Protein AF-R1DVC6-F1 (afdb_monomer_lite)

Organism: Emiliania huxleyi (NCBI:txid2903)

Radius of gyration: 60.87 Å; chains: 1; bounding box: 151×108×184 Å

Sequence (1276 aa):
MTVTARAVVPVTAALPDNVQATYFPPPTPPPSSPSSPPPSPSAPPPPLPPSPPPPPPPPPPPFSPLPPPALPPLPPPPSPPPPPFPFSPEPSPPSPPSPFSPRPEPPPAPPPPSASLPLPPPPPRNRDILPSPPSAPPAAAEFEAASRLPPPSAPCLTFLEGVVIHDRNGDGAYDPSTDEQLAGVALDVSNGAVDRSVTTDSNGYYSQDLEQAGQWTVTIDTSTLGNNSFRPRGANPTTVSPKCGVTTLVDAFYLPSYLTGRLYEVSSKSCALGGTIFEDKNDNQRFDAGFDAYLEGVTVLLSSGDAGLEYSTVTDAAGRYRQEVPAGKWVITIVTSTLGNDQLEQTLGSNPTAVEVCAASESNLAGVSVIVRSVPDLTSGSGSSAPTTVVLTTDSNGSYAQEVTPGNWTVAIQTSILSQSGLVQTLGNNPTRVFVPYGGVGSDQDGFLRPQIDEAVNIDAFAIPSYLEGVVFHDVAGNGAYDPGFDRYLVGVSVTASRGTTTLEMATDVSGYYQFRVAPGDWTVSIDTGTLGNSQFRQVMATHPRVGSLGSGTNPTTVQVPYGSSGSDVKGYTLAPPREDPPAPPLATAGRDPHLIFAHGGRADFRGRDGAYYSVFSAPGLALNIRTEQATFRIGSVTVDGSFITETHLVARVGPRRNRLATASFWARELNKENWGWRVINGTCAGRAFRFGARGSKRCFDFALAMGHSSATFTLRNWSFSVHGNHVYDRISGPQHRLDIGFSAKGDAAARSLPHGLVGQSYSSMMPRHGAVDEYPSMGHFKTSSMAEGAIEGVGAQYELGAPYETRFAFSRFDEADAVLSNFGGAERLEKLSSLLRALEARSVKLYVVSCGVREAIVPHLATVGLLPFFERVYGRECPESVAVAGVKGALIGGLLAPHGWRKEETLLVDDCLEHIRGASAVCETLHCDRRGLQAHEMSHIRGLADGGGGAGGSGAMAVPWLCRGRPTPFPRCIYCAVDAPPFPLSPPAEWLARGFSWTEAHQAAFDAQGFLCLPRFLSRPALDYLRAAFDFTLAHRSDAVHPEWLLGLHEAAEGVCGAHGGCNWMWELATQPALLDMLRRHVGPDVVLFSTQLAFKPPACDGGGEAVPWHVDGDGRCRTVWLPLDDVDEGSGGLMVLPGRHAAGRAPFRRLRTASDVATFRFYHKYSLYEVDVSQAQRRPWAVRKSRRRRRAPTAAAGGRADPAAPAPVAYEMPAGGLSLHHPLLPHCSGPNRSSRPRRVIIMRFQSRTEPLEAEGLVREPCTGVSYEKRSYQL

InterPro domains:
  IPR005123 Oxoglutarate/iron-dependent dioxygenase domain [PS51471] (1085-1249)
  IPR008775 Phytanoyl-CoA dioxygenase-like [PF05721] (1007-1242)
  IPR013783 Immunoglobulin-like fold [G3DSA:2.60.40.10] (158-252)
  IPR013783 Immunoglobulin-like fold [G3DSA:2.60.40.10] (269-357)
  IPR013783 Immunoglobulin-like fold [G3DSA:2.60.40.10] (466-574)
  IPR023214 HAD superfamily [G3DSA:3.40.50.1000] (817-947)
  IPR036412 HAD-like superfamily [SSF56784] (830-923)

Structure (mmCIF, N/CA/C/O backbone):
data_AF-R1DVC6-F1
#
_entry.id   AF-R1DVC6-F1
#
loop_
_atom_site.group_PDB
_atom_site.id
_atom_site.type_symbol
_atom_site.label_atom_id
_atom_site.label_alt_id
_atom_site.label_comp_id
_atom_site.label_asym_id
_atom_site.label_entity_id
_atom_site.label_seq_id
_atom_site.pdbx_PDB_ins_code
_atom_site.Cartn_x
_atom_site.Cartn_y
_atom_site.Cartn_z
_atom_site.occupancy
_atom_site.B_iso_or_equiv
_atom_site.auth_seq_id
_atom_site.auth_comp_id
_atom_site.auth_asym_id
_atom_site.auth_atom_id
_atom_site.pdbx_PDB_model_num
ATOM 1 N N . MET A 1 1 ? 29.430 30.103 16.357 1.00 23.91 1 MET A N 1
ATOM 2 C CA . MET A 1 1 ? 30.580 30.600 17.150 1.00 23.91 1 MET A CA 1
ATOM 3 C C . MET A 1 1 ? 31.739 29.617 17.013 1.00 23.91 1 MET A C 1
ATOM 5 O O . MET A 1 1 ? 31.638 28.723 16.180 1.00 23.91 1 MET A O 1
ATOM 9 N N . THR A 1 2 ? 32.856 29.841 17.703 1.00 18.17 2 THR A N 1
ATOM 10 C CA . THR A 1 2 ? 34.200 29.466 17.222 1.00 18.17 2 THR A CA 1
ATOM 11 C C . THR A 1 2 ? 34.968 28.596 18.231 1.00 18.17 2 THR A C 1
ATOM 13 O O . THR A 1 2 ? 34.640 28.606 19.411 1.00 18.17 2 THR A O 1
ATOM 16 N N . VAL A 1 3 ? 36.066 27.986 17.759 1.00 19.61 3 VAL A N 1
ATOM 17 C CA . VAL A 1 3 ? 37.219 27.429 18.511 1.00 19.61 3 VAL A CA 1
ATOM 18 C C . VAL A 1 3 ? 37.175 25.941 18.910 1.00 19.61 3 VAL A C 1
ATOM 20 O O . VAL A 1 3 ? 36.177 25.379 19.341 1.00 19.61 3 VAL A O 1
ATOM 23 N N . THR A 1 4 ? 38.344 25.327 18.710 1.00 23.48 4 THR A N 1
ATOM 24 C CA . THR A 1 4 ? 38.771 23.935 18.918 1.00 23.48 4 THR A CA 1
ATOM 25 C C . THR A 1 4 ? 39.531 23.726 20.236 1.00 23.48 4 THR A C 1
ATOM 27 O O . THR A 1 4 ? 40.206 24.648 20.688 1.00 23.48 4 THR A O 1
ATOM 30 N N . ALA A 1 5 ? 39.623 22.482 20.721 1.00 22.28 5 ALA A N 1
ATOM 31 C CA . ALA A 1 5 ? 40.713 22.019 21.599 1.00 22.28 5 ALA A CA 1
ATOM 32 C C . ALA A 1 5 ? 41.110 20.554 21.282 1.00 22.28 5 ALA A C 1
ATOM 34 O O . ALA A 1 5 ? 40.412 19.877 20.527 1.00 22.28 5 ALA A O 1
ATOM 35 N N . ARG A 1 6 ? 42.264 20.081 21.785 1.00 22.73 6 ARG A N 1
ATOM 36 C CA . ARG A 1 6 ? 42.913 18.803 21.405 1.00 22.73 6 ARG A CA 1
ATOM 37 C C . ARG A 1 6 ? 43.839 18.302 22.537 1.00 22.73 6 ARG A C 1
ATOM 39 O O . ARG A 1 6 ? 44.422 19.150 23.201 1.00 22.73 6 ARG A O 1
ATOM 46 N N . ALA A 1 7 ? 44.080 16.979 22.618 1.00 24.55 7 ALA A N 1
ATOM 47 C CA . ALA A 1 7 ? 45.164 16.306 23.389 1.00 24.55 7 ALA A CA 1
ATOM 48 C C . ALA A 1 7 ? 44.985 16.233 24.946 1.00 24.55 7 ALA A C 1
ATOM 50 O O . ALA A 1 7 ? 44.236 17.039 25.481 1.00 24.55 7 ALA A O 1
ATOM 51 N N . VAL A 1 8 ? 45.599 15.325 25.746 1.00 23.62 8 VAL A N 1
ATOM 52 C CA . VAL A 1 8 ? 46.311 14.033 25.498 1.00 23.62 8 VAL A CA 1
ATOM 53 C C . VAL A 1 8 ? 46.395 13.131 26.777 1.00 23.62 8 VAL A C 1
ATOM 55 O O . VAL A 1 8 ? 46.414 13.633 27.892 1.00 23.62 8 VAL A O 1
ATOM 58 N N . VAL A 1 9 ? 46.455 11.808 26.538 1.00 24.97 9 VAL A N 1
ATOM 59 C CA . VAL A 1 9 ? 46.850 10.565 27.304 1.00 24.97 9 VAL A CA 1
ATOM 60 C C . VAL A 1 9 ? 48.134 10.693 28.208 1.00 24.97 9 VAL A C 1
ATOM 62 O O . VAL A 1 9 ? 48.829 11.671 27.938 1.00 24.97 9 VAL A O 1
ATOM 65 N N . PRO A 1 10 ? 48.584 9.808 29.181 1.00 51.53 10 PRO A N 1
ATOM 66 C CA . PRO A 1 10 ? 48.295 8.374 29.558 1.00 51.53 10 PRO A CA 1
ATOM 67 C C . PRO A 1 10 ? 48.219 8.018 31.104 1.00 51.53 10 PRO A C 1
ATOM 69 O O . PRO A 1 10 ? 48.130 8.920 31.926 1.00 51.53 10 PRO A O 1
ATOM 72 N N . VAL A 1 11 ? 48.390 6.708 31.464 1.00 28.08 11 VAL A N 1
ATOM 73 C CA . VAL A 1 11 ? 48.937 6.087 32.736 1.00 28.08 11 VAL A CA 1
ATOM 74 C C . VAL A 1 11 ? 47.917 5.693 33.845 1.00 28.08 11 VAL A C 1
ATOM 76 O O . VAL A 1 11 ? 47.137 6.547 34.235 1.00 28.08 11 VAL A O 1
ATOM 79 N N . THR A 1 12 ? 47.847 4.479 34.459 1.00 28.64 12 THR A N 1
ATOM 80 C CA . THR A 1 12 ? 48.427 3.099 34.265 1.00 28.64 12 THR A CA 1
ATOM 81 C C . THR A 1 12 ? 47.651 2.013 35.065 1.00 28.64 12 THR A C 1
ATOM 83 O O . THR A 1 12 ? 47.232 2.328 36.168 1.00 28.64 12 THR A O 1
ATOM 86 N N . ALA A 1 13 ? 47.659 0.746 34.583 1.00 28.52 13 ALA A N 1
ATOM 87 C CA . ALA A 1 13 ? 47.625 -0.571 35.299 1.00 28.52 13 ALA A CA 1
ATOM 88 C C . ALA A 1 13 ? 46.489 -0.896 36.330 1.00 28.52 13 ALA A C 1
ATOM 90 O O . ALA A 1 13 ? 45.957 -0.006 36.971 1.00 28.52 13 ALA A O 1
ATOM 91 N N . ALA A 1 14 ? 46.063 -2.151 36.579 1.00 28.70 14 ALA A N 1
ATOM 92 C CA . ALA A 1 14 ? 46.664 -3.476 36.324 1.00 28.70 14 ALA A CA 1
ATOM 93 C C . ALA A 1 14 ? 45.615 -4.616 36.130 1.00 28.70 14 ALA A C 1
ATOM 95 O O . ALA A 1 14 ? 44.437 -4.425 36.417 1.00 28.70 14 ALA A O 1
ATOM 96 N N . LEU A 1 15 ? 46.069 -5.807 35.700 1.00 28.75 15 LEU A N 1
ATOM 97 C CA . LEU A 1 15 ? 45.354 -7.110 35.700 1.00 28.75 15 LEU A CA 1
ATOM 98 C C . LEU A 1 15 ? 46.051 -8.075 36.684 1.00 28.75 15 LEU A C 1
ATOM 100 O O . LEU A 1 15 ? 47.233 -7.850 36.973 1.00 28.75 15 LEU A O 1
ATOM 104 N N . PRO A 1 16 ? 45.341 -9.063 37.272 1.00 44.44 16 PRO A N 1
ATOM 105 C CA . PRO A 1 16 ? 45.126 -10.416 36.680 1.00 44.44 16 PRO A CA 1
ATOM 106 C C . PRO A 1 16 ? 43.616 -10.791 36.551 1.00 44.44 16 PRO A C 1
ATOM 108 O O . PRO A 1 16 ? 42.789 -9.950 36.889 1.00 44.44 16 PRO A O 1
ATOM 111 N N . ASP A 1 17 ? 43.108 -11.999 36.216 1.00 31.78 17 ASP A N 1
ATOM 112 C CA . ASP A 1 17 ? 43.437 -13.180 35.351 1.00 31.78 17 ASP A CA 1
ATOM 113 C C . ASP A 1 17 ? 42.263 -14.213 35.521 1.00 31.78 17 ASP A C 1
ATOM 115 O O . ASP A 1 17 ? 41.577 -14.131 36.537 1.00 31.78 17 ASP A O 1
ATOM 119 N N . ASN A 1 18 ? 41.929 -15.236 34.703 1.00 33.28 18 ASN A N 1
ATOM 120 C CA . ASN A 1 18 ? 42.202 -15.681 33.311 1.00 33.28 18 ASN A CA 1
ATOM 121 C C . ASN A 1 18 ? 41.233 -16.874 32.972 1.00 33.28 18 ASN A C 1
ATOM 123 O O . ASN A 1 18 ? 40.385 -17.204 33.794 1.00 33.28 18 ASN A O 1
ATOM 127 N N . VAL A 1 19 ? 41.438 -17.593 31.848 1.00 30.69 19 VAL A N 1
ATOM 128 C CA . VAL A 1 19 ? 40.894 -18.942 31.479 1.00 30.69 19 VAL A CA 1
ATOM 129 C C . VAL A 1 19 ? 39.406 -19.028 31.050 1.00 30.69 19 VAL A C 1
ATOM 131 O O . VAL A 1 19 ? 38.528 -18.636 31.802 1.00 30.69 19 VAL A O 1
ATOM 134 N N . GLN A 1 20 ? 39.000 -19.649 29.925 1.00 29.47 20 GLN A N 1
ATOM 135 C CA . GLN A 1 20 ? 39.608 -19.915 28.595 1.00 29.47 20 GLN A CA 1
ATOM 136 C C . GLN A 1 20 ? 38.510 -20.417 27.620 1.00 29.47 20 GLN A C 1
ATOM 138 O O . GLN A 1 20 ? 37.652 -21.196 28.024 1.00 29.47 20 GLN A O 1
ATOM 143 N N . ALA A 1 21 ? 38.618 -20.097 26.324 1.00 31.11 21 ALA A N 1
ATOM 144 C CA . ALA A 1 21 ? 38.106 -20.904 25.201 1.00 31.11 21 ALA A CA 1
ATOM 145 C C . ALA A 1 21 ? 38.861 -20.511 23.910 1.00 31.11 21 ALA A C 1
ATOM 147 O O . ALA A 1 21 ? 39.294 -19.364 23.791 1.00 31.11 21 ALA A O 1
ATOM 148 N N . THR A 1 22 ? 39.079 -21.436 22.966 1.00 31.02 22 THR A N 1
ATOM 149 C CA . THR A 1 22 ? 40.084 -21.274 21.890 1.00 31.02 22 THR A CA 1
ATOM 150 C C . THR A 1 22 ? 39.546 -21.394 20.459 1.00 31.02 22 THR A C 1
ATOM 152 O O . THR A 1 22 ? 38.645 -22.173 20.164 1.00 31.02 22 THR A O 1
ATOM 155 N N . TYR A 1 23 ? 40.170 -20.639 19.548 1.00 27.00 23 TYR A N 1
ATOM 156 C CA . TYR A 1 23 ? 40.025 -20.739 18.088 1.00 27.00 23 TYR A CA 1
ATOM 157 C C . TYR A 1 23 ? 41.122 -21.645 17.492 1.00 27.00 23 TYR A C 1
ATOM 159 O O . TYR A 1 23 ? 42.228 -21.699 18.030 1.00 27.00 23 TYR A O 1
ATOM 167 N N . PHE A 1 24 ? 40.863 -22.277 16.339 1.00 29.34 24 PHE A N 1
ATOM 168 C CA . PHE A 1 24 ? 41.855 -23.056 15.573 1.00 29.34 24 PHE A CA 1
ATOM 169 C C . PHE A 1 24 ? 41.942 -22.602 14.094 1.00 29.34 24 PHE A C 1
ATOM 171 O O . PHE A 1 24 ? 40.898 -22.447 13.458 1.00 29.34 24 PHE A O 1
ATOM 178 N N . PRO A 1 25 ? 43.153 -22.412 13.523 1.00 38.78 25 PRO A N 1
ATOM 179 C CA . PRO A 1 25 ? 43.369 -22.087 12.106 1.00 38.78 25 PRO A CA 1
ATOM 180 C C . PRO A 1 25 ? 43.770 -23.312 11.237 1.00 38.78 25 PRO A C 1
ATOM 182 O O . PRO A 1 25 ? 44.166 -24.346 11.779 1.00 38.78 25 PRO A O 1
ATOM 185 N N . PRO A 1 26 ? 43.718 -23.213 9.890 1.00 36.56 26 PRO A N 1
ATOM 186 C CA . PRO A 1 26 ? 44.089 -24.296 8.965 1.00 36.56 26 PRO A CA 1
ATOM 187 C C . PRO A 1 26 ? 45.616 -24.425 8.691 1.00 36.56 26 PRO A C 1
ATOM 189 O O . PRO A 1 26 ? 46.355 -23.455 8.873 1.00 36.56 26 PRO A O 1
ATOM 192 N N . PRO A 1 27 ? 46.107 -25.598 8.220 1.00 43.81 27 PRO A N 1
ATOM 193 C CA . PRO A 1 27 ? 47.541 -25.915 8.078 1.00 43.81 27 PRO A CA 1
ATOM 194 C C . PRO A 1 27 ? 48.142 -25.700 6.668 1.00 43.81 27 PRO A C 1
ATOM 196 O O . PRO A 1 27 ? 47.423 -25.596 5.676 1.00 43.81 27 PRO A O 1
ATOM 199 N N . THR A 1 28 ? 49.484 -25.708 6.572 1.00 35.94 28 THR A N 1
ATOM 200 C CA . THR A 1 28 ? 50.288 -25.680 5.317 1.00 35.94 28 THR A CA 1
ATOM 201 C C . THR A 1 28 ? 51.527 -26.646 5.420 1.00 35.94 28 THR A C 1
ATOM 203 O O . THR A 1 28 ? 51.458 -27.535 6.268 1.00 35.94 28 THR A O 1
ATOM 206 N N . PRO A 1 29 ? 52.582 -26.673 4.554 1.00 52.84 29 PRO A N 1
ATOM 207 C CA . PRO A 1 29 ? 52.846 -27.846 3.690 1.00 52.84 29 PRO A CA 1
ATOM 208 C C . PRO A 1 29 ? 54.296 -28.427 3.713 1.00 52.84 29 PRO A C 1
ATOM 210 O O . PRO A 1 29 ? 55.188 -27.873 4.352 1.00 52.84 29 PRO A O 1
ATOM 213 N N . PRO A 1 30 ? 54.573 -29.514 2.953 1.00 42.69 30 PRO A N 1
ATOM 214 C CA . PRO A 1 30 ? 55.920 -29.799 2.403 1.00 42.69 30 PRO A CA 1
ATOM 215 C C . PRO A 1 30 ? 55.879 -30.350 0.931 1.00 42.69 30 PRO A C 1
ATOM 217 O O . PRO A 1 30 ? 54.801 -30.381 0.341 1.00 42.69 30 PRO A O 1
ATOM 220 N N . PRO A 1 31 ? 56.992 -30.779 0.280 1.00 43.88 31 PRO A N 1
ATOM 221 C CA . PRO A 1 31 ? 57.972 -29.929 -0.422 1.00 43.88 31 PRO A CA 1
ATOM 222 C C . PRO A 1 31 ? 58.176 -30.266 -1.939 1.00 43.88 31 PRO A C 1
ATOM 224 O O . PRO A 1 31 ? 57.571 -31.189 -2.476 1.00 43.88 31 PRO A O 1
ATOM 227 N N . SER A 1 32 ? 59.032 -29.505 -2.644 1.00 34.16 32 SER A N 1
ATOM 228 C CA . SER A 1 32 ? 59.373 -29.604 -4.095 1.00 34.16 32 SER A CA 1
ATOM 229 C C . SER A 1 32 ? 60.496 -30.638 -4.402 1.00 34.16 32 SER A C 1
ATOM 231 O O . SER A 1 32 ? 60.978 -31.277 -3.473 1.00 34.16 32 SER A O 1
ATOM 233 N N . SER A 1 33 ? 61.006 -30.935 -5.619 1.00 36.81 33 SER A N 1
ATOM 234 C CA . SER A 1 33 ? 61.183 -30.264 -6.950 1.00 36.81 33 SER A CA 1
ATOM 235 C C . SER A 1 33 ? 61.181 -31.353 -8.093 1.00 36.81 33 SER A C 1
ATOM 237 O O . SER A 1 33 ? 60.579 -32.388 -7.808 1.00 36.81 33 SER A O 1
ATOM 239 N N . PRO A 1 34 ? 61.813 -31.291 -9.317 1.00 45.22 34 PRO A N 1
ATOM 240 C CA . PRO A 1 34 ? 62.571 -30.242 -10.055 1.00 45.22 34 PRO A CA 1
ATOM 241 C C . PRO A 1 34 ? 62.402 -30.158 -11.621 1.00 45.22 34 PRO A C 1
ATOM 243 O O . PRO A 1 34 ? 61.667 -30.909 -12.250 1.00 45.22 34 PRO A O 1
ATOM 246 N N . SER A 1 35 ? 63.188 -29.251 -12.235 1.00 31.08 35 SER A N 1
ATOM 247 C CA . SER A 1 35 ? 63.826 -29.269 -13.587 1.00 31.08 35 SER A CA 1
ATOM 248 C C . SER A 1 35 ? 63.044 -29.290 -14.934 1.00 31.08 35 SER A C 1
ATOM 250 O O . SER A 1 35 ? 62.766 -30.354 -15.481 1.00 31.08 35 SER A O 1
ATOM 252 N N . SER A 1 36 ? 63.044 -28.112 -15.593 1.00 32.75 36 SER A N 1
ATOM 253 C CA . SER A 1 36 ? 63.576 -27.883 -16.973 1.00 32.75 36 SER A CA 1
ATOM 254 C C . SER A 1 36 ? 62.676 -28.123 -18.231 1.00 32.75 36 SER A C 1
ATOM 256 O O . SER A 1 36 ? 61.642 -28.776 -18.121 1.00 32.75 36 SER A O 1
ATOM 258 N N . PRO A 1 37 ? 62.967 -27.494 -19.411 1.00 47.91 37 PRO A N 1
ATOM 259 C CA . PRO A 1 37 ? 61.910 -26.778 -20.164 1.00 47.91 37 PRO A CA 1
ATOM 260 C C . PRO A 1 37 ? 61.717 -27.107 -21.679 1.00 47.91 37 PRO A C 1
ATOM 262 O O . PRO A 1 37 ? 62.574 -27.743 -22.292 1.00 47.91 37 PRO A O 1
ATOM 265 N N . PRO A 1 38 ? 60.638 -26.587 -22.319 1.00 33.19 38 PRO A N 1
ATOM 266 C CA . PRO A 1 38 ? 60.418 -26.560 -23.780 1.00 33.19 38 PRO A CA 1
ATOM 267 C C . PRO A 1 38 ? 60.559 -25.142 -24.434 1.00 33.19 38 PRO A C 1
ATOM 269 O O . PRO A 1 38 ? 60.732 -24.163 -23.708 1.00 33.19 38 PRO A O 1
ATOM 272 N N . PRO A 1 39 ? 60.529 -25.004 -25.787 1.00 40.03 39 PRO A N 1
ATOM 273 C CA . PRO A 1 39 ? 61.156 -23.873 -26.504 1.00 40.03 39 PRO A CA 1
ATOM 274 C C . PRO A 1 39 ? 60.225 -22.771 -27.083 1.00 40.03 39 PRO A C 1
ATOM 276 O O . PRO A 1 39 ? 59.003 -22.809 -26.964 1.00 40.03 39 PRO A O 1
ATOM 279 N N . SER A 1 40 ? 60.867 -21.795 -27.744 1.00 38.12 40 SER A N 1
ATOM 280 C CA . SER A 1 40 ? 60.352 -20.581 -28.413 1.00 38.12 40 SER A CA 1
ATOM 281 C C . SER A 1 40 ? 59.246 -20.785 -29.478 1.00 38.12 40 SER A C 1
ATOM 283 O O . SER A 1 40 ? 59.150 -21.863 -30.066 1.00 38.12 40 SER A O 1
ATOM 285 N N . PRO A 1 41 ? 58.435 -19.745 -29.789 1.00 43.19 41 PRO A N 1
ATOM 286 C CA . PRO A 1 41 ? 57.235 -19.872 -30.624 1.00 43.19 41 PRO A CA 1
ATOM 287 C C . PRO A 1 41 ? 57.499 -19.898 -32.139 1.00 43.19 41 PRO A C 1
ATOM 289 O O . PRO A 1 41 ? 58.436 -19.281 -32.644 1.00 43.19 41 PRO A O 1
ATOM 292 N N . SER A 1 42 ? 56.592 -20.546 -32.875 1.00 38.22 42 SER A N 1
ATOM 293 C CA . SER A 1 42 ? 56.513 -20.550 -34.342 1.00 38.22 42 SER A CA 1
ATOM 294 C C . SER A 1 42 ? 55.376 -19.652 -34.864 1.00 38.22 42 SER A C 1
ATOM 296 O O . SER A 1 42 ? 54.376 -19.422 -34.185 1.00 38.22 42 SER A O 1
ATOM 298 N N . ALA A 1 43 ? 55.548 -19.101 -36.071 1.00 41.59 43 ALA A N 1
ATOM 299 C CA . ALA A 1 43 ? 54.664 -18.078 -36.641 1.00 41.59 43 ALA A CA 1
ATOM 300 C C . ALA A 1 43 ? 53.368 -18.645 -37.277 1.00 41.59 43 ALA A C 1
ATOM 302 O O . ALA A 1 43 ? 53.379 -19.769 -37.788 1.00 41.59 43 ALA A O 1
ATOM 303 N N . PRO A 1 44 ? 52.260 -17.873 -37.302 1.00 45.31 44 PRO A N 1
ATOM 304 C CA . PRO A 1 44 ? 51.005 -18.274 -37.942 1.00 45.31 44 PRO A CA 1
ATOM 305 C C . PRO A 1 44 ? 51.019 -18.091 -39.480 1.00 45.31 44 PRO A C 1
ATOM 307 O O . PRO A 1 44 ? 51.748 -17.240 -39.993 1.00 45.31 44 PRO A O 1
ATOM 310 N N . PRO A 1 45 ? 50.190 -18.847 -40.230 1.00 47.56 45 PRO A N 1
ATOM 311 C CA . PRO A 1 45 ? 50.058 -18.724 -41.686 1.00 47.56 45 PRO A CA 1
ATOM 312 C C . PRO A 1 45 ? 49.154 -17.544 -42.120 1.00 47.56 45 PRO A C 1
ATOM 314 O O . PRO A 1 45 ? 48.332 -17.075 -41.329 1.00 47.56 45 PRO A O 1
ATOM 317 N N . PRO A 1 46 ? 49.256 -17.079 -43.384 1.00 49.03 46 PRO A N 1
ATOM 318 C CA . PRO A 1 46 ? 48.444 -15.979 -43.915 1.00 49.03 46 PRO A CA 1
ATOM 319 C C . PRO A 1 46 ? 46.974 -16.374 -44.200 1.00 49.03 46 PRO A C 1
ATOM 321 O O . PRO A 1 46 ? 46.678 -17.555 -44.403 1.00 49.03 46 PRO A O 1
ATOM 324 N N . PRO A 1 47 ? 46.043 -15.398 -44.249 1.00 46.69 47 PRO A N 1
ATOM 325 C CA . PRO A 1 47 ? 44.615 -15.640 -44.474 1.00 46.69 47 PRO A CA 1
ATOM 326 C C . PRO A 1 47 ? 44.251 -15.906 -45.947 1.00 46.69 47 PRO A C 1
ATOM 328 O O . PRO A 1 47 ? 44.927 -15.455 -46.870 1.00 46.69 47 PRO A O 1
ATOM 331 N N . LEU A 1 48 ? 43.125 -16.598 -46.157 1.00 48.84 48 LEU A N 1
ATOM 332 C CA . LEU A 1 48 ? 42.514 -16.839 -47.472 1.00 48.84 48 LEU A CA 1
ATOM 333 C C . LEU A 1 48 ? 41.579 -15.683 -47.900 1.00 48.84 48 LEU A C 1
ATOM 335 O O . LEU A 1 48 ? 40.994 -15.028 -47.034 1.00 48.84 48 LEU A O 1
ATOM 339 N N . PRO A 1 49 ? 41.398 -15.439 -49.215 1.00 49.50 49 PRO A N 1
ATOM 340 C CA . PRO A 1 49 ? 40.522 -14.384 -49.732 1.00 49.50 49 PRO A CA 1
ATOM 341 C C . PRO A 1 49 ? 39.017 -14.725 -49.616 1.00 49.50 49 PRO A C 1
ATOM 343 O O . PRO A 1 49 ? 38.655 -15.903 -49.564 1.00 49.50 49 PRO A O 1
ATOM 346 N N . PRO A 1 50 ? 38.123 -13.713 -49.599 1.00 47.09 50 PRO A N 1
ATOM 347 C CA . PRO A 1 50 ? 36.680 -13.899 -49.431 1.00 47.09 50 PRO A CA 1
ATOM 348 C C . PRO A 1 50 ? 35.945 -14.310 -50.722 1.00 47.09 50 PRO A C 1
ATOM 350 O O . PRO A 1 50 ? 36.336 -13.944 -51.829 1.00 47.09 50 PRO A O 1
ATOM 353 N N . SER A 1 51 ? 34.822 -15.017 -50.559 1.00 49.62 51 SER A N 1
ATOM 354 C CA . SER A 1 51 ? 33.922 -15.439 -51.647 1.00 49.62 51 SER A CA 1
ATOM 355 C C . SER A 1 51 ? 32.878 -14.364 -52.018 1.00 49.62 51 SER A C 1
ATOM 357 O O . SER A 1 51 ? 32.457 -13.607 -51.141 1.00 49.62 51 SER A O 1
ATOM 359 N N . PRO A 1 52 ? 32.403 -14.312 -53.281 1.00 51.81 52 PRO A N 1
ATOM 360 C CA . PRO A 1 52 ? 31.391 -13.347 -53.731 1.00 51.81 52 PRO A CA 1
ATOM 361 C C . PRO A 1 52 ? 29.955 -13.681 -53.255 1.00 51.81 52 PRO A C 1
ATOM 363 O O . PRO A 1 52 ? 29.668 -14.836 -52.927 1.00 51.81 52 PRO A O 1
ATOM 366 N N . PRO A 1 53 ? 29.036 -12.691 -53.232 1.00 50.56 53 PRO A N 1
ATOM 367 C CA . PRO A 1 53 ? 27.657 -12.859 -52.758 1.00 50.56 53 PRO A CA 1
ATOM 368 C C . PRO A 1 53 ? 26.710 -13.522 -53.789 1.00 50.56 53 PRO A C 1
ATOM 370 O O . PRO A 1 53 ? 26.960 -13.444 -54.994 1.00 50.56 53 PRO A O 1
ATOM 373 N N . PRO A 1 54 ? 25.598 -14.142 -53.340 1.00 47.66 54 PRO A N 1
ATOM 374 C CA . PRO A 1 54 ? 24.603 -14.783 -54.207 1.00 47.66 54 PRO A CA 1
ATOM 375 C C . PRO A 1 54 ? 23.573 -13.796 -54.813 1.00 47.66 54 PRO A C 1
ATOM 377 O O . PRO A 1 54 ? 23.349 -12.720 -54.253 1.00 47.66 54 PRO A O 1
ATOM 380 N N . PRO A 1 55 ? 22.904 -14.163 -55.928 1.00 50.84 55 PRO A N 1
ATOM 381 C CA . PRO A 1 55 ? 21.879 -13.342 -56.586 1.00 50.84 55 PRO A CA 1
ATOM 382 C C . PRO A 1 55 ? 20.496 -13.390 -55.889 1.00 50.84 55 PRO A C 1
ATOM 384 O O . PRO A 1 55 ? 20.220 -14.325 -55.132 1.00 50.84 55 PRO A O 1
ATOM 387 N N . PRO A 1 56 ? 19.602 -12.412 -56.154 1.00 50.84 56 PRO A N 1
ATOM 388 C CA . PRO A 1 56 ? 18.264 -12.339 -55.555 1.00 50.84 56 PRO A CA 1
ATOM 389 C C . PRO A 1 56 ? 17.239 -13.316 -56.184 1.00 50.84 56 PRO A C 1
ATOM 391 O O . PRO A 1 56 ? 17.390 -13.702 -57.345 1.00 50.84 56 PRO A O 1
ATOM 394 N N . PRO A 1 57 ? 16.173 -13.696 -55.448 1.00 48.03 57 PRO A N 1
ATOM 395 C CA . PRO A 1 57 ? 15.125 -14.607 -55.923 1.00 48.03 57 PRO A CA 1
ATOM 396 C C . PRO A 1 57 ? 14.043 -13.921 -56.795 1.00 48.03 57 PRO A C 1
ATOM 398 O O . PRO A 1 57 ? 13.848 -12.708 -56.691 1.00 48.03 57 PRO A O 1
ATOM 401 N N . PRO A 1 58 ? 13.303 -14.686 -57.627 1.00 49.84 58 PRO A N 1
ATOM 402 C CA . PRO A 1 58 ? 12.221 -14.178 -58.480 1.00 49.84 58 PRO A CA 1
ATOM 403 C C . PRO A 1 58 ? 10.883 -13.963 -57.729 1.00 49.84 58 PRO A C 1
ATOM 405 O O . PRO A 1 58 ? 10.681 -14.539 -56.657 1.00 49.84 58 PRO A O 1
ATOM 408 N N . PRO A 1 59 ? 9.944 -13.172 -58.290 1.00 47.00 59 PRO A N 1
ATOM 409 C CA . PRO A 1 59 ? 8.625 -12.922 -57.698 1.00 47.00 59 PRO A CA 1
ATOM 410 C C . PRO A 1 59 ? 7.640 -14.107 -57.858 1.00 47.00 59 PRO A C 1
ATOM 412 O O . PRO A 1 59 ? 7.777 -14.897 -58.795 1.00 47.00 59 PRO A O 1
ATOM 415 N N . PRO A 1 60 ? 6.624 -14.227 -56.978 1.00 44.53 60 PRO A N 1
ATOM 416 C CA . PRO A 1 60 ? 5.625 -15.300 -57.023 1.00 44.53 60 PRO A CA 1
ATOM 417 C C . PRO A 1 60 ? 4.508 -15.066 -58.070 1.00 44.53 60 PRO A C 1
ATOM 419 O O . PRO A 1 60 ? 4.219 -13.918 -58.415 1.00 44.53 60 PRO A O 1
ATOM 422 N N . PRO A 1 61 ? 3.841 -16.137 -58.552 1.00 44.59 61 PRO A N 1
ATOM 423 C CA . PRO A 1 61 ? 2.718 -16.055 -59.492 1.00 44.59 61 PRO A CA 1
ATOM 424 C C . PRO A 1 61 ? 1.375 -15.700 -58.809 1.00 44.59 61 PRO A C 1
ATOM 426 O O . PRO A 1 61 ? 1.233 -15.881 -57.597 1.00 44.59 61 PRO A O 1
ATOM 429 N N . PRO A 1 62 ? 0.364 -15.230 -59.570 1.00 45.19 62 PRO A N 1
ATOM 430 C CA . PRO A 1 62 ? -0.972 -14.937 -59.048 1.00 45.19 62 PRO A CA 1
ATOM 431 C C . PRO A 1 62 ? -1.800 -16.208 -58.787 1.00 45.19 62 PRO A C 1
ATOM 433 O O . PRO A 1 62 ? -1.684 -17.200 -59.507 1.00 45.19 62 PRO A O 1
ATOM 436 N N . PHE A 1 63 ? -2.680 -16.154 -57.784 1.00 34.84 63 PHE A N 1
ATOM 437 C CA . PHE A 1 63 ? -3.630 -17.226 -57.464 1.00 34.84 63 PHE A CA 1
ATOM 438 C C . PHE A 1 63 ? -4.950 -17.090 -58.237 1.00 34.84 63 PHE A C 1
ATOM 440 O O . PHE A 1 63 ? -5.466 -15.986 -58.406 1.00 34.84 63 PHE A O 1
ATOM 447 N N . SER A 1 64 ? -5.536 -18.233 -58.604 1.00 38.59 64 SER A N 1
ATOM 448 C CA . SER A 1 64 ? -6.920 -18.358 -59.086 1.00 38.59 64 SER A CA 1
ATOM 449 C C . SER A 1 64 ? -7.798 -19.030 -58.015 1.00 38.59 64 SER A C 1
ATOM 451 O O . SER A 1 64 ? -7.291 -19.882 -57.281 1.00 38.59 64 SER A O 1
ATOM 453 N N . PRO A 1 65 ? -9.096 -18.688 -57.904 1.00 42.91 65 PRO A N 1
ATOM 454 C CA . PRO A 1 65 ? -9.990 -19.253 -56.892 1.00 42.91 65 PRO A CA 1
ATOM 455 C C . PRO A 1 65 ? -10.508 -20.656 -57.256 1.00 42.91 65 PRO A C 1
ATOM 457 O O . PRO A 1 65 ? -10.611 -21.013 -58.429 1.00 42.91 65 PRO A O 1
ATOM 460 N N . LEU A 1 66 ? -10.902 -21.422 -56.233 1.00 32.88 66 LEU A N 1
ATOM 461 C CA . LEU A 1 66 ? -11.610 -22.707 -56.336 1.00 32.88 66 LEU A CA 1
ATOM 462 C C . LEU A 1 66 ? -12.977 -22.634 -55.609 1.00 32.88 66 LEU A C 1
ATOM 464 O O . LEU A 1 66 ? -13.162 -21.750 -54.769 1.00 32.88 66 LEU A O 1
ATOM 468 N N . PRO A 1 67 ? -13.956 -23.494 -55.960 1.00 42.03 67 PRO A N 1
ATOM 469 C CA . PRO A 1 67 ? -15.367 -23.313 -55.595 1.00 42.03 67 PRO A CA 1
ATOM 470 C C . PRO A 1 67 ? -15.734 -23.804 -54.176 1.00 42.03 67 PRO A C 1
ATOM 472 O O . PRO A 1 67 ? -15.004 -24.607 -53.593 1.00 42.03 67 PRO A O 1
ATOM 475 N N . PRO A 1 68 ? -16.887 -23.366 -53.625 1.00 40.09 68 PRO A N 1
ATOM 476 C CA . PRO A 1 68 ? -17.356 -23.774 -52.300 1.00 40.09 68 PRO A CA 1
ATOM 477 C C . PRO A 1 68 ? -17.922 -25.214 -52.265 1.00 40.09 68 PRO A C 1
ATOM 479 O O . PRO A 1 68 ? -18.494 -25.672 -53.258 1.00 40.09 68 PRO A O 1
ATOM 482 N N . PRO A 1 69 ? -17.821 -25.922 -51.121 1.00 36.03 69 PRO A N 1
ATOM 483 C CA . PRO A 1 69 ? -18.421 -27.243 -50.916 1.00 36.03 69 PRO A CA 1
ATOM 484 C C . PRO A 1 69 ? -19.929 -27.175 -50.598 1.00 36.03 69 PRO A C 1
ATOM 486 O O . PRO A 1 69 ? -20.454 -26.138 -50.195 1.00 36.03 69 PRO A O 1
ATOM 489 N N . ALA A 1 70 ? -20.626 -28.304 -50.764 1.00 39.72 70 ALA A N 1
ATOM 490 C CA . ALA A 1 70 ? -22.072 -28.427 -50.550 1.00 39.72 70 ALA A CA 1
ATOM 491 C C . ALA A 1 70 ? -22.469 -28.684 -49.078 1.00 39.72 70 ALA A C 1
ATOM 493 O O . ALA A 1 70 ? -21.682 -29.201 -48.285 1.00 39.72 70 ALA A O 1
ATOM 494 N N . LEU A 1 71 ? -23.719 -28.352 -48.733 1.00 40.62 71 LEU A N 1
ATOM 495 C CA . LEU A 1 71 ? -24.293 -28.503 -47.388 1.00 40.62 71 LEU A CA 1
ATOM 496 C C . LEU A 1 71 ? -24.830 -29.928 -47.114 1.00 40.62 71 LEU A C 1
ATOM 498 O O . LEU A 1 71 ? -25.425 -30.530 -48.011 1.00 40.62 71 LEU A O 1
ATOM 502 N N . PRO A 1 72 ? -24.702 -30.449 -45.876 1.00 38.34 72 PRO A N 1
ATOM 503 C CA . PRO A 1 72 ? -25.380 -31.668 -45.426 1.00 38.34 72 PRO A CA 1
ATOM 504 C C . PRO A 1 72 ? -26.861 -31.414 -45.042 1.00 38.34 72 PRO A C 1
ATOM 506 O O . PRO A 1 72 ? -27.243 -30.270 -44.785 1.00 38.34 72 PRO A O 1
ATOM 509 N N . PRO A 1 73 ? -27.711 -32.461 -44.985 1.00 43.31 73 PRO A N 1
ATOM 510 C CA . PRO A 1 73 ? -29.144 -32.332 -44.699 1.00 43.31 73 PRO A CA 1
ATOM 511 C C . PRO A 1 73 ? -29.472 -32.135 -43.206 1.00 43.31 73 PRO A C 1
ATOM 513 O O . PRO A 1 73 ? -28.720 -32.542 -42.321 1.00 43.31 73 PRO A O 1
ATOM 516 N N . LEU A 1 74 ? -30.644 -31.549 -42.934 1.00 41.09 74 LEU A N 1
ATOM 517 C CA . LEU A 1 74 ? -31.171 -31.302 -41.584 1.00 41.09 74 LEU A CA 1
ATOM 518 C C . LEU A 1 74 ? -31.814 -32.556 -40.945 1.00 41.09 74 LEU A C 1
ATOM 520 O O . LEU A 1 74 ? -32.434 -33.349 -41.658 1.00 41.09 74 LEU A O 1
ATOM 524 N N . PRO A 1 75 ? -31.737 -32.718 -39.607 1.00 42.75 75 PRO A N 1
ATOM 525 C CA . PRO A 1 75 ? -32.447 -33.765 -38.869 1.00 42.75 75 PRO A CA 1
ATOM 526 C C . PRO A 1 75 ? -33.951 -33.448 -38.677 1.00 42.75 75 PRO A C 1
ATOM 528 O O . PRO A 1 75 ? -34.351 -32.284 -38.758 1.00 42.75 75 PRO A O 1
ATOM 531 N N . PRO A 1 76 ? -34.798 -34.460 -38.396 1.00 46.12 76 PRO A N 1
ATOM 532 C CA . PRO A 1 76 ? -36.240 -34.284 -38.198 1.00 46.12 76 PRO A CA 1
ATOM 533 C C . PRO A 1 76 ? -36.600 -33.648 -36.835 1.00 46.12 76 PRO A C 1
ATOM 535 O O . PRO A 1 76 ? -35.827 -33.755 -35.880 1.00 46.12 76 PRO A O 1
ATOM 538 N N . PRO A 1 77 ? -37.786 -33.016 -36.710 1.00 42.53 77 PRO A N 1
ATOM 539 C CA . PRO A 1 77 ? -38.223 -32.356 -35.478 1.00 42.53 77 PRO A CA 1
ATOM 540 C C . PRO A 1 77 ? -38.719 -33.342 -34.396 1.00 42.53 77 PRO A C 1
ATOM 542 O O . PRO A 1 77 ? -39.304 -34.376 -34.730 1.00 42.53 77 PRO A O 1
ATOM 545 N N . PRO A 1 78 ? -38.556 -33.017 -33.097 1.00 40.00 78 PRO A N 1
ATOM 546 C CA . PRO A 1 78 ? -39.109 -33.799 -31.990 1.00 40.00 78 PRO A CA 1
ATOM 547 C C . PRO A 1 78 ? -40.632 -33.624 -31.832 1.00 40.00 78 PRO A C 1
ATOM 549 O O . PRO A 1 78 ? -41.223 -32.641 -32.277 1.00 40.00 78 PRO A O 1
ATOM 552 N N . SER A 1 79 ? -41.265 -34.601 -31.179 1.00 43.94 79 SER A N 1
ATOM 553 C CA . SER A 1 79 ? -42.724 -34.720 -31.016 1.00 43.94 79 SER A CA 1
ATOM 554 C C . SER A 1 79 ? -43.340 -33.707 -30.026 1.00 43.94 79 SER A C 1
ATOM 556 O O . SER A 1 79 ? -42.648 -33.255 -29.113 1.00 43.94 79 SER A O 1
ATOM 558 N N . PRO A 1 80 ? -44.639 -33.362 -30.164 1.00 40.16 80 PRO A N 1
ATOM 559 C CA . PRO A 1 80 ? -45.325 -32.425 -29.267 1.00 40.16 80 PRO A CA 1
ATOM 560 C C . PRO A 1 80 ? -45.603 -33.010 -27.862 1.00 40.16 80 PRO A C 1
ATOM 562 O O . PRO A 1 80 ? -45.697 -34.231 -27.714 1.00 40.16 80 PRO A O 1
ATOM 565 N N . PRO A 1 81 ? -45.770 -32.155 -26.831 1.00 42.28 81 PRO A N 1
ATOM 566 C CA . PRO A 1 81 ? -46.023 -32.576 -25.450 1.00 42.28 81 PRO A CA 1
ATOM 567 C C . PRO A 1 81 ? -47.485 -33.010 -25.194 1.00 42.28 81 PRO A C 1
ATOM 569 O O . PRO A 1 81 ? -48.388 -32.592 -25.923 1.00 42.28 81 PRO A O 1
ATOM 572 N N . PRO A 1 82 ? -47.745 -33.809 -24.137 1.00 42.09 82 PRO A N 1
ATOM 573 C CA . PRO A 1 82 ? -49.094 -34.225 -23.741 1.00 42.09 82 PRO A CA 1
ATOM 574 C C . PRO A 1 82 ? -49.920 -33.091 -23.083 1.00 42.09 82 PRO A C 1
ATOM 576 O O . PRO A 1 82 ? -49.344 -32.141 -22.547 1.00 42.09 82 PRO A O 1
ATOM 579 N N . PRO A 1 83 ? -51.268 -33.177 -23.105 1.00 37.56 83 PRO A N 1
ATOM 580 C CA . PRO A 1 83 ? -52.174 -32.130 -22.615 1.00 37.56 83 PRO A CA 1
ATOM 581 C C . PRO A 1 83 ? -52.408 -32.152 -21.083 1.00 37.56 83 PRO A C 1
ATOM 583 O O . PRO A 1 83 ? -52.177 -33.177 -20.440 1.00 37.56 83 PRO A O 1
ATOM 586 N N . PRO A 1 84 ? -52.904 -31.043 -20.489 1.00 41.78 84 PRO A N 1
ATOM 587 C CA . PRO A 1 84 ? -53.098 -30.898 -19.042 1.00 41.78 84 PRO A CA 1
ATOM 588 C C . PRO A 1 84 ? -54.478 -31.362 -18.533 1.00 41.78 84 PRO A C 1
ATOM 590 O O . PRO A 1 84 ? -55.476 -31.276 -19.246 1.00 41.78 84 PRO A O 1
ATOM 593 N N . PHE A 1 85 ? -54.540 -31.734 -17.249 1.00 31.89 85 PHE A N 1
ATOM 594 C CA . PHE A 1 85 ? -55.765 -31.929 -16.450 1.00 31.89 85 PHE A CA 1
ATOM 595 C C . PHE A 1 85 ? -55.575 -31.327 -15.023 1.00 31.89 85 PHE A C 1
ATOM 597 O O . PHE A 1 85 ? -54.447 -30.955 -14.693 1.00 31.89 85 PHE A O 1
ATOM 604 N N . PRO A 1 86 ? -56.646 -31.079 -14.230 1.00 40.88 86 PRO A N 1
ATOM 605 C CA . PRO A 1 86 ? -56.774 -29.799 -13.513 1.00 40.88 86 PRO A CA 1
ATOM 606 C C . PRO A 1 86 ? -56.596 -29.812 -11.975 1.00 40.88 86 PRO A C 1
ATOM 608 O O . PRO A 1 86 ? -56.383 -30.839 -11.340 1.00 40.88 86 PRO A O 1
ATOM 611 N N . PHE A 1 87 ? -56.719 -28.605 -11.407 1.00 32.06 87 PHE A N 1
ATOM 612 C CA . PHE A 1 87 ? -56.531 -28.187 -10.011 1.00 32.06 87 PHE A CA 1
ATOM 613 C C . PHE A 1 87 ? -57.252 -28.981 -8.904 1.00 32.06 87 PHE A C 1
ATOM 615 O O . PHE A 1 87 ? -58.440 -29.287 -8.993 1.00 32.06 87 PHE A O 1
ATOM 622 N N . SER A 1 88 ? -56.566 -29.087 -7.761 1.00 31.03 88 SER A N 1
ATOM 623 C CA . SER A 1 88 ? -57.112 -28.984 -6.393 1.00 31.03 88 SER A CA 1
ATOM 624 C C . SER A 1 88 ? -55.996 -28.490 -5.433 1.00 31.03 88 SER A C 1
ATOM 626 O O . SER A 1 88 ? -54.833 -28.536 -5.839 1.00 31.03 88 SER A O 1
ATOM 628 N N . PRO A 1 89 ? -56.311 -27.919 -4.248 1.00 38.69 89 PRO A N 1
ATOM 629 C CA . PRO A 1 89 ? -55.407 -26.998 -3.533 1.00 38.69 89 PRO A CA 1
ATOM 630 C C . PRO A 1 89 ? -54.438 -27.633 -2.503 1.00 38.69 89 PRO A C 1
ATOM 632 O O . PRO A 1 89 ? -54.341 -28.848 -2.361 1.00 38.69 89 PRO A O 1
ATOM 635 N N . GLU A 1 90 ? -53.692 -26.753 -1.826 1.00 34.81 90 GLU A N 1
ATOM 636 C CA . GLU A 1 90 ? -52.530 -26.982 -0.950 1.00 34.81 90 GLU A CA 1
ATOM 637 C C . GLU A 1 90 ? -52.778 -27.802 0.338 1.00 34.81 90 GLU A C 1
ATOM 639 O O . GLU A 1 90 ? -53.851 -27.716 0.939 1.00 34.81 90 GLU A O 1
ATOM 644 N N . PRO A 1 91 ? -51.727 -28.464 0.864 1.00 34.69 91 PRO A N 1
ATOM 645 C CA . PRO A 1 91 ? -51.563 -28.776 2.283 1.00 34.69 91 PRO A CA 1
ATOM 646 C C . PRO A 1 91 ? -50.548 -27.835 2.974 1.00 34.69 91 PRO A C 1
ATOM 648 O O . PRO A 1 91 ? -49.419 -27.664 2.514 1.00 34.69 91 PRO A O 1
ATOM 651 N N . SER A 1 92 ? -50.926 -27.263 4.120 1.00 36.06 92 SER A N 1
ATOM 652 C CA . SER A 1 92 ? -50.056 -26.451 4.997 1.00 36.06 92 SER A CA 1
ATOM 653 C C . SER A 1 92 ? -49.255 -27.331 6.002 1.00 36.06 92 SER A C 1
ATOM 655 O O . SER A 1 92 ? -49.523 -28.532 6.090 1.00 36.06 92 SER A O 1
ATOM 657 N N . PRO A 1 93 ? -48.245 -26.805 6.736 1.00 41.56 93 PRO A N 1
ATOM 658 C CA . PRO A 1 93 ? -47.244 -27.628 7.436 1.00 41.56 93 PRO A CA 1
ATOM 659 C C . PRO A 1 93 ? -47.693 -28.177 8.813 1.00 41.56 93 PRO A C 1
ATOM 661 O O . PRO A 1 93 ? -48.654 -27.675 9.399 1.00 41.56 93 PRO A O 1
ATOM 664 N N . PRO A 1 94 ? -46.985 -29.188 9.366 1.00 37.25 94 PRO A N 1
ATOM 665 C CA . PRO A 1 94 ? -47.292 -29.777 10.673 1.00 37.25 94 PRO A CA 1
ATOM 666 C C . PRO A 1 94 ? -46.958 -28.856 11.862 1.00 37.25 94 PRO A C 1
ATOM 668 O O . PRO A 1 94 ? -46.107 -27.974 11.777 1.00 37.25 94 PRO A O 1
ATOM 671 N N . SER A 1 95 ? -47.620 -29.106 12.997 1.00 35.66 95 SER A N 1
ATOM 672 C CA . SER A 1 95 ? -47.519 -28.359 14.264 1.00 35.66 95 SER A CA 1
ATOM 673 C C . SER A 1 95 ? -47.331 -29.309 15.473 1.00 35.66 95 SER A C 1
ATOM 675 O O . SER A 1 95 ? -47.570 -30.510 15.325 1.00 35.66 95 SER A O 1
ATOM 677 N N . PRO A 1 96 ? -46.862 -28.819 16.644 1.00 43.66 96 PRO A N 1
ATOM 678 C CA . PRO A 1 96 ? -46.416 -29.652 17.779 1.00 43.66 96 PRO A CA 1
ATOM 679 C C . PRO A 1 96 ? -47.549 -30.295 18.626 1.00 43.66 96 PRO A C 1
ATOM 681 O O . PRO A 1 96 ? -48.717 -29.935 18.468 1.00 43.66 96 PRO A O 1
ATOM 684 N N . PRO A 1 97 ? -47.221 -31.252 19.531 1.00 42.19 97 PRO A N 1
ATOM 685 C CA . PRO A 1 97 ? -48.196 -31.982 20.360 1.00 42.19 97 PRO A CA 1
ATOM 686 C C . PRO A 1 97 ? -48.863 -31.159 21.486 1.00 42.19 97 PRO A C 1
ATOM 688 O O . PRO A 1 97 ? -48.477 -30.031 21.785 1.00 42.19 97 PRO A O 1
ATOM 691 N N . SER A 1 98 ? -49.908 -31.740 22.090 1.00 34.78 98 SER A N 1
ATOM 692 C CA . SER A 1 98 ? -51.019 -31.024 22.747 1.00 34.78 98 SER A CA 1
ATOM 693 C C . SER A 1 98 ? -51.054 -31.072 24.295 1.00 34.78 98 SER A C 1
ATOM 695 O O . SER A 1 98 ? -50.510 -32.003 24.888 1.00 34.78 98 SER A O 1
ATOM 697 N N . PRO A 1 99 ? -51.764 -30.128 24.956 1.00 50.84 99 PRO A N 1
ATOM 698 C CA . PRO A 1 99 ? -52.041 -30.128 26.401 1.00 50.84 99 PRO A CA 1
ATOM 699 C C . PRO A 1 99 ? -53.391 -30.790 26.772 1.00 50.84 99 PRO A C 1
ATOM 701 O O . PRO A 1 99 ? -54.191 -31.128 25.899 1.00 50.84 99 PRO A O 1
ATOM 704 N N . PHE A 1 100 ? -53.687 -30.896 28.077 1.00 33.16 100 PHE A N 1
ATOM 705 C CA . PHE A 1 100 ? -55.009 -31.277 28.610 1.00 33.16 100 PHE A CA 1
ATOM 706 C C . PHE A 1 100 ? -55.849 -30.063 29.085 1.00 33.16 100 PHE A C 1
ATOM 708 O O . PHE A 1 100 ? -55.326 -28.987 29.357 1.00 33.16 100 PHE A O 1
ATOM 715 N N . SER A 1 101 ? -57.173 -30.256 29.130 1.00 37.09 101 SER A N 1
ATOM 716 C CA . SER A 1 101 ? -58.272 -29.280 29.369 1.00 37.09 101 SER A CA 1
ATOM 717 C C . SER A 1 101 ? -58.892 -29.425 30.786 1.00 37.09 101 SER A C 1
ATOM 719 O O . SER A 1 101 ? -58.471 -30.369 31.459 1.00 37.09 101 SER A O 1
ATOM 721 N N . PRO A 1 102 ? -59.886 -28.612 31.270 1.00 51.12 102 PRO A N 1
ATOM 722 C CA . PRO A 1 102 ? -60.831 -27.691 30.575 1.00 51.12 102 PRO A CA 1
ATOM 723 C C . PRO A 1 102 ? -60.878 -26.209 31.076 1.00 51.12 102 PRO A C 1
ATOM 725 O O . PRO A 1 102 ? -60.409 -25.938 32.173 1.00 51.12 102 PRO A O 1
ATOM 728 N N . ARG A 1 103 ? -61.293 -25.163 30.311 1.00 35.50 103 ARG A N 1
ATOM 729 C CA . ARG A 1 103 ? -62.527 -24.829 29.502 1.00 35.50 103 ARG A CA 1
ATOM 730 C C . ARG A 1 103 ? -63.658 -24.199 30.376 1.00 35.50 103 ARG A C 1
ATOM 732 O O . ARG A 1 103 ? -63.786 -24.675 31.501 1.00 35.50 103 ARG A O 1
ATOM 739 N N . PRO A 1 104 ? -64.500 -23.214 29.929 1.00 47.28 104 PRO A N 1
ATOM 740 C CA . PRO A 1 104 ? -64.781 -22.771 28.549 1.00 47.28 104 PRO A CA 1
ATOM 741 C C . PRO A 1 104 ? -64.551 -21.272 28.153 1.00 47.28 104 PRO A C 1
ATOM 743 O O . PRO A 1 104 ? -63.400 -20.920 27.927 1.00 47.28 104 PRO A O 1
ATOM 746 N N . GLU A 1 105 ? -65.590 -20.463 27.839 1.00 33.88 105 GLU A N 1
ATOM 747 C CA . GLU A 1 105 ? -65.711 -19.730 26.536 1.00 33.88 105 GLU A CA 1
ATOM 748 C C . GLU A 1 105 ? -66.378 -18.305 26.603 1.00 33.88 105 GLU A C 1
ATOM 750 O O . GLU A 1 105 ? -66.891 -17.960 27.666 1.00 33.88 105 GLU A O 1
ATOM 755 N N . PRO A 1 106 ? -66.335 -17.450 25.531 1.00 49.72 106 PRO A N 1
ATOM 756 C CA . PRO A 1 106 ? -66.267 -15.969 25.665 1.00 49.72 106 PRO A CA 1
ATOM 757 C C . PRO A 1 106 ? -67.474 -15.089 25.118 1.00 49.72 106 PRO A C 1
ATOM 759 O O . PRO A 1 106 ? -68.562 -15.288 25.647 1.00 49.72 106 PRO A O 1
ATOM 762 N N . PRO A 1 107 ? -67.396 -14.048 24.226 1.00 65.88 107 PRO A N 1
ATOM 763 C CA . PRO A 1 107 ? -68.158 -12.759 24.342 1.00 65.88 107 PRO A CA 1
ATOM 764 C C . PRO A 1 107 ? -69.197 -12.499 23.181 1.00 65.88 107 PRO A C 1
ATOM 766 O O . PRO A 1 107 ? -69.402 -13.449 22.424 1.00 65.88 107 PRO A O 1
ATOM 769 N N . PRO A 1 108 ? -69.852 -11.307 22.927 1.00 56.31 108 PRO A N 1
ATOM 770 C CA . PRO A 1 108 ? -69.658 -9.928 23.440 1.00 56.31 108 PRO A CA 1
ATOM 771 C C . PRO A 1 108 ? -70.920 -9.070 23.841 1.00 56.31 108 PRO A C 1
ATOM 773 O O . PRO A 1 108 ? -71.281 -9.070 25.011 1.00 56.31 108 PRO A O 1
ATOM 776 N N . ALA A 1 109 ? -71.489 -8.222 22.948 1.00 41.09 109 ALA A N 1
ATOM 777 C CA . ALA A 1 109 ? -72.280 -6.978 23.222 1.00 41.09 109 ALA A CA 1
ATOM 778 C C . ALA A 1 109 ? -73.176 -6.585 21.981 1.00 41.09 109 ALA A C 1
ATOM 780 O O . ALA A 1 109 ? -73.203 -7.430 21.080 1.00 41.09 109 ALA A O 1
ATOM 781 N N . PRO A 1 110 ? -73.830 -5.384 21.781 1.00 49.28 110 PRO A N 1
ATOM 782 C CA . PRO A 1 110 ? -73.868 -4.115 22.559 1.00 49.28 110 PRO A CA 1
ATOM 783 C C . PRO A 1 110 ? -75.249 -3.459 22.996 1.00 49.28 110 PRO A C 1
ATOM 785 O O . PRO A 1 110 ? -75.621 -3.759 24.127 1.00 49.28 110 PRO A O 1
ATOM 788 N N . PRO A 1 111 ? -75.970 -2.506 22.309 1.00 62.84 111 PRO A N 1
ATOM 789 C CA . PRO A 1 111 ? -76.746 -1.418 22.991 1.00 62.84 111 PRO A CA 1
ATOM 790 C C . PRO A 1 111 ? -78.282 -1.352 22.655 1.00 62.84 111 PRO A C 1
ATOM 792 O O . PRO A 1 111 ? -78.760 -2.252 21.969 1.00 62.84 111 PRO A O 1
ATOM 795 N N . PRO A 1 112 ? -79.035 -0.231 22.874 1.00 66.88 112 PRO A N 1
ATOM 796 C CA . PRO A 1 112 ? -79.515 0.508 24.083 1.00 66.88 112 PRO A CA 1
ATOM 797 C C . PRO A 1 112 ? -81.098 0.459 24.156 1.00 66.88 112 PRO A C 1
ATOM 799 O O . PRO A 1 112 ? -81.597 -0.607 23.803 1.00 66.88 112 PRO A O 1
ATOM 802 N N . PRO A 1 113 ? -81.966 1.486 24.463 1.00 63.28 113 PRO A N 1
ATOM 803 C CA . PRO A 1 113 ? -81.930 2.767 25.237 1.00 63.28 113 PRO A CA 1
ATOM 804 C C . PRO A 1 113 ? -83.171 3.048 26.185 1.00 63.28 113 PRO A C 1
ATOM 806 O O . PRO A 1 113 ? -84.070 2.226 26.297 1.00 63.28 113 PRO A O 1
ATOM 809 N N . SER A 1 114 ? -83.275 4.285 26.736 1.00 41.62 114 SER A N 1
ATOM 810 C CA . SER A 1 114 ? -84.501 5.049 27.169 1.00 41.62 114 SER A CA 1
ATOM 811 C C . SER A 1 114 ? -85.296 4.670 28.454 1.00 41.62 114 SER A C 1
ATOM 813 O O . SER A 1 114 ? -85.540 3.498 28.696 1.00 41.62 114 SER A O 1
ATOM 815 N N . ALA A 1 115 ? -85.854 5.593 29.279 1.00 39.09 115 ALA A N 1
ATOM 816 C CA . ALA A 1 115 ? -85.717 7.069 29.441 1.00 39.09 115 ALA A CA 1
ATOM 817 C C . ALA A 1 115 ? -86.443 7.619 30.720 1.00 39.09 115 ALA A C 1
ATOM 819 O O . ALA A 1 115 ? -87.464 7.043 31.095 1.00 39.09 115 ALA A O 1
ATOM 820 N N . SER A 1 116 ? -85.999 8.760 31.317 1.00 34.94 116 SER A N 1
ATOM 821 C CA . SER A 1 116 ? -86.805 9.942 31.809 1.00 34.94 116 SER A CA 1
ATOM 822 C C . SER A 1 116 ? -86.008 10.967 32.691 1.00 34.94 116 SER A C 1
ATOM 824 O O . SER A 1 116 ? -84.914 10.650 33.146 1.00 34.94 116 SER A O 1
ATOM 826 N N . LEU A 1 117 ? -86.530 12.199 32.906 1.00 45.47 117 LEU A N 1
ATOM 827 C CA . LEU A 1 117 ? -85.940 13.416 33.578 1.00 45.47 117 LEU A CA 1
ATOM 828 C C . LEU A 1 117 ? -86.929 14.026 34.642 1.00 45.47 117 LEU A C 1
ATOM 830 O O . LEU A 1 117 ? -87.965 13.371 34.783 1.00 45.47 117 LEU A O 1
ATOM 834 N N . PRO A 1 118 ? -86.764 15.201 35.360 1.00 57.31 118 PRO A N 1
ATOM 835 C CA . PRO A 1 118 ? -85.777 16.342 35.315 1.00 57.31 118 PRO A CA 1
ATOM 836 C C . PRO A 1 118 ? -85.218 16.921 36.691 1.00 57.31 118 PRO A C 1
ATOM 838 O O . PRO A 1 118 ? -85.854 16.739 37.718 1.00 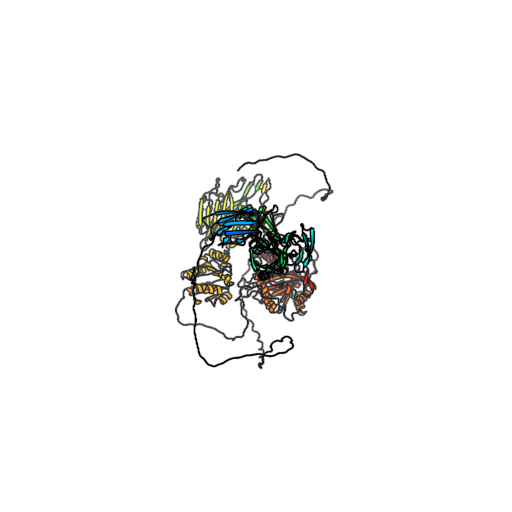57.31 118 PRO A O 1
ATOM 841 N N . LEU A 1 119 ? -83.990 17.498 36.820 1.00 35.34 119 LEU A N 1
ATOM 842 C CA . LEU A 1 119 ? -83.480 18.929 36.785 1.00 35.34 119 LEU A CA 1
ATOM 843 C C . LEU A 1 119 ? -83.526 19.770 38.145 1.00 35.34 119 LEU A C 1
ATOM 845 O O . LEU A 1 119 ? -83.907 19.169 39.142 1.00 35.34 119 LEU A O 1
ATOM 849 N N . PRO A 1 120 ? -82.998 21.037 38.299 1.00 66.00 120 PRO A N 1
ATOM 850 C CA . PRO A 1 120 ? -81.746 21.390 39.061 1.00 66.00 120 PRO A CA 1
ATOM 851 C C . PRO A 1 120 ? -81.879 22.681 39.973 1.00 66.00 120 PRO A C 1
ATOM 853 O O . PRO A 1 120 ? -83.018 22.948 40.356 1.00 66.00 120 PRO A O 1
ATOM 856 N N . PRO A 1 121 ? -80.890 23.602 40.259 1.00 63.94 121 PRO A N 1
ATOM 857 C CA . PRO A 1 121 ? -79.398 23.646 40.423 1.00 63.94 121 PRO A CA 1
ATOM 858 C C . PRO A 1 121 ? -78.995 24.103 41.891 1.00 63.94 121 PRO A C 1
ATOM 860 O O . PRO A 1 121 ? -79.544 23.473 42.789 1.00 63.94 121 PRO A O 1
ATOM 863 N N . PRO A 1 122 ? -78.222 25.186 42.260 1.00 50.25 122 PRO A N 1
ATOM 864 C CA . PRO A 1 122 ? -76.898 25.776 41.868 1.00 50.25 122 PRO A CA 1
ATOM 865 C C . PRO A 1 122 ? -75.855 26.072 43.037 1.00 50.25 122 PRO A C 1
ATOM 867 O O . PRO A 1 122 ? -76.232 26.069 44.206 1.00 50.25 122 PRO A O 1
ATOM 870 N N . PRO A 1 123 ? -74.568 26.436 42.749 1.00 66.69 123 PRO A N 1
ATOM 871 C CA . PRO A 1 123 ? -73.520 26.962 43.693 1.00 66.69 123 PRO A CA 1
ATOM 872 C C . PRO A 1 123 ? -72.980 28.386 43.279 1.00 66.69 123 PRO A C 1
ATOM 874 O O . PRO A 1 123 ? -73.687 29.012 42.484 1.00 66.69 123 PRO A O 1
ATOM 877 N N . PRO A 1 124 ? -71.755 28.937 43.608 1.00 61.31 124 PRO A N 1
ATOM 878 C CA . PRO A 1 124 ? -70.722 28.798 44.695 1.00 61.31 124 PRO A CA 1
ATOM 879 C C . PRO A 1 124 ? -70.237 30.174 45.329 1.00 61.31 124 PRO A C 1
ATOM 881 O O . PRO A 1 124 ? -70.755 31.206 44.904 1.00 61.31 124 PRO A O 1
ATOM 884 N N . ARG A 1 125 ? -69.199 30.248 46.230 1.00 31.55 125 ARG A N 1
ATOM 885 C CA . ARG A 1 125 ? -68.169 31.368 46.350 1.00 31.55 125 ARG A CA 1
ATOM 886 C C . ARG A 1 125 ? -67.088 31.301 47.486 1.00 31.55 125 ARG A C 1
ATOM 888 O O . ARG A 1 125 ? -67.275 30.613 48.479 1.00 31.55 125 ARG A O 1
ATOM 895 N N . ASN A 1 126 ? -65.997 32.087 47.324 1.00 30.08 126 ASN A N 1
ATOM 896 C CA . ASN A 1 126 ? -64.869 32.392 48.262 1.00 30.08 126 ASN A CA 1
ATOM 897 C C . ASN A 1 126 ? -65.124 33.618 49.190 1.00 30.08 126 ASN A C 1
ATOM 899 O O . ASN A 1 126 ? -65.930 34.461 48.789 1.00 30.08 126 ASN A O 1
ATOM 903 N N . ARG A 1 127 ? -64.317 33.824 50.270 1.00 30.30 127 ARG A N 1
ATOM 904 C CA . ARG A 1 127 ? -63.351 34.972 50.422 1.00 30.30 127 ARG A CA 1
ATOM 905 C C . ARG A 1 127 ? -62.624 35.169 51.788 1.00 30.30 127 ARG A C 1
ATOM 907 O O . ARG A 1 127 ? -63.252 35.173 52.833 1.00 30.30 127 ARG A O 1
ATOM 914 N N . ASP A 1 128 ? -61.312 35.427 51.693 1.00 29.81 128 ASP A N 1
ATOM 915 C CA . ASP A 1 128 ? -60.472 36.549 52.202 1.00 29.81 128 ASP A CA 1
ATOM 916 C C . ASP A 1 128 ? -60.581 37.166 53.642 1.00 29.81 128 ASP A C 1
ATOM 918 O O . ASP A 1 128 ? -61.514 37.902 53.933 1.00 29.81 128 ASP A O 1
ATOM 922 N N . ILE A 1 129 ? -59.472 37.046 54.408 1.00 30.34 129 ILE A N 1
ATOM 923 C CA . ILE A 1 129 ? -58.680 38.098 55.136 1.00 30.34 129 ILE A CA 1
ATOM 924 C C . ILE A 1 129 ? -59.197 38.818 56.438 1.00 30.34 129 ILE A C 1
ATOM 926 O O . ILE A 1 129 ? -60.272 39.395 56.484 1.00 30.34 129 ILE A O 1
ATOM 930 N N . LEU A 1 130 ? -58.287 38.820 57.446 1.00 30.50 130 LEU A N 1
ATOM 931 C CA . LEU A 1 130 ? -57.962 39.670 58.647 1.00 30.50 130 LEU A CA 1
ATOM 932 C C . LEU A 1 130 ? -58.485 41.149 58.753 1.00 30.50 130 LEU A C 1
ATOM 934 O O . LEU A 1 130 ? -58.957 41.645 57.733 1.00 30.50 130 LEU A O 1
ATOM 938 N N . PRO A 1 131 ? -58.267 41.951 59.859 1.00 53.47 131 PRO A N 1
ATOM 939 C CA . PRO A 1 131 ? -57.614 41.697 61.185 1.00 53.47 131 PRO A CA 1
ATOM 940 C C . PRO A 1 131 ? -58.259 42.292 62.500 1.00 53.47 131 PRO A C 1
ATOM 942 O O . PRO A 1 131 ? -58.822 43.381 62.499 1.00 53.47 131 PRO A O 1
ATOM 945 N N . SER A 1 132 ? -57.934 41.681 63.658 1.00 29.12 132 SER A N 1
ATOM 946 C CA . SER A 1 132 ? -57.639 42.300 64.996 1.00 29.12 132 SER A CA 1
ATOM 947 C C . SER A 1 132 ? -58.771 43.074 65.792 1.00 29.12 132 SER A C 1
ATOM 949 O O . SER A 1 132 ? -59.934 42.807 65.510 1.00 29.12 132 SER A O 1
ATOM 951 N N . PRO A 1 133 ? -58.532 43.830 66.913 1.00 61.25 133 PRO A N 1
ATOM 952 C CA . PRO A 1 133 ? -59.223 43.613 68.222 1.00 61.25 133 PRO A CA 1
ATOM 953 C C . PRO A 1 133 ? -59.791 44.956 68.829 1.00 61.25 133 PRO A C 1
ATOM 955 O O . PRO A 1 133 ? -60.120 45.808 68.003 1.00 61.25 133 PRO A O 1
ATOM 958 N N . PRO A 1 134 ? -59.873 45.288 70.162 1.00 51.69 134 PRO A N 1
ATOM 959 C CA . PRO A 1 134 ? -59.722 44.550 71.446 1.00 51.69 134 PRO A CA 1
ATOM 960 C C . PRO A 1 134 ? -60.758 44.900 72.581 1.00 51.69 134 PRO A C 1
ATOM 962 O O . PRO A 1 134 ? -61.678 45.688 72.387 1.00 51.69 134 PRO A O 1
ATOM 965 N N . SER A 1 135 ? -60.481 44.443 73.822 1.00 25.89 135 SER A N 1
ATOM 966 C CA . SER A 1 135 ? -60.889 45.006 75.149 1.00 25.89 135 SER A CA 1
ATOM 967 C C . SER A 1 135 ? -62.320 44.796 75.717 1.00 25.89 135 SER A C 1
ATOM 969 O O . SER A 1 135 ? -63.256 44.437 75.014 1.00 25.89 135 SER A O 1
ATOM 971 N N . ALA A 1 136 ? -62.440 44.977 77.044 1.00 29.97 136 ALA A N 1
ATOM 972 C CA . ALA A 1 136 ? -63.616 44.839 77.934 1.00 29.97 136 ALA A CA 1
ATOM 973 C C . ALA A 1 136 ? -63.421 45.792 79.154 1.00 29.97 136 ALA A C 1
ATOM 975 O O . ALA A 1 136 ? -62.382 46.460 79.170 1.00 29.97 136 ALA A O 1
ATOM 976 N N . PRO A 1 137 ? -64.247 45.823 80.234 1.00 56.34 137 PRO A N 1
ATOM 977 C CA . PRO A 1 137 ? -65.652 45.429 80.483 1.00 56.34 137 PRO A CA 1
ATOM 978 C C . PRO A 1 137 ? -66.457 46.726 80.855 1.00 56.34 137 PRO A C 1
ATOM 980 O O . PRO A 1 137 ? -66.215 47.724 80.178 1.00 56.34 137 PRO A O 1
ATOM 983 N N . PRO A 1 138 ? -67.290 46.864 81.925 1.00 54.03 138 PRO A N 1
ATOM 984 C CA . PRO A 1 138 ? -68.247 45.978 82.622 1.00 54.03 138 PRO A CA 1
ATOM 985 C C . PRO A 1 138 ? -69.688 46.570 82.699 1.00 54.03 138 PRO A C 1
ATOM 987 O O . PRO A 1 138 ? -69.968 47.642 82.170 1.00 54.03 138 PRO A O 1
ATOM 990 N N . ALA A 1 139 ? -70.591 45.917 83.444 1.00 28.22 139 ALA A N 1
ATOM 991 C CA . ALA A 1 139 ? -71.792 46.532 84.034 1.00 28.22 139 ALA A CA 1
ATOM 992 C C . ALA A 1 139 ? -72.130 45.860 85.384 1.00 28.22 139 ALA A C 1
ATOM 994 O O . ALA A 1 139 ? -71.851 44.672 85.550 1.00 28.22 139 ALA A O 1
ATOM 995 N N . ALA A 1 140 ? -72.710 46.598 86.339 1.00 28.39 140 ALA A N 1
ATOM 996 C CA . ALA A 1 140 ? -73.008 46.112 87.693 1.00 28.39 140 ALA A CA 1
ATOM 997 C C . ALA A 1 140 ? -74.294 46.729 88.283 1.00 28.39 140 ALA A C 1
ATOM 999 O O . ALA A 1 140 ? -74.646 47.857 87.946 1.00 28.39 140 ALA A O 1
ATOM 1000 N N . ALA A 1 141 ? -74.949 45.976 89.173 1.00 29.05 141 ALA A N 1
ATOM 1001 C CA . ALA A 1 141 ? -75.925 46.394 90.191 1.00 29.05 141 ALA A CA 1
ATOM 1002 C C . ALA A 1 141 ? -76.018 45.216 91.194 1.00 29.05 141 ALA A C 1
ATOM 1004 O O . ALA A 1 141 ? -76.197 44.079 90.762 1.00 29.05 141 ALA A O 1
ATOM 1005 N N . GLU A 1 142 ? -75.644 45.329 92.470 1.00 27.98 142 GLU A N 1
ATOM 1006 C CA . GLU A 1 142 ? -76.228 46.133 93.564 1.00 27.98 142 GLU A CA 1
ATOM 1007 C C . GLU A 1 142 ? -77.567 45.601 94.101 1.00 27.98 142 GLU A C 1
ATOM 1009 O O . GLU A 1 142 ? -78.554 45.497 93.378 1.00 27.98 142 GLU A O 1
ATOM 1014 N N . PHE A 1 143 ? -77.604 45.350 95.416 1.00 28.02 143 PHE A N 1
ATOM 1015 C CA . PHE A 1 143 ? -78.782 45.588 96.252 1.00 28.02 143 PHE A CA 1
ATOM 1016 C C . PHE A 1 143 ? -78.351 45.946 97.685 1.00 28.02 143 PHE A C 1
ATOM 1018 O O . PHE A 1 143 ? -77.253 45.593 98.115 1.00 28.02 143 PHE A O 1
ATOM 1025 N N . GLU A 1 144 ? -79.192 46.694 98.399 1.00 30.33 144 GLU A N 1
ATOM 1026 C CA . GLU A 1 144 ? -78.755 47.611 99.460 1.00 30.33 144 GLU A CA 1
ATOM 1027 C C . GLU A 1 144 ? -79.460 47.395 100.821 1.00 30.33 144 GLU A C 1
ATOM 1029 O O . GLU A 1 144 ? -80.613 46.969 100.871 1.00 30.33 144 GLU A O 1
ATOM 1034 N N . ALA A 1 145 ? -78.792 47.837 101.900 1.00 30.03 145 ALA A N 1
ATOM 1035 C CA . ALA A 1 145 ? -79.377 48.310 103.170 1.00 30.03 145 ALA A CA 1
ATOM 1036 C C . ALA A 1 145 ? -80.130 47.270 104.070 1.00 30.03 145 ALA A C 1
ATOM 1038 O O . ALA A 1 145 ? -80.327 46.119 103.703 1.00 30.03 145 ALA A O 1
ATOM 1039 N N . ALA A 1 146 ? -80.517 47.559 105.328 1.00 29.58 146 ALA A N 1
ATOM 1040 C CA . ALA A 1 146 ? -80.457 48.822 106.076 1.00 29.58 146 ALA A CA 1
ATOM 1041 C C . ALA A 1 146 ? -80.331 48.665 107.616 1.00 29.58 146 ALA A C 1
ATOM 1043 O O . ALA A 1 146 ? -80.989 47.828 108.228 1.00 29.58 146 ALA A O 1
ATOM 1044 N N . SER A 1 147 ? -79.679 49.653 108.246 1.00 31.11 147 SER A N 1
ATOM 1045 C CA . SER A 1 147 ? -79.962 50.200 109.597 1.00 31.11 147 SER A CA 1
ATOM 1046 C C . SER A 1 147 ? -79.723 49.360 110.877 1.00 31.11 147 SER A C 1
ATOM 1048 O O . SER A 1 147 ? -80.443 48.405 111.161 1.00 31.11 147 SER A O 1
ATOM 1050 N N . ARG A 1 148 ? -78.858 49.872 111.777 1.00 32.50 148 ARG A N 1
ATOM 1051 C CA . ARG A 1 148 ? -79.241 50.545 113.053 1.00 32.50 148 ARG A CA 1
ATOM 1052 C C . ARG A 1 148 ? -78.012 51.005 113.870 1.00 32.50 148 ARG A C 1
ATOM 1054 O O . ARG A 1 148 ? -77.020 50.298 113.969 1.00 32.50 148 ARG A O 1
ATOM 1061 N N . LEU A 1 149 ? -78.137 52.179 114.490 1.00 36.72 149 LEU A N 1
ATOM 1062 C CA . LEU A 1 149 ? -77.341 52.725 115.612 1.00 36.72 149 LEU A CA 1
ATOM 1063 C C . LEU A 1 149 ? -78.324 52.955 116.792 1.00 36.72 149 LEU A C 1
ATOM 1065 O O . LEU A 1 149 ? -79.530 52.826 116.539 1.00 36.72 149 LEU A O 1
ATOM 1069 N N . PRO A 1 150 ? -77.931 53.343 118.032 1.00 45.53 150 PRO A N 1
ATOM 1070 C CA . PRO A 1 150 ? -76.610 53.688 118.612 1.00 45.53 150 PRO A CA 1
ATOM 1071 C C . PRO A 1 150 ? -76.301 52.744 119.828 1.00 45.53 150 PRO A C 1
ATOM 1073 O O . PRO A 1 150 ? -76.857 51.645 119.811 1.00 45.53 150 PRO A O 1
ATOM 1076 N N . PRO A 1 151 ? -75.534 53.074 120.908 1.00 43.66 151 PRO A N 1
ATOM 1077 C CA . PRO A 1 151 ? -74.647 54.210 121.242 1.00 43.66 151 PRO A CA 1
ATOM 1078 C C . PRO A 1 151 ? -73.181 53.750 121.554 1.00 43.66 151 PRO A C 1
ATOM 1080 O O . PRO A 1 151 ? -72.850 52.612 121.228 1.00 43.66 151 PRO A O 1
ATOM 1083 N N . PRO A 1 152 ? -72.251 54.595 122.067 1.00 48.81 152 PRO A N 1
ATOM 1084 C CA . PRO A 1 152 ? -70.811 54.358 121.891 1.00 48.81 152 PRO A CA 1
ATOM 1085 C C . PRO A 1 152 ? -70.167 53.413 122.919 1.00 48.81 152 PRO A C 1
ATOM 1087 O O . PRO A 1 152 ? -70.566 53.356 124.082 1.00 48.81 152 PRO A O 1
ATOM 1090 N N . SER A 1 153 ? -69.087 52.759 122.489 1.00 37.72 153 SER A N 1
ATOM 1091 C CA . SER A 1 153 ? -68.156 51.968 123.303 1.00 37.72 153 SER A CA 1
ATOM 1092 C C . SER A 1 153 ? -66.697 52.389 123.041 1.00 37.72 153 SER A C 1
ATOM 1094 O O . SER A 1 153 ? -66.414 53.141 122.109 1.00 37.72 153 SER A O 1
ATOM 1096 N N . ALA A 1 154 ? -65.786 51.969 123.926 1.00 42.94 154 ALA A N 1
ATOM 1097 C CA . ALA A 1 154 ? -64.378 52.384 123.972 1.00 42.94 154 ALA A CA 1
ATOM 1098 C C . ALA A 1 154 ? -63.567 52.041 122.696 1.00 42.94 154 ALA A C 1
ATOM 1100 O O . ALA A 1 154 ? -63.947 51.120 121.970 1.00 42.94 154 ALA A O 1
ATOM 1101 N N . PRO A 1 155 ? -62.434 52.734 122.431 1.00 48.34 155 PRO A N 1
ATOM 1102 C CA . PRO A 1 155 ? -61.545 52.396 121.320 1.00 48.34 155 PRO A CA 1
ATOM 1103 C C . PRO A 1 155 ? -61.069 50.940 121.395 1.00 48.34 155 PRO A C 1
ATOM 1105 O O . PRO A 1 155 ? -60.640 50.456 122.441 1.00 48.34 155 PRO A O 1
ATOM 1108 N N . CYS A 1 156 ? -61.151 50.265 120.254 1.00 46.56 156 CYS A N 1
ATOM 1109 C CA . CYS A 1 156 ? -60.756 48.880 120.041 1.00 46.56 156 CYS A CA 1
ATOM 1110 C C . CYS A 1 156 ? -59.419 48.862 119.291 1.00 46.56 156 CYS A C 1
ATOM 1112 O O . CYS A 1 156 ? -59.311 49.477 118.231 1.00 46.56 156 CYS A O 1
ATOM 1114 N N . LEU A 1 157 ? -58.418 48.168 119.837 1.00 56.12 157 LEU A N 1
ATOM 1115 C CA . LEU A 1 157 ? -57.147 47.925 119.154 1.00 56.12 157 LEU A CA 1
ATOM 1116 C C . LEU A 1 157 ? -57.323 46.801 118.123 1.00 56.12 157 LEU A C 1
ATOM 1118 O O . LEU A 1 157 ? -57.966 45.787 118.405 1.00 56.12 157 LEU A O 1
ATOM 1122 N N . THR A 1 158 ? -56.752 46.987 116.937 1.00 69.19 158 THR A N 1
ATOM 1123 C CA . THR A 1 158 ? -56.677 45.967 115.881 1.00 69.19 158 THR A CA 1
ATOM 1124 C C . THR A 1 158 ? -55.275 45.386 115.813 1.00 69.19 158 THR A C 1
ATOM 1126 O O . THR A 1 158 ? -54.307 46.134 115.891 1.00 69.19 158 THR A O 1
ATOM 1129 N N . PHE A 1 159 ? -55.165 44.071 115.630 1.00 74.69 159 PHE A N 1
ATOM 1130 C CA . PHE A 1 159 ? -53.883 43.370 115.553 1.00 74.69 159 PHE A CA 1
ATOM 1131 C C . PHE A 1 159 ? -53.790 42.594 114.239 1.00 74.69 159 PHE A C 1
ATOM 1133 O O . PHE A 1 159 ? -54.732 41.901 113.841 1.00 74.69 159 PHE A O 1
ATOM 1140 N N . LEU A 1 160 ? -52.647 42.710 113.568 1.00 81.62 160 LEU A N 1
ATOM 1141 C CA . LEU A 1 160 ? -52.257 41.816 112.486 1.00 81.62 160 LEU A CA 1
ATOM 1142 C C . LEU A 1 160 ? -51.255 40.808 113.039 1.00 81.62 160 LEU A C 1
ATOM 1144 O O . LEU A 1 160 ? -50.284 41.200 113.680 1.00 81.62 160 LEU A O 1
ATOM 1148 N N . GLU A 1 161 ? -51.485 39.532 112.771 1.00 86.06 161 GLU A N 1
ATOM 1149 C CA . GLU A 1 161 ? -50.556 38.439 113.037 1.00 86.06 161 GLU A CA 1
ATOM 1150 C C . GLU A 1 161 ? -50.323 37.670 111.733 1.00 86.06 161 GLU A C 1
ATOM 1152 O O . GLU A 1 161 ? -51.174 37.647 110.842 1.00 86.06 161 GLU A O 1
ATOM 1157 N N . GLY A 1 162 ? -49.185 37.007 111.602 1.00 85.56 162 GLY A N 1
ATOM 1158 C CA . GLY A 1 162 ? -48.933 36.140 110.461 1.00 85.56 162 GLY A CA 1
ATOM 1159 C C . GLY A 1 162 ? -47.729 35.243 110.662 1.00 85.56 162 GLY A C 1
ATOM 1160 O O . GLY A 1 162 ? -46.993 35.387 111.635 1.00 85.56 162 GLY A O 1
ATOM 1161 N N . VAL A 1 163 ? -47.545 34.301 109.743 1.00 87.12 163 VAL A N 1
ATOM 1162 C CA . VAL A 1 163 ? -46.399 33.392 109.717 1.00 87.12 163 VAL A CA 1
ATOM 1163 C C . VAL A 1 163 ? -45.820 33.335 108.308 1.00 87.12 163 VAL A C 1
ATOM 1165 O O . VAL A 1 163 ? -46.556 33.177 107.333 1.00 87.12 163 VAL A O 1
ATOM 1168 N N . VAL A 1 164 ? -44.498 33.471 108.201 1.00 86.31 164 VAL A N 1
ATOM 1169 C CA . VAL A 1 164 ? -43.775 33.259 106.940 1.00 86.31 164 VAL A CA 1
ATOM 1170 C C . VAL A 1 164 ? -43.246 31.831 106.943 1.00 86.31 164 VAL A C 1
ATOM 1172 O O . VAL A 1 164 ? -42.579 31.426 107.898 1.00 86.31 164 VAL A O 1
ATOM 1175 N N . ILE A 1 165 ? -43.555 31.055 105.902 1.00 87.50 165 ILE A N 1
ATOM 1176 C CA . ILE A 1 165 ? -43.258 29.616 105.877 1.00 87.50 165 ILE A CA 1
ATOM 1177 C C . ILE A 1 165 ? -42.479 29.180 104.638 1.00 87.50 165 ILE A C 1
ATOM 1179 O O . ILE A 1 165 ? -42.654 29.693 103.532 1.00 87.50 165 ILE A O 1
ATOM 1183 N N . HIS A 1 166 ? -41.658 28.164 104.853 1.00 85.38 166 HIS A N 1
ATOM 1184 C CA . HIS A 1 166 ? -41.043 27.306 103.861 1.00 85.38 166 HIS A CA 1
ATOM 1185 C C . HIS A 1 166 ? -41.995 26.134 103.583 1.00 85.38 166 HIS A C 1
ATOM 1187 O O . HIS A 1 166 ? -41.937 25.095 104.243 1.00 85.38 166 HIS A O 1
ATOM 1193 N N . ASP A 1 167 ? -42.876 26.340 102.611 1.00 81.88 167 ASP A N 1
ATOM 1194 C CA . ASP A 1 167 ? -43.841 25.372 102.089 1.00 81.88 167 ASP A CA 1
ATOM 1195 C C . ASP A 1 167 ? -43.088 24.287 101.308 1.00 81.88 167 ASP A C 1
ATOM 1197 O O . ASP A 1 167 ? -42.495 24.536 100.250 1.00 81.88 167 ASP A O 1
ATOM 1201 N N . ARG A 1 168 ? -43.066 23.082 101.885 1.00 77.12 168 ARG A N 1
ATOM 1202 C CA . ARG A 1 168 ? -42.339 21.917 101.364 1.00 77.12 168 ARG A CA 1
ATOM 1203 C C . ARG A 1 168 ? -43.260 20.902 100.707 1.00 77.12 168 ARG A C 1
ATOM 1205 O O . ARG A 1 168 ? -42.818 20.178 99.812 1.00 77.12 168 ARG A O 1
ATOM 1212 N N . ASN A 1 169 ? -44.514 20.825 101.155 1.00 69.56 169 ASN A N 1
ATOM 1213 C CA . ASN A 1 169 ? -45.494 19.875 100.629 1.00 69.56 169 ASN A CA 1
ATOM 1214 C C . ASN A 1 169 ? -46.050 20.294 99.249 1.00 69.56 169 ASN A C 1
ATOM 1216 O O . ASN A 1 169 ? -46.403 19.430 98.443 1.00 69.56 169 ASN A O 1
ATOM 1220 N N . GLY A 1 170 ? -46.041 21.594 98.930 1.00 69.06 170 GLY A N 1
ATOM 1221 C CA . GLY A 1 170 ? -46.505 22.152 97.668 1.00 69.06 170 GLY A CA 1
ATOM 1222 C C . GLY A 1 170 ? -47.955 22.665 97.634 1.00 69.06 170 GLY A C 1
ATOM 1223 O O . GLY A 1 170 ? -48.423 22.958 96.526 1.00 69.06 170 GLY A O 1
ATOM 1224 N N . ASP A 1 171 ? -48.661 22.780 98.764 1.00 71.12 171 ASP A N 1
ATOM 1225 C CA . ASP A 1 171 ? -50.106 23.061 98.817 1.00 71.12 171 ASP A CA 1
ATOM 1226 C C . ASP A 1 171 ? -50.508 24.519 99.133 1.00 71.12 171 ASP A C 1
ATOM 1228 O O . ASP A 1 171 ? -51.596 24.942 98.731 1.00 71.12 171 ASP A O 1
ATOM 1232 N N . GLY A 1 172 ? -49.626 25.328 99.732 1.00 71.44 172 GLY A N 1
ATOM 1233 C CA . GLY A 1 172 ? -49.886 26.733 100.080 1.00 71.44 172 GLY A CA 1
ATOM 1234 C C . GLY A 1 172 ? -50.616 26.975 101.404 1.00 71.44 172 GLY A C 1
ATOM 1235 O O . GLY A 1 172 ? -50.959 28.124 101.689 1.00 71.44 172 GLY A O 1
ATOM 1236 N N . ALA A 1 173 ? -50.866 25.937 102.199 1.00 77.75 173 ALA A N 1
ATOM 1237 C CA . ALA A 1 173 ? -51.267 26.047 103.596 1.00 77.75 173 ALA A CA 1
ATOM 1238 C C . ALA A 1 173 ? -50.031 26.026 104.517 1.00 77.75 173 ALA A C 1
ATOM 1240 O O . ALA A 1 173 ? -48.897 25.986 104.053 1.00 77.75 173 ALA A O 1
ATOM 1241 N N . TYR A 1 174 ? -50.253 26.073 105.835 1.00 79.50 174 TYR A N 1
ATOM 1242 C CA . TYR A 1 174 ? -49.219 25.763 106.823 1.00 79.50 174 TYR A CA 1
ATOM 1243 C C . TYR A 1 174 ? -49.541 24.432 107.507 1.00 79.50 174 TYR A C 1
ATOM 1245 O O . TYR A 1 174 ? -50.475 24.375 108.313 1.00 79.50 174 TYR A O 1
ATOM 1253 N N . ASP A 1 175 ? -48.760 23.386 107.224 1.00 79.31 175 ASP A N 1
ATOM 1254 C CA . ASP A 1 175 ? -48.775 22.136 107.985 1.00 79.31 175 ASP A CA 1
ATOM 1255 C C . ASP A 1 175 ? -47.475 22.008 108.814 1.00 79.31 175 ASP A C 1
ATOM 1257 O O . ASP A 1 175 ? -46.390 21.830 108.251 1.00 79.31 175 ASP A O 1
ATOM 1261 N N . PRO A 1 176 ? -47.542 22.045 110.163 1.00 76.50 176 PRO A N 1
ATOM 1262 C CA . PRO A 1 176 ? -46.366 21.939 111.034 1.00 76.50 176 PRO A CA 1
ATOM 1263 C C . PRO A 1 176 ? -45.652 20.574 110.974 1.00 76.50 176 PRO A C 1
ATOM 1265 O O . PRO A 1 176 ? -44.622 20.401 111.625 1.00 76.50 176 PRO A O 1
ATOM 1268 N N . SER A 1 177 ? -46.196 19.586 110.255 1.00 73.69 177 SER A N 1
ATOM 1269 C CA . SER A 1 177 ? -45.559 18.289 110.012 1.00 73.69 177 SER A CA 1
ATOM 1270 C C . SER A 1 177 ? -44.731 18.232 108.721 1.00 73.69 177 SER A C 1
ATOM 1272 O O . SER A 1 177 ? -43.883 17.343 108.602 1.00 73.69 177 SER A O 1
ATOM 1274 N N . THR A 1 178 ? -44.915 19.178 107.789 1.00 75.75 178 THR A N 1
ATOM 1275 C CA . THR A 1 178 ? -44.141 19.255 106.535 1.00 75.75 178 THR A CA 1
ATOM 1276 C C . THR A 1 178 ? -43.342 20.543 106.375 1.00 75.75 178 THR A C 1
ATOM 1278 O O . THR A 1 178 ? -42.236 20.487 105.831 1.00 75.75 178 THR A O 1
ATOM 1281 N N . ASP A 1 179 ? -43.863 21.674 106.849 1.00 82.94 179 ASP A N 1
ATOM 1282 C CA . ASP A 1 179 ? -43.382 23.011 106.494 1.00 82.94 179 ASP A CA 1
ATOM 1283 C C . ASP A 1 179 ? -42.598 23.666 107.640 1.00 82.94 179 ASP A C 1
ATOM 1285 O O . ASP A 1 179 ? -42.916 23.503 108.820 1.00 82.94 179 ASP A O 1
ATOM 1289 N N . GLU A 1 180 ? -41.560 24.433 107.300 1.00 83.62 180 GLU A N 1
ATOM 1290 C CA . GLU A 1 180 ? -40.714 25.107 108.295 1.00 83.62 180 GLU A CA 1
ATOM 1291 C C . GLU A 1 180 ? -41.092 26.582 108.430 1.00 83.62 180 GLU A C 1
ATOM 1293 O O . GLU A 1 180 ? -41.329 27.276 107.446 1.00 83.62 180 GLU A O 1
ATOM 1298 N N . GLN A 1 181 ? -41.102 27.096 109.654 1.00 86.69 181 GLN A N 1
ATOM 1299 C CA . GLN A 1 181 ? -41.298 28.519 109.916 1.00 86.69 181 GLN A CA 1
ATOM 1300 C C . GLN A 1 181 ? -40.004 29.303 109.638 1.00 86.69 181 GLN A C 1
ATOM 1302 O O . GLN A 1 181 ? -38.922 28.889 110.061 1.00 86.69 181 GLN A O 1
ATOM 1307 N N . LEU A 1 182 ? -40.096 30.444 108.949 1.00 85.06 182 LEU A N 1
ATOM 1308 C CA . LEU A 1 182 ? -38.937 31.254 108.559 1.00 85.06 182 LEU A CA 1
ATOM 1309 C C . LEU A 1 182 ? -38.742 32.444 109.506 1.00 85.06 182 LEU A C 1
ATOM 1311 O O . LEU A 1 182 ? -39.415 33.469 109.403 1.00 85.06 182 LEU A O 1
ATOM 1315 N N . ALA A 1 183 ? -37.797 32.291 110.434 1.00 84.38 183 ALA A N 1
ATOM 1316 C CA . ALA A 1 183 ? -37.376 33.304 111.400 1.00 84.38 183 ALA A CA 1
ATOM 1317 C C . ALA A 1 183 ? -36.428 34.359 110.796 1.00 84.38 183 ALA A C 1
ATOM 1319 O O . ALA A 1 183 ? -35.619 34.041 109.924 1.00 84.38 183 ALA A O 1
ATOM 1320 N N . GLY A 1 184 ? -36.462 35.594 111.309 1.00 82.31 184 GLY A N 1
ATOM 1321 C CA . GLY A 1 184 ? -35.553 36.670 110.892 1.00 82.31 184 GLY A CA 1
ATOM 1322 C C . GLY A 1 184 ? -35.880 37.329 109.545 1.00 82.31 184 GLY A C 1
ATOM 1323 O O . GLY A 1 184 ? -35.068 38.103 109.041 1.00 82.31 184 GLY A O 1
ATOM 1324 N N . VAL A 1 185 ? -37.050 37.046 108.967 1.00 86.81 185 VAL A N 1
ATOM 1325 C CA . VAL A 1 185 ? -37.508 37.600 107.685 1.00 86.81 185 VAL A CA 1
ATOM 1326 C C . VAL A 1 185 ? -38.067 39.001 107.908 1.00 86.81 185 VAL A C 1
ATOM 1328 O O . VAL A 1 185 ? -38.965 39.175 108.733 1.00 86.81 185 VAL A O 1
ATOM 1331 N N . ALA A 1 186 ? -37.559 39.993 107.177 1.00 86.19 186 ALA A N 1
ATOM 1332 C CA . ALA A 1 186 ? -38.052 41.365 107.235 1.00 86.19 186 ALA A CA 1
ATOM 1333 C C . ALA A 1 186 ? -39.296 41.549 106.356 1.00 86.19 186 ALA A C 1
ATOM 1335 O O . ALA A 1 186 ? -39.378 41.026 105.239 1.00 86.19 186 ALA A O 1
ATOM 1336 N N . LEU A 1 187 ? -40.263 42.310 106.864 1.00 89.06 187 LEU A N 1
ATOM 1337 C CA . LEU A 1 187 ? -41.510 42.603 106.168 1.00 89.06 187 LEU A CA 1
ATOM 1338 C C . LEU A 1 187 ? -42.071 43.978 106.543 1.00 89.06 187 LEU A C 1
ATOM 1340 O O . LEU A 1 187 ? -42.174 44.325 107.719 1.00 89.06 187 LEU A O 1
ATOM 1344 N N . ASP A 1 188 ? -42.458 44.748 105.530 1.00 87.38 188 ASP A N 1
ATOM 1345 C CA . ASP A 1 188 ? -43.003 46.095 105.674 1.00 87.38 188 ASP A CA 1
ATOM 1346 C C . ASP A 1 188 ? -44.534 46.067 105.610 1.00 87.38 188 ASP A C 1
ATOM 1348 O O . ASP A 1 188 ? -45.135 45.693 104.598 1.00 87.38 188 ASP A O 1
ATOM 1352 N N . VAL A 1 189 ? -45.163 46.487 106.707 1.00 85.62 189 VAL A N 1
ATOM 1353 C CA . VAL A 1 189 ? -46.614 46.594 106.885 1.00 85.62 189 VAL A CA 1
ATOM 1354 C C . VAL A 1 189 ? -47.021 48.059 106.708 1.00 85.62 189 VAL A C 1
ATOM 1356 O O . VAL A 1 189 ? -46.641 48.916 107.506 1.00 85.62 189 VAL A O 1
ATOM 1359 N N . SER A 1 190 ? -47.793 48.358 105.662 1.00 83.94 190 SER A N 1
ATOM 1360 C CA . SER A 1 190 ? -48.161 49.729 105.267 1.00 83.94 190 SER A CA 1
ATOM 1361 C C . SER A 1 190 ? -49.658 49.887 105.013 1.00 83.94 190 SER A C 1
ATOM 1363 O O . SER A 1 190 ? -50.316 48.949 104.572 1.00 83.94 190 SER A O 1
ATOM 1365 N N . ASN A 1 191 ? -50.202 51.085 105.239 1.00 79.75 191 ASN A N 1
ATOM 1366 C CA . ASN A 1 191 ? -51.514 51.506 104.719 1.00 79.75 191 ASN A CA 1
ATOM 1367 C C . ASN A 1 191 ? -51.425 52.693 103.736 1.00 79.75 191 ASN A C 1
ATOM 1369 O O . ASN A 1 191 ? -52.430 53.343 103.448 1.00 79.75 191 ASN A O 1
ATOM 1373 N N . GLY A 1 192 ? -50.220 53.016 103.253 1.00 78.25 192 GLY A N 1
ATOM 1374 C CA . GLY A 1 192 ? -49.948 54.175 102.394 1.00 78.25 192 GLY A CA 1
ATOM 1375 C C . GLY A 1 192 ? -49.872 55.529 103.117 1.00 78.25 192 GLY A C 1
ATOM 1376 O O . GLY A 1 192 ? -49.599 56.540 102.471 1.00 78.25 192 GLY A O 1
ATOM 1377 N N . ALA A 1 193 ? -50.097 55.571 104.436 1.00 76.44 193 ALA A N 1
ATOM 1378 C CA . ALA A 1 193 ? -49.914 56.757 105.283 1.00 76.44 193 ALA A CA 1
ATOM 1379 C C . ALA A 1 193 ? -49.050 56.489 106.533 1.00 76.44 193 ALA A C 1
ATOM 1381 O O . ALA A 1 193 ? -48.465 57.418 107.091 1.00 76.44 193 ALA A O 1
ATOM 1382 N N . VAL A 1 194 ? -48.972 55.232 106.975 1.00 75.44 194 VAL A N 1
ATOM 1383 C CA . VAL A 1 194 ? -48.133 54.746 108.071 1.00 75.44 194 VAL A CA 1
ATOM 1384 C C . VAL A 1 194 ? -47.458 53.456 107.624 1.00 75.44 194 VAL A C 1
ATOM 1386 O O . VAL A 1 194 ? -48.146 52.504 107.258 1.00 75.44 194 VAL A O 1
ATOM 1389 N N . ASP A 1 195 ? -46.132 53.427 107.734 1.00 79.44 195 ASP A N 1
ATOM 1390 C CA . ASP A 1 195 ? -45.306 52.244 107.501 1.00 79.44 195 ASP A CA 1
ATOM 1391 C C . ASP A 1 195 ? -44.762 51.699 108.835 1.00 79.44 195 ASP A C 1
ATOM 1393 O O . ASP A 1 195 ? -44.480 52.448 109.787 1.00 79.44 195 ASP A O 1
ATOM 1397 N N . ARG A 1 196 ? -44.627 50.374 108.916 1.00 82.06 196 ARG A N 1
ATOM 1398 C CA . ARG A 1 196 ? -44.038 49.627 110.032 1.00 82.06 196 ARG A CA 1
ATOM 1399 C C . ARG A 1 196 ? -43.174 48.508 109.456 1.00 82.06 196 ARG A C 1
ATOM 1401 O O . ARG A 1 196 ? -43.708 47.591 108.843 1.00 82.06 196 ARG A O 1
ATOM 1408 N N . SER A 1 197 ? -41.862 48.576 109.664 1.00 84.88 197 SER A N 1
ATOM 1409 C CA . SER A 1 197 ? -40.966 47.466 109.330 1.00 84.88 197 SER A CA 1
ATOM 1410 C C . SER A 1 197 ? -40.922 46.495 110.506 1.00 84.88 197 SER A C 1
ATOM 1412 O O . SER A 1 197 ? -40.663 46.904 111.642 1.00 84.88 197 SER A O 1
ATOM 1414 N N . VAL A 1 198 ? -41.229 45.232 110.238 1.00 86.25 198 VAL A N 1
ATOM 1415 C CA . VAL A 1 198 ? -41.355 44.143 111.212 1.00 86.25 198 VAL A CA 1
ATOM 1416 C C . VAL A 1 198 ? -40.380 43.034 110.812 1.00 86.25 198 VAL A C 1
ATOM 1418 O O . VAL A 1 198 ? -39.885 42.983 109.686 1.00 86.25 198 VAL A O 1
ATOM 1421 N N . THR A 1 199 ? -40.045 42.143 111.737 1.00 87.06 199 THR A N 1
ATOM 1422 C CA . THR A 1 199 ? -39.210 40.972 111.451 1.00 87.06 199 THR A CA 1
ATOM 1423 C C . THR A 1 199 ? -39.794 39.760 112.158 1.00 87.06 199 THR A C 1
ATOM 1425 O O . THR A 1 199 ? -40.232 39.887 113.303 1.00 87.06 199 THR A O 1
ATOM 1428 N N . THR A 1 200 ? -39.826 38.604 111.493 1.00 88.56 200 THR A N 1
ATOM 1429 C CA . THR A 1 200 ? -40.358 37.378 112.098 1.00 88.56 200 THR A CA 1
ATOM 1430 C C . THR A 1 200 ? -39.518 36.910 113.287 1.00 88.56 200 THR A C 1
ATOM 1432 O O . THR A 1 200 ? -38.285 36.988 113.281 1.00 88.56 200 THR A O 1
ATOM 1435 N N . ASP A 1 201 ? -40.200 36.417 114.320 1.00 83.81 201 ASP A N 1
ATOM 1436 C CA . ASP A 1 201 ? -39.601 35.903 115.548 1.00 83.81 201 ASP A CA 1
ATOM 1437 C C . ASP A 1 201 ? -38.853 34.575 115.319 1.00 83.81 201 ASP A C 1
ATOM 1439 O O . ASP A 1 201 ? -38.789 34.049 114.208 1.00 83.81 201 ASP A O 1
ATOM 1443 N N . SER A 1 202 ? -38.296 33.985 116.383 1.00 81.44 202 SER A N 1
ATOM 1444 C CA . SER A 1 202 ? -37.593 32.691 116.313 1.00 81.44 202 SER A CA 1
ATOM 1445 C C . SER A 1 202 ? -38.453 31.513 115.834 1.00 81.44 202 SER A C 1
ATOM 1447 O O . SER A 1 202 ? -37.910 30.443 115.576 1.00 81.44 202 SER A O 1
ATOM 1449 N N . ASN A 1 203 ? -39.770 31.696 115.746 1.00 79.81 203 ASN A N 1
ATOM 1450 C CA . ASN A 1 203 ? -40.768 30.712 115.349 1.00 79.81 203 ASN A CA 1
ATOM 1451 C C . ASN A 1 203 ? -41.466 31.129 114.033 1.00 79.81 203 ASN A C 1
ATOM 1453 O O . ASN A 1 203 ? -42.526 30.601 113.708 1.00 79.81 203 ASN A O 1
ATOM 1457 N N . GLY A 1 204 ? -40.895 32.091 113.292 1.00 83.00 204 GLY A N 1
ATOM 1458 C CA . GLY A 1 204 ? -41.380 32.592 112.001 1.00 83.00 204 GLY A CA 1
ATOM 1459 C C . GLY A 1 204 ? -42.677 33.405 112.037 1.00 83.00 204 GLY A C 1
ATOM 1460 O O . GLY A 1 204 ? -43.202 33.732 110.970 1.00 83.00 204 GLY A O 1
ATOM 1461 N N . TYR A 1 205 ? -43.188 33.757 113.220 1.00 85.00 205 TYR A N 1
ATOM 1462 C CA . TYR A 1 205 ? -44.380 34.593 113.356 1.00 85.00 205 TYR A CA 1
ATOM 1463 C C . TYR A 1 205 ? -44.021 36.077 113.380 1.00 85.00 205 TYR A C 1
ATOM 1465 O O . TYR A 1 205 ? -42.988 36.479 113.912 1.00 85.00 205 TYR A O 1
ATOM 1473 N N . TYR A 1 206 ? -44.911 36.910 112.854 1.00 86.94 206 TYR A N 1
ATOM 1474 C CA . TYR A 1 206 ? -44.884 38.357 113.028 1.00 86.94 206 TYR A CA 1
ATOM 1475 C C . TYR A 1 206 ? -46.200 38.838 113.639 1.00 86.94 206 TYR A C 1
ATOM 1477 O O . TYR A 1 206 ? -47.259 38.257 113.400 1.00 86.94 206 TYR A O 1
ATOM 1485 N N . SER A 1 207 ? -46.140 39.920 114.413 1.00 84.06 207 SER A N 1
ATOM 1486 C CA . SER A 1 207 ? -47.322 40.624 114.905 1.00 84.06 207 SER A CA 1
ATOM 1487 C C . SER A 1 207 ? -47.106 42.135 114.877 1.00 84.06 207 SER A C 1
ATOM 1489 O O . SER A 1 207 ? -45.986 42.620 115.042 1.00 84.06 207 SER A O 1
ATOM 1491 N N . GLN A 1 208 ? -48.176 42.884 114.611 1.00 85.12 208 GLN A N 1
ATOM 1492 C CA . GLN A 1 208 ? -48.150 44.342 114.534 1.00 85.12 208 GLN A CA 1
ATOM 1493 C C . GLN A 1 208 ? -49.492 44.935 114.978 1.00 85.12 208 GLN A C 1
ATOM 1495 O O . GLN A 1 208 ? -50.540 44.688 114.375 1.00 85.12 208 GLN A O 1
ATOM 1500 N N . ASP A 1 209 ? -49.439 45.775 116.011 1.00 79.62 209 ASP A N 1
ATOM 1501 C CA . ASP A 1 209 ? -50.539 46.635 116.444 1.00 79.62 209 ASP A CA 1
ATOM 1502 C C . ASP A 1 209 ? -50.892 47.625 115.325 1.00 79.62 209 ASP A C 1
ATOM 1504 O O . ASP A 1 209 ? -50.034 48.368 114.838 1.00 79.62 209 ASP A O 1
ATOM 1508 N N . LEU A 1 210 ? -52.162 47.661 114.929 1.00 77.38 210 LEU A N 1
ATOM 1509 C CA . LEU A 1 210 ? -52.686 48.571 113.919 1.00 77.38 210 LEU A CA 1
ATOM 1510 C C . LEU A 1 210 ? -53.555 49.629 114.598 1.00 77.38 210 LEU A C 1
ATOM 1512 O O . LEU A 1 210 ? -54.671 49.359 115.042 1.00 77.38 210 LEU A O 1
ATOM 1516 N N . GLU A 1 211 ? -53.037 50.856 114.645 1.00 65.81 211 GLU A N 1
ATOM 1517 C CA . GLU A 1 211 ? -53.659 52.014 115.306 1.00 65.81 211 GLU A CA 1
ATOM 1518 C C . GLU A 1 211 ? -54.955 52.494 114.615 1.00 65.81 211 GLU A C 1
ATOM 1520 O O . GLU A 1 211 ? -55.698 53.298 115.178 1.00 65.81 211 GLU A O 1
ATOM 1525 N N . GLN A 1 212 ? -55.224 52.034 113.385 1.00 65.56 212 GLN A N 1
ATOM 1526 C CA . GLN A 1 212 ? -56.375 52.434 112.569 1.00 65.56 212 GLN A CA 1
ATOM 1527 C C . GLN A 1 212 ? -56.916 51.254 111.745 1.00 65.56 212 GLN A C 1
ATOM 1529 O O . GLN A 1 212 ? -56.166 50.571 111.040 1.00 65.56 212 GLN A O 1
ATOM 1534 N N . ALA A 1 213 ? -58.237 51.060 111.778 1.00 62.88 213 ALA A N 1
ATOM 1535 C CA . ALA A 1 213 ? -58.926 50.106 110.914 1.00 62.88 213 ALA A CA 1
ATOM 1536 C C . ALA A 1 213 ? -58.961 50.620 109.463 1.00 62.88 213 ALA A C 1
ATOM 1538 O O . ALA A 1 213 ? -59.383 51.747 109.205 1.00 62.88 213 ALA A O 1
ATOM 1539 N N . GLY A 1 214 ? -58.536 49.785 108.515 1.00 71.75 214 GLY A N 1
ATOM 1540 C CA . GLY A 1 214 ? -58.385 50.150 107.108 1.00 71.75 214 GLY A CA 1
ATOM 1541 C C . GLY A 1 214 ? -57.823 48.996 106.280 1.00 71.75 214 GLY A C 1
ATOM 1542 O O . GLY A 1 214 ? -57.748 47.865 106.761 1.00 71.75 214 GLY A O 1
ATOM 1543 N N . GLN A 1 215 ? -57.429 49.287 105.042 1.00 80.56 215 GLN A N 1
ATOM 1544 C CA . GLN A 1 215 ? -56.713 48.348 104.178 1.00 80.56 215 GLN A CA 1
ATOM 1545 C C . GLN A 1 215 ? -55.203 48.491 104.407 1.00 80.56 215 GLN A C 1
ATOM 1547 O O . GLN A 1 215 ? -54.690 49.608 104.448 1.00 80.56 215 GLN A O 1
ATOM 1552 N N . TRP A 1 216 ? -54.511 47.364 104.550 1.00 85.31 216 TRP A N 1
ATOM 1553 C CA . TRP A 1 216 ? -53.078 47.267 104.815 1.00 85.31 216 TRP A CA 1
ATOM 1554 C C . TRP A 1 216 ? -52.420 46.285 103.833 1.00 85.31 216 TRP A C 1
ATOM 1556 O O . TRP A 1 216 ? -53.033 45.302 103.412 1.00 85.31 216 TRP A O 1
ATOM 1566 N N . THR A 1 217 ? -51.167 46.539 103.475 1.00 85.81 217 THR A N 1
ATOM 1567 C CA . THR A 1 217 ? -50.321 45.680 102.638 1.00 85.81 217 THR A CA 1
ATOM 1568 C C . THR A 1 217 ? -49.119 45.198 103.436 1.00 85.81 217 THR A C 1
ATOM 1570 O O . THR A 1 217 ? -48.441 46.018 104.054 1.00 85.81 217 THR A O 1
ATOM 1573 N N . VAL A 1 218 ? -48.834 43.898 103.386 1.00 86.56 218 VAL A N 1
ATOM 1574 C CA . VAL A 1 218 ? -47.616 43.281 103.924 1.00 86.56 218 VAL A CA 1
ATOM 1575 C C . VAL A 1 218 ? -46.689 42.959 102.759 1.00 86.56 218 VAL A C 1
ATOM 1577 O O . VAL A 1 218 ? -47.054 42.182 101.879 1.00 86.56 218 VAL A O 1
ATOM 1580 N N . THR A 1 219 ? -45.498 43.550 102.747 1.00 87.31 219 THR A N 1
ATOM 1581 C CA . THR A 1 219 ? -44.465 43.301 101.732 1.00 87.31 219 THR A CA 1
ATOM 1582 C C . THR A 1 219 ? -43.323 42.532 102.373 1.00 87.31 219 THR A C 1
ATOM 1584 O O . THR A 1 219 ? -42.686 43.059 103.275 1.00 87.31 219 THR A O 1
ATOM 1587 N N . ILE A 1 220 ? -43.041 41.309 101.928 1.00 87.31 220 ILE A N 1
ATOM 1588 C CA . ILE A 1 220 ? -41.922 40.513 102.455 1.00 87.31 220 ILE A CA 1
ATOM 1589 C C . ILE A 1 220 ? -40.667 40.796 101.631 1.00 87.31 220 ILE A C 1
ATOM 1591 O O . ILE A 1 220 ? -40.677 40.602 100.411 1.00 87.31 220 ILE A O 1
ATOM 1595 N N . ASP A 1 221 ? -39.580 41.207 102.290 1.00 84.75 221 ASP A N 1
ATOM 1596 C CA . ASP A 1 221 ? -38.278 41.370 101.644 1.00 84.75 221 ASP A CA 1
ATOM 1597 C C . ASP A 1 221 ? -37.657 39.992 101.388 1.00 84.75 221 ASP A C 1
ATOM 1599 O O . ASP A 1 221 ? -37.062 39.357 102.267 1.00 84.75 221 ASP A O 1
ATOM 1603 N N . THR A 1 222 ? -37.773 39.534 100.142 1.00 81.00 222 THR A N 1
ATOM 1604 C CA . THR A 1 222 ? -37.274 38.228 99.707 1.00 81.00 222 THR A CA 1
ATOM 1605 C C . THR A 1 222 ? -35.753 38.087 99.799 1.00 81.00 222 THR A C 1
ATOM 1607 O O . THR A 1 222 ? -35.261 36.959 99.789 1.00 81.00 222 THR A O 1
ATOM 1610 N N . SER A 1 223 ? -34.997 39.182 99.954 1.00 78.62 223 SER A N 1
ATOM 1611 C CA . SER A 1 223 ? -33.553 39.124 100.208 1.00 78.62 223 SER A CA 1
ATOM 1612 C C . SER A 1 223 ? -33.209 38.635 101.622 1.00 78.62 223 SER A C 1
ATOM 1614 O O . SER A 1 223 ? -32.110 38.127 101.844 1.00 78.62 223 SER A O 1
ATOM 1616 N N . THR A 1 224 ? -34.158 38.709 102.564 1.00 82.38 224 THR A N 1
ATOM 1617 C CA . THR A 1 224 ? -33.972 38.261 103.956 1.00 82.38 224 THR A CA 1
ATOM 1618 C C . THR A 1 224 ? -34.323 36.790 104.198 1.00 82.38 224 THR A C 1
ATOM 1620 O O . THR A 1 224 ? -33.997 36.254 105.252 1.00 82.38 224 THR A O 1
ATOM 1623 N N . LEU A 1 225 ? -34.886 36.087 103.206 1.00 77.88 225 LEU A N 1
ATOM 1624 C CA . LEU A 1 225 ? -35.275 34.666 103.296 1.00 77.88 225 LEU A CA 1
ATOM 1625 C C . LEU A 1 225 ? -34.085 33.679 103.371 1.00 77.88 225 LEU A C 1
ATOM 1627 O O . LEU A 1 225 ? -34.280 32.466 103.308 1.00 77.88 225 LEU A O 1
ATOM 1631 N N . GLY A 1 226 ? -32.840 34.162 103.423 1.00 70.00 226 GLY A N 1
ATOM 1632 C CA . GLY A 1 226 ? -31.613 33.355 103.515 1.00 70.00 226 GLY A CA 1
ATOM 1633 C C . GLY A 1 226 ? -31.232 32.567 102.251 1.00 70.00 226 GLY A C 1
ATOM 1634 O O . GLY A 1 226 ? -30.060 32.245 102.065 1.00 70.00 226 GLY A O 1
ATOM 1635 N N . ASN A 1 227 ? -32.186 32.291 101.356 1.00 73.62 227 ASN A N 1
ATOM 1636 C CA . ASN A 1 227 ? -31.960 31.680 100.050 1.00 73.62 227 ASN A CA 1
ATOM 1637 C C . ASN A 1 227 ? -32.744 32.419 98.951 1.00 73.62 227 ASN A C 1
ATOM 1639 O O . ASN A 1 227 ? -33.961 32.283 98.830 1.00 73.62 227 ASN A O 1
ATOM 1643 N N . ASN A 1 228 ? -32.023 33.129 98.083 1.00 72.56 228 ASN A N 1
ATOM 1644 C CA . ASN A 1 228 ? -32.578 33.925 96.982 1.00 72.56 228 ASN A CA 1
ATOM 1645 C C . ASN A 1 228 ? -33.306 33.090 95.899 1.00 72.56 228 ASN A C 1
ATOM 1647 O O . ASN A 1 228 ? -33.824 33.658 94.941 1.00 72.56 228 ASN A O 1
ATOM 1651 N N . SER A 1 229 ? -33.310 31.754 95.998 1.00 77.44 229 SER A N 1
ATOM 1652 C CA . SER A 1 229 ? -34.082 30.854 95.124 1.00 77.44 229 SER A CA 1
ATOM 1653 C C . SER A 1 229 ? -35.537 30.642 95.565 1.00 77.44 229 SER A C 1
ATOM 1655 O O . SER A 1 229 ? -36.300 30.035 94.813 1.00 77.44 229 SER A O 1
ATOM 1657 N N . PHE A 1 230 ? -35.933 31.116 96.753 1.00 82.19 230 PHE A N 1
ATOM 1658 C CA . PHE A 1 230 ? -37.318 31.030 97.216 1.00 82.19 230 PHE A CA 1
ATOM 1659 C C . PHE A 1 230 ? -38.278 31.835 96.333 1.00 82.19 230 PHE A C 1
ATOM 1661 O O . PHE A 1 230 ? -38.020 32.992 95.993 1.00 82.19 230 PHE A O 1
ATOM 1668 N N . ARG A 1 231 ? -39.425 31.235 96.003 1.00 80.00 231 ARG A N 1
ATOM 1669 C CA . ARG A 1 231 ? -40.525 31.885 95.278 1.00 80.00 231 ARG A CA 1
ATOM 1670 C C . ARG A 1 231 ? -41.786 31.919 96.142 1.00 80.00 231 ARG A C 1
ATOM 1672 O O . ARG A 1 231 ? -42.113 30.887 96.727 1.00 80.00 231 ARG A O 1
ATOM 1679 N N . PRO A 1 232 ? -42.512 33.050 96.215 1.00 81.25 232 PRO A N 1
ATOM 1680 C CA . PRO A 1 232 ? -43.810 33.082 96.875 1.00 81.25 232 PRO A CA 1
ATOM 1681 C C . PRO A 1 232 ? -44.817 32.232 96.088 1.00 81.25 232 PRO A C 1
ATOM 1683 O O . PRO A 1 232 ? -44.836 32.261 94.855 1.00 81.25 232 PRO A O 1
ATOM 1686 N N . ARG A 1 233 ? -45.672 31.486 96.795 1.00 78.75 233 ARG A N 1
ATOM 1687 C CA . ARG A 1 233 ? -46.836 30.795 96.211 1.00 78.75 233 ARG A CA 1
ATOM 1688 C C . ARG A 1 233 ? -48.053 31.727 96.081 1.00 78.75 233 ARG A C 1
ATOM 1690 O O . ARG A 1 233 ? -48.903 31.500 95.223 1.00 78.75 233 ARG A O 1
ATOM 1697 N N . GLY A 1 234 ? -48.115 32.780 96.900 1.00 74.69 234 GLY A N 1
ATOM 1698 C CA . GLY A 1 234 ? -49.114 33.854 96.836 1.00 74.69 234 GLY A CA 1
ATOM 1699 C C . GLY A 1 234 ? -48.619 35.126 96.133 1.00 74.69 234 GLY A C 1
ATOM 1700 O O . GLY A 1 234 ? -47.546 35.158 95.531 1.00 74.69 234 GLY A O 1
ATOM 1701 N N . ALA A 1 235 ? -49.403 36.202 96.233 1.00 75.38 235 ALA A N 1
ATOM 1702 C CA . ALA A 1 235 ? -48.956 37.541 95.852 1.00 75.38 235 ALA A CA 1
ATOM 1703 C C . ALA A 1 235 ? -48.088 38.146 96.967 1.00 75.38 235 ALA A C 1
ATOM 1705 O O . ALA A 1 235 ? -48.455 38.060 98.129 1.00 75.38 235 ALA A O 1
ATOM 1706 N N . ASN A 1 236 ? -46.979 38.793 96.611 1.00 81.06 236 ASN A N 1
ATOM 1707 C CA . ASN A 1 236 ? -46.174 39.615 97.517 1.00 81.06 236 ASN A CA 1
ATOM 1708 C C . ASN A 1 236 ? -45.995 40.995 96.846 1.00 81.06 236 ASN A C 1
ATOM 1710 O O . ASN A 1 236 ? -45.415 41.033 95.756 1.00 81.06 236 ASN A O 1
ATOM 1714 N N . PRO A 1 237 ? -46.510 42.104 97.413 1.00 82.69 237 PRO A N 1
ATOM 1715 C CA . PRO A 1 237 ? -47.168 42.214 98.719 1.00 82.69 237 PRO A CA 1
ATOM 1716 C C . PRO A 1 237 ? -48.552 41.551 98.826 1.00 82.69 237 PRO A C 1
ATOM 1718 O O . PRO A 1 237 ? -49.384 41.636 97.920 1.00 82.69 237 PRO A O 1
ATOM 1721 N N . THR A 1 238 ? -48.813 40.966 99.995 1.00 84.75 238 THR A N 1
ATOM 1722 C CA . THR A 1 238 ? -50.124 40.468 100.436 1.00 84.75 238 THR A CA 1
ATOM 1723 C C . THR A 1 238 ? -50.988 41.653 100.887 1.00 84.75 238 THR A C 1
ATOM 1725 O O . THR A 1 238 ? -50.492 42.581 101.519 1.00 84.75 238 THR A O 1
ATOM 1728 N N . THR A 1 239 ? -52.290 41.669 100.573 1.00 83.75 239 THR A N 1
ATOM 1729 C CA . THR A 1 239 ? -53.199 42.790 100.906 1.00 83.75 239 THR A CA 1
ATOM 1730 C C . THR A 1 239 ? -54.377 42.322 101.760 1.00 83.75 239 THR A C 1
ATOM 1732 O O . THR A 1 239 ? -55.066 41.373 101.393 1.00 83.75 239 THR A O 1
ATOM 1735 N N . VAL A 1 240 ? -54.640 43.009 102.876 1.00 80.62 240 VAL A N 1
ATOM 1736 C CA . VAL A 1 240 ? -55.662 42.657 103.879 1.00 80.62 240 VAL A CA 1
ATOM 1737 C C . VAL A 1 240 ? -56.470 43.872 104.343 1.00 80.62 240 VAL A C 1
ATOM 1739 O O . VAL A 1 240 ? -56.013 45.006 104.253 1.00 80.62 240 VAL A O 1
ATOM 1742 N N . SER A 1 241 ? -57.658 43.632 104.905 1.00 80.06 241 SER A N 1
ATOM 1743 C CA . SER A 1 241 ? -58.489 44.670 105.541 1.00 80.06 241 SER A CA 1
ATOM 1744 C C . SER A 1 241 ? -58.973 44.204 106.924 1.00 80.06 241 SER A C 1
ATOM 1746 O O . SER A 1 241 ? -60.075 43.650 107.027 1.00 80.06 241 SER A O 1
ATOM 1748 N N . PRO A 1 242 ? -58.151 44.364 107.981 1.00 70.94 242 PRO A N 1
ATOM 1749 C CA . PRO A 1 242 ? -58.449 43.869 109.324 1.00 70.94 242 PRO A CA 1
ATOM 1750 C C . PRO A 1 242 ? -59.721 44.461 109.946 1.00 70.94 242 PRO A C 1
ATOM 1752 O O . PRO A 1 242 ? -60.084 45.618 109.726 1.00 70.94 242 PRO A O 1
ATOM 1755 N N . LYS A 1 243 ? -60.387 43.655 110.778 1.00 63.78 243 LYS A N 1
ATOM 1756 C CA . LYS A 1 243 ? -61.527 44.050 111.625 1.00 63.78 243 LYS A CA 1
ATOM 1757 C C . LYS A 1 243 ? -61.121 43.947 113.097 1.00 63.78 243 LYS A C 1
ATOM 1759 O O . LYS A 1 243 ? -60.171 43.238 113.406 1.00 63.78 243 LYS A O 1
ATOM 1764 N N . CYS A 1 244 ? -61.857 44.613 113.994 1.00 67.06 244 CYS A N 1
ATOM 1765 C CA . CYS A 1 244 ? -61.641 44.544 115.449 1.00 67.06 244 CYS A CA 1
ATOM 1766 C C . CYS A 1 244 ? -61.406 43.109 115.944 1.00 67.06 244 CYS A C 1
ATOM 1768 O O . CYS A 1 244 ? -62.305 42.271 115.849 1.00 67.06 244 CYS A O 1
ATOM 1770 N N . GLY A 1 245 ? -60.208 42.859 116.476 1.00 67.25 245 GLY A N 1
ATOM 1771 C CA . GLY A 1 245 ? -59.682 41.526 116.761 1.00 67.25 245 GLY A CA 1
ATOM 1772 C C . GLY A 1 245 ? -58.312 41.305 116.113 1.00 67.25 245 GLY A C 1
ATOM 1773 O O . GLY A 1 245 ? -57.616 42.263 115.769 1.00 67.25 245 GLY A O 1
ATOM 1774 N N . VAL A 1 246 ? -57.953 40.029 115.963 1.00 71.38 246 VAL A N 1
ATOM 1775 C CA . VAL A 1 246 ? -56.742 39.557 115.278 1.00 71.38 246 VAL A CA 1
ATOM 1776 C C . VAL A 1 246 ? -57.100 39.135 113.851 1.00 71.38 246 VAL A C 1
ATOM 1778 O O . VAL A 1 246 ? -58.120 38.481 113.635 1.00 71.38 246 VAL A O 1
ATOM 1781 N N . THR A 1 247 ? -56.261 39.487 112.879 1.00 77.69 247 THR A N 1
ATOM 1782 C CA . THR A 1 247 ? -56.282 38.919 111.519 1.00 77.69 247 THR A CA 1
ATOM 1783 C C . THR A 1 247 ? -55.002 38.119 111.311 1.00 77.69 247 THR A C 1
ATOM 1785 O O . THR A 1 247 ? -53.934 38.673 111.540 1.00 77.69 247 THR A O 1
ATOM 1788 N N . THR A 1 248 ? -55.102 36.854 110.893 1.00 80.19 248 THR A N 1
ATOM 1789 C CA . THR A 1 248 ? -53.947 35.972 110.658 1.00 80.19 248 THR A CA 1
ATOM 1790 C C . THR A 1 248 ? -53.612 35.829 109.171 1.00 80.19 248 THR A C 1
ATOM 1792 O O . THR A 1 248 ? -54.508 35.687 108.336 1.00 80.19 248 THR A O 1
ATOM 1795 N N . LEU A 1 249 ? -52.317 35.831 108.849 1.00 82.44 249 LEU A N 1
ATOM 1796 C CA . LEU A 1 249 ? -51.762 35.576 107.515 1.00 82.44 249 LEU A CA 1
ATOM 1797 C C . LEU A 1 249 ? -50.837 34.349 107.483 1.00 82.44 249 LEU A C 1
ATOM 1799 O O . LEU A 1 249 ? -50.225 33.985 108.487 1.00 82.44 249 LEU A O 1
ATOM 1803 N N . VAL A 1 250 ? -50.730 33.729 106.307 1.00 83.69 250 VAL A N 1
ATOM 1804 C CA . VAL A 1 250 ? -49.757 32.674 105.988 1.00 83.69 250 VAL A CA 1
ATOM 1805 C C . VAL A 1 250 ? -49.118 33.048 104.656 1.00 83.69 250 VAL A C 1
ATOM 1807 O O . VAL A 1 250 ? -49.783 33.020 103.621 1.00 83.69 250 VAL A O 1
ATOM 1810 N N . ASP A 1 251 ? -47.842 33.418 104.685 1.00 83.75 251 ASP A N 1
ATOM 1811 C CA . ASP A 1 251 ? -47.098 33.853 103.506 1.00 83.75 251 ASP A CA 1
ATOM 1812 C C . ASP A 1 251 ? -46.087 32.756 103.116 1.00 83.75 251 ASP A C 1
ATOM 1814 O O . ASP A 1 251 ? -45.023 32.603 103.724 1.00 83.75 251 ASP A O 1
ATOM 1818 N N . ALA A 1 252 ? -46.467 31.937 102.130 1.00 82.31 252 ALA A N 1
ATOM 1819 C CA . ALA A 1 252 ? -45.792 30.685 101.784 1.00 82.31 252 ALA A CA 1
ATOM 1820 C C . ALA A 1 252 ? -44.754 30.818 100.655 1.00 82.31 252 ALA A C 1
ATOM 1822 O O . ALA A 1 252 ? -45.056 31.342 99.577 1.00 82.31 252 ALA A O 1
ATOM 1823 N N . PHE A 1 253 ? -43.555 30.270 100.879 1.00 83.81 253 PHE A N 1
ATOM 1824 C CA . PHE A 1 253 ? -42.429 30.255 99.942 1.00 83.81 253 PHE A CA 1
ATOM 1825 C C . PHE A 1 253 ? -41.903 28.836 99.702 1.00 83.81 253 PHE A C 1
ATOM 1827 O O . PHE A 1 253 ? -41.712 28.076 100.647 1.00 83.81 253 PHE A O 1
ATOM 1834 N N . TYR A 1 254 ? -41.599 28.501 98.446 1.00 83.94 254 TYR A N 1
ATOM 1835 C CA . TYR A 1 254 ? -41.084 27.185 98.042 1.00 83.94 254 TYR A CA 1
ATOM 1836 C C . TYR A 1 254 ? -39.822 27.301 97.175 1.00 83.94 254 TYR A C 1
ATOM 1838 O O . TYR A 1 254 ? -39.540 28.352 96.589 1.00 83.94 254 TYR A O 1
ATOM 1846 N N . LEU A 1 255 ? -39.062 26.206 97.077 1.00 82.25 255 LEU A N 1
ATOM 1847 C CA . LEU A 1 255 ? -37.963 26.045 96.125 1.00 82.25 255 LEU A CA 1
ATOM 1848 C C . LEU A 1 255 ? -38.466 25.342 94.852 1.00 82.25 255 LEU A C 1
ATOM 1850 O O . LEU A 1 255 ? -39.085 24.276 94.948 1.00 82.25 255 LEU A O 1
ATOM 1854 N N . PRO A 1 256 ? -38.204 25.892 93.652 1.00 79.56 256 PRO A N 1
ATOM 1855 C CA . PRO A 1 256 ? -38.645 25.276 92.408 1.00 79.56 256 PRO A CA 1
ATOM 1856 C C . PRO A 1 256 ? -37.945 23.928 92.203 1.00 79.56 256 PRO A C 1
ATOM 1858 O O . PRO A 1 256 ? -36.729 23.811 92.353 1.00 79.56 256 PRO A O 1
ATOM 1861 N N . SER A 1 257 ? -38.728 22.906 91.861 1.00 84.38 257 SER A N 1
ATOM 1862 C CA . SER A 1 257 ? -38.238 21.556 91.561 1.00 84.38 257 SER A CA 1
ATOM 1863 C C . SER A 1 257 ? -38.443 21.284 90.071 1.00 84.38 257 SER A C 1
ATOM 1865 O O . SER A 1 257 ? -39.445 21.717 89.503 1.00 84.38 257 SER A O 1
ATOM 1867 N N . TYR A 1 258 ? -37.510 20.592 89.419 1.00 86.31 258 TYR A N 1
ATOM 1868 C CA . TYR A 1 258 ? -37.537 20.409 87.964 1.00 86.31 258 TYR A CA 1
ATOM 1869 C C . TYR A 1 258 ? -37.552 18.934 87.571 1.00 86.31 258 TYR A C 1
ATOM 1871 O O . TYR A 1 258 ? -36.800 18.125 88.111 1.00 86.31 258 TYR A O 1
ATOM 1879 N N . LEU A 1 259 ? -38.367 18.593 86.574 1.00 88.94 259 LEU A N 1
ATOM 1880 C CA . LEU A 1 259 ? -38.219 17.351 85.825 1.00 88.94 259 LEU A CA 1
ATOM 1881 C C . LEU A 1 259 ? -37.537 17.678 84.498 1.00 88.94 259 LEU A C 1
ATOM 1883 O O . LEU A 1 259 ? -38.002 18.545 83.756 1.00 88.94 259 LEU A O 1
ATOM 1887 N N . THR A 1 260 ? -36.433 16.997 84.212 1.00 89.56 260 THR A N 1
ATOM 1888 C CA . THR A 1 260 ? -35.670 17.140 82.969 1.00 89.56 260 THR A CA 1
ATOM 1889 C C . THR A 1 260 ? -35.495 15.798 82.271 1.00 89.56 260 THR A C 1
ATOM 1891 O O . THR A 1 260 ? -35.647 14.738 82.879 1.00 89.56 260 THR A O 1
ATOM 1894 N N . GLY A 1 261 ? -35.129 15.828 80.994 1.00 87.06 261 GLY A N 1
ATOM 1895 C CA . GLY A 1 261 ? -34.640 14.632 80.325 1.00 87.06 261 GLY A CA 1
ATOM 1896 C C . GLY A 1 261 ? -34.048 14.879 78.948 1.00 87.06 261 GLY A C 1
ATOM 1897 O O . GLY A 1 261 ? -34.110 15.998 78.433 1.00 87.06 261 GLY A O 1
ATOM 1898 N N . ARG A 1 262 ? -33.454 13.831 78.364 1.00 86.50 262 ARG A N 1
ATOM 1899 C CA . ARG A 1 262 ? -32.811 13.859 77.038 1.00 86.50 262 ARG A CA 1
ATOM 1900 C C . ARG A 1 262 ? -33.200 12.643 76.196 1.00 86.50 262 ARG A C 1
ATOM 1902 O O . ARG A 1 262 ? -33.125 11.505 76.654 1.00 86.50 262 ARG A O 1
ATOM 1909 N N . LEU A 1 263 ? -33.562 12.916 74.946 1.00 85.75 263 LEU A N 1
ATOM 1910 C CA . LEU A 1 263 ? -33.896 11.967 73.891 1.00 85.75 263 LEU A CA 1
ATOM 1911 C C . LEU A 1 263 ? -32.822 11.993 72.805 1.00 85.75 263 LEU A C 1
ATOM 1913 O O . LEU A 1 263 ? -32.491 13.053 72.264 1.00 85.75 263 LEU A O 1
ATOM 1917 N N . TYR A 1 264 ? -32.289 10.822 72.470 1.00 78.12 264 TYR A N 1
ATOM 1918 C CA . TYR A 1 264 ? -31.198 10.700 71.509 1.00 78.12 264 TYR A CA 1
ATOM 1919 C C . TYR A 1 264 ? -31.246 9.391 70.715 1.00 78.12 264 TYR A C 1
ATOM 1921 O O . TYR A 1 264 ? -31.819 8.382 71.125 1.00 78.12 264 TY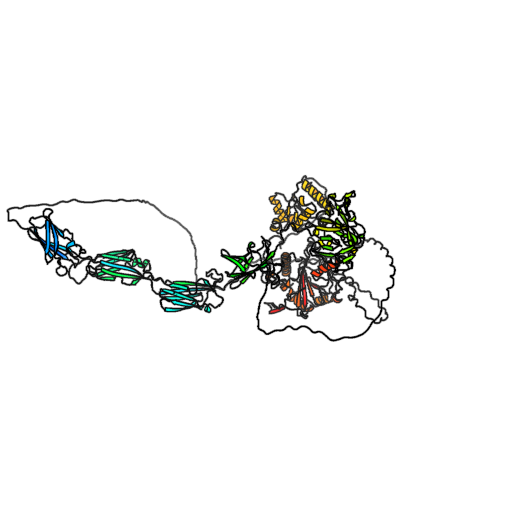R A O 1
ATOM 1929 N N . GLU A 1 265 ? -30.659 9.446 69.530 1.00 75.75 265 GLU A N 1
ATOM 1930 C CA . GLU A 1 265 ? -30.450 8.330 68.624 1.00 75.75 265 GLU A CA 1
ATOM 1931 C C . GLU A 1 265 ? -29.104 7.673 68.945 1.00 75.75 265 GLU A C 1
ATOM 1933 O O . GLU A 1 265 ? -28.113 8.353 69.216 1.00 75.75 265 GLU A O 1
ATOM 1938 N N . VAL A 1 266 ? -29.076 6.347 68.911 1.00 61.56 266 VAL A N 1
ATOM 1939 C CA . VAL A 1 266 ? -27.895 5.502 69.095 1.00 61.56 266 VAL A CA 1
ATOM 1940 C C . VAL A 1 266 ? -27.727 4.674 67.816 1.00 61.56 266 VAL A C 1
ATOM 1942 O O . VAL A 1 266 ? -28.715 4.322 67.172 1.00 61.56 266 VAL A O 1
ATOM 1945 N N . SER A 1 267 ? -26.491 4.335 67.442 1.00 56.88 267 SER A N 1
ATOM 1946 C CA . SER A 1 267 ? -26.219 3.370 66.365 1.00 56.88 267 SER A CA 1
ATOM 1947 C C . SER A 1 267 ? -25.872 1.991 66.940 1.00 56.88 267 SER A C 1
ATOM 1949 O O . SER A 1 267 ? -25.144 1.879 67.932 1.00 56.88 267 SER A O 1
ATOM 1951 N N . SER A 1 268 ? -26.428 0.926 66.357 1.00 51.94 268 SER A N 1
ATOM 1952 C CA . SER A 1 268 ? -26.253 -0.449 66.837 1.00 51.94 268 SER A CA 1
ATOM 1953 C C . SER A 1 268 ? -24.884 -1.018 66.483 1.00 51.94 268 SER A C 1
ATOM 1955 O O . SER A 1 268 ? -24.453 -0.998 65.338 1.00 51.94 268 SER A O 1
ATOM 1957 N N . LYS A 1 269 ? -24.227 -1.623 67.475 1.00 58.34 269 LYS A N 1
ATOM 1958 C CA . LYS A 1 269 ? -22.819 -2.048 67.422 1.00 58.34 269 LYS A CA 1
ATOM 1959 C C . LYS A 1 269 ? -22.516 -3.287 66.556 1.00 58.34 269 LYS A C 1
ATOM 1961 O O . LYS A 1 269 ? -21.429 -3.848 66.685 1.00 58.34 269 LYS A O 1
ATOM 1966 N N . SER A 1 270 ? -23.461 -3.729 65.727 1.00 55.56 270 SER A N 1
ATOM 1967 C CA . SER A 1 270 ? -23.383 -4.913 64.864 1.00 55.56 270 SER A CA 1
ATOM 1968 C C . SER A 1 270 ? -23.504 -4.492 63.402 1.00 55.56 270 SER A C 1
ATOM 1970 O O . SER A 1 270 ? -24.600 -4.174 62.936 1.00 55.56 270 SER A O 1
ATOM 1972 N N . CYS A 1 271 ? -22.380 -4.484 62.698 1.00 67.62 271 CYS A N 1
ATOM 1973 C CA . CYS A 1 271 ? -22.262 -3.945 61.351 1.00 67.62 271 CYS A CA 1
ATOM 1974 C C . CYS A 1 271 ? -21.744 -5.014 60.389 1.00 67.62 271 CYS A C 1
ATOM 1976 O O . CYS A 1 271 ? -21.293 -6.076 60.820 1.00 67.62 271 CYS A O 1
ATOM 1978 N N . ALA A 1 272 ? -21.801 -4.747 59.086 1.00 75.38 272 ALA A N 1
ATOM 1979 C CA . ALA A 1 272 ? -21.301 -5.673 58.078 1.00 75.38 272 ALA A CA 1
ATOM 1980 C C . ALA A 1 272 ? -20.183 -5.034 57.255 1.00 75.38 272 ALA A C 1
ATOM 1982 O O . ALA A 1 272 ? -20.336 -3.935 56.725 1.00 75.38 272 ALA A O 1
ATOM 1983 N N . LEU A 1 273 ? -19.073 -5.759 57.128 1.00 84.62 273 LEU A N 1
ATOM 1984 C CA . LEU A 1 273 ? -18.107 -5.560 56.059 1.00 84.62 273 LEU A CA 1
ATOM 1985 C C . LEU A 1 273 ? -18.517 -6.462 54.904 1.00 84.62 273 LEU A C 1
ATOM 1987 O O . LEU A 1 273 ? -18.290 -7.674 54.935 1.00 84.62 273 LEU A O 1
ATOM 1991 N N . GLY A 1 274 ? -19.162 -5.856 53.914 1.00 84.69 274 GLY A N 1
ATOM 1992 C CA . GLY A 1 274 ? -19.432 -6.478 52.628 1.00 84.69 274 GLY A CA 1
ATOM 1993 C C . GLY A 1 274 ? -18.362 -6.083 51.617 1.00 84.69 274 GLY A C 1
ATOM 1994 O O . GLY A 1 274 ? -17.702 -5.052 51.752 1.00 84.69 274 GLY A O 1
ATOM 1995 N N . GLY A 1 275 ? -18.220 -6.859 50.554 1.00 88.75 275 GLY A N 1
ATOM 1996 C CA . GLY A 1 275 ? -17.508 -6.378 49.382 1.00 88.75 275 GLY A CA 1
ATOM 1997 C C . GLY A 1 275 ? -17.680 -7.257 48.161 1.00 88.75 275 GLY A C 1
ATOM 1998 O O . GLY A 1 275 ? -18.248 -8.344 48.242 1.00 88.75 275 GLY A O 1
ATOM 1999 N N . THR A 1 276 ? -17.229 -6.757 47.013 1.00 91.75 276 THR A N 1
ATOM 2000 C CA . THR A 1 276 ? -17.191 -7.503 45.747 1.00 91.75 276 THR A CA 1
ATOM 2001 C C . THR A 1 276 ? -15.796 -7.403 45.144 1.00 91.75 276 THR A C 1
ATOM 2003 O O . THR A 1 276 ? -15.277 -6.298 44.998 1.00 91.75 276 THR A O 1
ATOM 2006 N N . ILE A 1 277 ? -15.219 -8.551 44.785 1.00 92.81 277 ILE A N 1
ATOM 2007 C CA . ILE A 1 277 ? -13.929 -8.674 44.104 1.00 92.81 277 ILE A CA 1
ATOM 2008 C C . ILE A 1 277 ? -14.175 -9.235 42.701 1.00 92.81 277 ILE A C 1
ATOM 2010 O O . ILE A 1 277 ? -14.839 -10.265 42.536 1.00 92.81 277 ILE A O 1
ATOM 2014 N N . PHE A 1 278 ? -13.654 -8.559 41.679 1.00 92.62 278 PHE A N 1
ATOM 2015 C CA . PHE A 1 278 ? -13.838 -8.963 40.286 1.00 92.62 278 PHE A CA 1
ATOM 2016 C C . PHE A 1 278 ? -12.606 -8.702 39.415 1.00 92.62 278 PHE A C 1
ATOM 2018 O O . PHE A 1 278 ? -11.732 -7.900 39.739 1.00 92.62 278 PHE A O 1
ATOM 2025 N N . GLU A 1 279 ? -12.555 -9.427 38.305 1.00 91.19 279 GLU A N 1
ATOM 2026 C CA . GLU A 1 279 ? -11.597 -9.289 37.220 1.00 91.19 279 GLU A CA 1
ATOM 2027 C C . GLU A 1 279 ? -12.129 -8.232 36.237 1.00 91.19 279 GLU A C 1
ATOM 2029 O O . GLU A 1 279 ? -13.002 -8.536 35.419 1.00 91.19 279 GLU A O 1
ATOM 2034 N N . ASP A 1 280 ? -11.632 -6.998 36.355 1.00 87.88 280 ASP A N 1
ATOM 2035 C CA . ASP A 1 280 ? -11.886 -5.899 35.416 1.00 87.88 280 ASP A CA 1
ATOM 2036 C C . ASP A 1 280 ? -11.035 -6.133 34.163 1.00 87.88 280 ASP A C 1
ATOM 2038 O O . ASP A 1 280 ? -9.799 -6.160 34.200 1.00 87.88 280 ASP A O 1
ATOM 2042 N N . LYS A 1 281 ? -11.714 -6.377 33.042 1.00 84.00 281 LYS A N 1
ATOM 2043 C CA . LYS A 1 281 ? -11.093 -6.748 31.767 1.00 84.00 281 LYS A CA 1
ATOM 2044 C C . LYS A 1 281 ? -10.955 -5.587 30.808 1.00 84.00 281 LYS A C 1
ATOM 2046 O O . LYS A 1 281 ? -10.337 -5.753 29.757 1.00 84.00 281 LYS A O 1
ATOM 2051 N N . ASN A 1 282 ? -11.550 -4.439 31.115 1.00 77.44 282 ASN A N 1
ATOM 2052 C CA . ASN A 1 282 ? -11.498 -3.258 30.259 1.00 77.44 282 ASN A CA 1
ATOM 2053 C C . ASN A 1 282 ? -10.801 -2.054 30.923 1.00 77.44 282 ASN A C 1
ATOM 2055 O O . ASN A 1 282 ? -10.559 -1.069 30.226 1.00 77.44 282 ASN A O 1
ATOM 2059 N N . ASP A 1 283 ? -10.406 -2.188 32.195 1.00 78.38 283 ASP A N 1
ATOM 2060 C CA . ASP A 1 283 ? -9.714 -1.204 33.037 1.00 78.38 283 ASP A CA 1
ATOM 2061 C C . ASP A 1 283 ? -10.496 0.123 33.118 1.00 78.38 283 ASP A C 1
ATOM 2063 O O . ASP A 1 283 ? -9.950 1.219 32.971 1.00 78.38 283 ASP A O 1
ATOM 2067 N N . ASN A 1 284 ? -11.823 0.017 33.301 1.00 79.00 284 ASN A N 1
ATOM 2068 C CA . ASN A 1 284 ? -12.724 1.160 33.501 1.00 79.00 284 ASN A CA 1
ATOM 2069 C C . ASN A 1 284 ? -13.158 1.372 34.963 1.00 79.00 284 ASN A C 1
ATOM 2071 O O . ASN A 1 284 ? -13.850 2.356 35.249 1.00 79.00 284 ASN A O 1
ATOM 2075 N N . GLN A 1 285 ? -12.718 0.499 35.880 1.00 82.75 285 GLN A N 1
ATOM 2076 C CA . GLN A 1 285 ? -13.004 0.546 37.317 1.00 82.75 285 GLN A CA 1
ATOM 2077 C C . GLN A 1 285 ? -14.500 0.383 37.649 1.00 82.75 285 GLN A C 1
ATOM 2079 O O . GLN A 1 285 ? -15.026 0.986 38.590 1.00 82.75 285 GLN A O 1
ATOM 2084 N N . ARG A 1 286 ? -15.215 -0.433 36.866 1.00 84.50 286 ARG A N 1
ATOM 2085 C CA . ARG A 1 286 ? -16.615 -0.839 37.083 1.00 84.50 286 ARG A CA 1
ATOM 2086 C C . ARG A 1 286 ? -16.796 -2.279 36.621 1.00 84.50 286 ARG A C 1
ATOM 2088 O O . ARG A 1 286 ? -15.999 -2.784 35.850 1.00 84.50 286 ARG A O 1
ATOM 2095 N N . PHE A 1 287 ? -17.865 -2.918 37.088 1.00 85.88 287 PHE A N 1
ATOM 2096 C CA . PHE A 1 287 ? -18.239 -4.258 36.645 1.00 85.88 287 PHE A CA 1
ATOM 2097 C C . PHE A 1 287 ? -19.256 -4.186 35.496 1.00 85.88 287 PHE A C 1
ATOM 2099 O O . PHE A 1 287 ? -20.438 -3.905 35.722 1.00 85.88 287 PHE A O 1
ATOM 2106 N N . ASP A 1 288 ? -18.809 -4.476 34.277 1.00 85.31 288 ASP A N 1
ATOM 2107 C CA . ASP A 1 288 ? -19.633 -4.618 33.080 1.00 85.31 288 ASP A CA 1
ATOM 2108 C C . ASP A 1 288 ? -20.071 -6.080 32.895 1.00 85.31 288 ASP A C 1
ATOM 2110 O O . ASP A 1 288 ? -19.328 -6.955 32.437 1.00 85.31 288 ASP A O 1
ATOM 2114 N N . ALA A 1 289 ? -21.329 -6.354 33.250 1.00 79.44 289 ALA A N 1
ATOM 2115 C CA . ALA A 1 289 ? -21.900 -7.697 33.246 1.00 79.44 289 ALA A CA 1
ATOM 2116 C C . ALA A 1 289 ? -21.858 -8.359 31.853 1.00 79.44 289 ALA A C 1
ATOM 2118 O O . ALA A 1 289 ? -22.547 -7.937 30.923 1.00 79.44 289 ALA A O 1
ATOM 2119 N N . GLY A 1 290 ? -21.091 -9.448 31.739 1.00 73.81 290 GLY A N 1
ATOM 2120 C CA . GLY A 1 290 ? -20.878 -10.182 30.486 1.00 73.81 290 GLY A CA 1
ATOM 2121 C C . GLY A 1 290 ? -19.585 -9.817 29.750 1.00 73.81 290 GLY A C 1
ATOM 2122 O O . GLY A 1 290 ? -19.267 -10.471 28.758 1.00 73.81 290 GLY A O 1
ATOM 2123 N N . PHE A 1 291 ? -18.834 -8.829 30.244 1.00 81.06 291 PHE A N 1
ATOM 2124 C CA . PHE A 1 291 ? -17.445 -8.582 29.862 1.00 81.06 291 PHE A CA 1
ATOM 2125 C C . PHE A 1 291 ? -16.499 -9.021 30.988 1.00 81.06 291 PHE A C 1
ATOM 2127 O O . PHE A 1 291 ? -15.620 -9.856 30.770 1.00 81.06 291 PHE A O 1
ATOM 2134 N N . ASP A 1 292 ? -16.747 -8.527 32.201 1.00 90.12 292 ASP A N 1
ATOM 2135 C CA . ASP A 1 292 ? -15.950 -8.815 33.395 1.00 90.12 292 ASP A CA 1
ATOM 2136 C C . ASP A 1 292 ? -16.361 -10.129 34.070 1.00 90.12 292 ASP A C 1
ATOM 2138 O O . ASP A 1 292 ? -17.456 -10.660 33.848 1.00 90.12 292 ASP A O 1
ATOM 2142 N N . ALA A 1 293 ? -15.475 -10.667 34.912 1.00 88.69 293 ALA A N 1
ATOM 2143 C CA . ALA A 1 293 ? -15.716 -11.908 35.648 1.00 88.69 293 ALA A CA 1
ATOM 2144 C C . ALA A 1 293 ? -15.618 -11.693 37.159 1.00 88.69 293 ALA A C 1
ATOM 2146 O O . ALA A 1 293 ? -14.719 -11.021 37.649 1.00 88.69 293 ALA A O 1
ATOM 2147 N N . TYR A 1 294 ? -16.527 -12.296 37.917 1.00 92.06 294 TYR A N 1
ATOM 2148 C CA . TYR A 1 294 ? -16.405 -12.343 39.370 1.00 92.06 294 TYR A CA 1
ATOM 2149 C C . TYR A 1 294 ? -15.285 -13.300 39.794 1.00 92.06 294 TYR A C 1
ATOM 2151 O O . TYR A 1 294 ? -15.139 -14.373 39.207 1.00 92.06 294 TYR A O 1
ATOM 2159 N N . LEU A 1 295 ? -14.517 -12.931 40.823 1.00 90.94 295 LEU A N 1
ATOM 2160 C CA . LEU A 1 295 ? -13.437 -13.765 41.352 1.00 90.94 295 LEU A CA 1
ATOM 2161 C C . LEU A 1 295 ? -13.932 -14.523 42.592 1.00 90.94 295 LEU A C 1
ATOM 2163 O O . LEU A 1 295 ? -14.028 -13.955 43.678 1.00 90.94 295 LEU A O 1
ATOM 2167 N N . GLU A 1 296 ? -14.272 -15.800 42.413 1.00 92.62 296 GLU A N 1
ATOM 2168 C CA . GLU A 1 296 ? -14.714 -16.733 43.465 1.00 92.62 296 GLU A CA 1
ATOM 2169 C C . GLU A 1 296 ? -13.525 -17.328 44.243 1.00 92.62 296 GLU A C 1
ATOM 2171 O O . GLU A 1 296 ? -12.456 -17.565 43.682 1.00 92.62 296 GLU A O 1
ATOM 2176 N N . GLY A 1 297 ? -13.708 -17.606 45.539 1.00 90.44 297 GLY A N 1
ATOM 2177 C CA . GLY A 1 297 ? -12.718 -18.283 46.385 1.00 90.44 297 GLY A CA 1
ATOM 2178 C C . GLY A 1 297 ? -11.550 -17.414 46.870 1.00 90.44 297 GLY A C 1
ATOM 2179 O O . GLY A 1 297 ? -10.684 -17.909 47.597 1.00 90.44 297 GLY A O 1
ATOM 2180 N N . VAL A 1 298 ? -11.532 -16.123 46.528 1.00 93.69 298 VAL A N 1
ATOM 2181 C CA . VAL A 1 298 ? -10.510 -15.166 46.972 1.00 93.69 298 VAL A CA 1
ATOM 2182 C C . VAL A 1 298 ? -10.623 -14.977 48.479 1.00 93.69 298 VAL A C 1
ATOM 2184 O O . VAL A 1 298 ? -11.681 -14.623 48.994 1.00 93.69 298 VAL A O 1
ATOM 2187 N N . THR A 1 299 ? -9.526 -15.205 49.197 1.00 94.81 299 THR A N 1
ATOM 2188 C CA . THR A 1 299 ? -9.466 -15.056 50.653 1.00 94.81 299 THR A CA 1
ATOM 2189 C C . THR A 1 299 ? -9.277 -13.594 51.040 1.00 94.81 299 THR A C 1
ATOM 2191 O O . THR A 1 299 ? -8.343 -12.926 50.590 1.00 94.81 299 THR A O 1
ATOM 2194 N N . VAL A 1 300 ? -10.141 -13.119 51.933 1.00 93.44 300 VAL A N 1
ATOM 2195 C CA . VAL A 1 300 ? -10.123 -11.766 52.488 1.00 93.44 300 VAL A CA 1
ATOM 2196 C C . VAL A 1 300 ? -9.926 -11.855 53.997 1.00 93.44 300 VAL A C 1
ATOM 2198 O O . VAL A 1 300 ? -10.654 -12.570 54.687 1.00 93.44 300 VAL A O 1
ATOM 2201 N N . LEU A 1 301 ? -8.935 -11.127 54.507 1.00 92.81 301 LEU A N 1
ATOM 2202 C CA . LEU A 1 301 ? -8.661 -10.968 55.933 1.00 92.81 301 LEU A CA 1
ATOM 2203 C C . LEU A 1 301 ? -9.186 -9.608 56.398 1.00 92.81 301 LEU A C 1
ATOM 2205 O O . LEU A 1 301 ? -9.032 -8.608 55.697 1.00 92.81 301 LEU A O 1
ATOM 2209 N N . LEU A 1 302 ? -9.797 -9.569 57.577 1.00 91.69 302 LEU A N 1
ATOM 2210 C CA . LEU A 1 302 ? -10.427 -8.380 58.146 1.00 91.69 302 LEU A CA 1
ATOM 2211 C C . LEU A 1 302 ? -9.909 -8.204 59.574 1.00 91.69 302 LEU A C 1
ATOM 2213 O O . LEU A 1 302 ? -10.275 -8.986 60.452 1.00 91.69 302 LEU A O 1
ATOM 2217 N N . SER A 1 303 ? -9.057 -7.208 59.814 1.00 90.50 303 SER A N 1
ATOM 2218 C CA . SER A 1 303 ? -8.451 -6.965 61.131 1.00 90.50 303 SER A CA 1
ATOM 2219 C C . SER A 1 303 ? -8.816 -5.594 61.698 1.00 90.50 303 SER A C 1
ATOM 2221 O O . SER A 1 303 ? -8.996 -4.630 60.957 1.00 90.50 303 SER A O 1
ATOM 2223 N N . SER A 1 304 ? -8.937 -5.480 63.022 1.00 85.31 304 SER A N 1
ATOM 2224 C CA . SER A 1 304 ? -9.163 -4.200 63.706 1.00 85.31 304 SER A CA 1
ATOM 2225 C C . SER A 1 304 ? -8.031 -3.909 64.682 1.00 85.31 304 SER A C 1
ATOM 2227 O O . SER A 1 304 ? -7.888 -4.584 65.703 1.00 85.31 304 SER A O 1
ATOM 2229 N N . GLY A 1 305 ? -7.242 -2.873 64.382 1.00 71.00 305 GLY A N 1
ATOM 2230 C CA . GLY A 1 305 ? -6.126 -2.439 65.227 1.00 71.00 305 GLY A CA 1
ATOM 2231 C C . GLY A 1 305 ? -6.559 -1.913 66.600 1.00 71.00 305 GLY A C 1
ATOM 2232 O O . GLY A 1 305 ? -5.817 -2.067 67.565 1.00 71.00 305 GLY A O 1
ATOM 2233 N N . ASP A 1 306 ? -7.772 -1.360 66.702 1.00 67.31 306 ASP A N 1
ATOM 2234 C CA . ASP A 1 306 ? -8.323 -0.828 67.957 1.00 67.31 306 ASP A CA 1
ATOM 2235 C C . ASP A 1 306 ? -8.883 -1.933 68.876 1.00 67.31 306 ASP A C 1
ATOM 2237 O O . ASP A 1 306 ? -8.941 -1.757 70.093 1.00 67.31 306 ASP A O 1
ATOM 2241 N N . ALA A 1 307 ? -9.303 -3.073 68.307 1.00 66.06 307 ALA A N 1
ATOM 2242 C CA . ALA A 1 307 ? -9.951 -4.168 69.038 1.00 66.06 307 ALA A CA 1
ATOM 2243 C C . ALA A 1 307 ? -9.104 -5.451 69.163 1.00 66.06 307 ALA A C 1
ATOM 2245 O O . ALA A 1 307 ? -9.444 -6.319 69.966 1.00 66.06 307 ALA A O 1
ATOM 2246 N N . GLY A 1 308 ? -8.030 -5.601 68.378 1.00 75.81 308 GLY A N 1
ATOM 2247 C CA . GLY A 1 308 ? -7.211 -6.820 68.345 1.00 75.81 308 GLY A CA 1
ATOM 2248 C C . GLY A 1 308 ? -7.944 -8.044 67.780 1.00 75.81 308 GLY A C 1
ATOM 2249 O O . GLY A 1 308 ? -7.630 -9.173 68.149 1.00 75.81 308 GLY A O 1
ATOM 2250 N N . LEU A 1 309 ? -8.951 -7.818 66.932 1.00 82.69 309 LEU A N 1
ATOM 2251 C CA . LEU A 1 309 ? -9.780 -8.855 66.315 1.00 82.69 309 LEU A CA 1
ATOM 2252 C C . LEU A 1 309 ? -9.346 -9.109 64.871 1.00 82.69 309 LEU A C 1
ATOM 2254 O O . LEU A 1 309 ? -9.062 -8.159 64.142 1.00 82.69 309 LEU A O 1
ATOM 2258 N N . GLU A 1 310 ? -9.380 -10.374 64.452 1.00 88.94 310 GLU A N 1
ATOM 2259 C CA . GLU A 1 310 ? -9.141 -10.809 63.074 1.00 88.94 310 GLU A CA 1
ATOM 2260 C C . GLU A 1 310 ? -10.223 -11.807 62.635 1.00 88.94 310 GLU A C 1
ATOM 2262 O O . GLU A 1 310 ? -10.584 -12.717 63.385 1.00 88.94 310 GLU A O 1
ATOM 2267 N N . TYR A 1 311 ? -10.710 -11.654 61.405 1.00 89.88 311 TYR A N 1
ATOM 2268 C CA . TYR A 1 311 ? -11.579 -12.606 60.715 1.00 89.88 311 TYR A CA 1
ATOM 2269 C C . TYR A 1 311 ? -10.992 -12.953 59.345 1.00 89.88 311 TYR A C 1
ATOM 2271 O O . TYR A 1 311 ? -10.294 -12.141 58.735 1.00 89.88 311 TYR A O 1
ATOM 2279 N N . SER A 1 312 ? -11.330 -14.132 58.826 1.00 91.31 312 SER A N 1
ATOM 2280 C CA . SER A 1 312 ? -11.106 -14.496 57.427 1.00 91.31 312 SER A CA 1
ATOM 2281 C C . SER A 1 312 ? -12.407 -14.967 56.784 1.00 91.31 312 SER A C 1
ATOM 2283 O O . SER A 1 312 ? -13.249 -15.595 57.426 1.00 91.31 312 SER A O 1
ATOM 2285 N N . THR A 1 313 ? -12.580 -14.636 55.510 1.00 93.12 313 THR A N 1
ATOM 2286 C CA . THR A 1 313 ? -13.729 -15.028 54.689 1.00 93.12 313 THR A CA 1
ATOM 2287 C C . THR A 1 313 ? -13.273 -15.257 53.245 1.00 93.12 313 THR A C 1
ATOM 2289 O O . THR A 1 313 ? -12.129 -14.948 52.900 1.00 93.12 313 THR A O 1
ATOM 2292 N N . VAL A 1 314 ? -14.134 -15.831 52.406 1.00 93.75 314 VAL A N 1
ATOM 2293 C CA . VAL A 1 314 ? -13.868 -16.067 50.978 1.00 93.75 314 VAL A CA 1
ATOM 2294 C C . VAL A 1 314 ? -15.004 -15.519 50.125 1.00 93.75 314 VAL A C 1
ATOM 2296 O O . VAL A 1 314 ? -16.146 -15.454 50.583 1.00 93.75 314 VAL A O 1
ATOM 2299 N N . THR A 1 315 ? -14.701 -15.126 48.890 1.00 94.56 315 THR A N 1
ATOM 2300 C CA . THR A 1 315 ? -15.716 -14.676 47.933 1.00 94.56 315 THR A CA 1
ATOM 2301 C C . THR A 1 315 ? -16.555 -15.824 47.370 1.00 94.56 315 THR A C 1
ATOM 2303 O O . THR A 1 315 ? -16.049 -16.920 47.123 1.00 94.56 315 THR A O 1
ATOM 2306 N N . ASP A 1 316 ? -17.842 -15.560 47.144 1.00 91.62 316 ASP A N 1
ATOM 2307 C CA . ASP A 1 316 ? -18.780 -16.469 46.483 1.00 91.62 316 ASP A CA 1
ATOM 2308 C C . ASP A 1 316 ? -18.651 -16.458 44.943 1.00 91.62 316 ASP A C 1
ATOM 2310 O O . ASP A 1 316 ? -17.871 -15.699 44.363 1.00 91.62 316 ASP A O 1
ATOM 2314 N N . ALA A 1 317 ? -19.457 -17.279 44.261 1.00 88.75 317 ALA A N 1
ATOM 2315 C CA . ALA A 1 317 ? -19.550 -17.351 42.795 1.00 88.75 317 ALA A CA 1
ATOM 2316 C C . ALA A 1 317 ? -19.995 -16.042 42.100 1.00 88.75 317 ALA A C 1
ATOM 2318 O O . ALA A 1 317 ? -19.996 -15.955 40.872 1.00 88.75 317 ALA A O 1
ATOM 2319 N N . ALA A 1 318 ? -20.397 -15.022 42.863 1.00 86.50 318 ALA A N 1
ATOM 2320 C CA . ALA A 1 318 ? -20.672 -13.671 42.389 1.00 86.50 318 ALA A CA 1
ATOM 2321 C C . ALA A 1 318 ? -19.650 -12.646 42.925 1.00 86.50 318 ALA A C 1
ATOM 2323 O O . ALA A 1 318 ? -19.927 -11.445 42.949 1.00 86.50 318 ALA A O 1
ATOM 2324 N N . GLY A 1 319 ? -18.475 -13.123 43.355 1.00 88.62 319 GLY A N 1
ATOM 2325 C CA . GLY A 1 319 ? -17.338 -12.321 43.797 1.00 88.62 319 GLY A CA 1
ATOM 2326 C C . GLY A 1 319 ? -17.552 -11.662 45.153 1.00 88.62 319 GLY A C 1
ATOM 2327 O O . GLY A 1 319 ? -16.744 -10.824 45.549 1.00 88.62 319 GLY A O 1
ATOM 2328 N N . ARG A 1 320 ? -18.639 -11.982 45.866 1.00 91.69 320 ARG A N 1
ATOM 2329 C CA . ARG A 1 320 ? -19.030 -11.271 47.083 1.00 91.69 320 ARG A CA 1
ATOM 2330 C C . ARG A 1 320 ? -18.498 -11.950 48.322 1.00 91.69 320 ARG A C 1
ATOM 2332 O O . ARG A 1 320 ? -18.629 -13.159 48.476 1.00 91.69 320 ARG A O 1
ATOM 2339 N N . TYR A 1 321 ? -17.976 -11.152 49.240 1.00 91.94 321 TYR A N 1
ATOM 2340 C CA . TYR A 1 321 ? -17.731 -11.574 50.612 1.00 91.94 321 TYR A CA 1
ATOM 2341 C C . TYR A 1 321 ? -18.581 -10.733 51.565 1.00 91.94 321 TYR A C 1
ATOM 2343 O O . TYR A 1 321 ? -18.932 -9.587 51.272 1.00 91.94 321 TYR A O 1
ATOM 2351 N N . ARG A 1 322 ? -18.906 -11.300 52.727 1.00 89.31 322 ARG A N 1
ATOM 2352 C CA . ARG A 1 322 ? -19.569 -10.588 53.821 1.00 89.31 322 ARG A CA 1
ATOM 2353 C C . ARG A 1 322 ? -19.114 -11.156 55.158 1.00 89.31 322 ARG A C 1
ATOM 2355 O O . ARG A 1 322 ? -19.058 -12.372 55.319 1.00 89.31 322 ARG A O 1
ATOM 2362 N N . GLN A 1 323 ? -18.829 -10.280 56.112 1.00 89.56 323 GLN A N 1
ATOM 2363 C CA . GLN A 1 323 ? -18.534 -10.635 57.497 1.00 89.56 323 GLN A CA 1
ATOM 2364 C C . GLN A 1 323 ? -19.191 -9.625 58.437 1.00 89.56 323 GLN A C 1
ATOM 2366 O O . GLN A 1 323 ? -19.144 -8.419 58.203 1.00 89.56 323 GLN A O 1
ATOM 2371 N N . GLU A 1 324 ? -19.787 -10.115 59.520 1.00 84.81 324 GLU A N 1
ATOM 2372 C CA . GLU A 1 324 ? -20.338 -9.257 60.569 1.00 84.81 324 GLU A CA 1
ATOM 2373 C C . GLU A 1 324 ? -19.238 -8.888 61.568 1.00 84.81 324 GLU A C 1
ATOM 2375 O O . GLU A 1 324 ? -18.483 -9.754 62.020 1.00 84.81 324 GLU A O 1
ATOM 2380 N N . VAL A 1 325 ? -19.127 -7.596 61.873 1.00 80.81 325 VAL A N 1
ATOM 2381 C CA . VAL A 1 325 ? -18.055 -7.011 62.682 1.00 80.81 325 VAL A CA 1
ATOM 2382 C C . VAL A 1 325 ? -18.589 -5.943 63.650 1.00 80.81 325 VAL A C 1
ATOM 2384 O O . VAL A 1 325 ? -19.581 -5.269 63.354 1.00 80.81 325 VAL A O 1
ATOM 2387 N N . PRO A 1 326 ? -17.936 -5.747 64.810 1.00 76.94 326 PRO A N 1
ATOM 2388 C CA . PRO A 1 326 ? -18.155 -4.579 65.656 1.00 76.94 326 PRO A CA 1
ATOM 2389 C C . PRO A 1 326 ? -17.932 -3.245 64.929 1.00 76.94 326 PRO A C 1
ATOM 2391 O O . PRO A 1 326 ? -17.004 -3.115 64.131 1.00 76.94 326 PRO A O 1
ATOM 2394 N N . ALA A 1 327 ? -18.727 -2.231 65.278 1.00 72.19 327 ALA A N 1
ATOM 2395 C CA . ALA A 1 327 ? -18.502 -0.848 64.847 1.00 72.19 327 ALA A CA 1
ATOM 2396 C C . ALA A 1 327 ? -17.106 -0.333 65.267 1.00 72.19 327 ALA A C 1
ATOM 2398 O O . ALA A 1 327 ? -16.688 -0.550 66.410 1.00 72.19 327 ALA A O 1
ATOM 2399 N N . GLY A 1 328 ? -16.404 0.356 64.362 1.00 75.06 328 GLY A N 1
ATOM 2400 C CA . GLY A 1 328 ? -15.032 0.840 64.556 1.00 75.06 328 GLY A CA 1
ATOM 2401 C C . GLY A 1 328 ? -14.192 0.809 63.274 1.00 75.06 328 GLY A C 1
ATOM 2402 O O . GLY A 1 328 ? -14.723 0.665 62.172 1.00 75.06 328 GLY A O 1
ATOM 2403 N N . LYS A 1 329 ? -12.866 0.937 63.406 1.00 84.31 329 LYS A N 1
ATOM 2404 C CA . LYS A 1 329 ? -11.937 0.905 62.266 1.00 84.31 329 LYS A CA 1
ATOM 2405 C C . LYS A 1 329 ? -11.450 -0.507 61.972 1.00 84.31 329 LYS A C 1
ATOM 2407 O O . LYS A 1 329 ? -11.035 -1.243 62.871 1.00 84.31 329 LYS A O 1
ATOM 2412 N N . TRP A 1 330 ? -11.477 -0.842 60.689 1.00 89.31 330 TRP A N 1
ATOM 2413 C CA . TRP A 1 330 ? -11.109 -2.135 60.138 1.00 89.31 330 TRP A CA 1
ATOM 2414 C C . TRP A 1 330 ? -10.148 -1.975 58.965 1.00 89.31 330 TRP A C 1
ATOM 2416 O O . TRP A 1 330 ? -10.138 -0.962 58.266 1.00 89.31 330 TRP A O 1
ATOM 2426 N N . VAL A 1 331 ? -9.336 -3.001 58.757 1.00 89.75 331 VAL A N 1
ATOM 2427 C CA . VAL A 1 331 ? -8.350 -3.111 57.692 1.00 89.75 331 VAL A CA 1
ATOM 2428 C C . VAL A 1 331 ? -8.672 -4.376 56.908 1.00 89.75 331 VAL A C 1
ATOM 2430 O O . VAL A 1 331 ? -8.601 -5.489 57.427 1.00 89.75 331 VAL A O 1
ATOM 2433 N N . ILE A 1 332 ? -9.070 -4.185 55.656 1.00 92.31 332 ILE A N 1
ATOM 2434 C CA . ILE A 1 332 ? -9.405 -5.234 54.700 1.00 92.31 332 ILE A CA 1
ATOM 2435 C C . ILE A 1 332 ? -8.140 -5.571 53.921 1.00 92.31 332 ILE A C 1
ATOM 2437 O O . ILE A 1 332 ? -7.552 -4.693 53.298 1.00 92.31 332 ILE A O 1
ATOM 2441 N N . THR A 1 333 ? -7.719 -6.832 53.946 1.00 92.38 333 THR A N 1
ATOM 2442 C CA . THR A 1 333 ? -6.528 -7.311 53.233 1.00 92.38 333 THR A CA 1
ATOM 2443 C C . THR A 1 333 ? -6.911 -8.472 52.325 1.00 92.38 333 THR A C 1
ATOM 2445 O O . THR A 1 333 ? -7.323 -9.529 52.801 1.00 92.38 333 THR A O 1
ATOM 2448 N N . ILE A 1 334 ? -6.764 -8.293 51.015 1.00 93.44 334 ILE A N 1
ATOM 2449 C CA . ILE A 1 334 ? -6.997 -9.347 50.024 1.00 93.44 334 ILE A CA 1
ATOM 2450 C C . ILE A 1 334 ? -5.726 -10.187 49.905 1.00 93.44 334 ILE A C 1
ATOM 2452 O O . ILE A 1 334 ? -4.639 -9.665 49.642 1.00 93.44 334 ILE A O 1
ATOM 2456 N N . VAL A 1 335 ? -5.845 -11.502 50.077 1.00 92.56 335 VAL A N 1
ATOM 2457 C CA . VAL A 1 335 ? -4.714 -12.425 49.947 1.00 92.56 335 VAL A CA 1
ATOM 2458 C C . VAL A 1 335 ? -4.481 -12.691 48.459 1.00 92.56 335 VAL A C 1
ATOM 2460 O O . VAL A 1 335 ? -5.067 -13.605 47.883 1.00 92.56 335 VAL A O 1
ATOM 2463 N N . THR A 1 336 ? -3.635 -11.882 47.816 1.00 87.56 336 THR A N 1
ATOM 2464 C CA . THR A 1 336 ? -3.448 -11.885 46.349 1.00 87.56 336 THR A CA 1
ATOM 2465 C C . THR A 1 336 ? -3.036 -13.242 45.771 1.00 87.56 336 THR A C 1
ATOM 2467 O O . THR A 1 336 ? -3.455 -13.593 44.674 1.00 87.56 336 THR A O 1
ATOM 2470 N N . SER A 1 337 ? -2.320 -14.076 46.531 1.00 86.00 337 SER A N 1
ATOM 2471 C CA . SER A 1 337 ? -1.998 -15.459 46.139 1.00 86.00 337 SER A CA 1
ATOM 2472 C C . SER A 1 337 ? -3.213 -16.399 46.030 1.00 86.00 337 SER A C 1
ATOM 2474 O O . SER A 1 337 ? -3.060 -17.534 45.585 1.00 86.00 337 SER A O 1
ATOM 2476 N N . THR A 1 338 ? -4.413 -15.945 46.406 1.00 90.62 338 THR A N 1
ATOM 2477 C CA . THR A 1 338 ? -5.688 -16.670 46.247 1.00 90.62 338 THR A CA 1
ATOM 2478 C C . THR A 1 338 ? -6.564 -16.147 45.102 1.00 90.62 338 THR A C 1
ATOM 2480 O O . THR A 1 338 ? -7.654 -16.667 44.901 1.00 90.62 338 THR A O 1
ATOM 2483 N N . LEU A 1 339 ? -6.082 -15.190 44.294 1.00 86.69 339 LEU A N 1
ATOM 2484 C CA . LEU A 1 339 ? -6.788 -14.675 43.105 1.00 86.69 339 LEU A CA 1
ATOM 2485 C C . LEU A 1 339 ? -6.875 -15.685 41.938 1.00 86.69 339 LEU A C 1
ATOM 2487 O O . LEU A 1 339 ? -7.465 -15.387 40.904 1.00 86.69 339 LEU A O 1
ATOM 2491 N N . GLY A 1 340 ? -6.254 -16.864 42.057 1.00 78.38 340 GLY A N 1
ATOM 2492 C CA . GLY A 1 340 ? -6.252 -17.919 41.030 1.00 78.38 340 GLY A CA 1
ATOM 2493 C C . GLY A 1 340 ? -5.330 -17.669 39.826 1.00 78.38 340 GLY A C 1
ATOM 2494 O O . GLY A 1 340 ? -4.988 -18.616 39.121 1.00 78.38 340 GLY A O 1
ATOM 2495 N N . ASN A 1 341 ? -4.880 -16.430 39.625 1.00 80.81 341 ASN A N 1
ATOM 2496 C CA . ASN A 1 341 ? -3.927 -16.009 38.599 1.00 80.81 341 ASN A CA 1
ATOM 2497 C C . ASN A 1 341 ? -2.908 -15.042 39.231 1.00 80.81 341 ASN A C 1
ATOM 2499 O O . ASN A 1 341 ? -3.300 -14.103 39.922 1.00 80.81 341 ASN A O 1
ATOM 2503 N N . ASP A 1 342 ? -1.611 -15.279 39.020 1.00 82.31 342 ASP A N 1
ATOM 2504 C CA . ASP A 1 342 ? -0.519 -14.498 39.619 1.00 82.31 342 ASP A CA 1
ATOM 2505 C C . ASP A 1 342 ? -0.178 -13.211 38.845 1.00 82.31 342 ASP A C 1
ATOM 2507 O O . ASP A 1 342 ? 0.571 -12.378 39.350 1.00 82.31 342 ASP A O 1
ATOM 2511 N N . GLN A 1 343 ? -0.767 -13.019 37.660 1.00 83.56 343 GLN A N 1
ATOM 2512 C CA . GLN A 1 343 ? -0.625 -11.806 36.846 1.00 83.56 343 GLN A CA 1
ATOM 2513 C C . GLN A 1 343 ? -1.679 -10.724 37.165 1.00 83.56 343 GLN A C 1
ATOM 2515 O O . GLN A 1 343 ? -1.710 -9.695 36.495 1.00 83.56 343 GLN A O 1
ATOM 2520 N N . LEU A 1 344 ? -2.579 -10.951 38.130 1.00 86.56 344 LEU A N 1
ATOM 2521 C CA . LEU A 1 344 ? -3.645 -10.007 38.486 1.00 86.56 344 LEU A CA 1
ATOM 2522 C C . LEU A 1 344 ? -3.137 -8.898 39.423 1.00 86.56 344 LEU A C 1
ATOM 2524 O O . LEU A 1 344 ? -2.813 -9.146 40.585 1.00 86.56 344 LEU A O 1
ATOM 2528 N N . GLU A 1 345 ? -3.134 -7.658 38.933 1.00 86.25 345 GLU A N 1
ATOM 2529 C CA . GLU A 1 345 ? -2.818 -6.449 39.701 1.00 86.25 345 GLU A CA 1
ATOM 2530 C C . GLU A 1 345 ? -4.086 -5.637 40.007 1.00 86.25 345 GLU A C 1
ATOM 2532 O O . GLU A 1 345 ? -5.042 -5.651 39.238 1.00 86.25 345 GLU A O 1
ATOM 2537 N N . GLN A 1 346 ? -4.114 -4.919 41.132 1.00 88.19 346 GLN A N 1
ATOM 2538 C CA . GLN A 1 346 ? -5.293 -4.163 41.572 1.00 88.19 346 GLN A CA 1
ATOM 2539 C C . GLN A 1 346 ? -5.467 -2.858 40.771 1.00 88.19 346 GLN A C 1
ATOM 2541 O O . GLN A 1 346 ? -4.551 -2.036 40.726 1.00 88.19 346 GLN A O 1
ATOM 2546 N N . THR A 1 347 ? -6.645 -2.651 40.175 1.00 84.12 347 THR A N 1
ATOM 2547 C CA . THR A 1 347 ? -7.011 -1.455 39.384 1.00 84.12 347 THR A CA 1
ATOM 2548 C C . THR A 1 347 ? -8.023 -0.545 40.080 1.00 84.12 347 THR A C 1
ATOM 2550 O O . THR A 1 347 ? -8.024 0.661 39.831 1.00 84.12 347 THR A O 1
ATOM 2553 N N . LEU A 1 348 ? -8.844 -1.089 40.985 1.00 86.94 348 LEU A N 1
ATOM 2554 C CA . LEU A 1 348 ? -9.743 -0.337 41.866 1.00 86.94 348 LEU A CA 1
ATOM 2555 C C . LEU A 1 348 ? -9.590 -0.812 43.316 1.00 86.94 348 LEU A C 1
ATOM 2557 O O . LEU A 1 348 ? -9.387 -2.001 43.568 1.00 86.94 348 LEU A O 1
ATOM 2561 N N . GLY A 1 349 ? -9.732 0.129 44.250 1.00 83.62 349 GLY A N 1
ATOM 2562 C CA . GLY A 1 349 ? -9.595 -0.090 45.687 1.00 83.62 349 GLY A CA 1
ATOM 2563 C C . GLY A 1 349 ? -8.154 0.066 46.169 1.00 83.62 349 GLY A C 1
ATOM 2564 O O . GLY A 1 349 ? -7.339 0.750 45.546 1.00 83.62 349 GLY A O 1
ATOM 2565 N N . SER A 1 350 ? -7.845 -0.539 47.311 1.00 84.38 350 SER A N 1
ATOM 2566 C CA . SER A 1 350 ? -6.480 -0.623 47.837 1.00 84.38 350 SER A CA 1
ATOM 2567 C C . SER A 1 350 ? -6.263 -1.938 48.585 1.00 84.38 350 SER A C 1
ATOM 2569 O O . SER A 1 350 ? -7.215 -2.635 48.938 1.00 84.38 350 SER A O 1
ATOM 2571 N N . ASN A 1 351 ? -5.013 -2.332 48.808 1.00 89.06 351 ASN A N 1
ATOM 2572 C CA . ASN A 1 351 ? -4.718 -3.564 49.527 1.00 89.06 351 ASN A CA 1
ATOM 2573 C C . ASN A 1 351 ? -3.466 -3.387 50.402 1.00 89.06 351 ASN A C 1
ATOM 2575 O O . ASN A 1 351 ? -2.354 -3.350 49.869 1.00 89.06 351 ASN A O 1
ATOM 2579 N N . PRO A 1 352 ? -3.616 -3.269 51.732 1.00 89.50 352 PRO A N 1
ATOM 2580 C CA . PRO A 1 352 ? -4.882 -3.268 52.470 1.00 89.50 352 PRO A CA 1
ATOM 2581 C C . PRO A 1 352 ? -5.703 -1.967 52.321 1.00 89.50 352 PRO A C 1
ATOM 2583 O O . PRO A 1 352 ? -5.134 -0.879 52.250 1.00 89.50 352 PRO A O 1
ATOM 2586 N N . THR A 1 353 ? -7.037 -2.069 52.355 1.00 88.56 353 THR A N 1
ATOM 2587 C CA . THR A 1 353 ? -7.972 -0.927 52.458 1.00 88.56 353 THR A CA 1
ATOM 2588 C C . THR A 1 353 ? -8.369 -0.690 53.914 1.00 88.56 353 THR A C 1
ATOM 2590 O O . THR A 1 353 ? -8.815 -1.611 54.596 1.00 88.56 353 THR A O 1
ATOM 2593 N N . ALA A 1 354 ? -8.269 0.549 54.399 1.00 87.44 354 ALA A N 1
ATOM 2594 C CA . ALA A 1 354 ? -8.824 0.934 55.697 1.00 87.44 354 ALA A CA 1
ATOM 2595 C C . ALA A 1 354 ? -10.279 1.414 55.548 1.00 87.44 354 ALA A C 1
ATOM 2597 O O . ALA A 1 354 ? -10.552 2.320 54.763 1.00 87.44 354 ALA A O 1
ATOM 2598 N N . VAL A 1 355 ? -11.200 0.839 56.325 1.00 84.06 355 VAL A N 1
ATOM 2599 C CA . VAL A 1 355 ? -12.634 1.170 56.325 1.00 84.06 355 VAL A CA 1
ATOM 2600 C C . VAL A 1 355 ? -13.093 1.457 57.752 1.00 84.06 355 VAL A C 1
ATOM 2602 O O . VAL A 1 355 ? -12.823 0.688 58.674 1.00 84.06 355 VAL A O 1
ATOM 2605 N N . GLU A 1 356 ? -13.807 2.564 57.948 1.00 79.50 356 GLU A N 1
ATOM 2606 C CA . GLU A 1 356 ? -14.483 2.871 59.210 1.00 79.50 356 GLU A CA 1
ATOM 2607 C C . GLU A 1 356 ? -15.942 2.416 59.107 1.00 79.50 356 GLU A C 1
ATOM 2609 O O . GLU A 1 356 ? -16.706 2.897 58.271 1.00 79.50 356 GLU A O 1
ATOM 2614 N N . VAL A 1 357 ? -16.301 1.421 59.915 1.00 73.75 357 VAL A N 1
ATOM 2615 C CA . VAL A 1 357 ? -17.557 0.674 59.819 1.00 73.75 357 VAL A CA 1
ATOM 2616 C C . VAL A 1 357 ? -18.480 1.148 60.933 1.00 73.75 357 VAL A C 1
ATOM 2618 O O . VAL A 1 357 ? -18.143 0.988 62.105 1.00 73.75 357 VAL A O 1
ATOM 2621 N N . CYS A 1 358 ? -19.633 1.717 60.567 1.00 64.38 358 CYS A N 1
ATOM 2622 C CA . CYS A 1 358 ? -20.568 2.394 61.475 1.00 64.38 358 CYS A CA 1
ATOM 2623 C C . CYS A 1 358 ? -19.906 3.482 62.340 1.00 64.38 358 CYS A C 1
ATOM 2625 O O . CYS A 1 358 ? -19.459 3.228 63.462 1.00 64.38 358 CYS A O 1
ATOM 2627 N N . ALA A 1 359 ? -19.905 4.729 61.864 1.00 49.59 359 ALA A N 1
ATOM 2628 C CA . ALA A 1 359 ? -19.556 5.862 62.716 1.00 49.59 359 ALA A CA 1
ATOM 2629 C C . ALA A 1 359 ? -20.550 5.958 63.892 1.00 49.59 359 ALA A C 1
ATOM 2631 O O . ALA A 1 359 ? -21.748 6.162 63.697 1.00 49.59 359 ALA A O 1
ATOM 2632 N N . ALA A 1 360 ? -20.059 5.806 65.123 1.00 50.00 360 ALA A N 1
ATOM 2633 C CA . ALA A 1 360 ? -20.883 5.851 66.328 1.00 50.00 360 ALA A CA 1
ATOM 2634 C C . ALA A 1 360 ? -21.258 7.301 66.697 1.00 50.00 360 ALA A C 1
ATOM 2636 O O . ALA A 1 360 ? -20.654 7.906 67.582 1.00 50.00 360 ALA A O 1
ATOM 2637 N N . SER A 1 361 ? -22.245 7.869 66.002 1.00 50.19 361 SER A N 1
ATOM 2638 C CA . SER A 1 361 ? -22.794 9.202 66.277 1.00 50.19 361 SER A CA 1
ATOM 2639 C C . SER A 1 361 ? -24.047 9.145 67.157 1.00 50.19 361 SER A C 1
ATOM 2641 O O . SER A 1 361 ? -25.011 8.467 66.804 1.00 50.19 361 SER A O 1
ATOM 2643 N N . GLU A 1 362 ? -24.074 9.917 68.248 1.00 57.12 362 GLU A N 1
ATOM 2644 C CA . GLU A 1 362 ? -25.314 10.235 68.971 1.00 57.12 362 GLU A CA 1
ATOM 2645 C C . GLU A 1 362 ? -26.036 11.417 68.301 1.00 57.12 362 GLU A C 1
ATOM 2647 O O . GLU A 1 362 ? -25.557 12.553 68.373 1.00 57.12 362 GLU A O 1
ATOM 2652 N N . SER A 1 363 ? -27.201 11.191 67.688 1.00 66.94 363 SER A N 1
ATOM 2653 C CA . SER A 1 363 ? -28.054 12.284 67.188 1.00 66.94 363 SER A CA 1
ATOM 2654 C C . SER A 1 363 ? -28.991 12.770 68.294 1.00 66.94 363 SER A C 1
ATOM 2656 O O . SER A 1 363 ? -29.702 11.975 68.902 1.00 66.94 363 SER A O 1
ATOM 2658 N N . ASN A 1 364 ? -29.081 14.075 68.536 1.00 79.94 364 ASN A N 1
ATOM 2659 C CA . ASN A 1 364 ? -30.088 14.621 69.453 1.00 79.94 364 ASN A CA 1
ATOM 2660 C C . ASN A 1 364 ? -31.481 14.642 68.789 1.00 79.94 364 ASN A C 1
ATOM 2662 O O . ASN A 1 364 ? -31.638 15.185 67.694 1.00 79.94 364 ASN A O 1
ATOM 2666 N N . LEU A 1 365 ? -32.506 14.088 69.448 1.00 81.75 365 LEU A N 1
ATOM 2667 C CA . LEU A 1 365 ? -33.859 13.969 68.887 1.00 81.75 365 LEU A CA 1
ATOM 2668 C C . LEU A 1 365 ? -34.725 15.186 69.247 1.00 81.75 365 LEU A C 1
ATOM 2670 O O . LEU A 1 365 ? -35.461 15.180 70.235 1.00 81.75 365 LEU A O 1
ATOM 2674 N N . ALA A 1 366 ? -34.626 16.239 68.436 1.00 82.06 366 ALA A N 1
ATOM 2675 C CA . ALA A 1 366 ? -35.372 17.491 68.588 1.00 82.06 366 ALA A CA 1
ATOM 2676 C C . ALA A 1 366 ? -36.841 17.405 68.120 1.00 82.06 366 ALA A C 1
ATOM 2678 O O . ALA A 1 366 ? -37.172 16.641 67.214 1.00 82.06 366 ALA A O 1
ATOM 2679 N N . GLY A 1 367 ? -37.721 18.231 68.698 1.00 82.19 367 GLY A N 1
ATOM 2680 C CA . GLY A 1 367 ? -39.132 18.352 68.301 1.00 82.19 367 GLY A CA 1
ATOM 2681 C C . GLY A 1 367 ? -40.036 17.168 68.675 1.00 82.19 367 GLY A C 1
ATOM 2682 O O . GLY A 1 367 ? -41.170 17.097 68.204 1.00 82.19 367 GLY A O 1
ATOM 2683 N N . VAL A 1 368 ? -39.567 16.240 69.511 1.00 84.50 368 VAL A N 1
ATOM 2684 C CA . VAL A 1 368 ? -40.318 15.052 69.943 1.00 84.50 368 VAL A CA 1
ATOM 2685 C C . VAL A 1 368 ? -41.236 15.411 71.107 1.00 84.50 368 VAL A C 1
ATOM 2687 O O . VAL A 1 368 ? -40.781 15.967 72.107 1.00 84.50 368 VAL A O 1
ATOM 2690 N N . SER A 1 369 ? -42.520 15.066 70.999 1.00 87.38 369 SER A N 1
ATOM 2691 C CA . SER A 1 369 ? -43.506 15.313 72.054 1.00 87.38 369 SER A CA 1
ATOM 2692 C C . SER A 1 369 ? -43.342 14.365 73.247 1.00 87.38 369 SER A C 1
ATOM 2694 O O . SER A 1 369 ? -43.414 13.140 73.102 1.00 87.38 369 SER A O 1
ATOM 2696 N N . VAL A 1 370 ? -43.211 14.941 74.441 1.00 87.06 370 VAL A N 1
ATOM 2697 C CA . VAL A 1 370 ? -43.071 14.241 75.724 1.00 87.06 370 VAL A CA 1
ATOM 2698 C C . VAL A 1 370 ? -44.214 14.656 76.649 1.00 87.06 370 VAL A C 1
ATOM 2700 O O . VAL A 1 370 ? -44.462 15.842 76.847 1.00 87.06 370 VAL A O 1
ATOM 2703 N N . ILE A 1 371 ? -44.930 13.689 77.218 1.00 88.62 371 ILE A N 1
ATOM 2704 C CA . ILE A 1 371 ? -46.056 13.924 78.127 1.00 88.62 371 ILE A CA 1
ATOM 2705 C C . ILE A 1 371 ? -45.615 13.602 79.552 1.00 88.62 371 ILE A C 1
ATOM 2707 O O . ILE A 1 371 ? -45.378 12.441 79.880 1.00 88.62 371 ILE A O 1
ATOM 2711 N N . VAL A 1 372 ? -45.565 14.614 80.412 1.00 88.81 372 VAL A N 1
ATOM 2712 C CA . VAL A 1 372 ? -45.296 14.464 81.849 1.00 88.81 372 VAL A CA 1
ATOM 2713 C C . VAL A 1 372 ? -46.608 14.465 82.625 1.00 88.81 372 VAL A C 1
ATOM 2715 O O . VAL A 1 372 ? -47.473 15.305 82.369 1.00 88.81 372 VAL A O 1
ATOM 2718 N N . ARG A 1 373 ? -46.774 13.543 83.579 1.00 87.56 373 ARG A N 1
ATOM 2719 C CA . ARG A 1 373 ? -47.948 13.481 84.468 1.00 87.56 373 ARG A CA 1
ATOM 2720 C C . ARG A 1 373 ? -47.558 13.204 85.909 1.00 87.56 373 ARG A C 1
ATOM 2722 O O . ARG A 1 373 ? -46.791 12.269 86.144 1.00 87.56 373 ARG A O 1
ATOM 2729 N N . SER A 1 374 ? -48.121 13.942 86.863 1.00 85.00 374 SER A N 1
ATOM 2730 C CA . SER A 1 374 ? -47.946 13.608 88.278 1.00 85.00 374 SER A CA 1
ATOM 2731 C C . SER A 1 374 ? -48.630 12.278 88.601 1.00 85.00 374 SER A C 1
ATOM 2733 O O . SER A 1 374 ? -49.667 11.928 88.030 1.00 85.00 374 SER A O 1
ATOM 2735 N N . VAL A 1 375 ? -48.029 11.511 89.507 1.00 78.88 375 VAL A N 1
ATOM 2736 C CA . VAL A 1 375 ? -48.617 10.294 90.069 1.00 78.88 375 VAL A CA 1
ATOM 2737 C C . VAL A 1 375 ? -49.208 10.669 91.428 1.00 78.88 375 VAL A C 1
ATOM 2739 O O . VAL A 1 375 ? -48.434 10.974 92.333 1.00 78.88 375 VAL A O 1
ATOM 2742 N N . PRO A 1 376 ? -50.542 10.643 91.607 1.00 65.94 376 PRO A N 1
ATOM 2743 C CA . PRO A 1 376 ? -51.144 10.861 92.918 1.00 65.94 376 PRO A CA 1
ATOM 2744 C C . PRO A 1 376 ? -50.642 9.802 93.902 1.00 65.94 376 PRO A C 1
ATOM 2746 O O . PRO A 1 376 ? -50.755 8.602 93.630 1.00 65.94 376 PRO A O 1
ATOM 2749 N N . ASP A 1 377 ? -50.077 10.235 95.027 1.00 56.84 377 ASP A N 1
ATOM 2750 C CA . ASP A 1 377 ? -49.609 9.318 96.060 1.00 56.84 377 ASP A CA 1
ATOM 2751 C C . ASP A 1 377 ? -50.801 8.888 96.924 1.00 56.84 377 ASP A C 1
ATOM 2753 O O . ASP A 1 377 ? -51.337 9.656 97.717 1.00 56.84 377 ASP A O 1
ATOM 2757 N N . LEU A 1 378 ? -51.268 7.654 96.726 1.00 51.78 378 LEU A N 1
ATOM 2758 C CA . LEU A 1 378 ? -52.501 7.128 97.330 1.00 51.78 378 LEU A CA 1
ATOM 2759 C C . LEU A 1 378 ? -52.342 6.747 98.818 1.00 51.78 378 LEU A C 1
ATOM 2761 O O . LEU A 1 378 ? -53.121 5.947 99.338 1.00 51.78 378 LEU A O 1
ATOM 2765 N N . THR A 1 379 ? -51.320 7.276 99.492 1.00 49.72 379 THR A N 1
ATOM 2766 C CA . THR A 1 379 ? -50.951 6.928 100.871 1.00 49.72 379 THR A CA 1
ATOM 2767 C C . THR A 1 379 ? -51.345 7.982 101.913 1.00 49.72 379 THR A C 1
ATOM 2769 O O . THR A 1 379 ? -51.440 7.638 103.092 1.00 49.72 379 THR A O 1
ATOM 2772 N N . SER A 1 380 ? -51.664 9.219 101.509 1.00 47.09 380 SER A N 1
ATOM 2773 C CA . SER A 1 380 ? -52.194 10.276 102.387 1.00 47.09 380 SER A CA 1
ATOM 2774 C C . SER A 1 380 ? -53.693 10.525 102.149 1.00 47.09 380 SER A C 1
ATOM 2776 O O . SER A 1 380 ? -54.172 10.698 101.030 1.00 47.09 380 SER A O 1
ATOM 2778 N N . GLY A 1 381 ? -54.476 10.505 103.230 1.00 47.50 381 GLY A N 1
ATOM 2779 C CA . GLY A 1 381 ? -55.945 10.490 103.195 1.00 47.50 381 GLY A CA 1
ATOM 2780 C C . GLY A 1 381 ? -56.624 11.854 103.029 1.00 47.50 381 GLY A C 1
ATOM 2781 O O . GLY A 1 381 ? -57.614 12.105 103.715 1.00 47.50 381 GLY A O 1
ATOM 2782 N N . SER A 1 382 ? -56.116 12.744 102.170 1.00 42.72 382 SER A N 1
ATOM 2783 C CA . SER A 1 382 ? -56.623 14.122 102.049 1.00 42.72 382 SER A CA 1
ATOM 2784 C C . SER A 1 382 ? -56.374 14.750 100.672 1.00 42.72 382 SER A C 1
ATOM 2786 O O . SER A 1 382 ? -55.231 14.897 100.260 1.00 42.72 382 SER A O 1
ATOM 2788 N N . GLY A 1 383 ? -57.441 15.212 100.007 1.00 44.41 383 GLY A N 1
ATOM 2789 C CA . GLY A 1 383 ? -57.353 16.086 98.826 1.00 44.41 383 GLY A CA 1
ATOM 2790 C C . GLY A 1 383 ? -57.209 15.368 97.476 1.00 44.41 383 GLY A C 1
ATOM 2791 O O . GLY A 1 383 ? -56.122 15.000 97.053 1.00 44.41 383 GLY A O 1
ATOM 2792 N N . SER A 1 384 ? -58.314 15.250 96.732 1.00 46.72 384 SER A N 1
ATOM 2793 C CA . SER A 1 384 ? -58.304 14.771 95.341 1.00 46.72 384 SER A CA 1
ATOM 2794 C C . SER A 1 384 ? -57.836 15.870 94.374 1.00 46.72 384 SER A C 1
ATOM 2796 O O . SER A 1 384 ? -58.658 16.482 93.686 1.00 46.72 384 SER A O 1
ATOM 2798 N N . SER A 1 385 ? -56.527 16.108 94.277 1.00 54.81 385 SER A N 1
ATOM 2799 C CA . SER A 1 385 ? -55.958 16.841 93.142 1.00 54.81 385 SER A CA 1
ATOM 2800 C C . SER A 1 385 ? -55.984 15.962 91.881 1.00 54.81 385 SER A C 1
ATOM 2802 O O . SER A 1 385 ? -55.655 14.775 91.909 1.00 54.81 385 SER A O 1
ATOM 2804 N N . ALA A 1 386 ? -56.431 16.522 90.754 1.00 59.81 386 ALA A N 1
ATOM 2805 C CA . ALA A 1 386 ? -56.379 15.816 89.475 1.00 59.81 386 ALA A CA 1
ATOM 2806 C C . ALA A 1 386 ? -54.916 15.729 88.989 1.00 59.81 386 ALA A C 1
ATOM 2808 O O . ALA A 1 386 ? -54.179 16.699 89.165 1.00 59.81 386 ALA A O 1
ATOM 2809 N N . PRO A 1 387 ? -54.478 14.617 88.363 1.00 66.19 387 PRO A N 1
ATOM 2810 C CA . PRO A 1 387 ? -53.084 14.442 87.959 1.00 66.19 387 PRO A CA 1
ATOM 2811 C C . PRO A 1 387 ? -52.670 15.469 86.895 1.00 66.19 387 PRO A C 1
ATOM 2813 O O . PRO A 1 387 ? -53.066 15.384 85.725 1.00 66.19 387 PRO A O 1
ATOM 2816 N N . THR A 1 388 ? -51.854 16.438 87.312 1.00 77.44 388 THR A N 1
ATOM 2817 C CA . THR A 1 388 ? -51.297 17.501 86.471 1.00 77.44 388 THR A CA 1
ATOM 2818 C C . THR A 1 388 ? -50.589 16.884 85.275 1.00 77.44 388 THR A C 1
ATOM 2820 O O . THR A 1 388 ? -49.636 16.127 85.438 1.00 77.44 388 THR A O 1
ATOM 2823 N N . THR A 1 389 ? -51.064 17.202 84.071 1.00 82.94 389 THR A N 1
ATOM 2824 C CA . THR A 1 389 ? -50.518 16.702 82.805 1.00 82.94 389 THR A CA 1
ATOM 2825 C C . THR A 1 389 ? -49.970 17.868 81.994 1.00 82.94 389 THR A C 1
ATOM 2827 O O . THR A 1 389 ? -50.705 18.810 81.703 1.00 82.94 389 THR A O 1
ATOM 2830 N N . VAL A 1 390 ? -48.704 17.783 81.595 1.00 84.94 390 VAL A N 1
ATOM 2831 C CA . VAL A 1 390 ? -48.021 18.762 80.739 1.00 84.94 390 VAL A CA 1
ATOM 2832 C C . VAL A 1 390 ? -47.528 18.051 79.479 1.00 84.94 390 VAL A C 1
ATOM 2834 O O . VAL A 1 390 ? -47.098 16.899 79.539 1.00 84.94 390 VAL A O 1
ATOM 2837 N N . VAL A 1 391 ? -47.601 18.725 78.330 1.00 86.50 391 VAL A N 1
ATOM 2838 C CA . VAL A 1 391 ? -47.013 18.251 77.070 1.00 86.50 391 VAL A CA 1
ATOM 2839 C C . VAL A 1 391 ? -45.878 19.193 76.692 1.00 86.50 391 VAL A C 1
ATOM 2841 O O . VAL A 1 391 ? -46.084 20.397 76.572 1.00 86.50 391 VAL A O 1
ATOM 2844 N N . LEU A 1 392 ? -44.689 18.626 76.531 1.00 89.12 392 LEU A N 1
ATOM 2845 C CA . LEU A 1 392 ? -43.447 19.292 76.161 1.00 89.12 392 LEU A CA 1
ATOM 2846 C C . LEU A 1 392 ? -43.018 18.835 74.763 1.00 89.12 392 LEU A C 1
ATOM 2848 O O . LEU A 1 392 ? -43.456 17.789 74.284 1.00 89.12 392 LEU A O 1
ATOM 2852 N N . THR A 1 393 ? -42.103 19.573 74.145 1.00 86.94 393 THR A N 1
ATOM 2853 C CA . THR A 1 393 ? -41.359 19.142 72.952 1.00 86.94 393 THR A CA 1
ATOM 2854 C C . THR A 1 393 ? -39.873 19.363 73.178 1.00 86.94 393 THR A C 1
ATOM 2856 O O . THR A 1 393 ? -39.503 20.397 73.736 1.00 86.94 393 THR A O 1
ATOM 2859 N N . THR A 1 394 ? -39.026 18.434 72.737 1.00 88.75 394 THR A N 1
ATOM 2860 C CA . THR A 1 394 ? -37.569 18.563 72.887 1.00 88.75 394 THR A CA 1
ATOM 2861 C C . THR A 1 394 ? -36.967 19.724 72.101 1.00 88.75 394 THR A C 1
ATOM 2863 O O . THR A 1 394 ? -37.387 20.028 70.981 1.00 88.75 394 THR A O 1
ATOM 2866 N N . ASP A 1 395 ? -35.937 20.339 72.681 1.00 85.38 395 ASP A N 1
ATOM 2867 C CA . ASP A 1 395 ? -35.112 21.365 72.046 1.00 85.38 395 ASP A CA 1
ATOM 2868 C C . ASP A 1 395 ? -34.142 20.776 70.995 1.00 85.38 395 ASP A C 1
ATOM 2870 O O . ASP A 1 395 ? -34.108 19.570 70.742 1.00 85.38 395 ASP A O 1
ATOM 2874 N N . SER A 1 396 ? -33.303 21.624 70.389 1.00 84.25 396 SER A N 1
ATOM 2875 C CA . SER A 1 396 ? -32.263 21.208 69.429 1.00 84.25 396 SER A CA 1
ATOM 2876 C C . SER A 1 396 ? -31.209 20.248 70.003 1.00 84.25 396 SER A C 1
ATOM 2878 O O . SER A 1 396 ? -30.479 19.614 69.245 1.00 84.25 396 SER A O 1
ATOM 2880 N N . ASN A 1 397 ? -31.119 20.139 71.329 1.00 81.44 397 ASN A N 1
ATOM 2881 C CA . ASN A 1 397 ? -30.222 19.245 72.057 1.00 81.44 397 ASN A CA 1
ATOM 2882 C C . ASN A 1 397 ? -30.944 17.961 72.506 1.00 81.44 397 ASN A C 1
ATOM 2884 O O . ASN A 1 397 ? -30.430 17.221 73.347 1.00 81.44 397 ASN A O 1
ATOM 2888 N N . GLY A 1 398 ? -32.143 17.699 71.968 1.00 83.62 398 GLY A N 1
ATOM 2889 C CA . GLY A 1 398 ? -32.972 16.548 72.324 1.00 83.62 398 GLY A CA 1
ATOM 2890 C C . GLY A 1 398 ? -33.480 16.607 73.764 1.00 83.62 398 GLY A C 1
ATOM 2891 O O . GLY A 1 398 ? -33.920 15.597 74.301 1.00 83.62 398 GLY A O 1
ATOM 2892 N N . SER A 1 399 ? -33.389 17.764 74.414 1.00 87.69 399 SER A N 1
ATOM 2893 C CA . SER A 1 399 ? -33.575 17.927 75.850 1.00 87.69 399 SER A CA 1
ATOM 2894 C C . SER A 1 399 ? -34.891 18.633 76.167 1.00 87.69 399 SER A C 1
ATOM 2896 O O . SER A 1 399 ? -35.411 19.413 75.368 1.00 87.69 399 SER A O 1
ATOM 2898 N N . TYR A 1 400 ? -35.451 18.358 77.342 1.00 89.69 400 TYR A N 1
ATOM 2899 C CA . TYR A 1 400 ? -36.654 19.014 77.854 1.00 89.69 400 TYR A CA 1
ATOM 2900 C C . TYR A 1 400 ? -36.532 19.283 79.359 1.00 89.69 400 TYR A C 1
ATOM 2902 O O . TYR A 1 400 ? -35.795 18.598 80.071 1.00 89.69 400 TYR A O 1
ATOM 2910 N N . ALA A 1 401 ? -37.252 20.297 79.841 1.00 88.81 401 ALA A N 1
ATOM 2911 C CA . ALA A 1 401 ? -37.287 20.698 81.243 1.00 88.81 401 ALA A CA 1
ATOM 2912 C C . ALA A 1 401 ? -38.652 21.310 81.591 1.00 88.81 401 ALA A C 1
ATOM 2914 O O . ALA A 1 401 ? -39.203 22.074 80.799 1.00 88.81 401 ALA A O 1
ATOM 2915 N N . GLN A 1 402 ? -39.180 20.999 82.775 1.00 90.25 402 GLN A N 1
ATOM 2916 C CA . GLN A 1 402 ? -40.431 21.550 83.298 1.00 90.25 402 GLN A CA 1
ATOM 2917 C C . GLN A 1 402 ? -40.337 21.734 84.816 1.00 90.25 402 GLN A C 1
ATOM 2919 O O . GLN A 1 402 ? -39.878 20.842 85.528 1.00 90.25 402 GLN A O 1
ATOM 2924 N N . GLU A 1 403 ? -40.793 22.884 85.313 1.00 86.38 403 GLU A N 1
ATOM 2925 C CA . GLU A 1 403 ? -40.967 23.132 86.750 1.00 86.38 403 GLU A CA 1
ATOM 2926 C C . GLU A 1 403 ? -42.192 22.353 87.252 1.00 86.38 403 GLU A C 1
ATOM 2928 O O . GLU A 1 403 ? -43.265 22.420 86.646 1.00 86.38 403 GLU A O 1
ATOM 2933 N N . VAL A 1 404 ? -42.032 21.576 88.319 1.00 83.75 404 VAL A N 1
ATOM 2934 C CA . VAL A 1 404 ? -43.029 20.623 88.827 1.00 83.75 404 VAL A CA 1
ATOM 2935 C C . VAL A 1 404 ? -43.092 20.644 90.354 1.00 83.75 404 VAL A C 1
ATOM 2937 O O . VAL A 1 404 ? -42.159 21.076 91.028 1.00 83.75 404 VAL A O 1
ATOM 2940 N N . THR A 1 405 ? -44.184 20.125 90.918 1.00 80.00 405 THR A N 1
ATOM 2941 C CA . THR A 1 405 ? -44.217 19.772 92.343 1.00 80.00 405 THR A CA 1
ATOM 2942 C C . THR A 1 405 ? -43.292 18.577 92.618 1.00 80.00 405 THR A C 1
ATOM 2944 O O . THR A 1 405 ? -43.131 17.724 91.737 1.00 80.00 405 THR A O 1
ATOM 2947 N N . PRO A 1 406 ? -42.722 18.458 93.830 1.00 78.56 406 PRO A N 1
ATOM 2948 C CA . PRO A 1 406 ? -41.959 17.277 94.228 1.00 78.56 406 PRO A CA 1
ATOM 2949 C C . PRO A 1 406 ? -42.795 15.990 94.168 1.00 78.56 406 PRO A C 1
ATOM 2951 O O . PRO A 1 406 ? -44.026 16.026 94.115 1.00 78.56 406 PRO A O 1
ATOM 2954 N N . GLY A 1 407 ? -42.117 14.845 94.238 1.00 80.06 407 GLY A N 1
ATOM 2955 C CA . GLY A 1 407 ? -42.741 13.527 94.341 1.00 80.06 407 GLY A CA 1
ATOM 2956 C C . GLY A 1 407 ? -42.652 12.701 93.060 1.00 80.06 407 GLY A C 1
ATOM 2957 O O . GLY A 1 407 ? -41.745 12.869 92.243 1.00 80.06 407 GLY A O 1
ATOM 2958 N N . ASN A 1 408 ? -43.574 11.751 92.905 1.00 85.19 408 ASN A N 1
ATOM 2959 C CA . ASN A 1 408 ? -43.567 10.799 91.798 1.00 85.19 408 ASN A CA 1
ATOM 2960 C C . ASN A 1 408 ? -44.237 11.373 90.540 1.00 85.19 408 ASN A C 1
ATOM 2962 O O . ASN A 1 408 ? -45.397 11.783 90.559 1.00 85.19 408 ASN A O 1
ATOM 2966 N N . TRP A 1 409 ? -43.528 11.308 89.418 1.00 88.62 409 TRP A N 1
ATOM 2967 C CA . TRP A 1 409 ? -44.003 11.663 88.085 1.00 88.62 409 TRP A CA 1
ATOM 2968 C C . TRP A 1 409 ? -43.886 10.470 87.133 1.00 88.62 409 TRP A C 1
ATOM 2970 O O . TRP A 1 409 ? -43.136 9.520 87.361 1.00 88.62 409 TRP A O 1
ATOM 2980 N N . THR A 1 410 ? -44.645 10.523 86.045 1.00 88.19 410 THR A N 1
ATOM 2981 C CA . THR A 1 410 ? -44.500 9.644 84.883 1.00 88.19 410 THR A CA 1
ATOM 2982 C C . THR A 1 410 ? -44.171 10.469 83.655 1.00 88.19 410 THR A C 1
ATOM 2984 O O . THR A 1 410 ? -44.779 11.517 83.437 1.00 88.19 410 THR A O 1
ATOM 2987 N N . VAL A 1 411 ? -43.237 9.975 82.851 1.00 88.19 411 VAL A N 1
ATOM 2988 C CA . VAL A 1 411 ? -42.874 10.534 81.550 1.00 88.19 411 VAL A CA 1
ATOM 2989 C C . VAL A 1 411 ? -43.312 9.550 80.475 1.00 88.19 411 VAL A C 1
ATOM 2991 O O . VAL A 1 411 ? -43.040 8.360 80.595 1.00 88.19 411 VAL A O 1
ATOM 2994 N N . ALA A 1 412 ? -44.008 10.020 79.441 1.00 86.88 412 ALA A N 1
ATOM 2995 C CA . ALA A 1 412 ? -44.464 9.206 78.320 1.00 86.88 412 ALA A CA 1
ATOM 2996 C C . ALA A 1 412 ? -44.112 9.874 76.983 1.00 86.88 412 ALA A C 1
ATOM 2998 O O . ALA A 1 412 ? -44.624 10.947 76.657 1.00 86.88 412 ALA A O 1
ATOM 2999 N N . ILE A 1 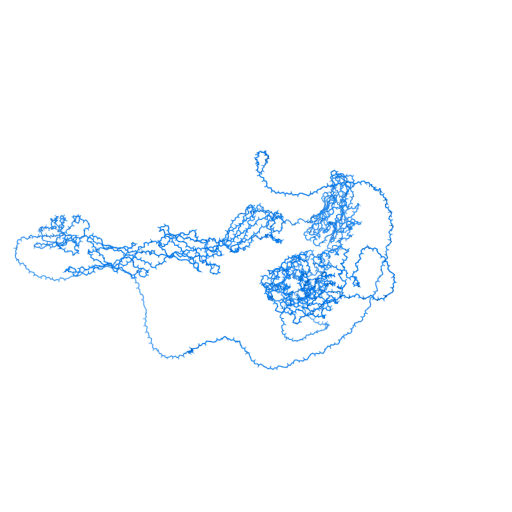413 ? -43.258 9.234 76.188 1.00 86.31 413 ILE A N 1
ATOM 3000 C CA . ILE A 1 413 ? -42.803 9.749 74.888 1.00 86.31 413 ILE A CA 1
ATOM 3001 C C . ILE A 1 413 ? -43.817 9.357 73.812 1.00 86.31 413 ILE A C 1
ATOM 3003 O O . ILE A 1 413 ? -44.210 8.189 73.726 1.00 86.31 413 ILE A O 1
ATOM 3007 N N . GLN A 1 414 ? -44.230 10.297 72.954 1.00 81.31 414 GLN A N 1
ATOM 3008 C CA . GLN A 1 414 ? -45.146 10.001 71.847 1.00 81.31 414 GLN A CA 1
ATOM 3009 C C . GLN A 1 414 ? -44.425 9.281 70.696 1.00 81.31 414 GLN A C 1
ATOM 3011 O O . GLN A 1 414 ? -44.047 9.873 69.683 1.00 81.31 414 GLN A O 1
ATOM 3016 N N . THR A 1 415 ? -44.275 7.963 70.837 1.00 67.88 415 THR A N 1
ATOM 3017 C CA . THR A 1 415 ? -43.615 7.084 69.857 1.00 67.88 415 THR A CA 1
ATOM 3018 C C . THR A 1 415 ? -44.248 7.102 68.470 1.00 67.88 415 THR A C 1
ATOM 3020 O O . THR A 1 415 ? -43.561 6.772 67.514 1.00 67.88 415 THR A O 1
ATOM 3023 N N . SER A 1 416 ? -45.497 7.548 68.307 1.00 68.81 416 SER A N 1
ATOM 3024 C CA . SER A 1 416 ? -46.161 7.660 66.999 1.00 68.81 416 SER A CA 1
ATOM 3025 C C . SER A 1 416 ? -45.397 8.515 65.979 1.00 68.81 416 SER A C 1
ATOM 3027 O O . SER A 1 416 ? -45.476 8.230 64.786 1.00 68.81 416 SER A O 1
ATOM 3029 N N . ILE A 1 417 ? -44.640 9.522 66.430 1.00 63.12 417 ILE A N 1
ATOM 3030 C CA . ILE A 1 417 ? -43.762 10.338 65.576 1.00 63.12 417 ILE A CA 1
ATOM 3031 C C . ILE A 1 417 ? -42.482 9.555 65.233 1.00 63.12 417 ILE A C 1
ATOM 3033 O O . ILE A 1 417 ? -42.062 9.502 64.081 1.00 63.12 417 ILE A O 1
ATOM 3037 N N . LEU A 1 418 ? -41.892 8.881 66.222 1.00 67.12 418 LEU A N 1
ATOM 3038 C CA . LEU A 1 418 ? -40.637 8.130 66.089 1.00 67.12 418 LEU A CA 1
ATOM 3039 C C . LEU A 1 418 ? -40.795 6.862 65.229 1.00 67.12 418 LEU A C 1
ATOM 3041 O O . LEU A 1 418 ? -39.924 6.547 64.421 1.00 67.12 418 LEU A O 1
ATOM 3045 N N . SER A 1 419 ? -41.936 6.175 65.325 1.00 59.34 419 SER A N 1
ATOM 3046 C CA . SER A 1 419 ? -42.257 4.998 64.511 1.00 59.34 419 SER A CA 1
ATOM 3047 C C . SER A 1 419 ? -42.443 5.333 63.027 1.00 59.34 419 SER A C 1
ATOM 3049 O O . SER A 1 419 ? -42.136 4.493 62.187 1.00 59.34 419 SER A O 1
ATOM 3051 N N . GLN A 1 420 ? -42.877 6.554 62.680 1.00 60.28 420 GLN A N 1
ATOM 3052 C CA . GLN A 1 420 ? -42.884 7.021 61.283 1.00 60.28 420 GLN A CA 1
ATOM 3053 C C . GLN A 1 420 ? -41.462 7.229 60.732 1.00 60.28 420 GLN A C 1
ATOM 3055 O O . GLN A 1 420 ? -41.251 7.092 59.530 1.00 60.28 420 GLN A O 1
ATOM 3060 N N . SER A 1 421 ? -40.485 7.483 61.608 1.00 56.88 421 SER A N 1
ATOM 3061 C CA . SER A 1 421 ? -39.055 7.580 61.279 1.00 56.88 421 SER A CA 1
ATOM 3062 C C . SER A 1 421 ? -38.311 6.235 61.325 1.00 56.88 421 SER A C 1
ATOM 3064 O O . SER A 1 421 ? -37.100 6.206 61.108 1.00 56.88 421 SER A O 1
ATOM 3066 N N . GLY A 1 422 ? -38.999 5.128 61.633 1.00 64.81 422 GLY A N 1
ATOM 3067 C CA . GLY A 1 422 ? -38.393 3.798 61.788 1.00 64.81 422 GLY A CA 1
ATOM 3068 C C . GLY A 1 422 ? -37.572 3.603 63.071 1.00 64.81 422 GLY A C 1
A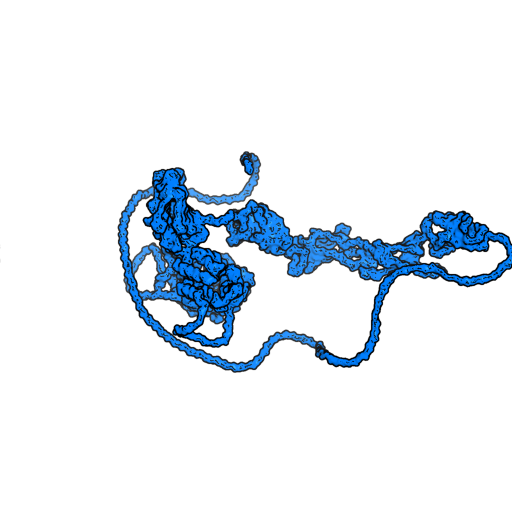TOM 3069 O O . GLY A 1 422 ? -36.811 2.642 63.156 1.00 64.81 422 GLY A O 1
ATOM 3070 N N . LEU A 1 423 ? -37.704 4.497 64.058 1.00 69.56 423 LEU A N 1
ATOM 3071 C CA . LEU A 1 423 ? -36.958 4.441 65.318 1.00 69.56 423 LEU A CA 1
ATOM 3072 C C . LEU A 1 423 ? -37.604 3.484 66.332 1.00 69.56 423 LEU A C 1
ATOM 3074 O O . LEU A 1 423 ? -38.822 3.489 66.529 1.00 69.56 423 LEU A O 1
ATOM 3078 N N . VAL A 1 424 ? -36.768 2.705 67.022 1.00 72.75 424 VAL A N 1
ATOM 3079 C CA . VAL A 1 424 ? -37.141 1.734 68.064 1.00 72.75 424 VAL A CA 1
ATOM 3080 C C . VAL A 1 424 ? -36.423 2.089 69.366 1.00 72.75 424 VAL A C 1
ATOM 3082 O O . VAL A 1 424 ? -35.217 2.311 69.360 1.00 72.75 424 VAL A O 1
ATOM 3085 N N . GLN A 1 425 ? -37.150 2.145 70.484 1.00 75.31 425 GLN A N 1
ATOM 3086 C CA . GLN A 1 425 ? -36.583 2.456 71.803 1.00 75.31 425 GLN A CA 1
ATOM 3087 C C . GLN A 1 425 ? -35.700 1.304 72.305 1.00 75.31 425 GLN A C 1
ATOM 3089 O O . GLN A 1 425 ? -36.098 0.141 72.239 1.00 75.31 425 GLN A O 1
ATOM 3094 N N . THR A 1 426 ? -34.510 1.628 72.811 1.00 70.25 426 THR A N 1
ATOM 3095 C CA . THR A 1 426 ? -33.485 0.653 73.233 1.00 70.25 426 THR A CA 1
ATOM 3096 C C . THR A 1 426 ? -32.776 0.986 74.541 1.00 70.25 426 THR A C 1
ATOM 3098 O O . THR A 1 426 ? -32.076 0.132 75.082 1.00 70.25 426 THR A O 1
ATOM 3101 N N . LEU A 1 427 ? -32.949 2.198 75.067 1.00 73.25 427 LEU A N 1
ATOM 3102 C CA . LEU A 1 427 ? -32.567 2.561 76.429 1.00 73.25 427 LEU A CA 1
ATOM 3103 C C . LEU A 1 427 ? -33.736 3.301 77.086 1.00 73.25 427 LEU A C 1
ATOM 3105 O O . LEU A 1 427 ? -34.405 4.071 76.400 1.00 73.25 427 LEU A O 1
ATOM 3109 N N . GLY A 1 428 ? -33.933 3.052 78.383 1.00 72.50 428 GLY A N 1
ATOM 3110 C CA . GLY A 1 428 ? -35.023 3.595 79.197 1.00 72.50 428 GLY A CA 1
ATOM 3111 C C . GLY A 1 428 ? -36.352 2.841 79.027 1.00 72.50 428 GLY A C 1
ATOM 3112 O O . GLY A 1 428 ? -36.366 1.690 78.586 1.00 72.50 428 GLY A O 1
ATOM 3113 N N . ASN A 1 429 ? -37.459 3.438 79.471 1.00 77.88 429 ASN A N 1
ATOM 3114 C CA . ASN A 1 429 ? -38.797 2.833 79.482 1.00 77.88 429 ASN A CA 1
ATOM 3115 C C . ASN A 1 429 ? -39.830 3.818 78.916 1.00 77.88 429 ASN A C 1
ATOM 3117 O O . ASN A 1 429 ? -39.577 5.007 78.783 1.00 77.88 429 ASN A O 1
ATOM 3121 N N . ASN A 1 430 ? -41.032 3.347 78.578 1.00 81.12 430 ASN A N 1
ATOM 3122 C CA . ASN A 1 430 ? -42.105 4.252 78.167 1.00 81.12 430 ASN A CA 1
ATOM 3123 C C . ASN A 1 430 ? -43.491 3.706 78.564 1.00 81.12 430 ASN A C 1
ATOM 3125 O O . ASN A 1 430 ? -43.960 2.746 77.947 1.00 81.12 430 ASN A O 1
ATOM 3129 N N . PRO A 1 431 ? -44.166 4.289 79.574 1.00 83.81 431 PRO A N 1
ATOM 3130 C CA . PRO A 1 431 ? -43.726 5.431 80.379 1.00 83.81 431 PRO A CA 1
ATOM 3131 C C . PRO A 1 431 ? -42.659 5.085 81.438 1.00 83.81 431 PRO A C 1
ATOM 3133 O O . PRO A 1 431 ? -42.769 4.062 82.117 1.00 83.81 431 PRO A O 1
ATOM 3136 N N . THR A 1 432 ? -41.686 5.975 81.652 1.00 85.31 432 THR A N 1
ATOM 3137 C CA . THR A 1 432 ? -40.778 5.938 82.817 1.00 85.31 432 THR A CA 1
ATOM 3138 C C . THR A 1 432 ? -41.463 6.546 84.049 1.00 85.31 432 THR A C 1
ATOM 3140 O O . THR A 1 432 ? -42.287 7.455 83.930 1.00 85.31 432 THR A O 1
ATOM 3143 N N . ARG A 1 433 ? -41.129 6.065 85.257 1.00 86.81 433 ARG A N 1
ATOM 3144 C CA . ARG A 1 433 ? -41.431 6.749 86.530 1.00 86.81 433 ARG A CA 1
ATOM 3145 C C . ARG A 1 433 ? -40.189 7.470 87.045 1.00 86.81 433 ARG A C 1
ATOM 3147 O O . ARG A 1 433 ? -39.147 6.843 87.199 1.00 86.81 433 ARG A O 1
ATOM 3154 N N . VAL A 1 434 ? -40.336 8.752 87.366 1.00 85.88 434 VAL A N 1
ATOM 3155 C CA . VAL A 1 434 ? -39.270 9.634 87.861 1.00 85.88 434 VAL A CA 1
ATOM 3156 C C . VAL A 1 434 ? -39.680 10.167 89.228 1.00 85.88 434 VAL A C 1
ATOM 3158 O O . VAL A 1 434 ? -40.793 10.665 89.382 1.00 85.88 434 VAL A O 1
ATOM 3161 N N . PHE A 1 435 ? -38.793 10.093 90.218 1.00 86.94 435 PHE A N 1
ATOM 3162 C CA . PHE A 1 435 ? -38.973 10.805 91.482 1.00 86.94 435 PHE A CA 1
ATOM 3163 C C . PHE A 1 435 ? -38.244 12.149 91.413 1.00 86.94 435 PHE A C 1
ATOM 3165 O O . PHE A 1 435 ? -37.046 12.187 91.129 1.00 86.94 435 PHE A O 1
ATOM 3172 N N . VAL A 1 436 ? -38.959 13.242 91.672 1.00 85.06 436 VAL A N 1
ATOM 3173 C CA . VAL A 1 436 ? -38.406 14.599 91.699 1.00 85.06 436 VAL A CA 1
ATOM 3174 C C . VAL A 1 436 ? -38.266 15.040 93.161 1.00 85.06 436 VAL A C 1
ATOM 3176 O O . VAL A 1 436 ? -39.284 15.227 93.833 1.00 85.06 436 VAL A O 1
ATOM 3179 N N . PRO A 1 437 ? -37.038 15.191 93.693 1.00 78.81 437 PRO A N 1
ATOM 3180 C CA . PRO A 1 437 ? -36.829 15.669 95.057 1.00 78.81 437 PRO A CA 1
ATOM 3181 C C . PRO A 1 437 ? -37.140 17.168 95.179 1.00 78.81 437 PRO A C 1
ATOM 3183 O O . PRO A 1 437 ? -36.926 17.935 94.238 1.00 78.81 437 PRO A O 1
ATOM 3186 N N . TYR A 1 438 ? -37.607 17.591 96.357 1.00 79.38 438 TYR A N 1
ATOM 3187 C CA . TYR A 1 438 ? -37.910 18.995 96.648 1.00 79.38 438 TYR A CA 1
ATOM 3188 C C . TYR A 1 438 ? -36.671 19.892 96.485 1.00 79.38 438 TYR A C 1
ATOM 3190 O O . TYR A 1 438 ? -35.603 19.587 97.016 1.00 79.38 438 TYR A O 1
ATOM 3198 N N . GLY A 1 439 ? -36.822 20.991 95.740 1.00 77.12 439 GLY A N 1
ATOM 3199 C CA . GLY A 1 439 ? -35.746 21.928 95.403 1.00 77.12 439 GLY A CA 1
ATOM 3200 C C . GLY A 1 439 ? -34.651 21.339 94.503 1.00 77.12 439 GLY A C 1
ATOM 3201 O O . GLY A 1 439 ? -33.576 21.926 94.391 1.00 77.12 439 GLY A O 1
ATOM 3202 N N . GLY A 1 440 ? -34.887 20.168 93.902 1.00 81.88 440 GLY A N 1
ATOM 3203 C CA . GLY A 1 440 ? -33.910 19.436 93.100 1.00 81.88 440 GLY A CA 1
ATOM 3204 C C . GLY A 1 440 ? -34.416 19.065 91.707 1.00 81.88 440 GLY A C 1
ATOM 3205 O O . GLY A 1 440 ? -35.416 19.591 91.215 1.00 81.88 440 GLY A O 1
ATOM 3206 N N . VAL A 1 441 ? -33.687 18.155 91.058 1.00 85.94 441 VAL A N 1
ATOM 3207 C CA . VAL A 1 441 ? -33.946 17.728 89.677 1.00 85.94 441 VAL A CA 1
ATOM 3208 C C . VAL A 1 441 ? -34.174 16.219 89.625 1.00 85.94 441 VAL A C 1
ATOM 3210 O O . VAL A 1 441 ? -33.341 15.457 90.111 1.00 85.94 441 VAL A O 1
ATOM 3213 N N . GLY A 1 442 ? -35.284 15.791 89.024 1.00 85.44 442 GLY A N 1
ATOM 3214 C CA . GLY A 1 442 ? -35.488 14.408 88.585 1.00 85.44 442 GLY A CA 1
ATOM 3215 C C . GLY A 1 442 ? -35.220 14.295 87.084 1.00 85.44 442 GLY A C 1
ATOM 3216 O O . GLY A 1 442 ? -35.740 15.099 86.314 1.00 85.44 442 GLY A O 1
ATOM 3217 N N . SER A 1 443 ? -34.406 13.322 86.676 1.00 86.81 443 SER A N 1
ATOM 3218 C CA . SER A 1 443 ? -33.925 13.172 85.295 1.00 86.81 443 SER A CA 1
ATOM 3219 C C . SER A 1 443 ? -34.402 11.877 84.638 1.00 86.81 443 SER A C 1
ATOM 3221 O O . SER A 1 443 ? -34.318 10.814 85.255 1.00 86.81 443 SER A O 1
ATOM 3223 N N . ASP A 1 444 ? -34.793 11.961 83.371 1.00 86.31 444 ASP A N 1
ATOM 3224 C CA . ASP A 1 444 ? -35.177 10.833 82.515 1.00 86.31 444 ASP A CA 1
ATOM 3225 C C . ASP A 1 444 ? -34.328 10.800 81.229 1.00 86.31 444 ASP A C 1
ATOM 3227 O O . ASP A 1 444 ? -33.906 11.845 80.723 1.00 86.31 444 ASP A O 1
ATOM 3231 N N . GLN A 1 445 ? -34.012 9.616 80.705 1.00 84.44 445 GLN A N 1
ATOM 3232 C CA . GLN A 1 445 ? -33.085 9.485 79.576 1.00 84.44 445 GLN A CA 1
ATOM 3233 C C . GLN A 1 445 ? -33.391 8.248 78.730 1.00 84.44 445 GLN A C 1
ATOM 3235 O O . GLN A 1 445 ? -33.186 7.115 79.168 1.00 84.44 445 GLN A O 1
ATOM 3240 N N . ASP A 1 446 ? -33.788 8.490 77.481 1.00 82.06 446 ASP A N 1
ATOM 3241 C CA . ASP A 1 446 ? -34.235 7.460 76.547 1.00 82.06 446 ASP A CA 1
ATOM 3242 C C . ASP A 1 446 ? -33.458 7.509 75.227 1.00 82.06 446 ASP A C 1
ATOM 3244 O O . ASP A 1 446 ? -33.243 8.571 74.632 1.00 82.06 446 ASP A O 1
ATOM 3248 N N . GLY A 1 447 ? -33.048 6.326 74.768 1.00 77.12 447 GLY A N 1
ATOM 3249 C CA . GLY A 1 447 ? -32.226 6.133 73.573 1.00 77.12 447 GLY A CA 1
ATOM 3250 C C . GLY A 1 447 ? -32.929 5.263 72.533 1.00 77.12 447 GLY A C 1
ATOM 3251 O O . GLY A 1 447 ? -33.576 4.278 72.895 1.00 77.12 447 GLY A O 1
ATOM 3252 N N . PHE A 1 448 ? -32.789 5.604 71.250 1.00 77.00 448 PHE A N 1
ATOM 3253 C CA . PHE A 1 448 ? -33.483 4.947 70.135 1.00 77.00 448 PHE A CA 1
ATOM 3254 C C . PHE A 1 448 ? -32.514 4.495 69.030 1.00 77.00 448 PHE A C 1
ATOM 3256 O O . PHE A 1 448 ? -31.650 5.265 68.628 1.00 77.00 448 PHE A O 1
ATOM 3263 N N . LEU A 1 449 ? -32.692 3.289 68.485 1.00 69.50 449 LEU A N 1
ATOM 3264 C CA . LEU A 1 449 ? -32.001 2.813 67.277 1.00 69.50 449 LEU A CA 1
ATOM 3265 C C . LEU A 1 449 ? -32.856 3.016 66.022 1.00 69.50 449 LEU A C 1
ATOM 3267 O O . LEU A 1 449 ? -34.076 2.841 66.074 1.00 69.50 449 LEU A O 1
ATOM 3271 N N . ARG A 1 450 ? -32.213 3.188 64.860 1.00 63.34 450 ARG A N 1
ATOM 3272 C CA . ARG A 1 450 ? -32.767 2.668 63.596 1.00 63.34 450 ARG A CA 1
ATOM 3273 C C . ARG A 1 450 ? -32.237 1.255 63.356 1.00 63.34 450 ARG A C 1
ATOM 3275 O O . ARG A 1 450 ? -31.028 1.061 63.443 1.00 63.34 450 ARG A O 1
ATOM 3282 N N . PRO A 1 451 ? -33.079 0.284 62.968 1.00 53.56 451 PRO A N 1
ATOM 3283 C CA . PRO A 1 451 ? -32.615 -0.978 62.408 1.00 53.56 451 PRO A CA 1
ATOM 3284 C C . PRO A 1 451 ? -32.160 -0.763 60.950 1.00 53.56 451 PRO A C 1
ATOM 3286 O O . PRO A 1 451 ? -32.849 -1.113 59.990 1.00 53.56 451 PRO A O 1
ATOM 3289 N N . GLN A 1 452 ? -30.992 -0.146 60.786 1.00 49.72 452 GLN A N 1
ATOM 3290 C CA . GLN A 1 452 ? -30.195 -0.202 59.562 1.00 49.72 452 GLN A CA 1
ATOM 3291 C C . GLN A 1 452 ? -28.974 -1.074 59.856 1.00 49.72 452 GLN A C 1
ATOM 3293 O O . GLN A 1 452 ? -28.315 -0.893 60.878 1.00 49.72 452 GLN A O 1
ATOM 3298 N N . ILE A 1 453 ? -28.682 -2.031 58.975 1.00 51.41 453 ILE A N 1
ATOM 3299 C CA . ILE A 1 453 ? -27.336 -2.596 58.906 1.00 51.41 453 ILE A CA 1
ATOM 3300 C C . ILE A 1 453 ? -26.582 -1.666 57.966 1.00 51.41 453 ILE A C 1
ATOM 3302 O O . ILE A 1 453 ? -26.761 -1.756 56.752 1.00 51.41 453 ILE A O 1
ATOM 3306 N N . ASP A 1 454 ? -25.779 -0.767 58.529 1.00 55.81 454 ASP A N 1
ATOM 3307 C CA . ASP A 1 454 ? -24.849 0.040 57.745 1.00 55.81 454 ASP A CA 1
ATOM 3308 C C . ASP A 1 454 ? -23.743 -0.896 57.235 1.00 55.81 454 ASP A C 1
ATOM 3310 O O . ASP A 1 454 ? -22.753 -1.187 57.912 1.00 55.81 454 ASP A O 1
ATOM 3314 N N . GLU A 1 455 ? -23.977 -1.457 56.051 1.00 63.06 455 GLU A N 1
ATOM 3315 C CA . GLU A 1 455 ? -23.036 -2.327 55.362 1.00 63.06 455 GLU A CA 1
ATOM 3316 C C . GLU A 1 455 ? -22.000 -1.467 54.640 1.00 63.06 455 GLU A C 1
ATOM 3318 O O . GLU A 1 455 ? -22.283 -0.815 53.633 1.00 63.06 455 GLU A O 1
ATOM 3323 N N . ALA A 1 456 ? -20.780 -1.457 55.172 1.00 64.12 456 ALA A N 1
ATOM 3324 C CA . ALA A 1 456 ? -19.658 -0.805 54.524 1.00 64.12 456 ALA A CA 1
ATOM 3325 C C . ALA A 1 456 ? -19.189 -1.706 53.373 1.00 64.12 456 ALA A C 1
ATOM 3327 O O . ALA A 1 456 ? -18.468 -2.682 53.589 1.00 64.12 456 ALA A O 1
ATOM 3328 N N . VAL A 1 457 ? -19.666 -1.403 52.161 1.00 75.88 457 VAL A N 1
ATOM 3329 C CA . VAL A 1 457 ? -19.345 -2.146 50.937 1.00 75.88 457 VAL A CA 1
ATOM 3330 C C . VAL A 1 457 ? -18.015 -1.667 50.368 1.00 75.88 457 VAL A C 1
ATOM 3332 O O . VAL A 1 457 ? -17.889 -0.527 49.925 1.00 75.88 457 VAL A O 1
ATOM 3335 N N . ASN A 1 458 ? -17.044 -2.570 50.332 1.00 84.69 458 ASN A N 1
ATOM 3336 C CA . ASN A 1 458 ? -15.782 -2.387 49.631 1.00 84.69 458 ASN A CA 1
ATOM 3337 C C . ASN A 1 458 ? -15.866 -2.962 48.201 1.00 84.69 458 ASN A C 1
ATOM 3339 O O . ASN A 1 458 ? -16.546 -3.963 47.965 1.00 84.69 458 ASN A O 1
ATOM 3343 N N . ILE A 1 459 ? -15.205 -2.337 47.228 1.00 87.69 459 ILE A N 1
ATOM 3344 C CA . ILE A 1 459 ? -15.221 -2.785 45.829 1.00 87.69 459 ILE A CA 1
ATOM 3345 C C . ILE A 1 459 ? -13.790 -2.753 45.311 1.00 87.69 459 ILE A C 1
ATOM 3347 O O . ILE A 1 459 ? -13.234 -1.676 45.105 1.00 87.69 459 ILE A O 1
ATOM 3351 N N . ASP A 1 460 ? -13.227 -3.936 45.078 1.00 89.00 460 ASP A N 1
ATOM 3352 C CA . ASP A 1 460 ? -11.881 -4.097 44.542 1.00 89.00 460 ASP A CA 1
ATOM 3353 C C . ASP A 1 460 ? -11.946 -4.741 43.160 1.00 89.00 460 ASP A C 1
ATOM 3355 O O . ASP A 1 460 ? -12.640 -5.740 42.945 1.00 89.00 460 ASP A O 1
ATOM 3359 N N . ALA A 1 461 ? -11.190 -4.176 42.226 1.00 88.00 461 ALA A N 1
ATOM 3360 C CA . ALA A 1 461 ? -11.048 -4.712 40.882 1.00 88.00 461 ALA A CA 1
ATOM 3361 C C . ALA A 1 461 ? -9.592 -5.086 40.626 1.00 88.00 461 ALA A C 1
ATOM 3363 O O . ALA A 1 461 ? -8.678 -4.386 41.070 1.00 88.00 461 ALA A O 1
ATOM 3364 N N . PHE A 1 462 ? -9.389 -6.181 39.902 1.00 89.94 462 PHE A N 1
ATOM 3365 C CA . PHE A 1 462 ? -8.077 -6.659 39.488 1.00 89.94 462 PHE A CA 1
ATOM 3366 C C . PHE A 1 462 ? -8.044 -6.852 37.974 1.00 89.94 462 PHE A C 1
ATOM 3368 O O . PHE A 1 462 ? -8.995 -7.369 37.398 1.00 89.94 462 PHE A O 1
ATOM 3375 N N . ALA A 1 463 ? -6.938 -6.490 37.335 1.00 86.88 463 ALA A N 1
ATOM 3376 C CA . ALA A 1 463 ? -6.720 -6.673 35.908 1.00 86.88 463 ALA A CA 1
ATOM 3377 C C . ALA A 1 463 ? -5.360 -7.322 35.647 1.00 86.88 463 ALA A C 1
ATOM 3379 O O . ALA A 1 463 ? -4.387 -7.060 36.357 1.00 86.88 463 ALA A O 1
ATOM 3380 N N . ILE A 1 464 ? -5.263 -8.123 34.585 1.00 86.62 464 ILE A N 1
ATOM 3381 C CA . ILE A 1 464 ? -3.961 -8.479 34.023 1.00 86.62 464 ILE A CA 1
ATOM 3382 C C . ILE A 1 464 ? -3.439 -7.237 33.281 1.00 86.62 464 ILE A C 1
ATOM 3384 O O . ILE A 1 464 ? -4.099 -6.763 32.345 1.00 86.62 464 ILE A O 1
ATOM 3388 N N . PRO A 1 465 ? -2.284 -6.671 33.674 1.00 81.88 465 PRO A N 1
ATOM 3389 C CA . PRO A 1 465 ? -1.804 -5.418 33.116 1.00 81.88 465 PRO A CA 1
ATOM 3390 C C . PRO A 1 465 ? -1.523 -5.567 31.622 1.00 81.88 465 PRO A C 1
ATOM 3392 O O . PRO A 1 465 ? -0.872 -6.513 31.180 1.00 81.88 465 PRO A O 1
ATOM 3395 N N . SER A 1 466 ? -2.026 -4.613 30.845 1.00 86.25 466 SER A N 1
ATOM 3396 C CA . SER A 1 466 ? -1.885 -4.601 29.389 1.00 86.25 466 SER A CA 1
ATOM 3397 C C . SER A 1 466 ? -1.001 -3.429 28.963 1.00 86.25 466 SER A C 1
ATOM 3399 O O . SER A 1 466 ? -0.938 -2.395 29.636 1.00 86.25 466 SER A O 1
ATOM 3401 N N . TYR A 1 467 ? -0.260 -3.614 27.874 1.00 88.56 467 TYR A N 1
ATOM 3402 C CA . TYR A 1 467 ? 0.847 -2.738 27.498 1.00 88.56 467 TYR A CA 1
ATOM 3403 C C . TYR A 1 467 ? 0.737 -2.279 26.044 1.00 88.56 467 TYR A C 1
ATOM 3405 O O . TYR A 1 467 ? 0.198 -2.970 25.184 1.00 88.56 467 TYR A O 1
ATOM 3413 N N . LEU A 1 468 ? 1.259 -1.090 25.771 1.00 90.69 468 LEU A N 1
ATOM 3414 C CA . LEU A 1 468 ? 1.320 -0.478 24.451 1.00 90.69 468 LEU A CA 1
ATOM 3415 C C . LEU A 1 468 ? 2.751 -0.016 24.214 1.00 90.69 468 LEU A C 1
ATOM 3417 O O . LEU A 1 468 ? 3.201 0.963 24.811 1.00 90.69 468 LEU A O 1
ATOM 3421 N N . GLU A 1 469 ? 3.476 -0.756 23.386 1.00 91.81 469 GLU A N 1
ATOM 3422 C CA . GLU A 1 469 ? 4.932 -0.681 23.310 1.00 91.81 469 GLU A CA 1
ATOM 3423 C C . GLU A 1 469 ? 5.453 -0.634 21.881 1.00 91.81 469 GLU A C 1
ATOM 3425 O O . GLU A 1 469 ? 4.823 -1.136 20.948 1.00 91.81 469 GLU A O 1
ATOM 3430 N N . GLY A 1 470 ? 6.615 -0.019 21.689 1.00 89.38 470 GLY A N 1
ATOM 3431 C CA . GLY A 1 470 ? 7.069 0.255 20.340 1.00 89.38 470 GLY A CA 1
ATOM 3432 C C . GLY A 1 470 ? 8.466 0.818 20.199 1.00 89.38 470 GLY A C 1
ATOM 3433 O O . GLY A 1 470 ? 9.128 1.162 21.172 1.00 89.38 470 GLY A O 1
ATOM 3434 N N . VAL A 1 471 ? 8.910 0.908 18.943 1.00 87.75 471 VAL A N 1
ATOM 3435 C CA . VAL A 1 471 ? 10.241 1.406 18.562 1.00 87.75 471 VAL A CA 1
ATOM 3436 C C . VAL A 1 471 ? 10.114 2.496 17.504 1.00 87.75 471 VAL A C 1
ATOM 3438 O O . VAL A 1 471 ? 9.515 2.288 16.443 1.00 87.75 471 VAL A O 1
ATOM 3441 N N . VAL A 1 472 ? 10.738 3.644 17.774 1.00 89.12 472 VAL A N 1
ATOM 3442 C CA . VAL A 1 472 ? 10.926 4.748 16.829 1.00 89.12 472 VAL A CA 1
ATOM 3443 C C . VAL A 1 472 ? 12.367 4.732 16.319 1.00 89.12 472 VAL A C 1
ATOM 3445 O O . VAL A 1 472 ? 13.328 4.831 17.088 1.00 89.12 472 VAL A O 1
ATOM 3448 N N . PHE A 1 473 ? 12.536 4.606 15.004 1.00 85.88 473 PHE A N 1
ATOM 3449 C CA . PHE A 1 473 ? 13.845 4.410 14.383 1.00 85.88 473 PHE A CA 1
ATOM 3450 C C . PHE A 1 473 ? 14.019 5.217 13.098 1.00 85.88 473 PHE A C 1
ATOM 3452 O O . PHE A 1 473 ? 13.065 5.557 12.397 1.00 85.88 473 PHE A O 1
ATOM 3459 N N . HIS A 1 474 ? 15.276 5.513 12.789 1.00 85.25 474 HIS A N 1
ATOM 3460 C CA . HIS A 1 474 ? 15.715 5.997 11.499 1.00 85.25 474 HIS A CA 1
ATOM 3461 C C . HIS A 1 474 ? 15.824 4.795 10.561 1.00 85.25 474 HIS A C 1
ATOM 3463 O O . HIS A 1 474 ? 16.771 4.018 10.686 1.00 85.25 474 HIS A O 1
ATOM 3469 N N . ASP A 1 475 ? 14.871 4.679 9.637 1.00 75.94 475 ASP A N 1
ATOM 3470 C CA . ASP A 1 475 ? 14.934 3.769 8.492 1.00 75.94 475 ASP A CA 1
ATOM 3471 C C . ASP A 1 475 ? 16.009 4.280 7.521 1.00 75.94 475 ASP A C 1
ATOM 3473 O O . ASP A 1 475 ? 15.807 5.259 6.789 1.00 75.94 475 ASP A O 1
ATOM 3477 N N . VAL A 1 476 ? 17.184 3.653 7.565 1.00 72.88 476 VAL A N 1
ATOM 3478 C CA . VAL A 1 476 ? 18.336 3.996 6.718 1.00 72.88 476 VAL A CA 1
ATOM 3479 C C . VAL A 1 476 ? 18.243 3.285 5.361 1.00 72.88 476 VAL A C 1
ATOM 3481 O O . VAL A 1 476 ? 18.884 3.710 4.396 1.00 72.88 476 VAL A O 1
ATOM 3484 N N . ALA A 1 477 ? 17.451 2.213 5.263 1.00 64.94 477 ALA A N 1
ATOM 3485 C CA . ALA A 1 477 ? 17.261 1.433 4.042 1.00 64.94 477 ALA A CA 1
ATOM 3486 C C . ALA A 1 477 ? 16.212 2.043 3.091 1.00 64.94 477 ALA A C 1
ATOM 3488 O O . ALA A 1 477 ? 16.250 1.783 1.887 1.00 64.94 477 ALA A O 1
ATOM 3489 N N . GLY A 1 478 ? 15.287 2.845 3.622 1.00 62.69 478 GLY A N 1
ATOM 3490 C CA . GLY A 1 478 ? 14.110 3.363 2.926 1.00 62.69 478 GLY A CA 1
ATOM 3491 C C . GLY A 1 478 ? 13.058 2.288 2.631 1.00 62.69 478 GLY A C 1
ATOM 3492 O O . GLY A 1 478 ? 12.285 2.450 1.686 1.00 62.69 478 GLY A O 1
ATOM 3493 N N . ASN A 1 479 ? 13.060 1.174 3.372 1.00 63.62 479 ASN A N 1
ATOM 3494 C CA . ASN A 1 479 ? 12.184 0.020 3.131 1.00 63.62 479 ASN A CA 1
ATOM 3495 C C . ASN A 1 479 ? 10.944 -0.011 4.054 1.00 63.62 479 ASN A C 1
ATOM 3497 O O . ASN A 1 479 ? 9.987 -0.739 3.770 1.00 63.62 479 ASN A O 1
ATOM 3501 N N . GLY A 1 480 ? 10.938 0.792 5.123 1.00 63.94 480 GLY A N 1
ATOM 3502 C CA . GLY A 1 480 ? 9.898 0.861 6.146 1.00 63.94 480 GLY A CA 1
ATOM 3503 C C . GLY A 1 480 ? 9.821 -0.343 7.091 1.00 63.94 480 GLY A C 1
ATOM 3504 O O . GLY A 1 480 ? 8.837 -0.464 7.815 1.00 63.94 480 GLY A O 1
ATOM 3505 N N . ALA A 1 481 ? 10.798 -1.246 7.088 1.00 71.25 481 ALA A N 1
ATOM 3506 C CA . ALA A 1 481 ? 10.909 -2.359 8.027 1.00 71.25 481 ALA A CA 1
ATOM 3507 C C . ALA A 1 481 ? 12.041 -2.080 9.021 1.00 71.25 481 ALA A C 1
ATOM 3509 O O . ALA A 1 481 ? 13.053 -1.502 8.649 1.00 71.25 481 ALA A O 1
ATOM 3510 N N . TYR A 1 482 ? 11.879 -2.489 10.277 1.00 74.31 482 TYR A N 1
ATOM 3511 C CA . TYR A 1 482 ? 12.952 -2.374 11.260 1.00 74.31 482 TYR A CA 1
ATOM 3512 C C . TYR A 1 482 ? 13.990 -3.488 11.038 1.00 74.31 482 TYR A C 1
ATOM 3514 O O . TYR A 1 482 ? 13.714 -4.656 11.325 1.00 74.31 482 TYR A O 1
ATOM 3522 N N . ASP A 1 483 ? 15.170 -3.129 10.518 1.00 73.69 483 ASP A N 1
ATOM 3523 C CA . ASP A 1 483 ? 16.310 -4.024 10.277 1.00 73.69 483 ASP A CA 1
ATOM 3524 C C . ASP A 1 483 ? 17.385 -3.840 11.386 1.00 73.69 483 ASP A C 1
ATOM 3526 O O . ASP A 1 483 ? 18.312 -3.025 11.243 1.00 73.69 483 ASP A O 1
ATOM 3530 N N . PRO A 1 484 ? 17.302 -4.582 12.517 1.00 58.22 484 PRO A N 1
ATOM 3531 C CA . PRO A 1 484 ? 18.201 -4.413 13.662 1.00 58.22 484 PRO A CA 1
ATOM 3532 C C . PRO A 1 484 ? 19.667 -4.679 13.291 1.00 58.22 484 PRO A C 1
ATOM 3534 O O . PRO A 1 484 ? 20.058 -5.796 12.954 1.00 58.22 484 PRO A O 1
ATOM 3537 N N . GLY A 1 485 ? 20.491 -3.633 13.390 1.00 52.66 485 GLY A N 1
ATOM 3538 C CA . GLY A 1 485 ? 21.911 -3.643 13.017 1.00 52.66 485 GLY A CA 1
ATOM 3539 C C . GLY A 1 485 ? 22.244 -2.834 11.757 1.00 52.66 485 GLY A C 1
ATOM 3540 O O . GLY A 1 485 ? 23.422 -2.561 11.522 1.00 52.66 485 GLY A O 1
ATOM 3541 N N . PHE A 1 486 ? 21.240 -2.406 10.984 1.00 61.72 486 PHE A N 1
ATOM 3542 C CA . PHE A 1 486 ? 21.401 -1.430 9.897 1.00 61.72 486 PHE A CA 1
ATOM 3543 C C . PHE A 1 486 ? 20.790 -0.070 10.262 1.00 61.72 486 PHE A C 1
ATOM 3545 O O . PHE A 1 486 ? 21.429 0.973 10.088 1.00 61.72 486 PHE A O 1
ATOM 3552 N N . ASP A 1 487 ? 19.582 -0.100 10.822 1.00 79.56 487 ASP A N 1
ATOM 3553 C CA . ASP A 1 487 ? 18.856 1.086 11.265 1.00 79.56 487 ASP A CA 1
ATOM 3554 C C . ASP A 1 487 ? 19.391 1.668 12.578 1.00 79.56 487 ASP A C 1
ATOM 3556 O O . ASP A 1 487 ? 20.193 1.058 13.292 1.00 79.56 487 ASP A O 1
ATOM 3560 N N . ARG A 1 488 ? 18.957 2.894 12.899 1.00 81.12 488 ARG A N 1
ATOM 3561 C CA . ARG A 1 488 ? 19.410 3.626 14.092 1.00 81.12 488 ARG A CA 1
ATOM 3562 C C . ARG A 1 488 ? 18.235 4.083 14.935 1.00 81.12 488 ARG A C 1
ATOM 3564 O O . ARG A 1 488 ? 17.316 4.699 14.415 1.00 81.12 488 ARG A O 1
ATOM 3571 N N . TYR A 1 489 ? 18.305 3.870 16.237 1.00 86.44 489 TYR A N 1
ATOM 3572 C CA . TYR A 1 489 ? 17.297 4.351 17.176 1.00 86.44 489 TYR A CA 1
ATOM 3573 C C . TYR A 1 489 ? 17.156 5.879 17.162 1.00 86.44 489 TYR A C 1
ATOM 3575 O O . TYR A 1 489 ? 18.153 6.600 17.055 1.00 86.44 489 TYR A O 1
ATOM 3583 N N . LEU A 1 490 ? 15.921 6.372 17.289 1.00 83.94 490 LEU A N 1
ATOM 3584 C CA . LEU A 1 490 ? 15.633 7.791 17.482 1.00 83.94 490 LEU A CA 1
ATOM 3585 C C . LEU A 1 490 ? 15.279 8.021 18.954 1.00 83.94 490 LEU A C 1
ATOM 3587 O O . LEU A 1 490 ? 14.218 7.621 19.425 1.00 83.94 490 LEU A O 1
ATOM 3591 N N . VAL A 1 491 ? 16.218 8.635 19.671 1.00 87.94 491 VAL A N 1
ATOM 3592 C CA . VAL A 1 491 ? 16.215 8.836 21.128 1.00 87.94 491 VAL A CA 1
ATOM 3593 C C . VAL A 1 491 ? 15.591 10.186 21.481 1.00 87.94 491 VAL A C 1
ATOM 3595 O O . VAL A 1 491 ? 15.896 11.184 20.827 1.00 87.94 491 VAL A O 1
ATOM 3598 N N . GLY A 1 492 ? 14.783 10.241 22.541 1.00 83.12 492 GLY A N 1
ATOM 3599 C CA . GLY A 1 492 ? 14.175 11.480 23.033 1.00 83.12 492 GLY A CA 1
ATOM 3600 C C . GLY A 1 492 ? 13.015 12.006 22.181 1.00 83.12 492 GLY A C 1
ATOM 3601 O O . GLY A 1 492 ? 12.700 13.192 22.254 1.00 83.12 492 GLY A O 1
ATOM 3602 N N . VAL A 1 493 ? 12.395 11.148 21.367 1.00 90.25 493 VAL A N 1
ATOM 3603 C CA . VAL A 1 493 ? 11.237 11.492 20.531 1.00 90.25 493 VAL A CA 1
ATOM 3604 C C . VAL A 1 493 ? 9.966 11.390 21.365 1.00 90.25 493 VAL A C 1
ATOM 3606 O O . VAL A 1 493 ? 9.722 10.342 21.958 1.00 90.25 493 VAL A O 1
ATOM 3609 N N . SER A 1 494 ? 9.144 12.438 21.390 1.00 91.50 494 SER A N 1
ATOM 3610 C CA . SER A 1 494 ? 7.854 12.418 22.082 1.00 91.50 494 SER A CA 1
ATOM 3611 C C . SER A 1 494 ? 6.839 11.535 21.357 1.00 91.50 494 SER A C 1
ATOM 3613 O O . SER A 1 494 ? 6.564 11.708 20.165 1.00 91.50 494 SER A O 1
ATOM 3615 N N . VAL A 1 495 ? 6.259 10.618 22.123 1.00 93.31 495 VAL A N 1
ATOM 3616 C CA . VAL A 1 495 ? 5.199 9.687 21.746 1.00 93.31 495 VAL A CA 1
ATOM 3617 C C . VAL A 1 495 ? 3.970 10.007 22.589 1.00 93.31 495 VAL A C 1
ATOM 3619 O O . VAL A 1 495 ? 4.077 10.117 23.811 1.00 93.31 495 VAL A O 1
ATOM 3622 N N . THR A 1 496 ? 2.811 10.101 21.945 1.00 93.75 496 THR A N 1
ATOM 3623 C CA . THR A 1 496 ? 1.515 10.346 22.581 1.00 93.75 496 THR A CA 1
ATOM 3624 C C . THR A 1 496 ? 0.589 9.168 22.279 1.00 93.75 496 THR A C 1
ATOM 3626 O O . THR A 1 496 ? 0.316 8.864 21.118 1.00 93.75 496 THR A O 1
ATOM 3629 N N . ALA A 1 497 ? 0.089 8.492 23.311 1.00 92.00 497 ALA A N 1
ATOM 3630 C CA . ALA A 1 497 ? -0.921 7.442 23.200 1.00 92.00 497 ALA A CA 1
ATOM 3631 C C . ALA A 1 497 ? -2.274 7.975 23.685 1.00 92.00 497 ALA A C 1
ATOM 3633 O O . ALA A 1 497 ? -2.361 8.556 24.765 1.00 92.00 497 ALA A O 1
ATOM 3634 N N . SER A 1 498 ? -3.337 7.791 22.899 1.00 90.56 498 SER A N 1
ATOM 3635 C CA . SER A 1 498 ? -4.654 8.375 23.189 1.00 90.56 498 SER A CA 1
ATOM 3636 C C . SER A 1 498 ? -5.827 7.427 22.929 1.00 90.56 498 SER A C 1
ATOM 3638 O O . SER A 1 498 ? -5.836 6.673 21.953 1.00 90.56 498 SER A O 1
ATOM 3640 N N . ARG A 1 499 ? -6.841 7.483 23.800 1.00 87.38 499 ARG A N 1
ATOM 3641 C CA . ARG A 1 499 ? -8.094 6.723 23.697 1.00 87.38 499 ARG A CA 1
ATOM 3642 C C . ARG A 1 499 ? -9.233 7.500 24.358 1.00 87.38 499 ARG A C 1
ATOM 3644 O O . ARG A 1 499 ? -9.246 7.699 25.571 1.00 87.38 499 ARG A O 1
ATOM 3651 N N . GLY A 1 500 ? -10.206 7.944 23.561 1.00 81.62 500 GLY A N 1
ATOM 3652 C CA . GLY A 1 500 ? -11.322 8.762 24.050 1.00 81.62 500 GLY A CA 1
ATOM 3653 C C . GLY A 1 500 ? -10.837 10.097 24.626 1.00 81.62 500 GLY A C 1
ATOM 3654 O O . GLY A 1 500 ? -10.329 10.938 23.890 1.00 81.62 500 GLY A O 1
ATOM 3655 N N . THR A 1 501 ? -11.001 10.289 25.936 1.00 76.31 501 THR A N 1
ATOM 3656 C CA . THR A 1 501 ? -10.500 11.459 26.683 1.00 76.31 501 THR A CA 1
ATOM 3657 C C . THR A 1 501 ? -9.144 11.233 27.356 1.00 76.31 501 THR A C 1
ATOM 3659 O O . THR A 1 501 ? -8.578 12.182 27.896 1.00 76.31 501 THR A O 1
ATOM 3662 N N . THR A 1 502 ? -8.627 10.002 27.361 1.00 80.69 502 THR A N 1
ATOM 3663 C CA . THR A 1 502 ? -7.372 9.645 28.034 1.00 80.69 502 THR A CA 1
ATOM 3664 C C . THR A 1 502 ? -6.197 9.815 27.080 1.00 80.69 502 THR A C 1
ATOM 3666 O O . THR A 1 502 ? -6.221 9.285 25.969 1.00 80.69 502 THR A O 1
ATOM 3669 N N . THR A 1 503 ? -5.160 10.523 27.531 1.00 87.81 503 THR A N 1
ATOM 3670 C CA . THR A 1 503 ? -3.927 10.785 26.776 1.00 87.81 503 THR A CA 1
ATOM 3671 C C . THR A 1 503 ? -2.722 10.574 27.689 1.00 87.81 503 THR A C 1
ATOM 3673 O O . THR A 1 503 ? -2.706 11.088 28.806 1.00 87.81 503 THR A O 1
ATOM 3676 N N . LEU A 1 504 ? -1.722 9.835 27.213 1.00 91.25 504 LEU A N 1
ATOM 3677 C CA . LEU A 1 504 ? -0.453 9.562 27.889 1.00 91.25 504 LEU A CA 1
ATOM 3678 C C . LEU A 1 504 ? 0.701 10.003 26.986 1.00 91.25 504 LEU A C 1
ATOM 3680 O O . LEU A 1 504 ? 0.636 9.794 25.776 1.00 91.25 504 LEU A O 1
ATOM 3684 N N . GLU A 1 505 ? 1.767 10.565 27.558 1.00 91.31 505 GLU A N 1
ATOM 3685 C CA . GLU A 1 505 ? 2.933 11.037 26.797 1.00 91.31 505 GLU A CA 1
ATOM 3686 C C . GLU A 1 505 ? 4.250 10.594 27.442 1.00 91.31 505 GLU A C 1
ATOM 3688 O O . GLU A 1 505 ? 4.389 10.616 28.665 1.00 91.31 505 GLU A O 1
ATOM 3693 N N . MET A 1 506 ? 5.230 10.211 26.620 1.00 91.31 506 MET A N 1
ATOM 3694 C CA . MET A 1 506 ? 6.617 9.995 27.049 1.00 91.31 506 MET A CA 1
ATOM 3695 C C . MET A 1 506 ? 7.606 10.253 25.910 1.00 91.31 506 MET A C 1
ATOM 3697 O O . MET A 1 506 ? 7.209 10.363 24.754 1.00 91.31 506 MET A O 1
ATOM 3701 N N . ALA A 1 507 ? 8.899 10.323 26.228 1.00 89.75 507 ALA A N 1
ATOM 3702 C CA . ALA A 1 507 ? 9.969 10.382 25.235 1.00 89.75 507 ALA A CA 1
ATOM 3703 C C . ALA A 1 507 ? 10.662 9.016 25.099 1.00 89.75 507 ALA A C 1
ATOM 3705 O O . ALA A 1 507 ? 10.841 8.324 26.101 1.00 89.75 507 ALA A O 1
ATOM 3706 N N . THR A 1 508 ? 11.078 8.644 23.886 1.00 91.50 508 THR A N 1
ATOM 3707 C CA . THR A 1 508 ? 11.788 7.378 23.636 1.00 91.50 508 THR A CA 1
ATOM 3708 C C . THR A 1 508 ? 13.132 7.282 24.361 1.00 91.50 508 THR A C 1
ATOM 3710 O O . THR A 1 508 ? 13.865 8.269 24.492 1.00 91.50 508 THR A O 1
ATOM 3713 N N . ASP A 1 509 ? 13.478 6.070 24.797 1.00 83.75 509 ASP A N 1
ATOM 3714 C CA . ASP A 1 509 ? 14.726 5.776 25.504 1.00 83.75 509 ASP A CA 1
ATOM 3715 C C . ASP A 1 509 ? 15.967 5.792 24.577 1.00 83.75 509 ASP A C 1
ATOM 3717 O O . ASP A 1 509 ? 15.895 6.092 23.381 1.00 83.75 509 ASP A O 1
ATOM 3721 N N . VAL A 1 510 ? 17.137 5.438 25.122 1.00 77.81 510 VAL A N 1
ATOM 3722 C CA . VAL A 1 510 ? 18.405 5.319 24.367 1.00 77.81 510 VAL A CA 1
ATOM 3723 C C . VAL A 1 510 ? 18.387 4.239 23.271 1.00 77.81 510 VAL A C 1
ATOM 3725 O O . VAL A 1 510 ? 19.248 4.247 22.390 1.00 77.81 510 VAL A O 1
ATOM 3728 N N . SER A 1 511 ? 17.402 3.345 23.315 1.00 76.19 511 SER A N 1
ATOM 3729 C CA . SER A 1 511 ? 17.109 2.270 22.365 1.00 76.19 511 SER A CA 1
ATOM 3730 C C . SER A 1 511 ? 15.945 2.633 21.428 1.00 76.19 511 SER A C 1
ATOM 3732 O O . SER A 1 511 ? 15.451 1.777 20.700 1.00 76.19 511 SER A O 1
ATOM 3734 N N . GLY A 1 512 ? 15.474 3.889 21.439 1.00 81.94 512 GLY A N 1
ATOM 3735 C CA . GLY A 1 512 ? 14.335 4.345 20.636 1.00 81.94 512 GLY A CA 1
ATOM 3736 C C . GLY A 1 512 ? 12.997 3.714 21.037 1.00 81.94 512 GLY A C 1
ATOM 3737 O O . GLY A 1 512 ? 12.025 3.834 20.294 1.00 81.94 512 GLY A O 1
ATOM 3738 N N . TYR A 1 513 ? 12.947 3.032 22.179 1.00 89.19 513 TYR A N 1
ATOM 3739 C CA . TYR A 1 513 ? 11.810 2.266 22.667 1.00 89.19 513 TYR A CA 1
ATOM 3740 C C . TYR A 1 513 ? 10.903 3.117 23.563 1.00 89.19 513 TYR A C 1
ATOM 3742 O O . TYR A 1 513 ? 11.349 4.073 24.207 1.00 89.19 513 TYR A O 1
ATOM 3750 N N . TYR A 1 514 ? 9.624 2.757 23.610 1.00 91.31 514 TYR A N 1
ATOM 3751 C CA . TYR A 1 514 ? 8.627 3.296 24.532 1.00 91.31 514 TYR A CA 1
ATOM 3752 C C . TYR A 1 514 ? 7.652 2.187 24.954 1.00 91.31 514 TYR A C 1
ATOM 3754 O O . TYR A 1 514 ? 7.416 1.245 24.199 1.00 91.31 514 TYR A O 1
ATOM 3762 N N . GLN A 1 515 ? 7.071 2.303 26.151 1.00 93.56 515 GLN A N 1
ATOM 3763 C CA . GLN A 1 515 ? 6.070 1.364 26.667 1.00 93.56 515 GLN A CA 1
ATOM 3764 C C . GLN A 1 515 ? 5.130 2.078 27.643 1.00 93.56 515 GLN A C 1
ATOM 3766 O O . GLN A 1 515 ? 5.538 2.474 28.733 1.00 93.56 515 GLN A O 1
ATOM 3771 N N . PHE A 1 516 ? 3.859 2.206 27.277 1.00 89.75 516 PHE A N 1
ATOM 3772 C CA . PHE A 1 516 ? 2.789 2.624 28.181 1.00 89.75 516 PHE A CA 1
ATOM 3773 C C . PHE A 1 516 ? 2.122 1.386 28.798 1.00 89.75 516 PHE A C 1
ATOM 3775 O O . PHE A 1 516 ? 1.909 0.395 28.101 1.00 89.75 516 PHE A O 1
ATOM 3782 N N . ARG A 1 517 ? 1.721 1.451 30.073 1.00 86.00 517 ARG A N 1
ATOM 3783 C CA . ARG A 1 517 ? 0.661 0.576 30.607 1.00 86.00 517 ARG A CA 1
ATOM 3784 C C . ARG A 1 517 ? -0.686 1.211 30.263 1.00 86.00 517 ARG A C 1
ATOM 3786 O O . ARG A 1 517 ? -0.840 2.416 30.462 1.00 86.00 517 ARG A O 1
ATOM 3793 N N . VAL A 1 518 ? -1.630 0.429 29.742 1.00 86.81 518 VAL A N 1
ATOM 3794 C CA . VAL A 1 518 ? -2.922 0.930 29.252 1.00 86.81 518 VAL A CA 1
ATOM 3795 C C . VAL A 1 518 ? -4.064 -0.079 29.398 1.00 86.81 518 VAL A C 1
ATOM 3797 O O . VAL A 1 518 ? -3.863 -1.287 29.310 1.00 86.81 518 VAL A O 1
ATOM 3800 N N . ALA A 1 519 ? -5.284 0.447 29.501 1.00 82.88 519 ALA A N 1
ATOM 3801 C CA . ALA A 1 519 ? -6.537 -0.291 29.377 1.00 82.88 519 ALA A CA 1
ATOM 3802 C C . ALA A 1 519 ? -6.683 -1.005 28.007 1.00 82.88 519 ALA A C 1
ATOM 3804 O O . ALA A 1 519 ? -6.403 -0.371 26.987 1.00 82.88 519 ALA A O 1
ATOM 3805 N N . PRO A 1 520 ? -7.194 -2.247 27.902 1.00 82.25 520 PRO A N 1
ATOM 3806 C CA . PRO A 1 520 ? -7.268 -2.985 26.629 1.00 82.25 520 PRO A CA 1
ATOM 3807 C C . PRO A 1 520 ? -8.226 -2.393 25.586 1.00 82.25 520 PRO A C 1
ATOM 3809 O O . PRO A 1 520 ? -9.307 -1.905 25.929 1.00 82.25 520 PRO A O 1
ATOM 3812 N N . GLY A 1 521 ? -7.869 -2.510 24.304 1.00 83.00 521 GLY A N 1
ATOM 3813 C CA . GLY A 1 521 ? -8.647 -2.078 23.136 1.00 83.00 521 GLY A CA 1
ATOM 3814 C C . GLY A 1 521 ? -7.876 -1.149 22.190 1.00 83.00 521 GLY A C 1
ATOM 3815 O O . GLY A 1 521 ? -6.646 -1.108 22.207 1.00 83.00 521 GLY A O 1
ATOM 3816 N N . ASP A 1 522 ? -8.610 -0.400 21.362 1.00 88.69 522 ASP A N 1
ATOM 3817 C CA . ASP A 1 522 ? -8.080 0.574 20.400 1.00 88.69 522 ASP A CA 1
ATOM 3818 C C . ASP A 1 522 ? -7.370 1.765 21.071 1.00 88.69 522 ASP A C 1
ATOM 3820 O O . ASP A 1 522 ? -8.016 2.624 21.679 1.00 88.69 522 ASP A O 1
ATOM 3824 N N . TRP A 1 523 ? -6.057 1.881 20.866 1.00 90.88 523 TRP A N 1
ATOM 3825 C CA . TRP A 1 523 ? -5.268 3.072 21.197 1.00 90.88 523 TRP A CA 1
ATOM 3826 C C . TRP A 1 523 ? -4.722 3.746 19.947 1.00 90.88 523 TRP A C 1
ATOM 3828 O O . TRP A 1 523 ? -4.148 3.102 19.076 1.00 90.88 523 TRP A O 1
ATOM 3838 N N . THR A 1 524 ? -4.858 5.065 19.868 1.00 90.12 524 THR A N 1
ATOM 3839 C CA . THR A 1 524 ? -4.268 5.874 18.799 1.00 90.12 524 THR A CA 1
ATOM 3840 C C . THR A 1 524 ? -2.907 6.389 19.254 1.00 90.12 524 THR A C 1
ATOM 3842 O O . THR A 1 524 ? -2.835 7.261 20.123 1.00 90.12 524 THR A O 1
ATOM 3845 N N . VAL A 1 525 ? -1.836 5.851 18.670 1.00 90.62 525 VAL A N 1
ATOM 3846 C CA . VAL A 1 525 ? -0.453 6.292 18.893 1.00 90.62 525 VAL A CA 1
ATOM 3847 C C . VAL A 1 525 ? -0.075 7.334 17.851 1.00 90.62 525 VAL A C 1
ATOM 3849 O O . VAL A 1 525 ? -0.201 7.090 16.648 1.00 90.62 525 VAL A O 1
ATOM 3852 N N . SER A 1 526 ? 0.441 8.473 18.303 1.00 89.81 526 SER A N 1
ATOM 3853 C CA . SER A 1 526 ? 1.067 9.495 17.471 1.00 89.81 526 SER A CA 1
ATOM 3854 C C . SER A 1 526 ? 2.481 9.829 17.956 1.00 89.81 526 SER A C 1
ATOM 3856 O O . SER A 1 526 ? 2.830 9.669 19.123 1.00 89.81 526 SER A O 1
ATOM 3858 N N . ILE A 1 527 ? 3.317 10.282 17.024 1.00 91.06 527 ILE A N 1
ATOM 3859 C CA . ILE A 1 527 ? 4.693 10.725 17.266 1.00 91.06 527 ILE A CA 1
ATOM 3860 C C . ILE A 1 527 ? 4.779 12.215 16.933 1.00 91.06 527 ILE A C 1
ATOM 3862 O O . ILE A 1 527 ? 4.437 12.601 15.805 1.00 91.06 527 ILE A O 1
ATOM 3866 N N . ASP A 1 528 ? 5.283 13.049 17.849 1.00 87.94 528 ASP A N 1
ATOM 3867 C CA . ASP A 1 528 ? 5.565 14.447 17.513 1.00 87.94 528 ASP A CA 1
ATOM 3868 C C . ASP A 1 528 ? 6.812 14.539 16.629 1.00 87.94 528 ASP A C 1
ATOM 3870 O O . ASP A 1 528 ? 7.960 14.518 17.083 1.00 87.94 528 ASP A O 1
ATOM 3874 N N . THR A 1 529 ? 6.566 14.722 15.333 1.00 81.75 529 THR A N 1
ATOM 3875 C CA . THR A 1 529 ? 7.606 14.908 14.316 1.00 81.75 529 THR A CA 1
ATOM 3876 C C . THR A 1 529 ? 8.538 16.100 14.574 1.00 81.75 529 THR A C 1
ATOM 3878 O O . THR A 1 529 ? 9.643 16.124 14.032 1.00 81.75 529 THR A O 1
ATOM 3881 N N . GLY A 1 530 ? 8.140 17.067 15.411 1.00 78.44 530 GLY A N 1
ATOM 3882 C CA . GLY A 1 530 ? 8.990 18.169 15.861 1.00 78.44 530 GLY A CA 1
ATOM 3883 C C . GLY A 1 530 ? 10.160 17.721 16.744 1.00 78.44 530 GLY A C 1
ATOM 3884 O O . GLY A 1 530 ? 11.221 18.344 16.713 1.00 78.44 530 GLY A O 1
ATOM 3885 N N . THR A 1 531 ? 10.007 16.608 17.469 1.00 84.62 531 THR A N 1
ATOM 3886 C CA . THR A 1 531 ? 11.025 16.074 18.395 1.00 84.62 531 THR A CA 1
ATOM 3887 C C . THR A 1 531 ? 12.037 15.124 17.748 1.00 84.62 531 THR A C 1
ATOM 3889 O O . THR A 1 531 ? 13.051 14.810 18.362 1.00 84.62 531 THR A O 1
ATOM 3892 N N . LEU A 1 532 ? 11.858 14.749 16.473 1.00 79.75 532 LEU A N 1
ATOM 3893 C CA . LEU A 1 532 ? 12.756 13.848 15.720 1.00 79.75 532 LEU A CA 1
ATOM 3894 C C . LEU A 1 532 ? 14.181 14.409 15.476 1.00 79.75 532 LEU A C 1
ATOM 3896 O O . LEU A 1 532 ? 14.950 13.842 14.701 1.00 79.75 532 LEU A O 1
ATOM 3900 N N . GLY A 1 533 ? 14.542 15.563 16.045 1.00 63.41 533 GLY A N 1
ATOM 3901 C CA . GLY A 1 533 ? 15.859 16.204 15.918 1.00 63.41 533 GLY A CA 1
ATOM 3902 C C . GLY A 1 533 ? 16.195 16.787 14.534 1.00 63.41 533 GLY A C 1
ATOM 3903 O O . GLY A 1 533 ? 17.089 17.626 14.426 1.00 63.41 533 GLY A O 1
ATOM 3904 N N . ASN A 1 534 ? 15.479 16.398 13.473 1.00 64.94 534 ASN A N 1
ATOM 3905 C CA . ASN A 1 534 ? 15.622 16.943 12.123 1.00 64.94 534 ASN A CA 1
ATOM 3906 C C . ASN A 1 534 ? 14.263 17.019 11.399 1.00 64.94 534 ASN A C 1
ATOM 3908 O O . ASN A 1 534 ? 13.630 16.003 11.121 1.00 64.94 534 ASN A O 1
ATOM 3912 N N . SER A 1 535 ? 13.850 18.224 10.996 1.00 65.00 535 SER A N 1
ATOM 3913 C CA . SER A 1 535 ? 12.584 18.481 10.286 1.00 65.00 535 SER A CA 1
ATOM 3914 C C . SER A 1 535 ? 12.512 17.917 8.854 1.00 65.00 535 SER A C 1
ATOM 3916 O O . SER A 1 535 ? 11.475 18.025 8.188 1.00 65.00 535 SER A O 1
ATOM 3918 N N . GLN A 1 536 ? 13.588 17.295 8.360 1.00 63.41 536 GLN A N 1
ATOM 3919 C CA . GLN A 1 536 ? 13.597 16.517 7.118 1.00 63.41 536 GLN A CA 1
ATOM 3920 C C . GLN A 1 536 ? 13.099 15.074 7.288 1.00 63.41 536 GLN A C 1
ATOM 3922 O O . GLN A 1 536 ? 12.788 14.446 6.277 1.00 63.41 536 GLN A O 1
ATOM 3927 N N . PHE A 1 537 ? 12.968 14.545 8.511 1.00 72.38 537 PHE A N 1
ATOM 3928 C CA . PHE A 1 537 ? 12.403 13.208 8.704 1.00 72.38 537 PHE A CA 1
ATOM 3929 C C . PHE A 1 537 ? 10.972 13.115 8.155 1.00 72.38 537 PHE A C 1
ATOM 3931 O O . PHE A 1 537 ? 10.131 13.988 8.383 1.00 72.38 537 PHE A O 1
ATOM 3938 N N . ARG A 1 538 ? 10.689 12.045 7.414 1.00 73.38 538 ARG A N 1
ATOM 3939 C CA . ARG A 1 538 ? 9.348 11.635 6.989 1.00 73.38 538 ARG A CA 1
ATOM 3940 C C . ARG A 1 538 ? 9.174 10.168 7.321 1.00 73.38 538 ARG A C 1
ATOM 3942 O O . ARG A 1 538 ? 10.123 9.394 7.258 1.00 73.38 538 ARG A O 1
ATOM 3949 N N . GLN A 1 539 ? 7.956 9.807 7.682 1.00 75.94 539 GLN A N 1
ATOM 3950 C CA . GLN A 1 539 ? 7.611 8.424 7.943 1.00 75.94 539 GLN A CA 1
ATOM 3951 C C . GLN A 1 539 ? 7.730 7.592 6.667 1.00 75.94 539 GLN A C 1
ATOM 3953 O O . GLN A 1 539 ? 7.317 8.039 5.594 1.00 75.94 539 GLN A O 1
ATOM 3958 N N . VAL A 1 540 ? 8.262 6.382 6.803 1.00 65.88 540 VAL A N 1
ATOM 3959 C CA . VAL A 1 540 ? 8.226 5.348 5.768 1.00 65.88 540 VAL A CA 1
ATOM 3960 C C . VAL A 1 540 ? 7.246 4.271 6.218 1.00 65.88 540 VAL A C 1
ATOM 3962 O O . VAL A 1 540 ? 7.171 3.955 7.403 1.00 65.88 540 VAL A O 1
ATOM 3965 N N . MET A 1 541 ? 6.479 3.724 5.281 1.00 61.25 541 MET A N 1
ATOM 3966 C CA . MET A 1 541 ? 5.584 2.587 5.508 1.00 61.25 541 MET A CA 1
ATOM 3967 C C . MET A 1 541 ? 6.261 1.306 5.026 1.00 61.25 541 MET A C 1
ATOM 3969 O O . MET A 1 541 ? 6.931 1.331 3.995 1.00 61.25 541 MET A O 1
ATOM 3973 N N . ALA A 1 542 ? 6.068 0.189 5.730 1.00 50.16 542 ALA A N 1
ATOM 3974 C CA . ALA A 1 542 ? 6.704 -1.083 5.381 1.00 50.16 542 ALA A CA 1
ATOM 3975 C C . ALA A 1 542 ? 6.341 -1.572 3.965 1.00 50.16 542 ALA A C 1
ATOM 3977 O O . ALA A 1 542 ? 5.221 -2.016 3.705 1.00 50.16 542 ALA A O 1
ATOM 3978 N N . THR A 1 543 ? 7.312 -1.557 3.050 1.00 45.12 543 THR A N 1
ATOM 3979 C CA . THR A 1 543 ? 7.156 -2.084 1.686 1.00 45.12 543 THR A CA 1
ATOM 3980 C C . THR A 1 543 ? 7.570 -3.555 1.633 1.00 45.12 543 THR A C 1
ATOM 3982 O O . THR A 1 543 ? 8.672 -3.897 1.221 1.00 45.12 543 THR A O 1
ATOM 3985 N N . HIS A 1 544 ? 6.645 -4.423 2.062 1.00 41.66 544 HIS A N 1
ATOM 3986 C CA . HIS A 1 544 ? 6.857 -5.848 2.362 1.00 41.66 544 HIS A CA 1
ATOM 3987 C C . HIS A 1 544 ? 7.816 -6.091 3.546 1.00 41.66 544 HIS A C 1
ATOM 3989 O O . HIS A 1 544 ? 9.016 -6.277 3.334 1.00 41.66 544 HIS A O 1
ATOM 3995 N N . PRO A 1 545 ? 7.311 -6.171 4.796 1.00 32.81 545 PRO A N 1
ATOM 3996 C CA . PRO A 1 545 ? 8.106 -6.731 5.884 1.00 32.81 545 PRO A CA 1
ATOM 3997 C C . PRO A 1 545 ? 8.502 -8.178 5.550 1.00 32.81 545 PRO A C 1
ATOM 3999 O O . PRO A 1 545 ? 7.704 -8.958 5.022 1.00 32.81 545 PRO A O 1
ATOM 4002 N N . ARG A 1 546 ? 9.743 -8.547 5.875 1.00 33.16 546 ARG A N 1
ATOM 4003 C CA . ARG A 1 546 ? 10.187 -9.944 5.887 1.00 33.16 546 ARG A CA 1
ATOM 4004 C C . ARG A 1 546 ? 9.489 -10.683 7.030 1.00 33.16 546 ARG A C 1
ATOM 4006 O O . ARG A 1 546 ? 9.118 -10.080 8.036 1.00 33.16 546 ARG A O 1
ATOM 4013 N N . VAL A 1 547 ? 9.357 -12.004 6.910 1.00 31.42 547 VAL A N 1
ATOM 4014 C CA . VAL A 1 547 ? 8.902 -12.846 8.029 1.00 31.42 547 VAL A CA 1
ATOM 4015 C C . VAL A 1 547 ? 9.883 -12.658 9.194 1.00 31.42 547 VAL A C 1
ATOM 4017 O O . VAL A 1 547 ? 11.051 -13.016 9.076 1.00 31.42 547 VAL A O 1
ATOM 4020 N N . GLY A 1 548 ? 9.414 -12.039 10.281 1.00 30.81 548 GLY A N 1
ATOM 4021 C CA . GLY A 1 548 ? 10.219 -11.693 11.459 1.00 30.81 548 GLY A CA 1
ATOM 4022 C C . GLY A 1 548 ? 10.683 -10.231 11.575 1.00 30.81 548 GLY A C 1
ATOM 4023 O O . GLY A 1 548 ? 11.203 -9.877 12.628 1.00 30.81 548 GLY A O 1
ATOM 4024 N N . SER A 1 549 ? 10.484 -9.361 10.573 1.00 36.69 549 SER A N 1
ATOM 4025 C CA . SER A 1 549 ? 10.755 -7.915 10.714 1.00 36.69 549 SER A CA 1
ATOM 4026 C C . SER A 1 549 ? 9.478 -7.146 11.055 1.00 36.69 549 SER A C 1
ATOM 4028 O O . SER A 1 549 ? 8.500 -7.233 10.308 1.00 36.69 549 SER A O 1
ATOM 4030 N N . LEU A 1 550 ? 9.492 -6.346 12.124 1.00 43.00 550 LEU A N 1
ATOM 4031 C CA . LEU A 1 550 ? 8.380 -5.448 12.443 1.00 43.00 550 LEU A CA 1
ATOM 4032 C C . LEU A 1 550 ? 8.302 -4.318 11.404 1.00 43.00 550 LEU A C 1
ATOM 4034 O O . LEU A 1 550 ? 9.295 -3.649 11.111 1.00 43.00 550 LEU A O 1
ATOM 4038 N N . GLY A 1 551 ? 7.119 -4.132 10.820 1.00 49.75 551 GLY A N 1
ATOM 4039 C CA . GLY A 1 551 ? 6.865 -3.111 9.808 1.00 49.75 551 GLY A CA 1
ATOM 4040 C C . GLY A 1 551 ? 6.429 -1.780 10.420 1.00 49.75 551 GLY A C 1
ATOM 4041 O O . GLY A 1 551 ? 5.625 -1.755 11.347 1.00 49.75 551 GLY A O 1
ATOM 4042 N N . SER A 1 552 ? 6.918 -0.673 9.867 1.00 53.94 552 SER A N 1
ATOM 4043 C CA . SER A 1 552 ? 6.489 0.678 10.226 1.00 53.94 552 SER A CA 1
ATOM 4044 C C . SER A 1 552 ? 5.021 0.927 9.855 1.00 53.94 552 SER A C 1
ATOM 4046 O O . SER A 1 552 ? 4.649 0.843 8.678 1.00 53.94 552 SER A O 1
ATOM 4048 N N . GLY A 1 553 ? 4.205 1.241 10.867 1.00 59.84 553 GLY A N 1
ATOM 4049 C CA . GLY A 1 553 ? 2.822 1.714 10.741 1.00 59.84 553 GLY A CA 1
ATOM 4050 C C . GLY A 1 553 ? 2.730 3.236 10.556 1.00 59.84 553 GLY A C 1
ATOM 4051 O O . GLY A 1 553 ? 3.735 3.931 10.675 1.00 59.84 553 GLY A O 1
ATOM 4052 N N . THR A 1 554 ? 1.527 3.763 10.296 1.00 75.00 554 THR A N 1
ATOM 4053 C CA . THR A 1 554 ? 1.245 5.194 10.043 1.00 75.00 554 THR A CA 1
ATOM 4054 C C . THR A 1 554 ? 1.432 6.093 11.276 1.00 75.00 554 THR A C 1
ATOM 4056 O O . THR A 1 554 ? 1.654 5.624 12.385 1.00 75.00 554 THR A O 1
ATOM 4059 N N . ASN A 1 555 ? 1.417 7.419 11.112 1.00 81.50 555 ASN A N 1
ATOM 4060 C CA . ASN A 1 555 ? 1.418 8.394 12.209 1.00 81.50 555 ASN A CA 1
ATOM 4061 C C . ASN A 1 555 ? 0.221 9.345 12.028 1.00 81.50 555 ASN A C 1
ATOM 4063 O O . ASN A 1 555 ? 0.295 10.230 11.169 1.00 81.50 555 ASN A O 1
ATOM 4067 N N . PRO A 1 556 ? -0.871 9.185 12.796 1.00 84.44 556 PRO A N 1
ATOM 4068 C CA . PRO A 1 556 ? -1.069 8.177 13.846 1.00 84.44 556 PRO A CA 1
ATOM 4069 C C . PRO A 1 556 ? -1.273 6.733 13.331 1.00 84.44 556 PRO A C 1
ATOM 4071 O O . PRO A 1 556 ? -1.595 6.525 12.160 1.00 84.44 556 PRO A O 1
ATOM 4074 N N . THR A 1 557 ? -1.133 5.743 14.219 1.00 86.19 557 THR A N 1
ATOM 4075 C CA . THR A 1 557 ? -1.605 4.347 14.054 1.00 86.19 557 THR A CA 1
ATOM 4076 C C . THR A 1 557 ? -2.662 4.051 15.119 1.00 86.19 557 THR A C 1
ATOM 4078 O O . THR A 1 557 ? -2.481 4.437 16.271 1.00 86.19 557 THR A O 1
ATOM 4081 N N . THR A 1 558 ? -3.715 3.302 14.773 1.00 87.44 558 THR A N 1
ATOM 4082 C CA . THR A 1 558 ? -4.559 2.617 15.768 1.00 87.44 558 THR A CA 1
ATOM 4083 C C . THR A 1 558 ? -3.976 1.237 16.071 1.00 87.44 558 THR A C 1
ATOM 4085 O O . THR A 1 558 ? -3.820 0.418 15.167 1.00 87.44 558 THR A O 1
ATOM 4088 N N . VAL A 1 559 ? -3.654 0.989 17.336 1.00 87.38 559 VAL A N 1
ATOM 4089 C CA . VAL A 1 559 ? -3.076 -0.252 17.857 1.00 87.38 559 VAL A CA 1
ATOM 4090 C C . VAL A 1 559 ? -4.141 -0.966 18.679 1.00 87.38 559 VAL A C 1
ATOM 4092 O O . VAL A 1 559 ? -4.776 -0.353 19.535 1.00 87.38 559 VAL A O 1
ATOM 4095 N N . GLN A 1 560 ? -4.333 -2.258 18.430 1.00 88.62 560 GLN A N 1
ATOM 4096 C CA . GLN A 1 560 ? -5.158 -3.116 19.277 1.00 88.62 560 GLN A CA 1
ATOM 4097 C C . GLN A 1 560 ? -4.303 -3.651 20.425 1.00 88.62 560 GLN A C 1
ATOM 4099 O O . GLN A 1 560 ? -3.317 -4.345 20.177 1.00 88.62 560 GLN A O 1
ATOM 4104 N N . VAL A 1 561 ? -4.678 -3.336 21.666 1.00 87.75 561 VAL A N 1
ATOM 4105 C CA . VAL A 1 561 ? -4.045 -3.875 22.879 1.00 87.75 561 VAL A CA 1
ATOM 4106 C C . VAL A 1 561 ? -4.950 -4.968 23.465 1.00 87.75 561 VAL A C 1
ATOM 4108 O O . VAL A 1 561 ? -6.023 -4.634 23.971 1.00 87.75 561 VAL A O 1
ATOM 4111 N N . PRO A 1 562 ? -4.580 -6.262 23.402 1.00 83.50 562 PRO A N 1
ATOM 4112 C CA . PRO A 1 562 ? -5.364 -7.334 24.016 1.00 83.50 562 PRO A CA 1
ATOM 4113 C C . PRO A 1 562 ? -5.258 -7.308 25.547 1.00 83.50 562 PRO A C 1
ATOM 4115 O O . PRO A 1 562 ? -4.236 -6.891 26.089 1.00 83.50 562 PRO A O 1
ATOM 4118 N N . TYR A 1 563 ? -6.283 -7.812 26.244 1.00 83.12 563 TYR A N 1
ATOM 4119 C CA . TYR A 1 563 ? -6.236 -7.969 27.702 1.00 83.12 563 TYR A CA 1
ATOM 4120 C C . TYR A 1 563 ? -5.100 -8.905 28.128 1.00 83.12 563 TYR A C 1
ATOM 4122 O O . TYR A 1 563 ? -4.933 -9.987 27.561 1.00 83.12 563 TYR A O 1
ATOM 4130 N N . GLY A 1 564 ? -4.325 -8.468 29.119 1.00 80.25 564 GLY A N 1
ATOM 4131 C CA . GLY A 1 564 ? -3.152 -9.166 29.633 1.00 80.25 564 GLY A CA 1
ATOM 4132 C C . GLY A 1 564 ? -2.015 -9.320 28.623 1.00 80.25 564 GLY A C 1
ATOM 4133 O O . GLY A 1 564 ? -1.287 -10.311 28.673 1.00 80.25 564 GLY A O 1
ATOM 4134 N N . SER A 1 565 ? -1.888 -8.402 27.659 1.00 83.69 565 SER A N 1
ATOM 4135 C CA . SER A 1 565 ? -0.909 -8.521 26.576 1.00 83.69 565 SER A CA 1
ATOM 4136 C C . SER A 1 565 ? -0.372 -7.177 26.077 1.00 83.69 565 SER A C 1
ATOM 4138 O O . SER A 1 565 ? -0.847 -6.109 26.468 1.00 83.69 565 SER A O 1
ATOM 4140 N N . SER A 1 566 ? 0.623 -7.243 25.190 1.00 83.38 566 SER A N 1
ATOM 4141 C CA . SER A 1 566 ? 1.227 -6.083 24.531 1.00 83.38 566 SER A CA 1
ATOM 4142 C C . SER A 1 566 ? 0.620 -5.839 23.148 1.00 83.38 566 SER A C 1
ATOM 4144 O O . SER A 1 566 ? 0.701 -6.694 22.264 1.00 83.38 566 SER A O 1
ATOM 4146 N N . GLY A 1 567 ? 0.088 -4.640 22.916 1.00 83.75 567 GLY A N 1
ATOM 4147 C CA . GLY A 1 567 ? -0.072 -4.094 21.569 1.00 83.75 567 GLY A CA 1
ATOM 4148 C C . GLY A 1 567 ? 1.253 -3.491 21.099 1.00 83.75 567 GLY A C 1
ATOM 4149 O O . GLY A 1 567 ? 1.767 -2.573 21.737 1.00 83.75 567 GLY A O 1
ATOM 4150 N N . SER A 1 568 ? 1.810 -4.000 19.997 1.00 82.88 568 SER A N 1
ATOM 4151 C CA . SER A 1 568 ? 3.091 -3.530 19.452 1.00 82.88 568 SER A CA 1
ATOM 4152 C C . SER A 1 568 ? 2.897 -2.532 18.308 1.00 82.88 568 SER A C 1
ATOM 4154 O O . SER A 1 568 ? 2.114 -2.786 17.391 1.00 82.88 568 SER A O 1
ATOM 4156 N N . ASP A 1 569 ? 3.642 -1.426 18.329 1.00 85.88 569 ASP A N 1
ATOM 4157 C CA . ASP A 1 569 ? 3.654 -0.418 17.267 1.00 85.88 569 ASP A CA 1
ATOM 4158 C C . ASP A 1 569 ? 5.075 0.005 16.876 1.00 85.88 569 ASP A C 1
ATOM 4160 O O . ASP A 1 569 ? 5.943 0.250 17.708 1.00 85.88 569 ASP A O 1
ATOM 4164 N N . VAL A 1 570 ? 5.341 0.106 15.576 1.00 82.75 570 VAL A N 1
ATOM 4165 C CA . VAL A 1 570 ? 6.687 0.384 15.058 1.00 82.75 570 VAL A CA 1
ATOM 4166 C C . VAL A 1 570 ? 6.645 1.549 14.074 1.00 82.75 570 VAL A C 1
ATOM 4168 O O . VAL A 1 570 ? 5.681 1.729 13.322 1.00 82.75 570 VAL A O 1
ATOM 4171 N N . LYS A 1 571 ? 7.668 2.410 14.151 1.00 84.75 571 LYS A N 1
ATOM 4172 C CA . LYS A 1 571 ? 7.668 3.763 13.577 1.00 84.75 571 LYS A CA 1
ATOM 4173 C C . LYS A 1 571 ? 9.017 4.097 12.935 1.00 84.75 571 LYS A C 1
ATOM 4175 O O . LYS A 1 571 ? 9.915 4.650 13.569 1.00 84.75 571 LYS A O 1
ATOM 4180 N N . GLY A 1 572 ? 9.137 3.766 11.655 1.00 79.00 572 GLY A N 1
ATOM 4181 C CA . GLY A 1 572 ? 10.293 4.077 10.819 1.00 79.00 572 GLY A CA 1
ATOM 4182 C C . GLY A 1 572 ? 10.178 5.456 10.177 1.00 79.00 572 GLY A C 1
ATOM 4183 O O . GLY A 1 572 ? 9.210 5.753 9.473 1.00 79.00 572 GLY A O 1
ATOM 4184 N N . TYR A 1 573 ? 11.192 6.291 10.381 1.00 80.69 573 TYR A N 1
ATOM 4185 C CA . TYR A 1 573 ? 11.348 7.588 9.728 1.00 80.69 573 TYR A CA 1
ATOM 4186 C C . TYR A 1 573 ? 12.631 7.601 8.906 1.00 80.69 573 TYR A C 1
ATOM 4188 O O . TYR A 1 573 ? 13.704 7.355 9.439 1.00 80.69 573 TYR A O 1
ATOM 4196 N N . THR A 1 574 ? 12.566 7.962 7.629 1.00 75.88 574 THR A N 1
ATOM 4197 C CA . THR A 1 574 ? 13.771 8.240 6.836 1.00 75.88 574 THR A CA 1
ATOM 4198 C C . THR A 1 574 ? 13.943 9.741 6.652 1.00 75.88 574 THR A C 1
ATOM 4200 O O . THR A 1 574 ? 12.979 10.511 6.730 1.00 75.88 574 THR A O 1
ATOM 4203 N N . LEU A 1 575 ? 15.169 10.196 6.410 1.00 64.19 575 LEU A N 1
ATOM 4204 C CA . LEU A 1 575 ? 15.399 11.578 5.998 1.00 64.19 575 LEU A CA 1
ATOM 4205 C C . LEU A 1 575 ? 14.906 11.742 4.561 1.00 64.19 575 LEU A C 1
ATOM 4207 O O . LEU A 1 575 ? 15.524 11.236 3.626 1.00 64.19 575 LEU A O 1
ATOM 4211 N N . ALA A 1 576 ? 13.798 12.460 4.372 1.00 42.62 576 ALA A N 1
ATOM 4212 C CA . ALA A 1 576 ? 13.313 12.719 3.028 1.00 42.62 576 ALA A CA 1
ATOM 4213 C C . ALA A 1 576 ? 14.336 13.544 2.235 1.00 42.62 576 ALA A C 1
ATOM 4215 O O . ALA A 1 576 ? 14.973 14.447 2.801 1.00 42.62 576 ALA A O 1
ATOM 4216 N N . PRO A 1 577 ? 14.460 13.302 0.916 1.00 40.06 577 PRO A N 1
ATOM 4217 C CA . PRO A 1 577 ? 15.184 14.220 0.055 1.00 40.06 577 PRO A CA 1
ATOM 4218 C C . PRO A 1 577 ? 14.610 15.640 0.227 1.00 40.06 577 PRO A C 1
ATOM 4220 O O . PRO A 1 577 ? 13.399 15.805 0.427 1.00 40.06 577 PRO A O 1
ATOM 4223 N N . PRO A 1 578 ? 15.457 16.685 0.196 1.00 25.28 578 PRO A N 1
ATOM 4224 C CA . PRO A 1 578 ? 14.986 18.060 0.312 1.00 25.28 578 PRO A CA 1
ATOM 4225 C C . PRO A 1 578 ? 13.956 18.355 -0.785 1.00 25.28 578 PRO A C 1
ATOM 4227 O O . PRO A 1 578 ? 14.092 17.834 -1.888 1.00 25.28 578 PRO A O 1
ATOM 4230 N N . ARG A 1 579 ? 12.947 19.183 -0.449 1.00 24.41 579 ARG A N 1
ATOM 4231 C CA . ARG A 1 579 ? 11.794 19.570 -1.293 1.00 24.41 579 ARG A CA 1
ATOM 4232 C C . ARG A 1 579 ? 12.058 19.390 -2.790 1.00 24.41 579 ARG A C 1
ATOM 4234 O O . ARG A 1 579 ? 12.916 20.088 -3.329 1.00 24.41 579 ARG A O 1
ATOM 4241 N N . GLU A 1 580 ? 11.253 18.564 -3.455 1.00 29.47 580 GLU A N 1
ATOM 4242 C CA . GLU A 1 580 ? 11.269 18.504 -4.914 1.00 29.47 580 GLU A CA 1
ATOM 4243 C C . GLU A 1 580 ? 10.784 19.834 -5.523 1.00 29.47 580 GLU A C 1
ATOM 4245 O O . GLU A 1 580 ? 9.603 20.039 -5.803 1.00 29.47 580 GLU A O 1
ATOM 4250 N N . ASP A 1 581 ? 11.745 20.712 -5.823 1.00 28.72 581 ASP A N 1
ATOM 4251 C CA . ASP A 1 581 ? 11.867 21.158 -7.210 1.00 28.72 581 ASP A CA 1
ATOM 4252 C C . ASP A 1 581 ? 11.826 19.908 -8.114 1.00 28.72 581 ASP A C 1
ATOM 4254 O O . ASP A 1 581 ? 12.454 18.901 -7.771 1.00 28.72 581 ASP A O 1
ATOM 4258 N N . PRO A 1 582 ? 11.091 19.929 -9.244 1.00 29.09 582 PRO A N 1
ATOM 4259 C CA . PRO A 1 582 ? 10.780 18.726 -10.016 1.00 29.09 582 PRO A CA 1
ATOM 4260 C C . PRO A 1 582 ? 12.050 17.925 -10.334 1.00 29.09 582 PRO A C 1
ATOM 4262 O O . PRO A 1 582 ? 13.030 18.535 -10.784 1.00 29.09 582 PRO A O 1
ATOM 4265 N N . PRO A 1 583 ? 12.037 16.592 -10.116 1.00 36.00 583 PRO A N 1
ATOM 4266 C CA . PRO A 1 583 ? 13.234 15.782 -9.913 1.00 36.00 583 PRO A CA 1
ATOM 4267 C C . PRO A 1 583 ? 14.270 16.055 -10.995 1.00 36.00 583 PRO A C 1
ATOM 4269 O O . PRO A 1 583 ? 13.960 15.992 -12.191 1.00 36.00 583 PRO A O 1
ATOM 4272 N N . ALA A 1 584 ? 15.479 16.422 -10.547 1.00 39.69 584 ALA A N 1
ATOM 4273 C CA . ALA A 1 584 ? 16.511 17.023 -11.385 1.00 39.69 584 ALA A CA 1
ATOM 4274 C C . ALA A 1 584 ? 16.664 16.221 -12.692 1.00 39.69 584 ALA A C 1
ATOM 4276 O O . ALA A 1 584 ? 16.999 15.035 -12.637 1.00 39.69 584 ALA A O 1
ATOM 4277 N N . PRO A 1 585 ? 16.354 16.829 -13.857 1.00 49.81 585 PRO A N 1
ATOM 4278 C CA . PRO A 1 585 ? 15.964 16.089 -15.053 1.00 49.81 585 PRO A CA 1
ATOM 4279 C C . PRO A 1 585 ? 17.077 15.119 -15.451 1.00 49.81 585 PRO A C 1
ATOM 4281 O O . PRO A 1 585 ? 18.195 15.600 -15.657 1.00 49.81 585 PRO A O 1
ATOM 4284 N N . PRO A 1 586 ? 16.799 13.799 -15.553 1.00 58.16 586 PRO A N 1
ATOM 4285 C CA . PRO A 1 586 ? 17.807 12.745 -15.460 1.00 58.16 586 PRO A CA 1
ATOM 4286 C C . PRO A 1 586 ? 19.041 13.062 -16.302 1.00 58.16 586 PRO A C 1
ATOM 4288 O O . PRO A 1 586 ? 18.941 13.313 -17.507 1.00 58.16 586 PRO A O 1
ATOM 4291 N N . LEU A 1 587 ? 20.194 13.149 -15.640 1.00 67.50 587 LEU A N 1
ATOM 4292 C CA . LEU A 1 587 ? 21.373 13.829 -16.168 1.00 67.50 587 LEU A CA 1
ATOM 4293 C C . LEU A 1 587 ? 22.450 12.811 -16.536 1.00 67.50 587 LEU A C 1
ATOM 4295 O O . LEU A 1 587 ? 23.290 12.451 -15.713 1.00 67.50 587 LEU A O 1
ATOM 4299 N N . ALA A 1 588 ? 22.439 12.371 -17.791 1.00 78.62 588 ALA A N 1
ATOM 4300 C CA . ALA A 1 588 ? 23.533 11.587 -18.341 1.00 78.62 588 ALA A CA 1
ATOM 4301 C C . ALA A 1 588 ? 24.642 12.512 -18.869 1.00 78.62 588 ALA A C 1
ATOM 4303 O O . ALA A 1 588 ? 24.368 13.629 -19.322 1.00 78.62 588 ALA A O 1
ATOM 4304 N N . THR A 1 589 ? 25.894 12.057 -18.855 1.00 84.62 589 THR A N 1
ATOM 4305 C CA . THR A 1 589 ? 27.035 12.800 -19.411 1.00 84.62 589 THR A CA 1
ATOM 4306 C C . THR A 1 589 ? 27.988 11.896 -20.189 1.00 84.62 589 THR A C 1
ATOM 4308 O O . THR A 1 589 ? 28.049 10.689 -19.965 1.00 84.62 589 THR A O 1
ATOM 4311 N N . ALA A 1 590 ? 28.729 12.494 -21.121 1.00 81.62 590 ALA A N 1
ATOM 4312 C CA . ALA A 1 590 ? 29.826 11.874 -21.856 1.00 81.62 590 ALA A CA 1
ATOM 4313 C C . ALA A 1 590 ? 30.958 12.901 -21.983 1.00 81.62 590 ALA A C 1
ATOM 4315 O O . ALA A 1 590 ? 30.760 13.951 -22.594 1.00 81.62 590 ALA A O 1
ATOM 4316 N N . GLY A 1 591 ? 32.122 12.650 -21.386 1.00 82.38 591 GLY A N 1
ATOM 4317 C CA . GLY A 1 591 ? 33.206 13.638 -21.363 1.00 82.38 591 GLY A CA 1
ATOM 4318 C C . GLY A 1 591 ? 34.518 13.103 -20.804 1.00 82.38 591 GLY A C 1
ATOM 4319 O O . GLY A 1 591 ? 34.610 11.936 -20.430 1.00 82.38 591 GLY A O 1
ATOM 4320 N N . ARG A 1 592 ? 35.526 13.983 -20.743 1.00 84.62 592 ARG A N 1
ATOM 4321 C CA . ARG A 1 592 ? 36.955 13.629 -20.654 1.00 84.62 592 ARG A CA 1
ATOM 4322 C C . ARG A 1 592 ? 37.350 12.731 -21.837 1.00 84.62 592 ARG A C 1
ATOM 4324 O O . ARG A 1 592 ? 36.743 12.806 -22.906 1.00 84.62 592 ARG A O 1
ATOM 4331 N N . ASP A 1 593 ? 38.394 11.934 -21.674 1.00 77.69 593 ASP A N 1
ATOM 4332 C CA . ASP A 1 593 ? 38.542 10.680 -22.399 1.00 77.69 593 ASP A CA 1
ATOM 4333 C C . ASP A 1 593 ? 37.341 9.786 -22.043 1.00 77.69 593 ASP A C 1
ATOM 4335 O O . ASP A 1 593 ? 37.031 9.688 -20.857 1.00 77.69 593 ASP A O 1
ATOM 4339 N N . PRO A 1 594 ? 36.552 9.282 -23.017 1.00 85.44 594 PRO A N 1
ATOM 4340 C CA . PRO A 1 594 ? 35.099 9.431 -22.884 1.00 85.44 594 PRO A CA 1
ATOM 4341 C C . PRO A 1 594 ? 34.441 8.483 -21.870 1.00 85.44 594 PRO A C 1
ATOM 4343 O O . PRO A 1 594 ? 33.927 7.415 -22.205 1.00 85.44 594 PRO A O 1
ATOM 4346 N N . HIS A 1 595 ? 34.398 8.931 -20.619 1.00 89.44 595 HIS A N 1
ATOM 4347 C CA . HIS A 1 595 ? 33.635 8.329 -19.539 1.00 89.44 595 HIS A CA 1
ATOM 4348 C C . HIS A 1 595 ? 32.156 8.693 -19.707 1.00 89.44 595 HIS A C 1
ATOM 4350 O O . HIS A 1 595 ? 31.797 9.875 -19.787 1.00 89.44 595 HIS A O 1
ATOM 4356 N N . LEU A 1 596 ? 31.296 7.678 -19.729 1.00 92.31 596 LEU A N 1
ATOM 4357 C CA . LEU A 1 596 ? 29.845 7.810 -19.763 1.00 92.31 596 LEU A CA 1
ATOM 4358 C C . LEU A 1 596 ? 29.279 7.685 -18.344 1.00 92.31 596 LEU A C 1
ATOM 4360 O O . LEU A 1 596 ? 29.629 6.771 -17.593 1.00 92.31 596 LEU A O 1
ATOM 4364 N N . ILE A 1 597 ? 28.366 8.587 -17.990 1.00 89.81 597 ILE A N 1
ATOM 4365 C CA . ILE A 1 597 ? 27.516 8.496 -16.797 1.00 89.81 597 ILE A CA 1
ATOM 4366 C C . ILE A 1 597 ? 26.072 8.467 -17.286 1.00 89.81 597 ILE A C 1
ATOM 4368 O O . ILE A 1 597 ? 25.686 9.287 -18.118 1.00 89.81 597 ILE A O 1
ATOM 4372 N N . PHE A 1 598 ? 25.279 7.514 -16.806 1.00 90.56 598 PHE A N 1
ATOM 4373 C CA . PHE A 1 598 ? 23.959 7.222 -17.367 1.00 90.56 598 PHE A CA 1
ATOM 4374 C C . PHE A 1 598 ? 22.800 7.874 -16.597 1.00 90.56 598 PHE A C 1
ATOM 4376 O O . PHE A 1 598 ? 22.936 8.244 -15.433 1.00 90.56 598 PHE A O 1
ATOM 4383 N N . ALA A 1 599 ? 21.650 8.012 -17.268 1.00 78.44 599 ALA A N 1
ATOM 4384 C CA . ALA A 1 599 ? 20.511 8.843 -16.854 1.00 78.44 599 ALA A CA 1
ATOM 4385 C C . ALA A 1 599 ? 19.977 8.581 -15.433 1.00 78.44 599 ALA A C 1
ATOM 4387 O O . ALA A 1 599 ? 19.556 9.517 -14.756 1.00 78.44 599 ALA A O 1
ATOM 4388 N N . HIS A 1 600 ? 20.022 7.321 -14.994 1.00 77.88 600 HIS A N 1
ATOM 4389 C CA . HIS A 1 600 ? 19.570 6.853 -13.679 1.00 77.88 600 HIS A CA 1
ATOM 4390 C C . HIS A 1 600 ? 20.734 6.278 -12.852 1.00 77.88 600 HIS A C 1
ATOM 4392 O O . HIS A 1 600 ? 20.548 5.395 -12.022 1.00 77.88 600 HIS A O 1
ATOM 4398 N N . GLY A 1 601 ? 21.955 6.762 -13.099 1.00 73.75 601 GLY A N 1
ATOM 4399 C CA . GLY A 1 601 ? 23.181 6.263 -12.485 1.00 73.75 601 GLY A CA 1
ATOM 4400 C C . GLY A 1 601 ? 23.835 5.109 -13.253 1.00 73.75 601 GLY A C 1
ATOM 4401 O O . GLY A 1 601 ? 23.327 4.613 -14.261 1.00 73.75 601 GLY A O 1
ATOM 4402 N N . GLY A 1 602 ? 24.999 4.694 -12.753 1.00 81.50 602 GLY A N 1
ATOM 4403 C CA . GLY A 1 602 ? 25.892 3.752 -13.427 1.00 81.50 602 GLY A CA 1
ATOM 4404 C C . GLY A 1 602 ? 26.838 4.419 -14.436 1.00 81.50 602 GLY A C 1
ATOM 4405 O O . GLY A 1 602 ? 26.720 5.613 -14.735 1.00 81.50 602 GLY A O 1
ATOM 4406 N N . ARG A 1 603 ? 27.852 3.666 -14.883 1.00 90.75 603 ARG A N 1
ATOM 4407 C CA . ARG A 1 603 ? 29.007 4.159 -15.658 1.00 90.75 603 ARG A CA 1
ATOM 4408 C C . ARG A 1 603 ? 29.516 3.130 -16.668 1.00 90.75 603 ARG A C 1
ATOM 4410 O O . ARG A 1 603 ? 29.357 1.930 -16.446 1.00 90.75 603 ARG A O 1
ATOM 4417 N N . ALA A 1 604 ? 30.154 3.612 -17.732 1.00 93.00 604 ALA A N 1
ATOM 4418 C CA . ALA A 1 604 ? 30.978 2.824 -18.651 1.00 93.00 604 ALA A CA 1
ATOM 4419 C C . ALA A 1 604 ? 31.931 3.745 -19.436 1.00 93.00 604 ALA A C 1
ATOM 4421 O O . ALA A 1 604 ? 31.636 4.927 -19.599 1.00 93.00 604 ALA A O 1
ATOM 4422 N N . ASP A 1 605 ? 33.020 3.211 -19.978 1.00 93.94 605 ASP A N 1
ATOM 4423 C CA . ASP A 1 605 ? 34.049 3.973 -20.693 1.00 93.94 605 ASP A CA 1
ATOM 4424 C C . ASP A 1 605 ? 34.032 3.648 -22.191 1.00 93.94 605 ASP A C 1
ATOM 4426 O O . ASP A 1 605 ? 33.796 2.503 -22.590 1.00 93.94 605 ASP A O 1
ATOM 4430 N N . PHE A 1 606 ? 34.264 4.654 -23.039 1.00 95.62 606 PHE A N 1
ATOM 4431 C CA . PHE A 1 606 ? 34.127 4.535 -24.490 1.00 95.62 606 PHE A CA 1
ATOM 4432 C C . PHE A 1 606 ? 35.289 5.195 -25.248 1.00 95.62 606 PHE A C 1
ATOM 4434 O O . PHE A 1 606 ? 35.317 6.409 -25.423 1.00 95.62 606 PHE A O 1
ATOM 4441 N N . ARG A 1 607 ? 36.225 4.403 -25.783 1.00 93.38 607 ARG A N 1
ATOM 4442 C CA . ARG A 1 607 ? 37.312 4.913 -26.639 1.00 93.38 607 ARG A CA 1
ATOM 4443 C C . ARG A 1 607 ? 36.799 5.442 -27.987 1.00 93.38 607 ARG A C 1
ATOM 4445 O O . ARG A 1 607 ? 37.196 6.510 -28.439 1.00 93.38 607 ARG A O 1
ATOM 4452 N N . GLY A 1 608 ? 35.960 4.672 -28.673 1.00 92.81 608 GLY A N 1
ATOM 4453 C CA . GLY A 1 608 ? 35.654 4.926 -30.083 1.00 92.81 608 GLY A CA 1
ATOM 4454 C C . GLY A 1 608 ? 36.858 4.726 -31.021 1.00 92.81 608 GLY A C 1
ATOM 4455 O O . GLY A 1 608 ? 38.006 4.526 -30.610 1.00 92.81 608 GLY A O 1
ATOM 4456 N N . ARG A 1 609 ? 36.588 4.749 -32.327 1.00 94.12 609 ARG A N 1
ATOM 4457 C CA . ARG A 1 609 ? 37.590 4.661 -33.397 1.00 94.12 609 ARG A CA 1
ATOM 4458 C C . ARG A 1 609 ? 38.012 6.058 -33.855 1.00 94.12 609 ARG A C 1
ATOM 4460 O O . ARG A 1 609 ? 37.229 7.006 -33.820 1.00 94.12 609 ARG A O 1
ATOM 4467 N N . ASP A 1 610 ? 39.256 6.181 -34.309 1.00 95.94 610 ASP A N 1
ATOM 4468 C CA . ASP A 1 610 ? 39.811 7.466 -34.739 1.00 95.94 610 ASP A CA 1
ATOM 4469 C C . ASP A 1 610 ? 39.078 8.063 -35.945 1.00 95.94 610 ASP A C 1
ATOM 4471 O O . ASP A 1 610 ? 38.832 7.383 -36.946 1.00 95.94 610 ASP A O 1
ATOM 4475 N N . GLY A 1 611 ? 38.717 9.338 -35.823 1.00 94.25 611 GLY A N 1
ATOM 4476 C CA . GLY A 1 611 ? 37.985 10.117 -36.814 1.00 94.25 611 GLY A CA 1
ATOM 4477 C C . GLY A 1 611 ? 36.546 9.660 -37.080 1.00 94.25 611 GLY A C 1
ATOM 4478 O O . GLY A 1 611 ? 35.896 10.280 -37.928 1.00 94.25 611 GLY A O 1
ATOM 4479 N N . ALA A 1 612 ? 36.063 8.610 -36.406 1.00 96.31 612 ALA A N 1
ATOM 4480 C CA . ALA A 1 612 ? 34.763 7.985 -36.635 1.00 96.31 612 ALA A CA 1
ATOM 4481 C C . ALA A 1 612 ? 33.624 8.714 -35.908 1.00 96.31 612 ALA A C 1
ATOM 4483 O O . ALA A 1 612 ? 33.844 9.403 -34.909 1.00 96.31 612 ALA A O 1
ATOM 4484 N N . TYR A 1 613 ? 32.401 8.540 -36.417 1.00 97.69 613 TYR A N 1
ATOM 4485 C CA . TYR A 1 613 ? 31.185 9.101 -35.831 1.00 97.69 613 TYR A CA 1
ATOM 4486 C C . TYR A 1 613 ? 30.390 8.026 -35.088 1.00 97.69 613 TYR A C 1
ATOM 4488 O O . TYR A 1 613 ? 30.309 6.899 -35.570 1.00 97.69 613 TYR A O 1
ATOM 4496 N N . TYR A 1 614 ? 29.750 8.377 -33.970 1.00 97.62 614 TYR A N 1
ATOM 4497 C CA . TYR A 1 614 ? 28.907 7.462 -33.188 1.00 97.62 614 TYR A CA 1
ATOM 4498 C C . TYR A 1 614 ? 27.571 8.091 -32.794 1.00 97.62 614 TYR A C 1
ATOM 4500 O O . TYR A 1 614 ? 27.525 9.265 -32.420 1.00 97.62 614 TYR A O 1
ATOM 4508 N N . SER A 1 615 ? 26.487 7.309 -32.821 1.00 97.12 615 SER A N 1
ATOM 4509 C CA . SER A 1 615 ? 25.179 7.754 -32.325 1.00 97.12 615 SER A CA 1
ATOM 4510 C C . SER A 1 615 ? 25.075 7.571 -30.810 1.00 97.12 615 SER A C 1
ATOM 4512 O O . SER A 1 615 ? 24.908 6.460 -30.299 1.00 97.12 615 SER A O 1
ATOM 4514 N N . VAL A 1 616 ? 25.168 8.677 -30.069 1.00 96.06 616 VAL A N 1
ATOM 4515 C CA . VAL A 1 616 ? 25.016 8.684 -28.604 1.00 96.06 616 VAL A CA 1
ATOM 4516 C C . VAL A 1 616 ? 23.562 8.847 -28.172 1.00 96.06 616 VAL A C 1
ATOM 4518 O O . VAL A 1 616 ? 23.211 8.381 -27.091 1.00 96.06 616 VAL A O 1
ATOM 4521 N N . PHE A 1 617 ? 22.707 9.449 -29.004 1.00 96.88 617 PHE A N 1
ATOM 4522 C CA . PHE A 1 617 ? 21.288 9.641 -28.713 1.00 96.88 617 PHE A CA 1
ATOM 4523 C C . PHE A 1 617 ? 20.429 9.596 -29.987 1.00 96.88 617 PHE A C 1
ATOM 4525 O O . PHE A 1 617 ? 20.717 10.293 -30.958 1.00 96.88 617 PHE A O 1
ATOM 4532 N N . SER A 1 618 ? 19.333 8.834 -29.968 1.00 95.12 618 SER A N 1
ATOM 4533 C CA . SER A 1 618 ? 18.371 8.709 -31.069 1.00 95.12 618 SER A CA 1
ATOM 4534 C C . SER A 1 618 ? 16.943 8.553 -30.536 1.00 95.12 618 SER A C 1
ATOM 4536 O O . SER A 1 618 ? 16.675 7.669 -29.727 1.00 95.12 618 SER A O 1
ATOM 4538 N N . ALA A 1 619 ? 16.024 9.403 -30.988 1.00 92.44 619 ALA A N 1
ATOM 4539 C CA . ALA A 1 619 ? 14.623 9.469 -30.571 1.00 92.44 619 ALA A CA 1
ATOM 4540 C C . ALA A 1 619 ? 13.723 9.910 -31.749 1.00 92.44 619 ALA A C 1
ATOM 4542 O O . ALA A 1 619 ? 14.245 10.518 -32.687 1.00 92.44 619 ALA A O 1
ATOM 4543 N N . PRO A 1 620 ? 12.390 9.698 -31.698 1.00 88.81 620 PRO A N 1
ATOM 4544 C CA . PRO A 1 620 ? 11.426 10.122 -32.723 1.00 88.81 620 PRO A CA 1
ATOM 4545 C C . PRO A 1 620 ? 11.600 11.565 -33.232 1.00 88.81 620 PRO A C 1
ATOM 4547 O O . PRO A 1 620 ? 11.114 12.541 -32.643 1.00 88.81 620 PRO A O 1
ATOM 4550 N N . GLY A 1 621 ? 12.293 11.702 -34.365 1.00 89.88 621 GLY A N 1
ATOM 4551 C CA . GLY A 1 621 ? 12.646 12.969 -34.998 1.00 89.88 621 GLY A CA 1
ATOM 4552 C C . GLY A 1 621 ? 13.745 13.801 -34.325 1.00 89.88 621 GLY A C 1
ATOM 4553 O O . GLY A 1 621 ? 13.773 15.013 -34.544 1.00 89.88 621 GLY A O 1
ATOM 4554 N N . LEU A 1 622 ? 14.629 13.209 -33.521 1.00 94.06 622 LEU A N 1
ATOM 4555 C CA . LEU A 1 622 ? 15.762 13.886 -32.877 1.00 94.06 622 LEU A CA 1
ATOM 4556 C C . LEU A 1 622 ? 16.938 12.923 -32.658 1.00 94.06 622 LEU A C 1
ATOM 4558 O O . LEU A 1 622 ? 16.791 11.926 -31.961 1.00 94.06 622 LEU A O 1
ATOM 4562 N N . ALA A 1 623 ? 18.115 13.236 -33.198 1.00 96.44 623 ALA A N 1
ATOM 4563 C CA . ALA A 1 623 ? 19.344 12.489 -32.927 1.00 96.44 623 ALA A CA 1
ATOM 4564 C C . ALA A 1 623 ? 20.526 13.423 -32.626 1.00 96.44 623 ALA A C 1
ATOM 4566 O O . ALA A 1 623 ? 20.587 14.548 -33.133 1.00 96.44 623 ALA A O 1
ATOM 4567 N N . LEU A 1 624 ? 21.454 12.934 -31.800 1.00 97.62 624 LEU A N 1
ATOM 4568 C CA . LEU A 1 624 ? 22.731 13.564 -31.476 1.00 97.62 624 LEU A CA 1
ATOM 4569 C C . LEU A 1 624 ? 23.841 12.519 -31.632 1.00 97.62 624 LEU A C 1
ATOM 4571 O O . LEU A 1 624 ? 23.820 11.449 -31.017 1.00 97.62 624 LEU A O 1
ATOM 4575 N N . ASN A 1 625 ? 24.811 12.865 -32.467 1.00 97.94 625 ASN A N 1
ATOM 4576 C CA . ASN A 1 625 ? 25.966 12.063 -32.830 1.00 97.94 625 ASN A CA 1
ATOM 4577 C C . ASN A 1 625 ? 27.248 12.783 -32.386 1.00 97.94 625 ASN A C 1
ATOM 4579 O O . ASN A 1 625 ? 27.279 14.011 -32.294 1.00 97.94 625 ASN A O 1
ATOM 4583 N N . ILE A 1 626 ? 28.317 12.033 -32.152 1.00 97.75 626 ILE A N 1
ATOM 4584 C CA . ILE A 1 626 ? 29.642 12.556 -31.784 1.00 97.75 626 ILE A CA 1
ATOM 4585 C C . ILE A 1 626 ? 30.702 12.115 -32.784 1.00 97.75 626 ILE A C 1
ATOM 4587 O O . ILE A 1 626 ? 30.479 11.155 -33.519 1.00 97.75 626 ILE A O 1
ATOM 4591 N N . ARG A 1 627 ? 31.867 12.765 -32.753 1.00 97.38 627 ARG A N 1
ATOM 4592 C CA . ARG A 1 627 ? 33.094 12.297 -33.405 1.00 97.38 627 ARG A CA 1
ATOM 4593 C C . ARG A 1 627 ? 34.216 12.121 -32.385 1.00 97.38 627 ARG A C 1
ATOM 4595 O O . ARG A 1 627 ? 34.407 13.008 -31.552 1.00 97.38 627 ARG A O 1
ATOM 4602 N N . THR A 1 628 ? 34.955 11.016 -32.468 1.00 96.44 628 THR A N 1
ATOM 4603 C CA . THR A 1 628 ? 36.108 10.715 -31.599 1.00 96.44 628 THR A CA 1
ATOM 4604 C C . THR A 1 628 ? 37.433 10.818 -32.354 1.00 96.44 628 THR A C 1
ATOM 4606 O O . THR A 1 628 ? 37.556 10.301 -33.462 1.00 96.44 628 THR A O 1
ATOM 4609 N N . GLU A 1 629 ? 38.445 11.441 -31.751 1.00 96.62 629 GLU A N 1
ATOM 4610 C CA . GLU A 1 629 ? 39.825 11.512 -32.268 1.00 96.62 629 GLU A CA 1
ATOM 4611 C C . GLU A 1 629 ? 40.810 10.997 -31.210 1.00 96.62 629 GLU A C 1
ATOM 4613 O O . GLU A 1 629 ? 40.631 11.252 -30.017 1.00 96.62 629 GLU A O 1
ATOM 4618 N N . GLN A 1 630 ? 41.844 10.258 -31.621 1.00 96.25 630 GLN A N 1
ATOM 4619 C CA . GLN A 1 630 ? 42.853 9.716 -30.706 1.00 96.25 630 GLN A CA 1
ATOM 4620 C C . GLN A 1 630 ? 43.790 10.801 -30.155 1.00 96.25 630 GLN A C 1
ATOM 4622 O O . GLN A 1 630 ? 44.122 11.780 -30.826 1.00 96.25 630 GLN A O 1
ATOM 4627 N N . ALA A 1 631 ? 44.247 10.600 -28.917 1.00 95.25 631 ALA A N 1
ATOM 4628 C CA . ALA A 1 631 ? 45.139 11.522 -28.223 1.00 95.25 631 ALA A CA 1
ATOM 4629 C C . ALA A 1 631 ? 46.077 10.784 -27.268 1.00 95.25 631 ALA A C 1
ATOM 4631 O O . ALA A 1 631 ? 45.630 9.931 -26.507 1.00 95.25 631 ALA A O 1
ATOM 4632 N N . THR A 1 632 ? 47.347 11.182 -27.243 1.00 95.81 632 THR A N 1
ATOM 4633 C CA . THR A 1 632 ? 48.278 10.842 -26.162 1.00 95.81 632 THR A CA 1
ATOM 4634 C C . THR A 1 632 ? 48.395 12.051 -25.237 1.00 95.81 632 THR A C 1
ATOM 4636 O O . THR A 1 632 ? 48.721 13.151 -25.685 1.00 95.81 632 THR A O 1
ATOM 4639 N N . PHE A 1 633 ? 48.135 11.880 -23.948 1.00 94.31 633 PHE A N 1
ATOM 4640 C CA . PHE A 1 633 ? 48.183 12.946 -22.937 1.00 94.31 633 PHE A CA 1
ATOM 4641 C C . PHE A 1 633 ? 48.594 12.356 -21.584 1.00 94.31 633 PHE A C 1
ATOM 4643 O O . PHE A 1 633 ? 48.821 11.149 -21.484 1.00 94.31 633 PHE A O 1
ATOM 4650 N N . ARG A 1 634 ? 48.751 13.184 -20.548 1.00 89.19 634 ARG A N 1
ATOM 4651 C CA . ARG A 1 634 ? 49.117 12.706 -19.207 1.00 89.19 634 ARG A CA 1
ATOM 4652 C C . ARG A 1 634 ? 47.990 12.889 -18.201 1.00 89.19 634 ARG A C 1
ATOM 4654 O O . ARG A 1 634 ? 47.301 13.902 -18.203 1.00 89.19 634 ARG A O 1
ATOM 4661 N N . ILE A 1 635 ? 47.870 11.922 -17.297 1.00 85.25 635 ILE A N 1
ATOM 4662 C CA . ILE A 1 635 ? 47.086 12.020 -16.064 1.00 85.25 635 ILE A CA 1
ATOM 4663 C C . ILE A 1 635 ? 48.079 11.798 -14.918 1.00 85.25 635 ILE A C 1
ATOM 4665 O O . ILE A 1 635 ? 48.400 10.668 -14.551 1.00 85.25 635 ILE A O 1
ATOM 4669 N N . GLY A 1 636 ? 48.665 12.891 -14.420 1.00 87.75 636 GLY A N 1
ATOM 4670 C CA . GLY A 1 636 ? 49.746 12.851 -13.430 1.00 87.75 636 GLY A CA 1
ATOM 4671 C C . GLY A 1 636 ? 50.954 12.017 -13.890 1.00 87.75 636 GLY A C 1
ATOM 4672 O O . GLY A 1 636 ? 51.647 12.351 -14.859 1.00 87.75 636 GLY A O 1
ATOM 4673 N N . SER A 1 637 ? 51.212 10.914 -13.182 1.00 89.38 637 SER A N 1
ATOM 4674 C CA . SER A 1 637 ? 52.328 9.989 -13.441 1.00 89.38 637 SER A CA 1
ATOM 4675 C C . SER A 1 637 ? 52.080 8.992 -14.584 1.00 89.38 637 SER A C 1
ATOM 4677 O O . SER A 1 637 ? 52.978 8.209 -14.905 1.00 89.38 637 SER A O 1
ATOM 4679 N N . VAL A 1 638 ? 50.896 9.009 -15.205 1.00 92.44 638 VAL A N 1
ATOM 4680 C CA . VAL A 1 638 ? 50.506 8.105 -16.298 1.00 92.44 638 VAL A CA 1
ATOM 4681 C C . VAL A 1 638 ? 50.497 8.855 -17.628 1.00 92.44 638 VAL A C 1
ATOM 4683 O O . VAL A 1 638 ? 49.915 9.934 -17.724 1.00 92.44 638 VAL A O 1
ATOM 4686 N N . THR A 1 639 ? 51.091 8.270 -18.666 1.00 95.12 639 THR A N 1
ATOM 4687 C CA . THR A 1 639 ? 50.831 8.637 -20.066 1.00 95.12 639 THR A CA 1
ATOM 4688 C C . THR A 1 639 ? 49.700 7.759 -20.597 1.00 95.12 639 THR A C 1
ATOM 4690 O O . THR A 1 639 ? 49.794 6.535 -20.529 1.00 95.12 639 THR A O 1
ATOM 4693 N N . VAL A 1 640 ? 48.641 8.370 -21.121 1.00 95.06 640 VAL A N 1
ATOM 4694 C CA . VAL A 1 640 ? 47.442 7.690 -21.620 1.00 95.06 640 VAL A CA 1
ATOM 4695 C C . VAL A 1 640 ? 47.342 7.876 -23.131 1.00 95.06 640 VAL A C 1
ATOM 4697 O O . VAL A 1 640 ? 47.169 8.995 -23.613 1.00 95.06 640 VAL A O 1
ATOM 4700 N N . ASP A 1 641 ? 47.409 6.771 -23.875 1.00 95.38 641 ASP A N 1
ATOM 4701 C CA . ASP A 1 641 ? 46.928 6.683 -25.256 1.00 95.38 641 ASP A CA 1
ATOM 4702 C C . ASP A 1 641 ? 45.407 6.508 -25.220 1.00 95.38 641 ASP A C 1
ATOM 4704 O O . ASP A 1 641 ? 44.889 5.389 -25.177 1.00 95.38 641 ASP A O 1
ATOM 4708 N N . GLY A 1 642 ? 44.676 7.614 -25.232 1.00 93.94 642 GLY A N 1
ATOM 4709 C CA . GLY A 1 642 ? 43.220 7.650 -25.179 1.00 93.94 642 GLY A CA 1
ATOM 4710 C C . GLY A 1 642 ? 42.600 8.214 -26.454 1.00 93.94 642 GLY A C 1
ATOM 4711 O O . GLY A 1 642 ? 43.070 7.998 -27.576 1.00 93.94 642 GLY A O 1
ATOM 4712 N N . SER A 1 643 ? 41.509 8.942 -26.258 1.00 95.00 643 SER A N 1
ATOM 4713 C CA . SER A 1 643 ? 40.743 9.639 -27.290 1.00 95.00 643 SER A CA 1
ATOM 4714 C C . SER A 1 643 ? 39.968 10.787 -26.651 1.00 95.00 643 SER A C 1
ATOM 4716 O O . SER A 1 643 ? 39.852 10.832 -25.429 1.00 95.00 643 SER A O 1
ATOM 4718 N N . PHE A 1 644 ? 39.409 11.683 -27.456 1.00 96.69 644 PHE A N 1
ATOM 4719 C CA . PHE A 1 644 ? 38.466 12.699 -26.999 1.00 96.69 644 PHE A CA 1
ATOM 4720 C C . PHE A 1 644 ? 37.328 12.875 -28.002 1.00 96.69 644 PHE A C 1
ATOM 4722 O O . PHE A 1 644 ? 37.508 12.667 -29.204 1.00 96.69 644 PHE A O 1
ATOM 4729 N N . ILE A 1 645 ? 36.169 13.325 -27.517 1.00 97.38 645 ILE A N 1
ATOM 4730 C CA . ILE A 1 645 ? 35.102 13.834 -28.383 1.00 97.38 645 ILE A CA 1
ATOM 4731 C C . ILE A 1 645 ? 35.539 15.204 -28.925 1.00 97.38 645 ILE A C 1
ATOM 4733 O O . ILE A 1 645 ? 35.846 16.097 -28.136 1.00 97.38 645 ILE A O 1
ATOM 4737 N N . THR A 1 646 ? 35.565 15.395 -30.246 1.00 96.69 646 THR A N 1
ATOM 4738 C CA . THR A 1 646 ? 36.020 16.652 -30.890 1.00 96.69 646 THR A CA 1
ATOM 4739 C C . THR A 1 646 ? 34.926 17.389 -31.655 1.00 96.69 646 THR A C 1
ATOM 4741 O O . THR A 1 646 ? 34.997 18.610 -31.834 1.00 96.69 646 THR A O 1
ATOM 4744 N N . GLU A 1 647 ? 33.891 16.674 -32.087 1.00 97.56 647 GLU A N 1
ATOM 4745 C CA . GLU A 1 647 ? 32.753 17.228 -32.815 1.00 97.56 647 GLU A CA 1
ATOM 4746 C C . GLU A 1 647 ? 31.445 16.636 -32.266 1.00 97.56 647 GLU A C 1
ATOM 4748 O O . GLU A 1 647 ? 31.403 15.512 -31.759 1.00 97.56 647 GLU A O 1
ATOM 4753 N N . THR A 1 648 ? 30.363 17.411 -32.317 1.00 97.69 648 THR A N 1
ATOM 4754 C CA . THR A 1 648 ? 29.018 16.972 -31.911 1.00 97.69 648 THR A CA 1
ATOM 4755 C C . THR A 1 648 ? 28.001 17.475 -32.915 1.00 97.69 648 THR A C 1
ATOM 4757 O O . THR A 1 648 ? 28.006 18.659 -33.242 1.00 97.69 648 THR A O 1
ATOM 4760 N N . HIS A 1 649 ? 27.120 16.598 -33.386 1.00 98.06 649 HIS A N 1
ATOM 4761 C CA . HIS A 1 649 ? 26.229 16.843 -34.515 1.00 98.06 649 HIS A CA 1
ATOM 4762 C C . HIS A 1 649 ? 24.795 16.467 -34.151 1.00 98.06 649 HIS A C 1
ATOM 4764 O O . HIS A 1 649 ? 24.518 15.334 -33.771 1.00 98.06 649 HIS A O 1
ATOM 4770 N N . LEU A 1 650 ? 23.872 17.412 -34.281 1.00 97.31 650 LEU A N 1
ATOM 4771 C CA . LEU A 1 650 ? 22.450 17.223 -34.038 1.00 97.31 650 LEU A CA 1
ATOM 4772 C C . LEU A 1 650 ? 21.677 17.285 -35.352 1.00 97.31 650 LEU A C 1
ATOM 4774 O O . LEU A 1 650 ? 21.952 18.126 -36.216 1.00 97.31 650 LEU A O 1
ATOM 4778 N N . VAL A 1 651 ? 20.652 16.446 -35.458 1.00 96.25 651 VAL A N 1
ATOM 4779 C CA . VAL A 1 651 ? 19.661 16.467 -36.538 1.00 96.25 651 VAL A CA 1
ATOM 4780 C C . VAL A 1 651 ? 18.259 16.315 -35.950 1.00 96.25 651 VAL A C 1
ATOM 4782 O O . VAL A 1 651 ? 18.027 15.513 -35.046 1.00 96.25 651 VAL A O 1
ATOM 4785 N N . ALA A 1 652 ? 17.324 17.136 -36.429 1.00 95.00 652 ALA A N 1
ATOM 4786 C CA . ALA A 1 652 ? 16.004 17.307 -35.831 1.00 95.00 652 ALA A CA 1
ATOM 4787 C C . ALA A 1 652 ? 14.897 17.489 -36.881 1.00 95.00 652 ALA A C 1
ATOM 4789 O O . ALA A 1 652 ? 15.070 18.219 -37.860 1.00 95.00 652 ALA A O 1
ATOM 4790 N N . ARG A 1 653 ? 13.731 16.883 -36.634 1.00 91.00 653 ARG A N 1
ATOM 4791 C CA . ARG A 1 653 ? 12.476 17.071 -37.378 1.00 91.00 653 ARG A CA 1
ATOM 4792 C C . ARG A 1 653 ? 11.676 18.222 -36.760 1.00 91.00 653 ARG A C 1
ATOM 4794 O O . ARG A 1 653 ? 11.106 18.081 -35.677 1.00 91.00 653 ARG A O 1
ATOM 4801 N N . VAL A 1 654 ? 11.636 19.359 -37.453 1.00 86.12 654 VAL A N 1
ATOM 4802 C CA . VAL A 1 654 ? 11.179 20.658 -36.924 1.00 86.12 654 VAL A CA 1
ATOM 4803 C C . VAL A 1 654 ? 9.955 21.216 -37.653 1.00 86.12 654 VAL A C 1
ATOM 4805 O O . VAL A 1 654 ? 9.686 20.894 -38.815 1.00 86.12 654 VAL A O 1
ATOM 4808 N N . GLY A 1 655 ? 9.243 22.120 -36.978 1.00 78.69 655 GLY A N 1
ATOM 4809 C CA . GLY A 1 655 ? 8.120 22.871 -37.540 1.00 78.69 655 GLY A CA 1
ATOM 4810 C C . GLY A 1 655 ? 6.772 22.133 -37.502 1.00 78.69 655 GLY A C 1
ATOM 4811 O O . GLY A 1 655 ? 6.713 20.970 -37.106 1.00 78.69 655 GLY A O 1
ATOM 4812 N N . PRO A 1 656 ? 5.666 22.789 -37.919 1.00 64.25 656 PRO A N 1
ATOM 4813 C CA . PRO A 1 656 ? 4.306 22.377 -37.541 1.00 64.25 656 PRO A CA 1
ATOM 4814 C C . PRO A 1 656 ? 3.904 20.951 -37.941 1.00 64.25 656 PRO A C 1
ATOM 4816 O O . PRO A 1 656 ? 3.272 20.256 -37.157 1.00 64.25 656 PRO A O 1
ATOM 4819 N N . ARG A 1 657 ? 4.309 20.488 -39.133 1.00 62.25 657 ARG A N 1
ATOM 4820 C CA . ARG A 1 657 ? 4.074 19.111 -39.617 1.00 62.25 657 ARG A CA 1
ATOM 4821 C C . ARG A 1 657 ? 5.279 18.171 -39.416 1.00 62.25 657 ARG A C 1
ATOM 4823 O O . ARG A 1 657 ? 5.311 17.097 -40.004 1.00 62.25 657 ARG A O 1
ATOM 4830 N N . ARG A 1 658 ? 6.306 18.590 -38.658 1.00 71.94 658 ARG A N 1
ATOM 4831 C CA . ARG A 1 658 ? 7.575 17.864 -38.391 1.00 71.94 658 ARG A CA 1
ATOM 4832 C C . ARG A 1 658 ? 8.275 17.284 -39.638 1.00 71.94 658 ARG A C 1
ATOM 4834 O O . ARG A 1 658 ? 9.058 16.342 -39.554 1.00 71.94 658 ARG A O 1
ATOM 4841 N N . ASN A 1 659 ? 8.015 17.865 -40.809 1.00 76.88 659 ASN A N 1
ATOM 4842 C CA . ASN A 1 659 ? 8.469 17.371 -42.111 1.00 76.88 659 ASN A CA 1
ATOM 4843 C C . ASN A 1 659 ? 9.680 18.133 -42.676 1.00 76.88 659 ASN A C 1
ATOM 4845 O O . ASN A 1 659 ? 10.091 17.883 -43.807 1.00 76.88 659 ASN A O 1
ATOM 4849 N N . ARG A 1 660 ? 10.251 19.070 -41.910 1.00 86.88 660 ARG A N 1
ATOM 4850 C CA . ARG A 1 660 ? 11.468 19.812 -42.267 1.00 86.88 660 ARG A CA 1
ATOM 4851 C C . ARG A 1 660 ? 12.609 19.369 -41.364 1.00 86.88 660 ARG A C 1
ATOM 4853 O O . ARG A 1 660 ? 12.382 19.095 -40.189 1.00 86.88 660 ARG A O 1
ATOM 4860 N N . LEU A 1 661 ? 13.828 19.345 -41.894 1.00 92.38 661 LEU A N 1
ATOM 4861 C CA . LEU A 1 661 ? 15.023 19.068 -41.102 1.00 92.38 661 LEU A CA 1
ATOM 4862 C C . LEU A 1 661 ? 15.713 20.360 -40.655 1.00 92.38 661 LEU A C 1
ATOM 4864 O O . LEU A 1 661 ? 15.785 21.345 -41.397 1.00 92.38 661 LEU A O 1
ATOM 4868 N N . ALA A 1 662 ? 16.252 20.321 -39.444 1.00 96.19 662 ALA A N 1
ATOM 4869 C CA . ALA A 1 662 ? 17.309 21.201 -38.981 1.00 96.19 662 ALA A CA 1
ATOM 4870 C C . ALA A 1 662 ? 18.538 20.357 -38.630 1.00 96.19 662 ALA A C 1
ATOM 4872 O O . ALA A 1 662 ? 18.406 19.251 -38.107 1.00 96.19 662 ALA A O 1
ATOM 4873 N N . THR A 1 663 ? 19.722 20.889 -38.909 1.00 97.12 663 THR A N 1
ATOM 4874 C CA . THR A 1 663 ? 21.010 20.291 -38.546 1.00 97.12 663 THR A CA 1
ATOM 4875 C C . THR A 1 663 ? 21.876 21.319 -37.837 1.00 97.12 663 THR A C 1
ATOM 4877 O O . THR A 1 663 ? 21.787 22.514 -38.127 1.00 97.12 663 THR A O 1
ATOM 4880 N N . ALA A 1 664 ? 22.723 20.873 -36.916 1.00 97.38 664 ALA A N 1
ATOM 4881 C CA . ALA A 1 664 ? 23.712 21.714 -36.255 1.00 97.38 664 ALA A CA 1
ATOM 4882 C C . ALA A 1 664 ? 24.933 20.903 -35.829 1.00 97.38 664 ALA A C 1
ATOM 4884 O O . ALA A 1 664 ? 24.786 19.778 -35.375 1.00 97.38 664 ALA A O 1
ATOM 4885 N N . SER A 1 665 ? 26.121 21.490 -35.929 1.00 97.81 665 SER A N 1
ATOM 4886 C CA . SER A 1 665 ? 27.371 20.912 -35.443 1.00 97.81 665 SER A CA 1
ATOM 4887 C C . SER A 1 665 ? 28.114 21.892 -34.546 1.00 97.81 665 SER A C 1
ATOM 4889 O O . SER A 1 665 ? 28.210 23.071 -34.888 1.00 97.81 665 SER A O 1
ATOM 4891 N N . PHE A 1 666 ? 28.675 21.394 -33.446 1.00 97.81 666 PHE A N 1
ATOM 4892 C CA . PHE A 1 666 ? 29.656 22.073 -32.602 1.00 97.81 666 PHE A CA 1
ATOM 4893 C C . PHE A 1 666 ? 31.049 21.506 -32.912 1.00 97.81 666 PHE A C 1
ATOM 4895 O O . PHE A 1 666 ? 31.225 20.287 -32.927 1.00 97.81 666 PHE A O 1
ATOM 4902 N N . TRP A 1 667 ? 32.036 22.375 -33.144 1.00 97.38 667 TRP A N 1
ATOM 4903 C CA . TRP A 1 667 ? 33.389 21.993 -33.567 1.00 97.38 667 TRP A CA 1
ATOM 4904 C C . TRP A 1 667 ? 34.439 22.460 -32.546 1.00 97.38 667 TRP A C 1
ATOM 4906 O O . TRP A 1 667 ? 34.747 23.652 -32.494 1.00 97.38 667 TRP A O 1
ATOM 4916 N N . ALA A 1 668 ? 35.048 21.551 -31.774 1.00 95.69 668 ALA A N 1
ATOM 4917 C CA . ALA A 1 668 ? 36.039 21.922 -30.750 1.00 95.69 668 ALA A CA 1
ATOM 4918 C C . ALA A 1 668 ? 37.253 22.669 -31.338 1.00 95.69 668 ALA A C 1
ATOM 4920 O O . ALA A 1 668 ? 37.766 23.610 -30.741 1.00 95.69 668 ALA A O 1
ATOM 4921 N N . ARG A 1 669 ? 37.674 22.304 -32.557 1.00 95.25 669 ARG A N 1
ATOM 4922 C CA . ARG A 1 669 ? 38.805 22.925 -33.274 1.00 95.25 669 ARG A CA 1
ATOM 4923 C C . ARG A 1 669 ? 38.616 24.401 -33.659 1.00 95.25 669 ARG A C 1
ATOM 4925 O O . ARG A 1 669 ? 39.564 25.028 -34.113 1.00 95.25 669 ARG A O 1
ATOM 4932 N N . GLU A 1 670 ? 37.401 24.939 -33.556 1.00 96.12 670 GLU A N 1
ATOM 4933 C CA . GLU A 1 670 ? 37.098 26.352 -33.843 1.00 96.12 670 GLU A CA 1
ATOM 4934 C C . GLU A 1 670 ? 37.231 27.240 -32.585 1.00 96.12 670 GLU A C 1
ATOM 4936 O O . GLU A 1 670 ? 37.013 28.452 -32.660 1.00 96.12 670 GLU A O 1
ATOM 4941 N N . LEU A 1 671 ? 37.576 26.645 -31.436 1.00 95.31 671 LEU A N 1
ATOM 4942 C CA . LEU A 1 671 ? 37.947 27.336 -30.202 1.00 95.31 671 LEU A CA 1
ATOM 4943 C C . LEU A 1 671 ? 39.429 27.738 -30.262 1.00 95.31 671 LEU A C 1
ATOM 4945 O O . LEU A 1 671 ? 40.282 26.977 -30.721 1.00 95.31 671 LEU A O 1
ATOM 4949 N N . ASN A 1 672 ? 39.735 28.951 -29.810 1.00 92.56 672 ASN A N 1
ATOM 4950 C CA . ASN A 1 672 ? 41.086 29.502 -29.761 1.00 92.56 672 ASN A CA 1
ATOM 4951 C C . ASN A 1 672 ? 41.802 29.166 -28.435 1.00 92.56 672 ASN A C 1
ATOM 4953 O O . ASN A 1 672 ? 41.252 28.505 -27.559 1.00 92.56 672 ASN A O 1
ATOM 4957 N N . LYS A 1 673 ? 43.029 29.675 -28.262 1.00 89.56 673 LYS A N 1
ATOM 4958 C CA . LYS A 1 673 ? 43.849 29.480 -27.049 1.00 89.56 673 LYS A CA 1
ATOM 4959 C C . LYS A 1 673 ? 43.239 30.011 -25.737 1.00 89.56 673 LYS A C 1
ATOM 4961 O O . LYS A 1 673 ? 43.762 29.695 -24.682 1.00 89.56 673 LYS A O 1
ATOM 4966 N N . GLU A 1 674 ? 42.166 30.799 -25.810 1.00 90.88 674 GLU A N 1
ATOM 4967 C CA . GLU A 1 674 ? 41.401 31.333 -24.672 1.00 90.88 674 GLU A CA 1
ATOM 4968 C C . GLU A 1 674 ? 40.051 30.590 -24.493 1.00 90.88 674 GLU A C 1
ATOM 4970 O O . GLU A 1 674 ? 39.130 31.097 -23.850 1.00 90.88 674 GLU A O 1
ATOM 4975 N N . ASN A 1 675 ? 39.899 29.418 -25.124 1.00 90.81 675 ASN A N 1
ATOM 4976 C CA . ASN A 1 675 ? 38.708 28.562 -25.130 1.00 90.81 675 ASN A CA 1
ATOM 4977 C C . ASN A 1 675 ? 37.417 29.213 -25.685 1.00 90.81 675 ASN A C 1
ATOM 4979 O O . ASN A 1 675 ? 36.319 28.910 -25.225 1.00 90.81 675 ASN A O 1
ATOM 4983 N N . TRP A 1 676 ? 37.494 30.104 -26.681 1.00 92.56 676 TRP A N 1
ATOM 4984 C CA . TRP A 1 676 ? 36.295 30.643 -27.355 1.00 92.56 676 TRP A CA 1
ATOM 4985 C C . TRP A 1 676 ? 36.483 30.810 -28.869 1.00 92.56 676 TRP A C 1
ATOM 4987 O O . TRP A 1 676 ? 37.597 30.772 -29.381 1.00 92.56 676 TRP A O 1
ATOM 4997 N N . GLY A 1 677 ? 35.395 31.006 -29.620 1.00 91.06 677 GLY A N 1
ATOM 4998 C CA . GLY A 1 677 ? 35.484 31.264 -31.062 1.00 91.06 677 GLY A CA 1
ATOM 4999 C C . GLY A 1 677 ? 34.206 31.834 -31.678 1.00 91.06 677 GLY A C 1
ATOM 5000 O O . GLY A 1 677 ? 33.106 31.603 -31.184 1.00 91.06 677 GLY A O 1
ATOM 5001 N N . TRP A 1 678 ? 34.337 32.567 -32.790 1.00 91.44 678 TRP A N 1
ATOM 5002 C CA . TRP A 1 678 ? 33.215 33.209 -33.506 1.00 91.44 678 TRP A CA 1
ATOM 5003 C C . TRP A 1 678 ? 32.464 32.294 -34.488 1.00 91.44 678 TRP A C 1
ATOM 5005 O O . TRP A 1 678 ? 31.459 32.698 -35.071 1.00 91.44 678 TRP A O 1
ATOM 5015 N N . ARG A 1 679 ? 32.970 31.080 -34.727 1.00 92.12 679 ARG A N 1
ATOM 5016 C CA . ARG A 1 679 ? 32.570 30.221 -35.858 1.00 92.12 679 ARG A CA 1
ATOM 5017 C C . ARG A 1 679 ? 32.296 28.760 -35.466 1.00 92.12 679 ARG A C 1
ATOM 5019 O O . ARG A 1 679 ? 32.195 27.907 -36.352 1.00 92.12 679 ARG A O 1
ATOM 5026 N N . VAL A 1 680 ? 32.165 28.510 -34.162 1.00 95.50 680 VAL A N 1
ATOM 5027 C CA . VAL A 1 680 ? 32.143 27.196 -33.495 1.00 95.50 680 VAL A CA 1
ATOM 5028 C C . VAL A 1 680 ? 30.898 26.365 -33.798 1.00 95.50 680 VAL A C 1
ATOM 5030 O O . VAL A 1 680 ? 30.994 25.141 -33.842 1.00 95.50 680 VAL A O 1
ATOM 5033 N N . ILE A 1 681 ? 29.750 27.003 -34.052 1.00 97.06 681 ILE A N 1
ATOM 5034 C CA . ILE A 1 681 ? 28.510 26.312 -34.422 1.00 97.06 681 ILE A CA 1
ATOM 5035 C C . ILE A 1 681 ? 28.147 26.633 -35.867 1.00 97.06 681 ILE A C 1
ATOM 5037 O O . ILE A 1 681 ? 28.018 27.799 -36.238 1.00 97.06 681 ILE A O 1
ATOM 5041 N N . ASN A 1 682 ? 27.927 25.605 -36.686 1.00 96.56 682 ASN A N 1
ATOM 5042 C CA . ASN A 1 682 ? 27.338 25.731 -38.022 1.00 96.56 682 ASN A CA 1
ATOM 5043 C C . ASN A 1 682 ? 26.170 24.749 -38.199 1.00 96.56 682 ASN A C 1
ATOM 5045 O O . ASN A 1 682 ? 25.976 23.865 -37.372 1.00 96.56 682 ASN A O 1
ATOM 5049 N N . GLY A 1 683 ? 25.350 24.922 -39.234 1.00 96.06 683 GLY A N 1
ATOM 5050 C CA . GLY A 1 683 ? 24.180 24.069 -39.433 1.00 96.06 683 GLY A CA 1
ATOM 5051 C C . GLY A 1 683 ? 23.236 24.551 -40.526 1.00 96.06 683 GLY A C 1
ATOM 5052 O O . GLY A 1 683 ? 23.542 25.496 -41.256 1.00 96.06 683 GLY A O 1
ATOM 5053 N N . THR A 1 684 ? 22.067 23.917 -40.622 1.00 96.25 684 THR A N 1
ATOM 5054 C CA . THR A 1 684 ? 20.969 24.336 -41.502 1.00 96.25 684 THR A CA 1
ATOM 5055 C C . THR A 1 684 ? 19.637 24.369 -40.755 1.00 96.25 684 THR A C 1
ATOM 5057 O O . THR A 1 684 ? 19.382 23.571 -39.859 1.00 96.25 684 THR A O 1
ATOM 5060 N N . CYS A 1 685 ? 18.761 25.298 -41.125 1.00 94.75 685 CYS A N 1
ATOM 5061 C CA . CYS A 1 685 ? 17.390 25.380 -40.638 1.00 94.75 685 CYS A CA 1
ATOM 5062 C C . CYS A 1 685 ? 16.443 25.338 -41.838 1.00 94.75 685 CYS A C 1
ATOM 5064 O O . CYS A 1 685 ? 16.389 26.303 -42.602 1.00 94.75 685 CYS A O 1
ATOM 5066 N N . ALA A 1 686 ? 15.741 24.215 -42.038 1.00 89.88 686 ALA A N 1
ATOM 5067 C CA . ALA A 1 686 ? 14.906 23.971 -43.219 1.00 89.88 686 ALA A CA 1
ATOM 5068 C C . ALA A 1 686 ? 15.636 24.319 -44.538 1.00 89.88 686 ALA A C 1
ATOM 5070 O O . ALA A 1 686 ? 15.133 25.077 -45.366 1.00 89.88 686 ALA A O 1
ATOM 5071 N N . GLY A 1 687 ? 16.870 23.822 -44.684 1.00 87.19 687 GLY A N 1
ATOM 5072 C CA . GLY A 1 687 ? 17.745 24.063 -45.839 1.00 87.19 687 GLY A CA 1
ATOM 5073 C C . GLY A 1 687 ? 18.528 25.385 -45.825 1.00 87.19 687 GLY A C 1
ATOM 5074 O O . GLY A 1 687 ? 19.514 25.505 -46.546 1.00 87.19 687 GLY A O 1
ATOM 5075 N N . ARG A 1 688 ? 18.173 26.373 -44.989 1.00 93.62 688 ARG A N 1
ATOM 5076 C CA . ARG A 1 688 ? 18.929 27.638 -44.888 1.00 93.62 688 ARG A CA 1
ATOM 5077 C C . ARG A 1 688 ? 20.124 27.489 -43.948 1.00 93.62 688 ARG A C 1
ATOM 5079 O O . ARG A 1 688 ? 19.935 27.273 -42.751 1.00 93.62 688 ARG A O 1
ATOM 5086 N N . ALA A 1 689 ? 21.338 27.623 -44.477 1.00 95.62 689 ALA A N 1
ATOM 5087 C CA . ALA A 1 689 ? 22.569 27.538 -43.694 1.00 95.62 689 ALA A CA 1
ATOM 5088 C C . ALA A 1 689 ? 22.676 28.642 -42.621 1.00 95.62 689 ALA A C 1
ATOM 5090 O O . ALA A 1 689 ? 22.161 29.750 -42.785 1.00 95.62 689 ALA A O 1
ATOM 5091 N N . PHE A 1 690 ? 23.374 28.350 -41.523 1.00 96.00 690 PHE A N 1
ATOM 5092 C CA . PHE A 1 690 ? 23.767 29.326 -40.507 1.00 96.00 690 PHE A CA 1
ATOM 5093 C C . PHE A 1 690 ? 25.135 28.983 -39.901 1.00 96.00 690 PHE A C 1
ATOM 5095 O O . PHE A 1 690 ? 25.565 27.829 -39.913 1.00 96.00 690 PHE A O 1
ATOM 5102 N N . ARG A 1 691 ? 25.810 29.995 -39.343 1.00 96.31 691 ARG A N 1
ATOM 5103 C CA . ARG A 1 691 ? 27.041 29.846 -38.560 1.00 96.31 691 ARG A CA 1
ATOM 5104 C C . ARG A 1 691 ? 27.127 30.947 -37.503 1.00 96.31 691 ARG A C 1
ATOM 5106 O O . ARG A 1 691 ? 26.785 32.086 -37.808 1.00 96.31 691 ARG A O 1
ATOM 5113 N N . PHE A 1 692 ? 27.550 30.609 -36.290 1.00 95.88 692 PHE A N 1
ATOM 5114 C CA . PHE A 1 692 ? 27.789 31.545 -35.188 1.00 95.88 692 PHE A CA 1
ATOM 5115 C C . PHE A 1 692 ? 28.822 30.978 -34.198 1.00 95.88 692 PHE A C 1
ATOM 5117 O O . PHE A 1 692 ? 29.402 29.913 -34.418 1.00 95.88 692 PHE A O 1
ATOM 5124 N N . GLY A 1 693 ? 29.074 31.712 -33.118 1.00 91.00 693 GLY A N 1
ATOM 5125 C CA . GLY A 1 693 ? 29.997 31.336 -32.055 1.00 91.00 693 GLY A CA 1
ATOM 5126 C C . GLY A 1 693 ? 29.628 32.029 -30.748 1.00 91.00 693 GLY A C 1
ATOM 5127 O O . GLY A 1 693 ? 28.441 32.175 -30.457 1.00 91.00 693 GLY A O 1
ATOM 5128 N N . ALA A 1 694 ? 30.633 32.473 -29.993 1.00 90.31 694 ALA A N 1
ATOM 5129 C CA . ALA A 1 694 ? 30.479 33.049 -28.659 1.00 90.31 694 ALA A CA 1
ATOM 5130 C C . ALA A 1 694 ? 29.329 34.077 -28.550 1.00 90.31 694 ALA A C 1
ATOM 5132 O O . ALA A 1 694 ? 29.240 35.017 -29.341 1.00 90.31 694 ALA A O 1
ATOM 5133 N N . ARG A 1 695 ? 28.455 33.891 -27.551 1.00 91.50 695 ARG A N 1
ATOM 5134 C CA . ARG A 1 695 ? 27.226 34.665 -27.264 1.00 91.50 695 ARG A CA 1
ATOM 5135 C C . ARG A 1 695 ? 26.153 34.647 -28.367 1.00 91.50 695 ARG A C 1
ATOM 5137 O O . ARG A 1 695 ? 25.146 35.344 -28.254 1.00 91.50 695 ARG A O 1
ATOM 5144 N N . GLY A 1 696 ? 26.340 33.867 -29.432 1.00 90.88 696 GLY A N 1
ATOM 5145 C CA . GLY A 1 696 ? 25.375 33.714 -30.517 1.00 90.88 696 GLY A CA 1
ATOM 5146 C C . GLY A 1 696 ? 24.234 32.751 -30.178 1.00 90.88 696 GLY A C 1
ATOM 5147 O O . GLY A 1 696 ? 24.365 31.851 -29.349 1.00 90.88 696 GLY A O 1
ATOM 5148 N N . SER A 1 697 ? 23.099 32.908 -30.858 1.00 94.94 697 SER A N 1
ATOM 5149 C CA . SER A 1 697 ? 21.966 31.983 -30.755 1.00 94.94 697 SER A CA 1
ATOM 5150 C C . SER A 1 697 ? 21.219 31.845 -32.081 1.00 94.94 697 SER A C 1
ATOM 5152 O O . SER A 1 697 ? 21.339 32.675 -32.987 1.00 94.94 697 SER A O 1
ATOM 5154 N N . LYS A 1 698 ? 20.442 30.767 -32.212 1.00 94.00 698 LYS A N 1
ATOM 5155 C CA . LYS A 1 698 ? 19.601 30.479 -33.373 1.00 94.00 698 LYS A CA 1
ATOM 5156 C C . LYS A 1 698 ? 18.346 29.733 -32.932 1.00 94.00 698 LYS A C 1
ATOM 5158 O O . LYS A 1 698 ? 18.432 28.728 -32.238 1.00 94.00 698 LYS A O 1
ATOM 5163 N N . ARG A 1 699 ? 17.175 30.177 -33.391 1.00 93.62 699 ARG A N 1
ATOM 5164 C CA . ARG A 1 699 ? 15.920 29.420 -33.281 1.00 93.62 699 ARG A CA 1
ATOM 5165 C C . ARG A 1 699 ? 15.490 28.935 -34.665 1.00 93.62 699 ARG A C 1
ATOM 5167 O O . ARG A 1 699 ? 15.621 29.665 -35.648 1.00 93.62 699 ARG A O 1
ATOM 5174 N N . CYS A 1 700 ? 15.004 27.703 -34.733 1.00 90.81 700 CYS A N 1
ATOM 5175 C CA . CYS A 1 700 ? 14.510 27.036 -35.927 1.00 90.81 700 CYS A CA 1
ATOM 5176 C C . CYS A 1 700 ? 13.208 26.301 -35.581 1.00 90.81 700 CYS A C 1
ATOM 5178 O O . CYS A 1 700 ? 13.221 25.127 -35.218 1.00 90.81 700 CYS A O 1
ATOM 5180 N N . PHE A 1 701 ? 12.081 27.015 -35.660 1.00 91.06 701 PHE A N 1
ATOM 5181 C CA . PHE A 1 701 ? 10.794 26.562 -35.119 1.00 91.06 701 PHE A CA 1
ATOM 5182 C C . PHE A 1 701 ? 10.918 26.187 -33.626 1.00 91.06 701 PHE A C 1
ATOM 5184 O O . PHE A 1 701 ? 11.315 27.028 -32.817 1.00 91.06 701 PHE A O 1
ATOM 5191 N N . ASP A 1 702 ? 10.595 24.943 -33.276 1.00 86.19 702 ASP A N 1
ATOM 5192 C CA . ASP A 1 702 ? 10.663 24.356 -31.940 1.00 86.19 702 ASP A CA 1
ATOM 5193 C C . ASP A 1 702 ? 12.078 23.919 -31.509 1.00 86.19 702 ASP A C 1
ATOM 5195 O O . ASP A 1 702 ? 12.279 23.621 -30.334 1.00 86.19 702 ASP A O 1
ATOM 5199 N N . PHE A 1 703 ? 13.071 23.944 -32.410 1.00 92.75 703 PHE A N 1
ATOM 5200 C CA . PHE A 1 703 ? 14.484 23.712 -32.082 1.00 92.75 703 PHE A CA 1
ATOM 5201 C C . PHE A 1 703 ? 15.188 25.037 -31.759 1.00 92.75 703 PHE A C 1
ATOM 5203 O O . PHE A 1 703 ? 15.180 25.966 -32.573 1.00 92.75 703 PHE A O 1
ATOM 5210 N N . ALA A 1 704 ? 15.814 25.147 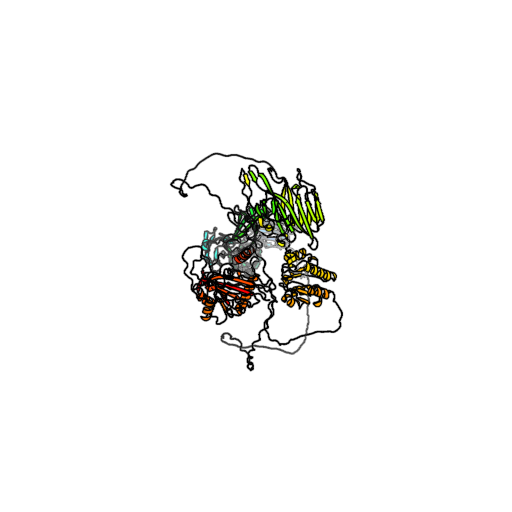-30.587 1.00 93.56 704 ALA A N 1
ATOM 5211 C CA . ALA A 1 704 ? 16.559 26.333 -30.172 1.00 93.56 704 ALA A CA 1
ATOM 5212 C C . ALA A 1 704 ? 18.002 25.996 -29.780 1.00 93.56 704 ALA A C 1
ATOM 5214 O O . ALA A 1 704 ? 18.280 24.971 -29.166 1.00 93.56 704 ALA A O 1
ATOM 5215 N N . LEU A 1 705 ? 18.920 26.880 -30.164 1.00 94.88 705 LEU A N 1
ATOM 5216 C CA . LEU A 1 705 ? 20.356 26.755 -29.979 1.00 94.88 705 LEU A CA 1
ATOM 5217 C C . LEU A 1 705 ? 20.878 28.062 -29.379 1.00 94.88 705 LEU A C 1
ATOM 5219 O O . LEU A 1 705 ? 20.601 29.135 -29.920 1.00 94.88 705 LEU A O 1
ATOM 5223 N N . ALA A 1 706 ? 21.659 27.994 -28.308 1.00 94.25 706 ALA A N 1
ATOM 5224 C CA . ALA A 1 706 ? 22.319 29.157 -27.715 1.00 94.25 706 ALA A CA 1
ATOM 5225 C C . ALA A 1 706 ? 23.744 28.797 -27.289 1.00 94.25 706 ALA A C 1
ATOM 5227 O O . ALA A 1 706 ? 23.968 27.698 -26.791 1.00 94.25 706 ALA A O 1
ATOM 5228 N N . MET A 1 707 ? 24.695 29.711 -27.477 1.00 90.50 707 MET A N 1
ATOM 5229 C CA . MET A 1 707 ? 26.095 29.536 -27.094 1.00 90.50 707 MET A CA 1
ATOM 5230 C C . MET A 1 707 ? 26.522 30.615 -26.092 1.00 90.50 707 MET A C 1
ATOM 5232 O O . MET A 1 707 ? 26.279 31.800 -26.307 1.00 90.50 707 MET A O 1
ATOM 5236 N N . GLY A 1 708 ? 27.178 30.195 -25.007 1.00 89.25 708 GLY A N 1
ATOM 5237 C CA . GLY A 1 708 ? 27.951 31.041 -24.098 1.00 89.25 708 GLY A CA 1
ATOM 5238 C C . GLY A 1 708 ? 29.301 31.400 -24.722 1.00 89.25 708 GLY A C 1
ATOM 5239 O O . GLY A 1 708 ? 29.349 31.837 -25.868 1.00 89.25 708 GLY A O 1
ATOM 5240 N N . HIS A 1 709 ? 30.413 31.215 -24.006 1.00 86.94 709 HIS A N 1
ATOM 5241 C CA . HIS A 1 709 ? 31.758 31.468 -24.557 1.00 86.94 709 HIS A CA 1
ATOM 5242 C C . HIS A 1 709 ? 32.405 30.208 -25.146 1.00 86.94 709 HIS A C 1
ATOM 5244 O O . HIS A 1 709 ? 32.840 30.248 -26.295 1.00 86.94 709 HIS A O 1
ATOM 5250 N N . SER A 1 710 ? 32.397 29.098 -24.396 1.00 89.44 710 SER A N 1
ATOM 5251 C CA . SER A 1 710 ? 32.847 27.767 -24.849 1.00 89.44 710 SER A CA 1
ATOM 5252 C C . SER A 1 710 ? 31.750 26.693 -24.787 1.00 89.44 710 SER A C 1
ATOM 5254 O O . SER A 1 710 ? 31.928 25.593 -25.301 1.00 89.44 710 SER A O 1
ATOM 5256 N N . SER A 1 711 ? 30.613 26.987 -24.152 1.00 92.69 711 SER A N 1
ATOM 5257 C CA . SER A 1 711 ? 29.490 26.065 -23.966 1.00 92.69 711 SER A CA 1
ATOM 5258 C C . SER A 1 711 ? 28.300 26.427 -24.850 1.00 92.69 711 SER A C 1
ATOM 5260 O O . SER A 1 711 ? 28.098 27.595 -25.179 1.00 92.69 711 SER A O 1
ATOM 5262 N N . ALA A 1 712 ? 27.490 25.441 -25.221 1.00 93.50 712 ALA A N 1
ATOM 5263 C CA . ALA A 1 712 ? 26.247 25.628 -25.954 1.00 93.50 712 ALA A CA 1
ATOM 5264 C C . ALA A 1 712 ? 25.147 24.686 -25.467 1.00 93.50 712 ALA A C 1
ATOM 5266 O O . ALA A 1 712 ? 25.422 23.564 -25.047 1.00 93.50 712 ALA A O 1
ATOM 5267 N N . THR A 1 713 ? 23.900 25.135 -25.579 1.00 94.88 713 THR A N 1
ATOM 5268 C CA . THR A 1 713 ? 22.709 24.360 -25.231 1.00 94.88 713 THR A CA 1
ATOM 5269 C C . THR A 1 713 ? 21.791 24.248 -26.441 1.00 94.88 713 THR A C 1
ATOM 5271 O O . THR A 1 713 ? 21.485 25.247 -27.100 1.00 94.88 713 THR A O 1
ATOM 5274 N N . PHE A 1 714 ? 21.334 23.029 -26.708 1.00 94.06 714 PHE A N 1
ATOM 5275 C CA . PHE A 1 714 ? 20.430 22.667 -27.792 1.00 94.06 714 PHE A CA 1
ATOM 5276 C C . PHE A 1 714 ? 19.143 22.107 -27.180 1.00 94.06 714 PHE A C 1
ATOM 5278 O O . PHE A 1 714 ? 19.200 21.129 -26.436 1.00 94.06 714 PHE A O 1
ATOM 5285 N N . THR A 1 715 ? 1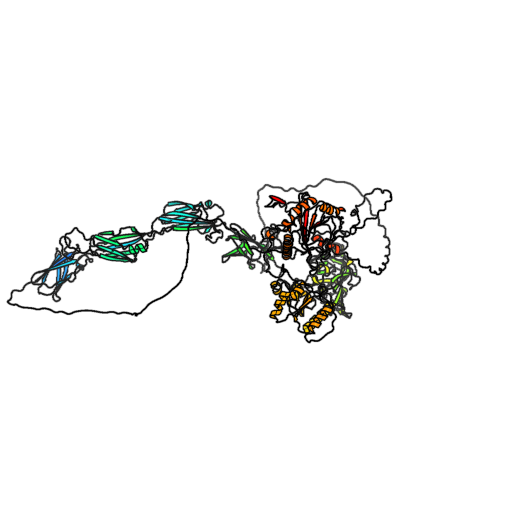7.986 22.700 -27.475 1.00 91.81 715 THR A N 1
ATOM 5286 C CA . THR A 1 715 ? 16.694 22.288 -26.900 1.00 91.81 715 THR A CA 1
ATOM 5287 C C . THR A 1 715 ? 15.641 22.025 -27.972 1.00 91.81 715 THR A C 1
ATOM 5289 O O . THR A 1 715 ? 15.509 22.789 -28.931 1.00 91.81 715 THR A O 1
ATOM 5292 N N . LEU A 1 716 ? 14.888 20.933 -27.815 1.00 86.56 716 LEU A N 1
ATOM 5293 C CA . LEU A 1 716 ? 13.759 20.565 -28.673 1.00 86.56 716 LEU A CA 1
ATOM 5294 C C . LEU A 1 716 ? 12.705 19.811 -27.856 1.00 86.56 716 LEU A C 1
ATOM 5296 O O . LEU A 1 716 ? 12.997 18.771 -27.267 1.00 86.56 716 LEU A O 1
ATOM 5300 N N . ARG A 1 717 ? 11.460 20.306 -27.858 1.00 79.81 717 ARG A N 1
ATOM 5301 C CA . ARG A 1 717 ? 10.392 19.823 -26.960 1.00 79.81 717 ARG A CA 1
ATOM 5302 C C . ARG A 1 717 ? 10.903 19.826 -25.503 1.00 79.81 717 ARG A C 1
ATOM 5304 O O . ARG A 1 717 ? 11.332 20.867 -25.015 1.00 79.81 717 ARG A O 1
ATOM 5311 N N . ASN A 1 718 ? 10.912 18.665 -24.851 1.00 84.50 718 ASN A N 1
ATOM 5312 C CA . ASN A 1 718 ? 11.368 18.467 -23.477 1.00 84.50 718 ASN A CA 1
ATOM 5313 C C . ASN A 1 718 ? 12.817 17.933 -23.375 1.00 84.50 718 ASN A C 1
ATOM 5315 O O . ASN A 1 718 ? 13.277 17.655 -22.268 1.00 84.50 718 ASN A O 1
ATOM 5319 N N . TRP A 1 719 ? 13.530 17.781 -24.498 1.00 90.56 719 TRP A N 1
ATOM 5320 C CA . TRP A 1 719 ? 14.934 17.360 -24.532 1.00 90.56 719 TRP A CA 1
ATOM 5321 C C . TRP A 1 719 ? 15.873 18.567 -24.544 1.00 90.56 719 TRP A C 1
ATOM 5323 O O . TRP A 1 719 ? 15.637 19.547 -25.258 1.00 90.56 719 TRP A O 1
ATOM 5333 N N . SER A 1 720 ? 16.951 18.482 -23.764 1.00 92.81 720 SER A N 1
ATOM 5334 C CA . SER A 1 720 ? 17.982 19.514 -23.662 1.00 92.81 720 SER A CA 1
ATOM 5335 C C . SER A 1 720 ? 19.370 18.882 -23.578 1.00 92.81 720 SER A C 1
ATOM 5337 O O . SER A 1 720 ? 19.642 18.098 -22.669 1.00 92.81 720 SER A O 1
ATOM 5339 N N . PHE A 1 721 ? 20.252 19.256 -24.503 1.00 94.69 721 PHE A N 1
ATOM 5340 C CA . PHE A 1 721 ? 21.649 18.823 -24.537 1.00 94.69 721 PHE A CA 1
ATOM 5341 C C . PHE A 1 721 ? 22.567 20.019 -24.305 1.00 94.69 721 PHE A C 1
ATOM 5343 O O . PHE A 1 721 ? 22.427 21.041 -24.981 1.00 94.69 721 PHE A O 1
ATOM 5350 N N . SER A 1 722 ? 23.514 19.893 -23.382 1.00 94.31 722 SER A N 1
ATOM 5351 C CA . SER A 1 722 ? 24.622 20.829 -23.207 1.00 94.31 722 SER A CA 1
ATOM 5352 C C . SER A 1 722 ? 25.888 20.251 -23.838 1.00 94.31 722 SER A C 1
ATOM 5354 O O . SER A 1 722 ? 26.162 19.062 -23.727 1.00 94.31 722 SER A O 1
ATOM 5356 N N . VAL A 1 723 ? 26.670 21.088 -24.514 1.00 95.75 723 VAL A N 1
ATOM 5357 C CA . VAL A 1 723 ? 27.969 20.737 -25.105 1.00 95.75 723 VAL A CA 1
ATOM 5358 C C . VAL A 1 723 ? 28.970 21.787 -24.648 1.00 95.75 723 VAL A C 1
ATOM 5360 O O . VAL A 1 723 ? 28.738 22.978 -24.843 1.00 95.75 723 VAL A O 1
ATOM 5363 N N . HIS A 1 724 ? 30.065 21.374 -24.019 1.00 94.81 724 HIS A N 1
ATOM 5364 C CA . HIS A 1 724 ? 31.045 22.269 -23.414 1.00 94.81 724 HIS A CA 1
ATOM 5365 C C . HIS A 1 724 ? 32.438 22.015 -23.990 1.00 94.81 724 HIS A C 1
ATOM 5367 O O . HIS A 1 724 ? 33.018 20.950 -23.802 1.00 94.81 724 HIS A O 1
ATOM 5373 N N . GLY A 1 725 ? 32.968 23.009 -24.703 1.00 93.31 725 GLY A N 1
ATOM 5374 C CA . GLY A 1 725 ? 34.343 23.012 -25.185 1.00 93.31 725 GLY A CA 1
ATOM 5375 C C . GLY A 1 725 ? 35.342 23.272 -24.061 1.00 93.31 725 GLY A C 1
ATOM 5376 O O . GLY A 1 725 ? 35.191 24.242 -23.310 1.00 93.31 725 GLY A O 1
ATOM 5377 N N . ASN A 1 726 ? 36.360 22.417 -23.973 1.00 92.38 726 ASN A N 1
ATOM 5378 C CA . ASN A 1 726 ? 37.436 22.473 -22.985 1.00 92.38 726 ASN A CA 1
ATOM 5379 C C . ASN A 1 726 ? 38.797 22.150 -23.612 1.00 92.38 726 ASN A C 1
ATOM 5381 O O . ASN A 1 726 ? 38.880 21.408 -24.590 1.00 92.38 726 ASN A O 1
ATOM 5385 N N . HIS A 1 727 ? 39.880 22.678 -23.038 1.00 91.94 727 HIS A N 1
ATOM 5386 C CA . HIS A 1 727 ? 41.241 22.325 -23.448 1.00 91.94 727 HIS A CA 1
ATOM 5387 C C . HIS A 1 727 ? 41.583 20.866 -23.108 1.00 91.94 727 HIS A C 1
ATOM 5389 O O . HIS A 1 727 ? 41.146 20.320 -22.090 1.00 91.94 727 HIS A O 1
ATOM 5395 N N . VAL A 1 728 ? 42.441 20.259 -23.929 1.00 91.81 728 VAL A N 1
ATOM 5396 C CA . VAL A 1 728 ? 43.171 19.041 -23.561 1.00 91.81 728 VAL A CA 1
ATOM 5397 C C . VAL A 1 728 ? 44.461 19.460 -22.850 1.00 91.81 728 VAL A C 1
ATOM 5399 O O . VAL A 1 728 ? 45.437 19.856 -23.488 1.00 91.81 728 VAL A O 1
ATOM 5402 N N . TYR A 1 729 ? 44.443 19.413 -21.518 1.00 85.94 729 TYR A N 1
ATOM 5403 C CA . TYR A 1 729 ? 45.614 19.658 -20.671 1.00 85.94 729 TYR A CA 1
ATOM 5404 C C . TYR A 1 729 ? 46.615 18.492 -20.748 1.00 85.94 729 TYR A C 1
ATOM 5406 O O . TYR A 1 729 ? 46.238 17.374 -21.094 1.00 85.94 729 TYR A O 1
ATOM 5414 N N . ASP A 1 730 ? 47.896 18.777 -20.483 1.00 89.88 730 ASP A N 1
ATOM 5415 C CA . ASP A 1 730 ? 49.029 17.830 -20.516 1.00 89.88 730 ASP A CA 1
ATOM 5416 C C . ASP A 1 730 ? 49.095 16.927 -21.768 1.00 89.88 730 ASP A C 1
ATOM 5418 O O . ASP A 1 730 ? 49.551 15.779 -21.753 1.00 89.88 730 ASP A O 1
ATOM 5422 N N . ARG A 1 731 ? 48.639 17.493 -22.888 1.00 91.75 731 ARG A N 1
ATOM 5423 C CA . ARG A 1 731 ? 48.568 16.895 -24.220 1.00 91.75 731 ARG A CA 1
ATOM 5424 C C . ARG A 1 731 ? 49.952 16.708 -24.843 1.00 91.75 731 ARG A C 1
ATOM 5426 O O . ARG A 1 731 ? 50.641 17.683 -25.139 1.00 91.75 731 ARG A O 1
ATOM 5433 N N . ILE A 1 732 ? 50.280 15.470 -25.203 1.00 94.56 732 ILE A N 1
ATOM 5434 C CA . ILE A 1 732 ? 51.460 15.122 -26.007 1.00 94.56 732 ILE A CA 1
ATOM 5435 C C . ILE A 1 732 ? 51.092 15.144 -27.505 1.00 94.56 732 ILE A C 1
ATOM 5437 O O . ILE A 1 732 ? 51.754 15.806 -28.305 1.00 94.56 732 ILE A O 1
ATOM 5441 N N . SER A 1 733 ? 49.989 14.495 -27.890 1.00 95.00 733 SER A N 1
ATOM 5442 C CA . SER A 1 733 ? 49.512 14.357 -29.277 1.00 95.00 733 SER A CA 1
ATOM 5443 C C . SER A 1 733 ? 47.980 14.528 -29.380 1.00 95.00 733 SER A C 1
ATOM 5445 O O . SER A 1 733 ? 47.307 14.722 -28.370 1.00 95.00 733 SER A O 1
ATOM 5447 N N . GLY A 1 734 ? 47.413 14.490 -30.594 1.00 93.62 734 GLY A N 1
ATOM 5448 C CA . GLY A 1 734 ? 45.956 14.555 -30.811 1.00 93.62 734 GLY A CA 1
ATOM 5449 C C . GLY A 1 734 ? 45.348 15.974 -30.819 1.00 93.62 734 GLY A C 1
ATOM 5450 O O . GLY A 1 734 ? 46.078 16.953 -31.035 1.00 93.62 734 GLY A O 1
ATOM 5451 N N . PRO A 1 735 ? 44.025 16.124 -30.617 1.00 94.56 735 PRO A N 1
ATOM 5452 C CA . PRO A 1 735 ? 43.321 17.412 -30.633 1.00 94.56 735 PRO A CA 1
ATOM 5453 C C . PRO A 1 735 ? 43.733 18.350 -29.483 1.00 94.56 735 PRO A C 1
ATOM 5455 O O . PRO A 1 735 ? 44.172 17.908 -28.428 1.00 94.56 735 PRO A O 1
ATOM 5458 N N . GLN A 1 736 ? 43.588 19.667 -29.682 1.00 94.31 736 GLN A N 1
ATOM 5459 C CA . GLN A 1 736 ? 43.860 20.695 -28.653 1.00 94.31 736 GLN A CA 1
ATOM 5460 C C . GLN A 1 736 ? 42.663 20.973 -27.726 1.00 94.31 736 GLN A C 1
ATOM 5462 O O . GLN A 1 736 ? 42.844 21.442 -26.602 1.00 94.31 736 GLN A O 1
ATOM 5467 N N . HIS A 1 737 ? 41.449 20.687 -28.197 1.00 95.62 737 HIS A N 1
ATOM 5468 C CA . HIS A 1 737 ? 40.197 20.890 -27.474 1.00 95.62 737 HIS A CA 1
ATOM 5469 C C . HIS A 1 737 ? 39.332 19.633 -27.570 1.00 95.62 737 HIS A C 1
ATOM 5471 O O . HIS A 1 737 ? 39.327 18.966 -28.606 1.00 95.62 737 HIS A O 1
ATOM 5477 N N . ARG A 1 738 ? 38.570 19.361 -26.511 1.00 95.06 738 ARG A N 1
ATOM 5478 C CA . ARG A 1 738 ? 37.554 18.307 -26.430 1.00 95.06 738 ARG A CA 1
ATOM 5479 C C . ARG A 1 738 ? 36.173 18.893 -26.140 1.00 95.06 738 ARG A C 1
ATOM 5481 O O . ARG A 1 738 ? 36.062 20.061 -25.759 1.00 95.06 738 ARG A O 1
ATOM 5488 N N . LEU A 1 739 ? 35.146 18.064 -26.276 1.00 96.50 739 LEU A N 1
ATOM 5489 C CA . LEU A 1 739 ? 33.767 18.354 -25.899 1.00 96.50 739 LEU A CA 1
ATOM 5490 C C . LEU A 1 739 ? 33.336 17.450 -24.743 1.00 96.50 739 LEU A C 1
ATOM 5492 O O . LEU A 1 739 ? 33.421 16.230 -24.843 1.00 96.50 739 LEU A O 1
ATOM 5496 N N . ASP A 1 740 ? 32.825 18.060 -23.680 1.00 94.25 740 ASP A N 1
ATOM 5497 C CA . ASP A 1 740 ? 32.119 17.378 -22.600 1.00 94.25 740 ASP A CA 1
ATOM 5498 C C . ASP A 1 740 ? 30.603 17.623 -22.800 1.00 94.25 740 ASP A C 1
ATOM 5500 O O . ASP A 1 740 ? 30.171 18.771 -22.940 1.00 94.25 740 ASP A O 1
ATOM 5504 N N . ILE A 1 741 ? 29.790 16.565 -22.880 1.00 95.31 741 ILE A N 1
ATOM 5505 C CA . ILE A 1 741 ? 28.365 16.616 -23.260 1.00 95.31 741 ILE A CA 1
ATOM 5506 C C . ILE A 1 741 ? 27.481 16.204 -22.080 1.00 95.31 741 ILE A C 1
ATOM 5508 O O . ILE A 1 741 ? 27.725 15.178 -21.447 1.00 95.31 741 ILE A O 1
ATOM 5512 N N . GLY A 1 742 ? 26.423 16.973 -21.817 1.00 93.12 742 GLY A N 1
ATOM 5513 C CA . GLY A 1 742 ? 25.335 16.624 -20.906 1.00 93.12 742 GLY A CA 1
ATOM 5514 C C . GLY A 1 742 ? 24.015 16.418 -21.648 1.00 93.12 742 GLY A C 1
ATOM 5515 O O . GLY A 1 742 ? 23.695 17.134 -22.597 1.00 93.12 742 GLY A O 1
ATOM 5516 N N . PHE A 1 743 ? 23.228 15.449 -21.196 1.00 93.62 743 PHE A N 1
ATOM 5517 C CA . PHE A 1 743 ? 21.916 15.091 -21.728 1.00 93.62 743 PHE A CA 1
ATOM 5518 C C . PHE A 1 743 ? 20.882 15.273 -20.612 1.00 93.62 743 PHE A C 1
ATOM 5520 O O . PHE A 1 743 ? 21.174 14.991 -19.453 1.00 93.62 743 PHE A O 1
ATOM 5527 N N . SER A 1 744 ? 19.680 15.762 -20.927 1.00 87.44 744 SER A N 1
ATOM 5528 C CA . SER A 1 744 ? 18.615 15.939 -19.930 1.00 87.44 744 SER A CA 1
ATOM 5529 C C . SER A 1 744 ? 17.216 15.866 -20.550 1.00 87.44 744 SER A C 1
ATOM 5531 O O . SER A 1 744 ? 16.982 16.359 -21.660 1.00 87.44 744 SER A O 1
ATOM 5533 N N . ALA A 1 745 ? 16.287 15.258 -19.809 1.00 82.19 745 ALA A N 1
ATOM 5534 C CA . ALA A 1 745 ? 14.903 15.006 -20.210 1.00 82.19 745 ALA A CA 1
ATOM 5535 C C . ALA A 1 745 ? 13.932 15.624 -19.194 1.00 82.19 745 ALA A C 1
ATOM 5537 O O . ALA A 1 745 ? 14.060 15.367 -18.001 1.00 82.19 745 ALA A O 1
ATOM 5538 N N . LYS A 1 746 ? 12.956 16.426 -19.635 1.00 76.88 746 LYS A N 1
ATOM 5539 C CA . LYS A 1 746 ? 11.965 17.048 -18.734 1.00 76.88 746 LYS A CA 1
ATOM 5540 C C . LYS A 1 746 ? 10.638 16.284 -18.714 1.00 76.88 746 LYS A C 1
ATOM 5542 O O . LYS A 1 746 ? 9.996 16.141 -19.755 1.00 76.88 746 LYS A O 1
ATOM 5547 N N . GLY A 1 747 ? 10.201 15.863 -17.527 1.00 69.44 747 GLY A N 1
ATOM 5548 C CA . GLY A 1 747 ? 8.956 15.111 -17.338 1.00 69.44 747 GLY A CA 1
ATOM 5549 C C . GLY A 1 747 ? 8.933 13.789 -18.116 1.00 69.44 747 GLY A C 1
ATOM 5550 O O . GLY A 1 747 ? 9.961 13.146 -18.315 1.00 69.44 747 GLY A O 1
ATOM 5551 N N . ASP A 1 748 ? 7.760 13.433 -18.630 1.00 61.00 748 ASP A N 1
ATOM 5552 C CA . ASP A 1 748 ? 7.442 12.238 -19.435 1.00 61.00 748 ASP A CA 1
ATOM 5553 C C . ASP A 1 748 ? 8.229 12.060 -20.761 1.00 61.00 748 ASP A C 1
ATOM 5555 O O . ASP A 1 748 ? 7.958 11.139 -21.534 1.00 61.00 748 ASP A O 1
ATOM 5559 N N . ALA A 1 749 ? 9.193 12.931 -21.075 1.00 66.50 749 ALA A N 1
ATOM 5560 C CA . ALA A 1 749 ? 9.934 12.924 -22.337 1.00 66.50 749 ALA A CA 1
ATOM 5561 C C . ALA A 1 749 ? 10.649 11.595 -22.617 1.00 66.50 749 ALA A C 1
ATOM 5563 O O . ALA A 1 749 ? 10.620 11.110 -23.751 1.00 66.50 749 ALA A O 1
ATOM 5564 N N . ALA A 1 750 ? 11.259 11.006 -21.587 1.00 70.62 750 ALA A N 1
ATOM 5565 C CA . ALA A 1 750 ? 11.931 9.713 -21.662 1.00 70.62 750 ALA A CA 1
ATOM 5566 C C . ALA A 1 750 ? 10.936 8.596 -22.029 1.00 70.62 750 ALA A C 1
ATOM 5568 O O . ALA A 1 750 ? 11.080 7.967 -23.077 1.00 70.62 750 ALA A O 1
ATOM 5569 N N . ALA A 1 751 ? 9.861 8.452 -21.247 1.00 60.88 751 ALA A N 1
ATOM 5570 C CA . ALA A 1 751 ? 8.817 7.446 -21.448 1.00 60.88 751 ALA A CA 1
ATOM 5571 C C . ALA A 1 751 ? 8.097 7.559 -22.808 1.00 60.88 751 ALA A C 1
ATOM 5573 O O . ALA A 1 751 ? 7.835 6.543 -23.444 1.00 60.88 751 ALA A O 1
ATOM 5574 N N . ARG A 1 752 ? 7.815 8.777 -23.300 1.00 67.56 752 ARG A N 1
ATOM 5575 C CA . ARG A 1 752 ? 7.160 8.980 -24.612 1.00 67.56 752 ARG A CA 1
ATOM 5576 C C . ARG A 1 752 ? 8.044 8.636 -25.810 1.00 67.56 752 ARG A C 1
ATOM 5578 O O . ARG A 1 752 ? 7.535 8.231 -26.854 1.00 67.56 752 ARG A O 1
ATOM 5585 N N . SER A 1 753 ? 9.353 8.873 -25.703 1.00 74.06 753 SER A N 1
ATOM 5586 C CA . SER A 1 753 ? 10.272 8.769 -26.849 1.00 74.06 753 SER A CA 1
ATOM 5587 C C . SER A 1 753 ? 11.099 7.478 -26.874 1.00 74.06 753 SER A C 1
ATOM 5589 O O . SER A 1 753 ? 11.527 7.056 -27.956 1.00 74.06 753 SER A O 1
ATOM 5591 N N . LEU A 1 754 ? 11.258 6.823 -25.716 1.00 79.31 754 LEU A N 1
ATOM 5592 C CA . LEU A 1 754 ? 12.020 5.585 -25.506 1.00 79.31 754 LEU A CA 1
ATOM 5593 C C . LEU A 1 754 ? 13.387 5.606 -26.219 1.00 79.31 754 LEU A C 1
ATOM 5595 O O . LEU A 1 754 ? 13.671 4.710 -27.010 1.00 79.31 754 LEU A O 1
ATOM 5599 N N . PRO A 1 755 ? 14.208 6.656 -26.035 1.00 89.06 755 PRO A N 1
ATOM 5600 C CA . PRO A 1 755 ? 15.409 6.896 -26.834 1.00 89.06 755 PRO A CA 1
ATOM 5601 C C . PRO A 1 755 ? 16.441 5.758 -26.770 1.00 89.06 755 PRO A C 1
ATOM 5603 O O . PRO A 1 755 ? 16.511 4.986 -25.815 1.00 89.06 755 PRO A O 1
ATOM 5606 N N . HIS A 1 756 ? 17.290 5.701 -27.794 1.00 92.12 756 HIS A N 1
ATOM 5607 C CA . HIS A 1 756 ? 18.416 4.772 -27.925 1.00 92.12 756 HIS A CA 1
ATOM 5608 C C . HIS A 1 756 ? 19.711 5.529 -28.277 1.00 92.12 756 HIS A C 1
ATOM 5610 O O . HIS A 1 756 ? 19.763 6.751 -28.147 1.00 92.12 756 HIS A O 1
ATOM 5616 N N . GLY A 1 757 ? 20.765 4.836 -28.705 1.00 93.31 757 GLY A N 1
ATOM 5617 C CA . GLY A 1 757 ? 22.129 5.367 -28.816 1.00 93.31 757 GLY A CA 1
ATOM 5618 C C . GLY A 1 757 ? 22.943 5.100 -27.545 1.00 93.31 757 GLY A C 1
ATOM 5619 O O . GLY A 1 757 ? 22.373 4.740 -26.512 1.00 93.31 757 GLY A O 1
ATOM 5620 N N . LEU A 1 758 ? 24.274 5.253 -27.617 1.00 94.31 758 LEU A N 1
ATOM 5621 C CA . LEU A 1 758 ? 25.210 4.870 -26.539 1.00 94.31 758 LEU A CA 1
ATOM 5622 C C . LEU A 1 758 ? 24.771 5.381 -25.155 1.00 94.31 758 LEU A C 1
ATOM 5624 O O . LEU A 1 758 ? 24.761 4.613 -24.201 1.00 94.31 758 LEU A O 1
ATOM 5628 N N . VAL A 1 759 ? 24.343 6.644 -25.061 1.00 94.12 759 VAL A N 1
ATOM 5629 C CA . VAL A 1 759 ? 23.824 7.259 -23.828 1.00 94.12 759 VAL A CA 1
ATOM 5630 C C . VAL A 1 759 ? 22.295 7.201 -23.766 1.00 94.12 759 VAL A C 1
ATOM 5632 O O . VAL A 1 759 ? 21.730 6.922 -22.707 1.00 94.12 759 VAL A O 1
ATOM 5635 N N . GLY A 1 760 ? 21.607 7.443 -24.887 1.00 89.38 760 GLY A N 1
ATOM 5636 C CA . GLY A 1 760 ? 20.151 7.600 -24.931 1.00 89.38 760 GLY A CA 1
ATOM 5637 C C . GLY A 1 760 ? 19.374 6.399 -24.391 1.00 89.38 760 GLY A C 1
ATOM 5638 O O . GLY A 1 760 ? 18.409 6.599 -23.660 1.00 89.38 760 GLY A O 1
ATOM 5639 N N . GLN A 1 761 ? 19.848 5.170 -24.617 1.00 89.25 761 GLN A N 1
ATOM 5640 C CA . GLN A 1 761 ? 19.208 3.949 -24.096 1.00 89.25 761 GLN A CA 1
ATOM 5641 C C . GLN A 1 761 ? 19.131 3.864 -22.559 1.00 89.25 761 GLN A C 1
ATOM 5643 O O . GLN A 1 761 ? 18.349 3.075 -22.026 1.00 89.25 761 GLN A O 1
ATOM 5648 N N . SER A 1 762 ? 19.896 4.685 -21.830 1.00 89.31 762 SER A N 1
ATOM 5649 C CA . SER A 1 762 ? 19.767 4.782 -20.371 1.00 89.31 762 SER A CA 1
ATOM 5650 C C . SER A 1 762 ? 18.490 5.482 -19.909 1.00 89.31 762 SER A C 1
ATOM 5652 O O . SER A 1 762 ? 17.991 5.141 -18.847 1.00 89.31 762 SER A O 1
ATOM 5654 N N . TYR A 1 763 ? 17.904 6.371 -20.716 1.00 83.12 763 TYR A N 1
ATOM 5655 C CA . TYR A 1 763 ? 16.600 6.991 -20.435 1.00 83.12 763 TYR A CA 1
ATOM 5656 C C . TYR A 1 763 ? 15.415 6.048 -20.702 1.00 83.12 763 TYR A C 1
ATOM 5658 O O . TYR A 1 763 ? 14.285 6.355 -20.338 1.00 83.12 763 TYR A O 1
ATOM 5666 N N . SER A 1 764 ? 15.665 4.904 -21.340 1.00 75.12 764 SER A N 1
ATOM 5667 C CA . SER A 1 764 ? 14.672 3.850 -21.602 1.00 75.12 764 SER A CA 1
ATOM 5668 C C . SER A 1 764 ? 14.709 2.740 -20.541 1.00 75.12 764 SER A C 1
ATOM 5670 O O . SER A 1 764 ? 14.220 1.638 -20.770 1.00 75.12 764 SER A O 1
ATOM 5672 N N . SER A 1 765 ? 15.328 3.015 -19.389 1.00 66.25 765 SER A N 1
ATOM 5673 C CA . SER A 1 765 ? 15.492 2.115 -18.246 1.00 66.25 765 SER A CA 1
ATOM 5674 C C . SER A 1 765 ? 15.329 2.915 -16.960 1.00 66.25 765 SER A C 1
ATOM 5676 O O . SER A 1 765 ? 15.974 3.944 -16.808 1.00 66.25 765 SER A O 1
ATOM 5678 N N . MET A 1 766 ? 14.530 2.428 -16.010 1.00 60.00 766 MET A N 1
ATOM 5679 C CA . MET A 1 766 ? 14.450 3.032 -14.669 1.00 60.00 766 MET A CA 1
ATOM 5680 C C . MET A 1 766 ? 15.615 2.609 -13.757 1.00 60.00 766 MET A C 1
ATOM 5682 O O . MET A 1 766 ? 15.810 3.204 -12.702 1.00 60.00 766 MET A O 1
ATOM 5686 N N . MET A 1 767 ? 16.396 1.599 -14.162 1.00 61.03 767 MET A N 1
ATOM 5687 C CA . MET A 1 767 ? 17.550 1.091 -13.414 1.00 61.03 767 MET A CA 1
ATOM 5688 C C . MET A 1 767 ? 18.880 1.662 -13.941 1.00 61.03 767 MET A C 1
ATOM 5690 O O . MET A 1 767 ? 18.994 1.878 -15.158 1.00 61.03 767 MET A O 1
ATOM 5694 N N . PRO A 1 768 ? 19.900 1.824 -13.069 1.00 76.44 768 PRO A N 1
ATOM 5695 C CA . PRO A 1 768 ? 21.274 2.138 -13.461 1.00 76.44 768 PRO A CA 1
ATOM 5696 C C . PRO A 1 768 ? 21.816 1.200 -14.549 1.00 76.44 768 PRO A C 1
ATOM 5698 O O . PRO A 1 768 ? 21.551 -0.003 -14.529 1.00 76.44 768 PRO A O 1
ATOM 5701 N N . ARG A 1 769 ? 22.638 1.721 -15.470 1.00 82.75 769 ARG A N 1
ATOM 5702 C CA . ARG A 1 769 ? 23.357 0.906 -16.472 1.00 82.75 769 ARG A CA 1
ATOM 5703 C C . ARG A 1 769 ? 24.859 0.930 -16.194 1.00 82.75 769 ARG A C 1
ATOM 5705 O O . ARG A 1 769 ? 25.448 1.995 -16.066 1.00 82.75 769 ARG A O 1
ATOM 5712 N N . HIS A 1 770 ? 25.479 -0.243 -16.105 1.00 88.19 770 HIS A N 1
ATOM 5713 C CA . HIS A 1 770 ? 26.913 -0.404 -15.848 1.00 88.19 770 HIS A CA 1
ATOM 5714 C C . HIS A 1 770 ? 27.551 -1.219 -16.975 1.00 88.19 770 HIS A C 1
ATOM 5716 O O . HIS A 1 770 ? 26.942 -2.170 -17.460 1.00 88.19 770 HIS A O 1
ATOM 5722 N N . GLY A 1 771 ? 28.758 -0.845 -17.392 1.00 89.31 771 GLY A N 1
ATOM 5723 C CA . GLY A 1 771 ? 29.491 -1.509 -18.470 1.00 89.31 771 GLY A CA 1
ATOM 5724 C C . GLY A 1 771 ? 30.994 -1.522 -18.225 1.00 89.31 771 GLY A C 1
ATOM 5725 O O . GLY A 1 771 ? 31.450 -1.179 -17.137 1.00 89.31 771 GLY A O 1
ATOM 5726 N N . ALA A 1 772 ? 31.754 -1.918 -19.245 1.00 90.25 772 ALA A N 1
ATOM 5727 C CA . ALA A 1 772 ? 33.212 -1.911 -19.222 1.00 90.25 772 ALA A CA 1
ATOM 5728 C C . ALA A 1 772 ? 33.759 -0.516 -18.867 1.00 90.25 772 ALA A C 1
ATOM 5730 O O . ALA A 1 772 ? 33.294 0.489 -19.406 1.00 90.25 772 ALA A O 1
ATOM 5731 N N . VAL A 1 773 ? 34.734 -0.483 -17.961 1.00 93.25 773 VAL A N 1
ATOM 5732 C CA . VAL A 1 773 ? 35.466 0.696 -17.480 1.00 93.25 773 VAL A CA 1
ATOM 5733 C C . VAL A 1 773 ? 36.950 0.353 -17.583 1.00 93.25 773 VAL A C 1
ATOM 5735 O O . VAL A 1 773 ? 37.331 -0.783 -17.297 1.00 93.25 773 VAL A O 1
ATOM 5738 N N . ASP A 1 774 ? 37.786 1.300 -18.003 1.00 90.12 774 ASP A N 1
ATOM 5739 C CA . ASP A 1 774 ? 39.224 1.064 -18.124 1.00 90.12 774 ASP A CA 1
ATOM 5740 C C . ASP A 1 774 ? 39.926 1.315 -16.773 1.00 90.12 774 ASP A C 1
ATOM 5742 O O . ASP A 1 774 ? 39.794 2.380 -16.170 1.00 90.12 774 ASP A O 1
ATOM 5746 N N . GLU A 1 775 ? 40.691 0.336 -16.279 1.00 90.00 775 GLU A N 1
ATOM 5747 C CA . GLU A 1 775 ? 41.427 0.452 -15.010 1.00 90.00 775 GLU A CA 1
ATOM 5748 C C . GLU A 1 775 ? 42.814 1.084 -15.218 1.00 90.00 775 GLU A C 1
ATOM 5750 O O . GLU A 1 775 ? 43.719 0.486 -15.804 1.00 90.00 775 GLU A O 1
ATOM 5755 N N . TYR A 1 776 ? 42.993 2.310 -14.720 1.00 85.38 776 TYR A N 1
ATOM 5756 C CA . TYR A 1 776 ? 44.226 3.081 -14.897 1.00 85.38 776 TYR A CA 1
ATOM 5757 C C . TYR A 1 776 ? 45.299 2.675 -13.867 1.00 85.38 776 TYR A C 1
ATOM 5759 O O . TYR A 1 776 ? 45.022 2.680 -12.664 1.00 85.38 776 TYR A O 1
ATOM 5767 N N . PRO A 1 777 ? 46.548 2.389 -14.288 1.00 86.31 777 PRO A N 1
ATOM 5768 C CA . PRO A 1 777 ? 47.655 2.140 -13.366 1.00 86.31 777 PRO A CA 1
ATOM 5769 C C . PRO A 1 777 ? 48.064 3.427 -12.633 1.00 86.31 777 PRO A C 1
ATOM 5771 O O . PRO A 1 777 ? 47.812 4.532 -13.103 1.00 86.31 777 PRO A O 1
ATOM 5774 N N . SER A 1 778 ? 48.774 3.310 -11.509 1.00 82.50 778 SER A N 1
ATOM 5775 C CA . SER A 1 778 ? 49.253 4.472 -10.737 1.00 82.50 778 SER A CA 1
ATOM 5776 C C . SER A 1 778 ? 50.388 5.259 -11.415 1.00 82.50 778 SER A C 1
ATOM 5778 O O . SER A 1 778 ? 50.619 6.425 -11.090 1.00 82.50 778 SER A O 1
ATOM 5780 N N . MET A 1 779 ? 51.116 4.634 -12.345 1.00 84.06 779 MET A N 1
ATOM 5781 C CA . MET A 1 779 ? 52.227 5.227 -13.094 1.00 84.06 779 MET A CA 1
ATOM 5782 C C . MET A 1 779 ? 52.529 4.422 -14.366 1.00 84.06 779 MET A C 1
ATOM 5784 O O . MET A 1 779 ? 52.205 3.238 -14.446 1.00 84.06 779 MET A O 1
ATOM 5788 N N . GLY A 1 780 ? 53.200 5.043 -15.341 1.00 89.12 780 GLY A N 1
ATOM 5789 C CA . GLY A 1 780 ? 53.683 4.365 -16.552 1.00 89.12 780 GLY A CA 1
ATOM 5790 C C . GLY A 1 780 ? 52.917 4.760 -17.815 1.00 89.12 780 GLY A C 1
ATOM 5791 O O . GLY A 1 780 ? 52.599 5.933 -18.000 1.00 89.12 780 GLY A O 1
ATOM 5792 N N . HIS A 1 781 ? 52.661 3.796 -18.702 1.00 93.62 781 HIS A N 1
ATOM 5793 C CA . HIS A 1 781 ? 51.966 4.014 -19.973 1.00 93.62 781 HIS A CA 1
ATOM 5794 C C . HIS A 1 781 ? 50.734 3.112 -20.069 1.00 93.62 781 HIS A C 1
ATOM 5796 O O . HIS A 1 781 ? 50.840 1.900 -19.892 1.00 93.62 781 HIS A O 1
ATOM 5802 N N . PHE A 1 782 ? 49.581 3.696 -20.379 1.00 94.69 782 PHE A N 1
ATOM 5803 C CA . PHE A 1 782 ? 48.294 3.013 -20.470 1.00 94.69 782 PHE A CA 1
ATOM 5804 C C . PHE A 1 782 ? 47.605 3.318 -21.803 1.00 94.69 782 PHE A C 1
ATOM 5806 O O . PHE A 1 782 ? 47.904 4.322 -22.451 1.00 94.69 782 PHE A O 1
ATOM 5813 N N . LYS A 1 783 ? 46.687 2.449 -22.230 1.00 94.31 783 LYS A N 1
ATOM 5814 C CA . LYS A 1 783 ? 45.906 2.624 -23.454 1.00 94.31 783 LYS A CA 1
ATOM 5815 C C . LYS A 1 783 ? 44.470 2.186 -23.204 1.00 94.31 783 LYS A C 1
ATOM 5817 O O . LYS A 1 783 ? 44.236 1.009 -22.954 1.00 94.31 783 LYS A O 1
ATOM 5822 N N . THR A 1 784 ? 43.536 3.130 -23.300 1.00 93.38 784 THR A N 1
ATOM 5823 C CA . THR A 1 784 ? 42.105 2.866 -23.084 1.00 93.38 784 THR A CA 1
ATOM 5824 C C . THR A 1 784 ? 41.577 1.867 -24.116 1.00 93.38 784 THR A C 1
ATOM 5826 O O . THR A 1 784 ? 42.060 1.820 -25.253 1.00 93.38 784 THR A O 1
ATOM 5829 N N . SER A 1 785 ? 40.611 1.041 -23.737 1.00 92.19 785 SER A N 1
ATOM 5830 C CA . SER A 1 785 ? 40.170 -0.117 -24.520 1.00 92.19 785 SER A CA 1
ATOM 5831 C C . SER A 1 785 ? 38.659 -0.325 -24.514 1.00 92.19 785 SER A C 1
ATOM 5833 O O . SER A 1 785 ? 38.121 -0.911 -25.454 1.00 92.19 785 SER A O 1
ATOM 5835 N N . SER A 1 786 ? 37.977 0.185 -23.490 1.00 94.44 786 SER A N 1
ATOM 5836 C CA . SER A 1 786 ? 36.553 -0.022 -23.273 1.00 94.44 786 SER A CA 1
ATOM 5837 C C . SER A 1 786 ? 35.698 0.669 -24.342 1.00 94.44 786 SER A C 1
ATOM 5839 O O . SER A 1 786 ? 36.017 1.750 -24.842 1.00 94.44 786 SER A O 1
ATOM 5841 N N . MET A 1 787 ? 34.602 0.010 -24.725 1.00 94.25 787 MET A N 1
ATOM 5842 C CA . MET A 1 787 ? 33.664 0.448 -25.772 1.00 94.25 787 MET A CA 1
ATOM 5843 C C . MET A 1 787 ? 32.215 0.485 -25.252 1.00 94.25 787 MET A C 1
ATOM 5845 O O . MET A 1 787 ? 31.272 0.223 -25.995 1.00 94.25 787 MET A O 1
ATOM 5849 N N . ALA A 1 788 ? 32.053 0.793 -23.961 1.00 92.25 788 ALA A N 1
ATOM 5850 C CA . ALA A 1 788 ? 30.811 0.827 -23.180 1.00 92.25 788 ALA A CA 1
ATOM 5851 C C . ALA A 1 788 ? 29.975 -0.474 -23.148 1.00 92.25 788 ALA A C 1
ATOM 5853 O O . ALA A 1 788 ? 28.812 -0.472 -22.732 1.00 92.25 788 ALA A O 1
ATOM 5854 N N . GLU A 1 789 ? 30.566 -1.599 -23.553 1.00 88.56 789 GLU A N 1
ATOM 5855 C CA . GLU A 1 789 ? 29.926 -2.919 -23.588 1.00 88.56 789 GLU A CA 1
ATOM 5856 C C . GLU A 1 789 ? 29.399 -3.330 -22.202 1.00 88.56 789 GLU A C 1
ATOM 5858 O O . GLU A 1 789 ? 29.996 -3.010 -21.175 1.00 88.56 789 GLU A O 1
ATOM 5863 N N . GLY A 1 790 ? 28.241 -3.993 -22.156 1.00 85.06 790 GLY A N 1
ATOM 5864 C CA . GLY A 1 790 ? 27.519 -4.301 -20.912 1.00 85.06 790 GLY A CA 1
ATOM 5865 C C . GLY A 1 790 ? 26.521 -3.214 -20.495 1.00 85.06 790 GLY A C 1
ATOM 5866 O O . GLY A 1 790 ? 25.388 -3.546 -20.154 1.00 85.06 790 GLY A O 1
ATOM 5867 N N . ALA A 1 791 ? 26.877 -1.928 -20.623 1.00 85.94 791 ALA A N 1
ATOM 5868 C CA . ALA A 1 791 ? 25.913 -0.836 -20.460 1.00 85.94 791 ALA A CA 1
ATOM 5869 C C . ALA A 1 791 ? 25.056 -0.655 -21.720 1.00 85.94 791 ALA A C 1
ATOM 5871 O O . ALA A 1 791 ? 23.852 -0.398 -21.630 1.00 85.94 791 ALA A O 1
ATOM 5872 N N . ILE A 1 792 ? 25.677 -0.791 -22.895 1.00 89.00 792 ILE A N 1
ATOM 5873 C CA . ILE A 1 792 ? 25.019 -0.654 -24.196 1.00 89.00 792 ILE A CA 1
ATOM 5874 C C . ILE A 1 792 ? 24.502 -1.998 -24.719 1.00 89.00 792 ILE A C 1
ATOM 5876 O O . ILE A 1 792 ? 25.090 -3.053 -24.489 1.00 89.00 792 ILE A O 1
ATOM 5880 N N . GLU A 1 793 ? 23.412 -1.955 -25.476 1.00 85.31 793 GLU A N 1
ATOM 5881 C CA . GLU A 1 793 ? 22.905 -3.098 -26.230 1.00 85.31 793 GLU A CA 1
ATOM 5882 C C . GLU A 1 793 ? 23.784 -3.354 -27.461 1.00 85.31 793 GLU A C 1
ATOM 5884 O O . GLU A 1 793 ? 24.035 -2.446 -28.255 1.00 85.31 793 GLU A O 1
ATOM 5889 N N . GLY A 1 794 ? 24.258 -4.590 -27.631 1.00 88.31 794 GLY A N 1
ATOM 5890 C CA . GLY A 1 794 ? 25.204 -4.937 -28.694 1.00 88.31 794 GLY A CA 1
ATOM 5891 C C . GLY A 1 794 ? 26.641 -4.509 -28.378 1.00 88.31 794 GLY A C 1
ATOM 5892 O O . GLY A 1 794 ? 27.067 -4.561 -27.229 1.00 88.31 794 GLY A O 1
ATOM 5893 N N . VAL A 1 795 ? 27.391 -4.118 -29.410 1.00 91.25 795 VAL A N 1
ATOM 5894 C CA . VAL A 1 795 ? 28.799 -3.679 -29.310 1.00 91.25 795 VAL A CA 1
ATOM 5895 C C . VAL A 1 795 ? 28.990 -2.283 -29.900 1.00 91.25 795 VAL A C 1
ATOM 5897 O O . VAL A 1 795 ? 28.255 -1.883 -30.806 1.00 91.25 795 VAL A O 1
ATOM 5900 N N . GLY A 1 796 ? 30.009 -1.544 -29.445 1.00 86.56 796 GLY A N 1
ATOM 5901 C CA . GLY A 1 796 ? 30.220 -0.134 -29.815 1.00 86.56 796 GLY A CA 1
ATOM 5902 C C . GLY A 1 796 ? 30.280 0.135 -31.329 1.00 86.56 796 GLY A C 1
ATOM 5903 O O . GLY A 1 796 ? 29.792 1.162 -31.798 1.00 86.56 796 GLY A O 1
ATOM 5904 N N . ALA A 1 797 ? 30.776 -0.823 -32.120 1.00 90.50 797 ALA A N 1
ATOM 5905 C CA . ALA A 1 797 ? 30.810 -0.738 -33.584 1.00 90.50 797 ALA A CA 1
ATOM 5906 C C . ALA A 1 797 ? 29.416 -0.660 -34.250 1.00 90.50 797 ALA A C 1
ATOM 5908 O O . ALA A 1 797 ? 29.297 -0.136 -35.353 1.00 90.50 797 ALA A O 1
ATOM 5909 N N . GLN A 1 798 ? 28.348 -1.135 -33.597 1.00 92.69 798 GLN A N 1
ATOM 5910 C CA . GLN A 1 798 ? 26.972 -1.065 -34.124 1.00 92.69 798 GLN A CA 1
ATOM 5911 C C . GLN A 1 798 ? 26.332 0.326 -33.981 1.00 92.69 798 GLN A C 1
ATOM 5913 O O . GLN A 1 798 ? 25.276 0.578 -34.566 1.00 92.69 798 GLN A O 1
ATOM 5918 N N . TYR A 1 799 ? 26.976 1.219 -33.224 1.00 95.62 799 TYR A N 1
ATOM 5919 C CA . TYR A 1 799 ? 26.615 2.629 -33.079 1.00 95.62 799 TYR A CA 1
ATOM 5920 C C . TYR A 1 799 ? 27.438 3.535 -34.006 1.00 95.62 799 TYR A C 1
ATOM 5922 O O . TYR A 1 799 ? 27.222 4.747 -33.993 1.00 95.62 799 TYR A O 1
ATOM 5930 N N . GLU A 1 800 ? 28.389 2.982 -34.772 1.00 95.50 800 GLU A N 1
ATOM 5931 C CA . GLU A 1 800 ? 29.230 3.745 -35.699 1.00 95.50 800 GLU A CA 1
ATOM 5932 C C . GLU A 1 800 ? 28.421 4.230 -36.914 1.00 95.50 800 GLU A C 1
ATOM 5934 O O . GLU A 1 800 ? 27.534 3.535 -37.414 1.00 95.50 800 GLU A O 1
ATOM 5939 N N . LEU A 1 801 ? 28.721 5.440 -37.385 1.00 95.50 801 LEU A N 1
ATOM 5940 C CA . LEU A 1 801 ? 27.971 6.152 -38.416 1.00 95.50 801 LEU A CA 1
ATOM 5941 C C . LEU A 1 801 ? 28.867 6.578 -39.583 1.00 95.50 801 LEU A C 1
ATOM 5943 O O . LEU A 1 801 ? 29.995 7.035 -39.397 1.00 95.50 801 LEU A O 1
ATOM 5947 N N . GLY A 1 802 ? 28.322 6.511 -40.801 1.00 92.19 802 GLY A N 1
ATOM 5948 C CA . GLY A 1 802 ? 29.033 6.912 -42.020 1.00 92.19 802 GLY A CA 1
ATOM 5949 C C . GLY A 1 802 ? 29.176 8.427 -42.224 1.00 92.19 802 GLY A C 1
ATOM 5950 O O . GLY A 1 802 ? 30.004 8.848 -43.030 1.00 92.19 802 GLY A O 1
ATOM 5951 N N . ALA A 1 803 ? 28.389 9.255 -41.527 1.00 93.69 803 ALA A N 1
ATOM 5952 C CA . ALA A 1 803 ? 28.392 10.711 -41.691 1.00 93.69 803 ALA A CA 1
ATOM 5953 C C . ALA A 1 803 ? 27.918 11.456 -40.422 1.00 93.69 803 ALA A C 1
ATOM 5955 O O . ALA A 1 803 ? 27.131 10.897 -39.656 1.00 93.69 803 ALA A O 1
ATOM 5956 N N . PRO A 1 804 ? 28.298 12.741 -40.234 1.00 93.31 804 PRO A N 1
ATOM 5957 C CA . PRO A 1 804 ? 27.929 13.553 -39.066 1.00 93.31 804 PRO A CA 1
ATOM 5958 C C . PRO A 1 804 ? 26.435 13.551 -38.710 1.00 93.31 804 PRO A C 1
ATOM 5960 O O . PRO A 1 804 ? 26.060 13.416 -37.548 1.00 93.31 804 PRO A O 1
ATOM 5963 N N . TYR A 1 805 ? 25.574 13.691 -39.722 1.00 96.56 805 TYR A N 1
ATOM 5964 C CA . TYR A 1 805 ? 24.116 13.766 -39.574 1.00 96.56 805 TYR A CA 1
ATOM 5965 C C . TYR A 1 805 ? 23.405 12.471 -39.990 1.00 96.56 805 TYR A C 1
ATOM 5967 O O . TYR A 1 805 ? 22.203 12.504 -40.248 1.00 96.56 805 TYR A O 1
ATOM 5975 N N . GLU A 1 806 ? 24.130 11.353 -40.108 1.00 95.69 806 GLU A N 1
ATOM 5976 C CA . GLU A 1 806 ? 23.497 10.058 -40.361 1.00 95.69 806 GLU A CA 1
ATOM 5977 C C . GLU A 1 806 ? 22.597 9.687 -39.178 1.00 95.69 806 GLU A C 1
ATOM 5979 O O . GLU A 1 806 ? 22.933 9.920 -38.014 1.00 95.69 806 GLU A O 1
ATOM 5984 N N . THR A 1 807 ? 21.432 9.129 -39.480 1.00 93.81 807 THR A N 1
ATOM 5985 C CA . THR A 1 807 ? 20.436 8.731 -38.487 1.00 93.81 807 THR A CA 1
ATOM 5986 C C . THR A 1 807 ? 20.218 7.228 -38.464 1.00 93.81 807 THR A C 1
ATOM 5988 O O . THR A 1 807 ? 19.619 6.730 -37.514 1.00 93.81 807 THR A O 1
ATOM 5991 N N . ARG A 1 808 ? 20.697 6.483 -39.465 1.00 88.88 808 ARG A N 1
ATOM 5992 C CA . ARG A 1 808 ? 20.474 5.043 -39.619 1.00 88.88 808 ARG A CA 1
ATOM 5993 C C . ARG A 1 808 ? 21.644 4.238 -39.058 1.00 88.88 808 ARG A C 1
ATOM 5995 O O . ARG A 1 808 ? 22.738 4.234 -39.610 1.00 88.88 808 ARG A O 1
ATOM 6002 N N . PHE A 1 809 ? 21.369 3.518 -37.976 1.00 90.44 809 PHE A N 1
ATOM 6003 C CA . PHE A 1 809 ? 22.240 2.518 -37.353 1.00 90.44 809 PHE A CA 1
ATOM 6004 C C . PHE A 1 809 ? 21.372 1.409 -36.740 1.00 90.44 809 PHE A C 1
ATOM 6006 O O . PHE A 1 809 ? 20.142 1.494 -36.790 1.00 90.44 809 PHE A O 1
ATOM 6013 N N . ALA A 1 810 ? 21.994 0.380 -36.156 1.00 84.38 810 ALA A N 1
ATOM 6014 C CA . ALA A 1 810 ? 21.321 -0.850 -35.719 1.00 84.38 810 ALA A CA 1
ATOM 6015 C C . ALA A 1 810 ? 20.154 -0.655 -34.726 1.00 84.38 810 ALA A C 1
ATOM 6017 O O . ALA A 1 810 ? 19.277 -1.514 -34.660 1.00 84.38 810 ALA A O 1
ATOM 6018 N N . PHE A 1 811 ? 20.132 0.457 -33.983 1.00 88.62 811 PHE A N 1
ATOM 6019 C CA . PHE A 1 811 ? 19.139 0.746 -32.941 1.00 88.62 811 PHE A CA 1
ATOM 6020 C C . PHE A 1 811 ? 18.487 2.133 -33.103 1.00 88.62 811 PHE A C 1
ATOM 6022 O O . PHE A 1 811 ? 18.070 2.755 -32.126 1.00 88.62 811 PHE A O 1
ATOM 6029 N N . SER A 1 812 ? 18.438 2.667 -34.328 1.00 89.81 812 SER A N 1
ATOM 6030 C CA . SER A 1 812 ? 17.891 4.009 -34.567 1.00 89.81 812 SER A CA 1
ATOM 6031 C C . SER A 1 812 ? 16.413 4.132 -34.206 1.00 89.81 812 SER A C 1
ATOM 6033 O O . SER A 1 812 ? 15.617 3.234 -34.467 1.00 89.81 812 SER A O 1
ATOM 6035 N N . ARG A 1 813 ? 16.042 5.303 -33.677 1.00 88.94 813 ARG A N 1
ATOM 6036 C CA . ARG A 1 813 ? 14.651 5.717 -33.445 1.00 88.94 813 ARG A CA 1
ATOM 6037 C C . ARG A 1 813 ? 14.300 7.038 -34.129 1.00 88.94 813 ARG A C 1
ATOM 6039 O O . ARG A 1 813 ? 13.270 7.631 -33.833 1.00 88.94 813 ARG A O 1
ATOM 6046 N N . PHE A 1 814 ? 15.143 7.535 -35.036 1.00 89.00 814 PHE A N 1
ATOM 6047 C CA . PHE A 1 814 ? 14.953 8.863 -35.635 1.00 89.00 814 PHE A CA 1
ATOM 6048 C C . PHE A 1 814 ? 13.746 8.955 -36.583 1.00 89.00 814 PHE A C 1
ATOM 6050 O O . PHE A 1 814 ? 13.069 9.987 -36.626 1.00 89.00 814 PHE A O 1
ATOM 6057 N N . ASP A 1 815 ? 13.493 7.887 -37.341 1.00 82.56 815 ASP A N 1
ATOM 6058 C CA . ASP A 1 815 ? 12.371 7.780 -38.283 1.00 82.56 815 ASP A CA 1
ATOM 6059 C C . ASP A 1 815 ? 11.109 7.163 -37.637 1.00 82.56 815 ASP A C 1
ATOM 6061 O O . ASP A 1 815 ? 10.067 7.097 -38.287 1.00 82.56 815 ASP A O 1
ATOM 6065 N N . GLU A 1 816 ? 11.177 6.770 -36.358 1.00 75.44 816 GLU A N 1
ATOM 6066 C CA . GLU A 1 816 ? 10.048 6.220 -35.597 1.00 75.44 816 GLU A CA 1
ATOM 6067 C C . GLU A 1 816 ? 8.984 7.274 -35.265 1.00 75.44 816 GLU A C 1
ATOM 6069 O O . GLU A 1 816 ? 9.265 8.470 -35.119 1.00 75.44 816 GLU A O 1
ATOM 6074 N N . ALA A 1 817 ? 7.747 6.810 -35.083 1.00 62.50 817 ALA A N 1
ATOM 6075 C CA . ALA A 1 817 ? 6.672 7.641 -34.560 1.00 62.50 817 ALA A CA 1
ATOM 6076 C C . ALA A 1 817 ? 6.881 7.941 -33.064 1.00 62.50 817 ALA A C 1
ATOM 6078 O O . ALA A 1 817 ? 7.354 7.107 -32.293 1.00 62.50 817 ALA A O 1
ATOM 6079 N N . ASP A 1 818 ? 6.477 9.137 -32.635 1.00 62.78 818 ASP A N 1
ATOM 6080 C CA . ASP A 1 818 ? 6.287 9.430 -31.212 1.00 62.78 818 ASP A CA 1
ATOM 6081 C C . ASP A 1 818 ? 5.162 8.527 -30.682 1.00 62.78 818 ASP A C 1
ATOM 6083 O O . ASP A 1 818 ? 4.116 8.437 -31.334 1.00 62.78 818 ASP A O 1
ATOM 6087 N N . ALA A 1 819 ? 5.353 7.858 -29.539 1.00 61.50 819 ALA A N 1
ATOM 6088 C CA . ALA A 1 819 ? 4.382 6.884 -29.032 1.00 61.50 819 ALA A CA 1
ATOM 6089 C C . ALA A 1 819 ? 2.985 7.509 -28.870 1.00 61.50 819 ALA A C 1
ATOM 6091 O O . ALA A 1 819 ? 1.979 6.900 -29.232 1.00 61.50 819 ALA A O 1
ATOM 6092 N N . VAL A 1 820 ? 2.923 8.777 -28.449 1.00 64.00 820 VAL A N 1
ATOM 6093 C CA . VAL A 1 820 ? 1.657 9.503 -28.325 1.00 64.00 820 VAL A CA 1
ATOM 6094 C C . VAL A 1 820 ? 1.027 9.764 -29.698 1.00 64.00 820 VAL A C 1
ATOM 6096 O O . VAL A 1 820 ? -0.171 9.557 -29.864 1.00 64.00 820 VAL A O 1
ATOM 6099 N N . LEU A 1 821 ? 1.805 10.157 -30.714 1.00 65.81 821 LEU A N 1
ATOM 6100 C CA . LEU A 1 821 ? 1.278 10.347 -32.077 1.00 65.81 821 LEU A CA 1
ATOM 6101 C C . LEU A 1 821 ? 0.815 9.030 -32.716 1.00 65.81 821 LEU A C 1
ATOM 6103 O O . LEU A 1 821 ? -0.131 9.047 -33.506 1.00 65.81 821 LEU A O 1
ATOM 6107 N N . SER A 1 822 ? 1.447 7.906 -32.367 1.00 65.06 822 SER A N 1
ATOM 6108 C CA . SER A 1 822 ? 1.013 6.568 -32.779 1.00 65.06 822 SER A CA 1
ATOM 6109 C C . SER A 1 822 ? -0.372 6.238 -32.211 1.00 65.06 822 SER A C 1
ATOM 6111 O O . SER A 1 822 ? -1.270 5.864 -32.964 1.00 65.06 822 SER A O 1
ATOM 6113 N N . ASN A 1 823 ? -0.596 6.508 -30.919 1.00 69.12 823 ASN A N 1
ATOM 6114 C CA . ASN A 1 823 ? -1.868 6.248 -30.231 1.00 69.12 823 ASN A CA 1
ATOM 6115 C C . ASN A 1 823 ? -3.060 7.043 -30.811 1.00 69.12 823 ASN A C 1
ATOM 6117 O O . ASN A 1 823 ? -4.196 6.580 -30.747 1.00 69.12 823 ASN A O 1
ATOM 6121 N N . PHE A 1 824 ? -2.828 8.204 -31.440 1.00 72.06 824 PHE A N 1
ATOM 6122 C CA . PHE A 1 824 ? -3.867 8.947 -32.179 1.00 72.06 824 PHE A CA 1
ATOM 6123 C C . PHE A 1 824 ? -4.008 8.528 -33.661 1.00 72.06 824 PHE A C 1
ATOM 6125 O O . PHE A 1 824 ? -4.791 9.124 -34.407 1.00 72.06 824 PHE A O 1
ATOM 6132 N N . GLY A 1 825 ? -3.308 7.482 -34.108 1.00 70.44 825 GLY A N 1
ATOM 6133 C CA . GLY A 1 825 ? -3.357 6.972 -35.483 1.00 70.44 825 GLY A CA 1
ATOM 6134 C C . GLY A 1 825 ? -2.575 7.819 -36.494 1.00 70.44 825 GLY A C 1
ATOM 6135 O O . GLY A 1 825 ? -2.924 7.854 -37.673 1.00 70.44 825 GLY A O 1
ATOM 6136 N N . GLY A 1 826 ? -1.527 8.512 -36.042 1.00 70.31 826 GLY A N 1
ATOM 6137 C CA . GLY A 1 826 ? -0.607 9.264 -36.892 1.00 70.31 826 GLY A CA 1
ATOM 6138 C C . GLY A 1 826 ? -1.055 10.686 -37.254 1.00 70.31 826 GLY A C 1
ATOM 6139 O O . GLY A 1 826 ? -2.210 11.088 -37.103 1.00 70.31 826 GLY A O 1
ATOM 6140 N N . ALA A 1 827 ? -0.100 11.475 -37.755 1.00 64.38 827 ALA A N 1
ATOM 6141 C CA . ALA A 1 827 ? -0.260 12.918 -37.958 1.00 64.38 827 ALA A CA 1
ATOM 6142 C C . ALA A 1 827 ? -1.372 13.300 -38.957 1.00 64.38 827 ALA A C 1
ATOM 6144 O O . ALA A 1 827 ? -2.049 14.304 -38.756 1.00 64.38 827 ALA A O 1
ATOM 6145 N N . GLU A 1 828 ? -1.596 12.505 -40.007 1.00 74.25 828 GLU A N 1
ATOM 6146 C CA . GLU A 1 828 ? -2.637 12.785 -41.007 1.00 74.25 828 GLU A CA 1
ATOM 6147 C C . GLU A 1 828 ? -4.053 12.594 -40.436 1.00 74.25 828 GLU A C 1
ATOM 6149 O O . GLU A 1 828 ? -4.947 13.411 -40.674 1.00 74.25 828 GLU A O 1
ATOM 6154 N N . ARG A 1 829 ? -4.259 11.542 -39.630 1.00 80.69 829 ARG A N 1
ATOM 6155 C CA . ARG A 1 829 ? -5.526 11.308 -38.925 1.00 80.69 829 ARG A CA 1
ATOM 6156 C C . ARG A 1 829 ? -5.760 12.370 -37.853 1.00 80.69 829 ARG A C 1
ATOM 6158 O O . ARG A 1 829 ? -6.877 12.867 -37.732 1.00 80.69 829 ARG A O 1
ATOM 6165 N N . LEU A 1 830 ? -4.708 12.767 -37.137 1.00 80.50 830 LEU A N 1
ATOM 6166 C CA . LEU A 1 830 ? -4.747 13.856 -36.162 1.00 80.50 830 LEU A CA 1
ATOM 6167 C C . LEU A 1 830 ? -5.128 15.206 -36.804 1.00 80.50 830 LEU A C 1
ATOM 6169 O O . LEU A 1 830 ? -5.928 15.945 -36.233 1.00 80.50 830 LEU A O 1
ATOM 6173 N N . GLU A 1 831 ? -4.623 15.522 -38.002 1.00 79.25 831 GLU A N 1
ATOM 6174 C CA . GLU A 1 831 ? -4.984 16.749 -38.731 1.00 79.25 831 GLU A CA 1
ATOM 6175 C C . GLU A 1 831 ? -6.467 16.742 -39.163 1.00 79.25 831 GLU A C 1
ATOM 6177 O O . GLU A 1 831 ? -7.165 17.749 -39.002 1.00 79.25 831 GLU A O 1
ATOM 6182 N N . LYS A 1 832 ? -6.990 15.589 -39.607 1.00 82.75 832 LYS A N 1
ATOM 6183 C CA . LYS A 1 832 ? -8.423 15.391 -39.910 1.00 82.75 832 LYS A CA 1
ATOM 6184 C C . LYS A 1 832 ? -9.303 15.516 -38.659 1.00 82.75 832 LYS A C 1
ATOM 6186 O O . LYS A 1 832 ? -10.299 16.237 -38.687 1.00 82.75 832 LYS A O 1
ATOM 6191 N N . LEU A 1 833 ? -8.901 14.898 -37.547 1.00 86.00 833 LEU A N 1
ATOM 6192 C CA . LEU A 1 833 ? -9.611 14.972 -36.266 1.00 86.00 833 LEU A CA 1
ATOM 6193 C C . LEU A 1 833 ? -9.624 16.404 -35.703 1.00 86.00 833 LEU A C 1
ATOM 6195 O O . LEU A 1 833 ? -10.677 16.899 -35.318 1.00 86.00 833 LEU A O 1
ATOM 6199 N N . SER A 1 834 ? -8.495 17.119 -35.742 1.00 82.19 834 SER A N 1
ATOM 6200 C CA . SER A 1 834 ? -8.431 18.534 -35.342 1.00 82.19 834 SER A CA 1
ATOM 6201 C C . SER A 1 834 ? -9.297 19.436 -36.237 1.00 82.19 834 SER A C 1
ATOM 6203 O O . SER A 1 834 ? -9.897 20.393 -35.749 1.00 82.19 834 SER A O 1
ATOM 6205 N N . SER A 1 835 ? -9.427 19.121 -37.534 1.00 88.31 835 SER A N 1
ATOM 6206 C CA . SER A 1 835 ? -10.384 19.801 -38.421 1.00 88.31 835 SER A CA 1
ATOM 6207 C C . SER A 1 835 ? -11.840 19.529 -38.027 1.00 88.31 835 SER A C 1
ATOM 6209 O O . SER A 1 835 ? -12.663 20.443 -38.104 1.00 88.31 835 SER A O 1
ATOM 6211 N N . LEU A 1 836 ? -12.184 18.305 -37.606 1.00 91.25 836 LEU A N 1
ATOM 6212 C CA . LEU A 1 836 ? -13.526 17.991 -37.108 1.00 91.25 836 LEU A CA 1
ATOM 6213 C C . LEU A 1 836 ? -13.843 18.793 -35.842 1.00 91.25 836 LEU A C 1
ATOM 6215 O O . LEU A 1 836 ? -14.824 19.529 -35.846 1.00 91.25 836 LEU A O 1
ATOM 6219 N N . LEU A 1 837 ? -13.003 18.707 -34.804 1.00 92.19 837 LEU A N 1
ATOM 6220 C CA . LEU A 1 837 ? -13.287 19.338 -33.508 1.00 92.19 837 LEU A CA 1
ATOM 6221 C C . LEU A 1 837 ? -13.455 20.863 -33.631 1.00 92.19 837 LEU A C 1
ATOM 6223 O O . LEU A 1 837 ? -14.447 21.391 -33.143 1.00 92.19 837 LEU A O 1
ATOM 6227 N N . ARG A 1 838 ? -12.600 21.550 -34.407 1.00 89.00 838 ARG A N 1
ATOM 6228 C CA . ARG A 1 838 ? -12.769 22.988 -34.723 1.00 89.00 838 ARG A CA 1
ATOM 6229 C C . ARG A 1 838 ? -14.086 23.317 -35.429 1.00 89.00 838 ARG A C 1
ATOM 6231 O O . ARG A 1 838 ? -14.625 24.402 -35.249 1.00 89.00 838 ARG A O 1
ATOM 6238 N N . ALA A 1 839 ? -14.592 22.422 -36.278 1.00 86.50 839 ALA A N 1
ATOM 6239 C CA . ALA A 1 839 ? -15.856 22.648 -36.980 1.00 86.50 839 ALA A CA 1
ATOM 6240 C C . ALA A 1 839 ? -17.070 22.490 -36.048 1.00 86.50 839 ALA A C 1
ATOM 6242 O O . ALA A 1 839 ? -18.064 23.186 -36.246 1.00 86.50 839 ALA A O 1
ATOM 6243 N N . LEU A 1 840 ? -16.974 21.614 -35.043 1.00 88.50 840 LEU A N 1
ATOM 6244 C CA . LEU A 1 840 ? -17.986 21.419 -34.001 1.00 88.50 840 LEU A CA 1
ATOM 6245 C C . LEU A 1 840 ? -17.962 22.575 -32.982 1.00 88.50 840 LEU A C 1
ATOM 6247 O O . LEU A 1 840 ? -18.997 23.178 -32.710 1.00 88.50 840 LEU A O 1
ATOM 6251 N N . GLU A 1 841 ? -16.772 22.965 -32.521 1.00 86.81 841 GLU A N 1
ATOM 6252 C CA . GLU A 1 841 ? -16.526 24.144 -31.677 1.00 86.81 841 GLU A CA 1
ATOM 6253 C C . GLU A 1 841 ? -17.082 25.431 -32.316 1.00 86.81 841 GLU A C 1
ATOM 6255 O O . GLU A 1 841 ? -17.829 26.172 -31.681 1.00 86.81 841 GLU A O 1
ATOM 6260 N N . ALA A 1 842 ? -16.829 25.652 -33.613 1.00 84.94 842 ALA A N 1
ATOM 6261 C CA . ALA A 1 842 ? -17.373 26.785 -34.372 1.00 84.94 842 ALA A CA 1
ATOM 6262 C C . ALA A 1 842 ? -18.907 26.753 -34.574 1.00 84.94 842 ALA A C 1
ATOM 6264 O O . ALA A 1 842 ? -19.469 27.706 -35.112 1.00 84.94 842 ALA A O 1
ATOM 6265 N N . ARG A 1 843 ? -19.582 25.670 -34.166 1.00 84.88 843 ARG A N 1
ATOM 6266 C CA . ARG A 1 843 ? -21.049 25.514 -34.122 1.00 84.88 843 ARG A CA 1
ATOM 6267 C C . ARG A 1 843 ? -21.581 25.491 -32.680 1.00 84.88 843 ARG A C 1
ATOM 6269 O O . ARG A 1 843 ? -22.729 25.124 -32.458 1.00 84.88 843 ARG A O 1
ATOM 6276 N N . SER A 1 844 ? -20.753 25.868 -31.702 1.00 84.75 844 SER A N 1
ATOM 6277 C CA . SER A 1 844 ? -21.051 25.840 -30.261 1.00 84.75 844 SER A CA 1
ATOM 6278 C C . SER A 1 844 ? -21.380 24.451 -29.692 1.00 84.75 844 SER A C 1
ATOM 6280 O O . SER A 1 844 ? -21.942 24.355 -28.600 1.00 84.75 844 SER A O 1
ATOM 6282 N N . VAL A 1 845 ? -21.005 23.371 -30.388 1.00 89.06 845 VAL A N 1
ATOM 6283 C CA . VAL A 1 845 ? -21.172 21.997 -29.892 1.00 89.06 845 VAL A CA 1
ATOM 6284 C C . VAL A 1 845 ? -20.251 21.788 -28.691 1.00 89.06 845 VAL A C 1
ATOM 6286 O O . VAL A 1 845 ? -19.038 21.972 -28.792 1.00 89.06 845 VAL A O 1
ATOM 6289 N N . LYS A 1 846 ? -20.823 21.388 -27.553 1.00 90.31 846 LYS A N 1
ATOM 6290 C CA . LYS A 1 846 ? -20.060 21.051 -26.347 1.00 90.31 846 LYS A CA 1
ATOM 6291 C C . LYS A 1 846 ? -19.452 19.657 -26.476 1.00 90.31 846 LYS A C 1
ATOM 6293 O O . LYS A 1 846 ? -20.119 18.713 -26.888 1.00 90.31 846 LYS A O 1
ATOM 6298 N N . LEU A 1 847 ? -18.170 19.540 -26.140 1.00 91.69 847 LEU A N 1
ATOM 6299 C CA . LEU A 1 847 ? -17.370 18.335 -26.346 1.00 91.69 847 LEU A CA 1
ATOM 6300 C C . LEU A 1 847 ? -16.803 17.853 -25.010 1.00 91.69 847 LEU A C 1
ATOM 6302 O O . LEU A 1 847 ? -16.184 18.617 -24.271 1.00 91.69 847 LEU A O 1
ATOM 6306 N N . TYR A 1 848 ? -16.970 16.564 -24.732 1.00 92.50 848 TYR A N 1
ATOM 6307 C CA . TYR A 1 848 ? -16.529 15.911 -23.501 1.00 92.50 848 TYR A CA 1
ATOM 6308 C C . TYR A 1 848 ? -15.801 14.610 -23.835 1.00 92.50 848 TYR A C 1
ATOM 6310 O O . TYR A 1 848 ? -16.064 13.992 -24.867 1.00 92.50 848 TYR A O 1
ATOM 6318 N N . VAL A 1 849 ? -14.913 14.167 -22.946 1.00 92.06 849 VAL A N 1
ATOM 6319 C CA . VAL A 1 849 ? -14.346 12.812 -22.996 1.00 92.06 849 VAL A CA 1
ATOM 6320 C C . VAL A 1 849 ? -14.919 12.013 -21.837 1.00 92.06 849 VAL A C 1
ATOM 6322 O O . VAL A 1 849 ? -14.741 12.406 -20.688 1.00 92.06 849 VAL A O 1
ATOM 6325 N N . VAL A 1 850 ? -15.572 10.887 -22.131 1.00 87.94 850 VAL A N 1
ATOM 6326 C CA . VAL A 1 850 ? -16.076 9.933 -21.131 1.00 87.94 850 VAL A CA 1
ATOM 6327 C C . VAL A 1 850 ? -15.373 8.594 -21.340 1.00 87.94 850 VAL A C 1
ATOM 6329 O O . VAL A 1 850 ? -15.573 7.927 -22.359 1.00 87.94 850 VAL A O 1
ATOM 6332 N N . SER A 1 851 ? -14.509 8.209 -20.399 1.00 82.56 851 SER A N 1
ATOM 6333 C CA . SER A 1 851 ? -13.574 7.096 -20.570 1.00 82.56 851 SER A CA 1
ATOM 6334 C C . SER A 1 851 ? -13.465 6.207 -19.335 1.00 82.56 851 SER A C 1
ATOM 6336 O O . SER A 1 851 ? -13.466 6.684 -18.206 1.00 82.56 851 SER A O 1
ATOM 6338 N N . CYS A 1 852 ? -13.280 4.909 -19.574 1.00 72.19 852 CYS A N 1
ATOM 6339 C CA . CYS A 1 852 ? -12.948 3.917 -18.548 1.00 72.19 852 CYS A CA 1
ATOM 6340 C C . CYS A 1 852 ? -11.434 3.891 -18.232 1.00 72.19 852 CYS A C 1
ATOM 6342 O O . CYS A 1 852 ? -10.982 3.124 -17.383 1.00 72.19 852 CYS A O 1
ATOM 6344 N N . GLY A 1 853 ? -10.633 4.709 -18.930 1.00 66.56 853 GLY A N 1
ATOM 6345 C CA . GLY A 1 853 ? -9.224 4.957 -18.619 1.00 66.56 853 GLY A CA 1
ATOM 6346 C C . GLY A 1 853 ? -9.037 6.026 -17.537 1.00 66.56 853 GLY A C 1
ATOM 6347 O O . GLY A 1 853 ? -9.977 6.731 -17.176 1.00 66.56 853 GLY A O 1
ATOM 6348 N N . VAL A 1 854 ? -7.809 6.160 -17.033 1.00 60.03 854 VAL A N 1
ATOM 6349 C CA . VAL A 1 854 ? -7.473 7.125 -15.972 1.00 60.03 854 VAL A CA 1
ATOM 6350 C C . VAL A 1 854 ? -7.300 8.539 -16.543 1.00 60.03 854 VAL A C 1
ATOM 6352 O O . VAL A 1 854 ? -6.564 8.723 -17.519 1.00 60.03 854 VAL A O 1
ATOM 6355 N N . ARG A 1 855 ? -7.931 9.553 -15.942 1.00 79.06 855 ARG A N 1
ATOM 6356 C CA . ARG A 1 855 ? -7.861 10.961 -16.388 1.00 79.06 855 ARG A CA 1
ATOM 6357 C C . ARG A 1 855 ? -6.429 11.491 -16.452 1.00 79.06 855 ARG A C 1
ATOM 6359 O O . ARG A 1 855 ? -6.063 12.141 -17.433 1.00 79.06 855 ARG A O 1
ATOM 6366 N N . GLU A 1 856 ? -5.609 11.151 -15.466 1.00 61.44 856 GLU A N 1
ATOM 6367 C CA . GLU A 1 856 ? -4.197 11.532 -15.341 1.00 61.44 856 GLU A CA 1
ATOM 6368 C C . GLU A 1 856 ? -3.348 10.951 -16.481 1.00 61.44 856 GLU A C 1
ATOM 6370 O O . GLU A 1 856 ? -2.339 11.543 -16.857 1.00 61.44 856 GLU A O 1
ATOM 6375 N N . ALA A 1 857 ? -3.777 9.843 -17.097 1.00 58.41 857 ALA A N 1
ATOM 6376 C CA . ALA A 1 857 ? -3.168 9.317 -18.317 1.00 58.41 857 ALA A CA 1
ATOM 6377 C C . ALA A 1 857 ? -3.711 10.014 -19.581 1.00 58.41 857 ALA A C 1
ATOM 6379 O O . ALA A 1 857 ? -2.946 10.333 -20.493 1.00 58.41 857 ALA A O 1
ATOM 6380 N N . ILE A 1 858 ? -5.020 10.283 -19.644 1.00 67.38 858 ILE A N 1
ATOM 6381 C CA . ILE A 1 858 ? -5.702 10.833 -20.831 1.00 67.38 858 ILE A CA 1
ATOM 6382 C C . ILE A 1 858 ? -5.318 12.300 -21.096 1.00 67.38 858 ILE A C 1
ATOM 6384 O O . ILE A 1 858 ? -5.021 12.674 -22.235 1.00 67.38 858 ILE A O 1
ATOM 6388 N N . VAL A 1 859 ? -5.305 13.142 -20.058 1.00 65.44 859 VAL A N 1
ATOM 6389 C CA . VAL A 1 859 ? -5.111 14.598 -20.187 1.00 65.44 859 VAL A CA 1
ATOM 6390 C C . VAL A 1 859 ? -3.729 14.966 -20.767 1.00 65.44 859 VAL A C 1
ATOM 6392 O O . VAL A 1 859 ? -3.698 15.740 -21.732 1.00 65.44 859 VAL A O 1
ATOM 6395 N N . PRO A 1 860 ? -2.590 14.395 -20.313 1.00 57.12 860 PRO A N 1
ATOM 6396 C CA . PRO A 1 860 ? -1.276 14.662 -20.911 1.00 57.12 860 PRO A CA 1
ATOM 6397 C C . PRO A 1 860 ? -1.159 14.217 -22.374 1.00 57.12 860 PRO A C 1
ATOM 6399 O O . PRO A 1 860 ? -0.493 14.885 -23.171 1.00 57.12 860 PRO A O 1
ATOM 6402 N N . HIS A 1 861 ? -1.830 13.125 -22.758 1.00 66.75 861 HIS A N 1
ATOM 6403 C CA . HIS A 1 861 ? -1.849 12.649 -24.143 1.00 66.75 861 HIS A CA 1
ATOM 6404 C C . HIS A 1 861 ? -2.585 13.643 -25.053 1.00 66.75 861 HIS A C 1
ATOM 6406 O O . HIS A 1 861 ? -2.017 14.080 -26.056 1.00 66.75 861 HIS A O 1
ATOM 6412 N N . LEU A 1 862 ? -3.793 14.080 -24.671 1.00 69.25 862 LEU A N 1
ATOM 6413 C CA . LEU A 1 862 ? -4.562 15.096 -25.406 1.00 69.25 862 LEU A CA 1
ATOM 6414 C C . LEU A 1 862 ? -3.837 16.450 -25.479 1.00 69.25 862 LEU A C 1
ATOM 6416 O O . LEU A 1 862 ? -3.898 17.122 -26.512 1.00 69.25 862 LEU A O 1
ATOM 6420 N N . ALA A 1 863 ? -3.129 16.849 -24.417 1.00 60.62 863 ALA A N 1
ATOM 6421 C CA . ALA A 1 863 ? -2.309 18.061 -24.409 1.00 60.62 863 ALA A CA 1
ATOM 6422 C C . ALA A 1 863 ? -1.123 17.950 -25.383 1.00 60.62 863 ALA A C 1
ATOM 6424 O O . ALA A 1 863 ? -0.874 18.865 -26.167 1.00 60.62 863 ALA A O 1
ATOM 6425 N N . THR A 1 864 ? -0.434 16.804 -25.389 1.00 56.97 864 THR A N 1
ATOM 6426 C CA . THR A 1 864 ? 0.735 16.534 -26.246 1.00 56.97 864 THR A CA 1
ATOM 6427 C C . THR A 1 864 ? 0.413 16.630 -27.740 1.00 56.97 864 THR A C 1
ATOM 6429 O O . THR A 1 864 ? 1.254 17.090 -28.515 1.00 56.97 864 THR A O 1
ATOM 6432 N N . VAL A 1 865 ? -0.798 16.239 -28.156 1.00 69.31 865 VAL A N 1
ATOM 6433 C CA . VAL A 1 865 ? -1.260 16.364 -29.553 1.00 69.31 865 VAL A CA 1
ATOM 6434 C C . VAL A 1 865 ? -2.037 17.650 -29.855 1.00 69.31 865 VAL A C 1
ATOM 6436 O O . VAL A 1 865 ? -2.474 17.843 -30.987 1.00 69.31 865 VAL A O 1
ATOM 6439 N N . GLY A 1 866 ? -2.202 18.543 -28.875 1.00 64.12 866 GLY A N 1
ATOM 6440 C CA . GLY A 1 866 ? -2.917 19.810 -29.049 1.00 64.12 866 GLY A CA 1
ATOM 6441 C C . GLY A 1 866 ? -4.430 19.665 -29.252 1.00 64.12 866 GLY A C 1
ATOM 6442 O O . GLY A 1 866 ? -5.036 20.541 -29.865 1.00 64.12 866 GLY A O 1
ATOM 6443 N N . LEU A 1 867 ? -5.035 18.573 -28.766 1.00 80.19 867 LEU A N 1
ATOM 6444 C CA . LEU A 1 867 ? -6.486 18.350 -28.814 1.00 80.19 867 LEU A CA 1
ATOM 6445 C C . LEU A 1 867 ? -7.206 18.692 -27.503 1.00 80.19 867 LEU A C 1
ATOM 6447 O O . LEU A 1 867 ? -8.408 18.930 -27.537 1.00 80.19 867 LEU A O 1
ATOM 6451 N N . LEU A 1 868 ? -6.501 18.738 -26.365 1.00 78.19 868 LEU A N 1
ATOM 6452 C CA . LEU A 1 868 ? -7.111 19.030 -25.058 1.00 78.19 868 LEU A CA 1
ATOM 6453 C C . LEU A 1 868 ? -7.991 20.302 -25.033 1.00 78.19 868 LEU A C 1
ATOM 6455 O O . LEU A 1 868 ? -9.064 20.216 -24.445 1.00 78.19 868 LEU A O 1
ATOM 6459 N N . PRO A 1 869 ? -7.623 21.438 -25.672 1.00 83.06 869 PRO A N 1
ATOM 6460 C CA . PRO A 1 869 ? -8.425 22.664 -25.601 1.00 83.06 869 PRO A CA 1
ATOM 6461 C C . PRO A 1 869 ? -9.841 22.563 -26.180 1.00 83.06 869 PRO A C 1
ATOM 6463 O O . PRO A 1 869 ? -10.658 23.421 -25.876 1.00 83.06 869 PRO A O 1
ATOM 6466 N N . PHE A 1 870 ? -10.140 21.545 -26.996 1.00 83.88 870 PHE A N 1
ATOM 6467 C CA . PHE A 1 870 ? -11.478 21.358 -27.567 1.00 83.88 870 PHE A CA 1
ATOM 6468 C C . PHE A 1 870 ? -12.477 20.718 -26.595 1.00 83.88 870 PHE A C 1
ATOM 6470 O O . PHE A 1 870 ? -13.654 20.661 -26.928 1.00 83.88 870 PHE A O 1
ATOM 6477 N N . PHE A 1 871 ? -12.040 20.194 -25.444 1.00 90.44 871 PHE A N 1
ATOM 6478 C CA . PHE A 1 871 ? -12.895 19.436 -24.525 1.00 90.44 871 PHE A CA 1
ATOM 6479 C C . PHE A 1 871 ? -13.151 20.204 -23.223 1.00 90.44 871 PHE A C 1
ATOM 6481 O O . PHE A 1 871 ? -12.217 20.539 -22.500 1.00 90.44 871 PHE A O 1
ATOM 6488 N N . GLU A 1 872 ? -14.427 20.400 -22.890 1.00 86.81 872 GLU A N 1
ATOM 6489 C CA . GLU A 1 872 ? -14.894 21.078 -21.670 1.00 86.81 872 GLU A CA 1
ATOM 6490 C C . GLU A 1 872 ? -14.475 20.322 -20.397 1.00 86.81 872 GLU A C 1
ATOM 6492 O O . GLU A 1 872 ? -14.068 20.917 -19.398 1.00 86.81 872 GLU A O 1
ATOM 6497 N N . ARG A 1 873 ? -14.561 18.983 -20.421 1.00 87.81 873 ARG A N 1
ATOM 6498 C CA . ARG A 1 873 ? -14.137 18.113 -19.313 1.00 87.81 873 ARG A CA 1
ATOM 6499 C C . ARG A 1 873 ? -13.747 16.719 -19.803 1.00 87.81 873 ARG A C 1
ATOM 6501 O O . ARG A 1 873 ? -14.310 16.190 -20.764 1.00 87.81 873 ARG A O 1
ATOM 6508 N N . VAL A 1 874 ? -12.790 16.121 -19.095 1.00 87.62 874 VAL A N 1
ATOM 6509 C CA . VAL A 1 874 ? -12.395 14.713 -19.220 1.00 87.62 874 VAL A CA 1
ATOM 6510 C C . VAL A 1 874 ? -12.847 13.981 -17.958 1.00 87.62 874 VAL A C 1
ATOM 6512 O O . VAL A 1 874 ? -12.382 14.299 -16.863 1.00 87.62 874 VAL A O 1
ATOM 6515 N N . TYR A 1 875 ? -13.743 13.014 -18.125 1.00 85.94 875 TYR A N 1
ATOM 6516 C CA . TYR A 1 875 ? -14.175 12.073 -17.098 1.00 85.94 875 TYR A CA 1
ATOM 6517 C C . TYR A 1 875 ? -13.397 10.765 -17.290 1.00 85.94 875 TYR A C 1
ATOM 6519 O O . TYR A 1 875 ? -13.582 10.073 -18.297 1.00 85.94 875 TYR A O 1
ATOM 6527 N N . GLY A 1 876 ? -12.486 10.473 -16.360 1.00 73.56 876 GLY A N 1
ATOM 6528 C CA . GLY A 1 876 ? -11.815 9.178 -16.242 1.00 73.56 876 GLY A CA 1
ATOM 6529 C C . GLY A 1 876 ? -12.545 8.257 -15.264 1.00 73.56 876 GLY A C 1
ATOM 6530 O O . GLY A 1 876 ? -13.564 8.638 -14.681 1.00 73.56 876 GLY A O 1
ATOM 6531 N N . ARG A 1 877 ? -12.027 7.040 -15.071 1.00 69.62 877 ARG A N 1
ATOM 6532 C CA . ARG A 1 877 ? -12.609 6.036 -14.156 1.00 69.62 877 ARG A CA 1
ATOM 6533 C C . ARG A 1 877 ? -12.569 6.446 -12.679 1.00 69.62 877 ARG A C 1
ATOM 6535 O O . ARG A 1 877 ? -13.385 5.981 -11.896 1.00 69.62 877 ARG A O 1
ATOM 6542 N N . GLU A 1 878 ? -11.610 7.291 -12.320 1.00 81.75 878 GLU A N 1
ATOM 6543 C CA . GLU A 1 878 ? -11.358 7.815 -10.970 1.00 81.75 878 GLU A CA 1
ATOM 6544 C C . GLU A 1 878 ? -12.176 9.071 -10.620 1.00 81.75 878 GLU A C 1
ATOM 6546 O O . GLU A 1 878 ? -12.270 9.432 -9.448 1.00 81.75 878 GLU A O 1
ATOM 6551 N N . CYS A 1 879 ? -12.771 9.745 -11.611 1.00 68.44 879 CYS A N 1
ATOM 6552 C CA . CYS A 1 879 ? -13.621 10.910 -11.374 1.00 68.44 879 CYS A CA 1
ATOM 6553 C C . CYS A 1 879 ? -14.835 10.510 -10.509 1.00 68.44 879 CYS A C 1
ATOM 6555 O O . CYS A 1 879 ? -15.510 9.536 -10.858 1.00 68.44 879 CYS A O 1
ATOM 6557 N N . PRO A 1 880 ? -15.175 11.254 -9.435 1.00 72.44 880 PRO A N 1
ATOM 6558 C CA . PRO A 1 880 ? -16.297 10.921 -8.553 1.00 72.44 880 PRO A CA 1
ATOM 6559 C C . PRO A 1 880 ? -17.624 10.698 -9.287 1.00 72.44 880 PRO A C 1
ATOM 6561 O O . PRO A 1 880 ? -18.388 9.815 -8.913 1.00 72.44 880 PRO A O 1
ATOM 6564 N N . GLU A 1 881 ? -17.877 11.443 -10.366 1.00 81.62 881 GLU A N 1
ATOM 6565 C CA . GLU A 1 881 ? -19.079 11.292 -11.194 1.00 81.62 881 GLU A CA 1
ATOM 6566 C C . GLU A 1 881 ? -19.129 9.939 -11.926 1.00 81.62 881 GLU A C 1
ATOM 6568 O O . GLU A 1 881 ? -20.206 9.376 -12.104 1.00 81.62 881 GLU A O 1
ATOM 6573 N N . SER A 1 882 ? -17.972 9.396 -12.323 1.00 72.56 882 SER A N 1
ATOM 6574 C CA . SER A 1 882 ? -17.845 8.061 -12.920 1.00 72.56 882 SER A CA 1
ATOM 6575 C C . SER A 1 882 ? -17.983 6.963 -11.864 1.00 72.56 882 SER A C 1
ATOM 6577 O O . SER A 1 882 ? -18.659 5.961 -12.101 1.00 72.56 882 SER A O 1
ATOM 6579 N N . VAL A 1 883 ? -17.366 7.154 -10.692 1.00 64.50 883 VAL A N 1
ATOM 6580 C CA . VAL A 1 883 ? -17.414 6.206 -9.564 1.00 64.50 883 VAL A CA 1
ATOM 6581 C C . VAL A 1 883 ? -18.844 6.058 -9.037 1.00 64.50 883 VAL A C 1
ATOM 6583 O O . VAL A 1 883 ? -19.307 4.936 -8.852 1.00 64.50 883 VAL A O 1
ATOM 6586 N N . ALA A 1 884 ? -19.580 7.166 -8.899 1.00 64.62 884 ALA A N 1
ATOM 6587 C CA . ALA A 1 884 ? -20.974 7.189 -8.445 1.00 64.62 884 ALA A CA 1
ATOM 6588 C C . ALA A 1 884 ? -21.960 6.431 -9.360 1.00 64.62 884 ALA A C 1
ATOM 6590 O O . ALA A 1 884 ? -23.082 6.151 -8.947 1.00 64.62 884 ALA A O 1
ATOM 6591 N N . VAL A 1 885 ? -21.555 6.082 -10.589 1.00 72.81 885 VAL A N 1
ATOM 6592 C CA . VAL A 1 885 ? -22.335 5.240 -11.516 1.00 72.81 885 VAL A CA 1
ATOM 6593 C C . VAL A 1 885 ? -21.610 3.942 -11.900 1.00 72.81 885 VAL A C 1
ATOM 6595 O O . VAL A 1 885 ? -21.901 3.355 -12.942 1.00 72.81 885 VAL A O 1
ATOM 6598 N N . ALA A 1 886 ? -20.636 3.504 -11.092 1.00 67.62 886 ALA A N 1
ATOM 6599 C CA . ALA A 1 886 ? -19.826 2.301 -11.314 1.00 67.62 886 ALA A CA 1
ATOM 6600 C C . ALA A 1 886 ? -19.183 2.217 -12.721 1.00 67.62 886 ALA A C 1
ATOM 6602 O O . ALA A 1 886 ? -19.048 1.142 -13.303 1.00 67.62 886 ALA A O 1
ATOM 6603 N N . GLY A 1 887 ? -18.809 3.364 -13.302 1.00 63.31 887 GLY A N 1
ATOM 6604 C CA . GLY A 1 887 ? -18.219 3.467 -14.642 1.00 63.31 887 GLY A CA 1
ATOM 6605 C C . GLY A 1 887 ? -19.202 3.317 -15.814 1.00 63.31 887 GLY A C 1
ATOM 6606 O O . GLY A 1 887 ? -18.781 3.378 -16.971 1.00 63.31 887 GLY A O 1
ATOM 6607 N N . VAL A 1 888 ? -20.507 3.153 -15.566 1.00 80.81 888 VAL A N 1
ATOM 6608 C CA . VAL A 1 888 ? -21.515 2.949 -16.619 1.00 80.81 888 VAL A CA 1
ATOM 6609 C C . VAL A 1 888 ? -21.742 4.245 -17.408 1.00 80.81 888 VAL A C 1
ATOM 6611 O O . VAL A 1 888 ? -22.517 5.116 -17.010 1.00 80.81 888 VAL A O 1
ATOM 6614 N N . LYS A 1 889 ? -21.093 4.365 -18.577 1.00 83.81 889 LYS A N 1
ATOM 6615 C CA . LYS A 1 889 ? -21.117 5.581 -19.418 1.00 83.81 889 LYS A CA 1
ATOM 6616 C C . LYS A 1 889 ? -22.523 6.122 -19.697 1.00 83.81 889 LYS A C 1
ATOM 6618 O O . LYS A 1 889 ? -22.728 7.328 -19.617 1.00 83.81 889 LYS A O 1
ATOM 6623 N N . GLY A 1 890 ? -23.492 5.252 -19.996 1.00 83.12 890 GLY A N 1
ATOM 6624 C CA . GLY A 1 890 ? -24.880 5.657 -20.259 1.00 83.12 890 GLY A CA 1
ATOM 6625 C C . GLY A 1 890 ? -25.555 6.334 -19.059 1.00 83.12 890 GLY A C 1
ATOM 6626 O O . GLY A 1 890 ? -26.286 7.304 -19.237 1.00 83.12 890 GLY A O 1
ATOM 6627 N N . ALA A 1 891 ? -25.253 5.887 -17.836 1.00 83.06 891 ALA A N 1
ATOM 6628 C CA . ALA A 1 891 ? -25.760 6.496 -16.608 1.00 83.06 891 ALA A CA 1
ATOM 6629 C C . ALA A 1 891 ? -25.077 7.843 -16.315 1.00 83.06 891 ALA A C 1
ATOM 6631 O O . ALA A 1 891 ? -25.764 8.805 -15.974 1.00 83.06 891 ALA A O 1
ATOM 6632 N N . LEU A 1 892 ? -23.759 7.952 -16.540 1.00 86.00 892 LEU A N 1
ATOM 6633 C CA . LEU A 1 892 ? -23.041 9.231 -16.441 1.00 86.00 892 LEU A CA 1
ATOM 6634 C C . LEU A 1 892 ? -23.604 10.260 -17.432 1.00 86.00 892 LEU A C 1
ATOM 6636 O O . LEU A 1 892 ? -23.899 11.385 -17.046 1.00 86.00 892 LEU A O 1
ATOM 6640 N N . ILE A 1 893 ? -23.825 9.870 -18.692 1.00 87.31 893 ILE A N 1
ATOM 6641 C CA . ILE A 1 893 ? -24.435 10.740 -19.710 1.00 87.31 893 ILE A CA 1
ATOM 6642 C C . ILE A 1 893 ? -25.851 11.160 -19.285 1.00 87.31 893 ILE A C 1
ATOM 6644 O O . ILE A 1 893 ? -26.183 12.337 -19.386 1.00 87.31 893 ILE A O 1
ATOM 6648 N N . GLY A 1 894 ? -26.652 10.249 -18.719 1.00 84.44 894 GLY A N 1
ATOM 6649 C CA . GLY A 1 894 ? -27.958 10.578 -18.130 1.00 84.44 894 GLY A CA 1
ATOM 6650 C C . GLY A 1 894 ? -27.875 11.652 -17.039 1.00 84.44 894 GLY A C 1
ATOM 6651 O O . GLY A 1 894 ? -28.656 12.604 -17.046 1.00 84.44 894 GLY A O 1
ATOM 6652 N N . GLY A 1 895 ? -26.878 11.547 -16.156 1.00 83.00 895 GLY A N 1
ATOM 6653 C CA . GLY A 1 895 ? -26.581 12.547 -15.126 1.00 83.00 895 GLY A CA 1
ATOM 6654 C C . GLY A 1 895 ? -26.084 13.897 -15.663 1.00 83.00 895 GLY A C 1
ATOM 6655 O O . GLY A 1 895 ? -26.224 14.900 -14.970 1.00 83.00 895 GLY A O 1
ATOM 6656 N N . LEU A 1 896 ? -25.546 13.951 -16.888 1.00 83.75 896 LEU A N 1
ATOM 6657 C CA . LEU A 1 896 ? -25.099 15.187 -17.548 1.00 83.75 896 LEU A CA 1
ATOM 6658 C C . LEU A 1 896 ? -26.203 15.863 -18.378 1.00 83.75 896 LEU A C 1
ATOM 6660 O O . LEU A 1 896 ? -26.223 17.088 -18.477 1.00 83.75 896 LEU A O 1
ATOM 6664 N N . LEU A 1 897 ? -27.141 15.094 -18.941 1.00 83.25 897 LEU A N 1
ATOM 6665 C CA . LEU A 1 897 ? -28.273 15.625 -19.710 1.00 83.25 897 LEU A CA 1
ATOM 6666 C C . LEU A 1 897 ? -29.203 16.487 -18.843 1.00 83.25 897 LEU A C 1
ATOM 6668 O O . LEU A 1 897 ? -29.541 17.610 -19.221 1.00 83.25 897 LEU A O 1
ATOM 6672 N N . ALA A 1 898 ? -29.608 15.980 -17.673 1.00 72.19 898 ALA A N 1
ATOM 6673 C CA . ALA A 1 898 ? -30.644 16.616 -16.857 1.00 72.19 898 ALA A CA 1
ATOM 6674 C C . ALA A 1 898 ? -30.261 18.018 -16.317 1.00 72.19 898 ALA A C 1
ATOM 6676 O O . ALA A 1 898 ? -31.090 18.921 -16.436 1.00 72.19 898 ALA A O 1
ATOM 6677 N N . PRO A 1 899 ? -29.035 18.274 -15.806 1.00 75.25 899 PRO A N 1
ATOM 6678 C CA . PRO A 1 899 ? -28.614 19.615 -15.379 1.00 75.25 899 PRO A CA 1
ATOM 6679 C C . PRO A 1 899 ? -28.389 20.606 -16.531 1.00 75.25 899 PRO A C 1
ATOM 6681 O O . PRO A 1 899 ? -28.309 21.811 -16.291 1.00 75.25 899 PRO A O 1
ATOM 6684 N N . HIS A 1 900 ? -28.251 20.123 -17.769 1.00 76.62 900 HIS A N 1
ATOM 6685 C CA . HIS A 1 900 ? -28.023 20.956 -18.954 1.00 76.62 900 HIS A CA 1
ATOM 6686 C C . HIS A 1 900 ? -29.270 21.133 -19.839 1.00 76.62 900 HIS A C 1
ATOM 6688 O O . HIS A 1 900 ? -29.259 21.965 -20.744 1.00 76.62 900 HIS A O 1
ATOM 6694 N N . GLY A 1 901 ? -30.356 20.401 -19.563 1.00 79.50 901 GLY A N 1
ATOM 6695 C CA . GLY A 1 901 ? -31.628 20.506 -20.287 1.00 79.50 901 GLY A CA 1
ATOM 6696 C C . GLY A 1 901 ? -31.601 19.950 -21.716 1.00 79.50 901 GLY A C 1
ATOM 6697 O O . GLY A 1 901 ? -32.512 20.234 -22.492 1.00 79.50 901 GLY A O 1
ATOM 6698 N N . TRP A 1 902 ? -30.569 19.182 -22.076 1.00 85.94 902 TRP A N 1
ATOM 6699 C CA . TRP A 1 902 ? -30.414 18.597 -23.410 1.00 85.94 902 TRP A CA 1
ATOM 6700 C C . TRP A 1 902 ? -31.351 17.405 -23.607 1.00 85.94 902 TRP A C 1
ATOM 6702 O O . TRP A 1 902 ? -31.519 16.574 -22.712 1.00 85.94 902 TRP A O 1
ATOM 6712 N N . ARG A 1 903 ? -31.943 17.293 -24.799 1.00 83.44 903 ARG A N 1
ATOM 6713 C CA . ARG A 1 903 ? -32.738 16.120 -25.190 1.00 83.44 903 ARG A CA 1
ATOM 6714 C C . ARG A 1 903 ? -31.847 15.012 -25.752 1.00 83.44 903 ARG A C 1
ATOM 6716 O O . ARG A 1 903 ? -30.709 15.256 -26.160 1.00 83.44 903 ARG A O 1
ATOM 6723 N N . LYS A 1 904 ? -32.390 13.789 -25.813 1.00 82.75 904 LYS A N 1
ATOM 6724 C CA . LYS A 1 904 ? -31.703 12.608 -26.361 1.00 82.75 904 LYS A CA 1
ATOM 6725 C C . LYS A 1 904 ? -31.140 12.893 -27.758 1.00 82.75 904 LYS A C 1
ATOM 6727 O O . LYS A 1 904 ? -29.988 12.578 -28.037 1.00 82.75 904 LYS A O 1
ATOM 6732 N N . GLU A 1 905 ? -31.955 13.516 -28.604 1.00 84.50 905 GLU A N 1
ATOM 6733 C CA . GLU A 1 905 ? -31.679 13.789 -30.017 1.00 84.50 905 GLU A CA 1
ATOM 6734 C C . GLU A 1 905 ? -30.643 14.910 -30.222 1.00 84.50 905 GLU A C 1
ATOM 6736 O O . GLU A 1 905 ? -30.149 15.100 -31.330 1.00 84.50 905 GLU A O 1
ATOM 6741 N N . GLU A 1 906 ? -30.309 15.657 -29.165 1.00 83.81 906 GLU A N 1
ATOM 6742 C CA . GLU A 1 906 ? -29.319 16.743 -29.177 1.00 83.81 906 GLU A CA 1
ATOM 6743 C C . GLU A 1 906 ? -27.931 16.279 -28.700 1.00 83.81 906 GLU A C 1
ATOM 6745 O O . GLU A 1 906 ? -26.976 17.052 -28.738 1.00 83.81 906 GLU A O 1
ATOM 6750 N N . THR A 1 907 ? -27.801 15.022 -28.255 1.00 89.50 907 THR A N 1
ATOM 6751 C CA . THR A 1 907 ? -26.571 14.472 -27.667 1.00 89.50 907 THR A CA 1
ATOM 6752 C C . THR A 1 907 ? -26.140 13.202 -28.391 1.00 89.50 907 THR A C 1
ATOM 6754 O O . THR A 1 907 ? -26.914 12.256 -28.501 1.00 89.50 907 THR A O 1
ATOM 6757 N N . LEU A 1 908 ? -24.879 13.153 -28.832 1.00 92.81 908 LEU A N 1
ATOM 6758 C CA . LEU A 1 908 ? -24.290 12.011 -29.536 1.00 92.81 908 LEU A CA 1
ATOM 6759 C C . LEU A 1 908 ? -23.136 11.399 -28.728 1.00 92.81 908 LEU A C 1
ATOM 6761 O O . LEU A 1 908 ? -22.101 12.042 -28.549 1.00 92.81 908 LEU A O 1
ATOM 6765 N N . LEU A 1 909 ? -23.268 10.139 -28.307 1.00 92.75 909 LEU A N 1
ATOM 6766 C CA . LEU A 1 909 ? -22.119 9.338 -27.877 1.00 92.75 909 LEU A CA 1
ATOM 6767 C C . LEU A 1 909 ? -21.412 8.744 -29.101 1.00 92.75 909 LEU A C 1
ATOM 6769 O O . LEU A 1 909 ? -22.031 8.063 -29.917 1.00 92.75 909 LEU A O 1
ATOM 6773 N N . VAL A 1 910 ? -20.098 8.947 -29.178 1.00 91.62 910 VAL A N 1
ATOM 6774 C CA . VAL A 1 910 ? -19.197 8.227 -30.085 1.00 91.62 910 VAL A CA 1
ATOM 6775 C C . VAL A 1 910 ? -18.332 7.288 -29.247 1.00 91.62 910 VAL A C 1
ATOM 6777 O O . VAL A 1 910 ? -17.595 7.755 -28.380 1.00 91.62 910 VAL A O 1
ATOM 6780 N N . ASP A 1 911 ? -18.424 5.982 -29.488 1.00 87.00 911 ASP A N 1
ATOM 6781 C CA . ASP A 1 911 ? -17.700 4.949 -28.732 1.00 87.00 911 ASP A CA 1
ATOM 6782 C C . ASP A 1 911 ? -17.388 3.740 -29.633 1.00 87.00 911 ASP A C 1
ATOM 6784 O O . ASP A 1 911 ? -18.114 3.478 -30.594 1.00 87.00 911 ASP A O 1
ATOM 6788 N N . ASP A 1 912 ? -16.318 2.994 -29.349 1.00 80.69 912 ASP A N 1
ATOM 6789 C CA . ASP A 1 912 ? -15.915 1.807 -30.116 1.00 80.69 912 ASP A CA 1
ATOM 6790 C C . ASP A 1 912 ? -16.315 0.472 -29.455 1.00 80.69 912 ASP A C 1
ATOM 6792 O O . ASP A 1 912 ? -16.205 -0.598 -30.072 1.00 80.69 912 ASP A O 1
ATOM 6796 N N . CYS A 1 913 ? -16.877 0.519 -28.242 1.00 79.38 913 CYS A N 1
ATOM 6797 C CA . CYS A 1 913 ? -17.494 -0.622 -27.580 1.00 79.38 913 CYS A CA 1
ATOM 6798 C C . CYS A 1 913 ? -19.015 -0.657 -27.798 1.00 79.38 913 CYS A C 1
ATOM 6800 O O . CYS A 1 913 ? -19.769 0.200 -27.330 1.00 79.38 913 CYS A O 1
ATOM 6802 N N . LEU A 1 914 ? -19.493 -1.730 -28.439 1.00 76.19 914 LEU A N 1
ATOM 6803 C CA . LEU A 1 914 ? -20.922 -1.973 -28.669 1.00 76.19 914 LEU A CA 1
ATOM 6804 C C . LEU A 1 914 ? -21.756 -2.058 -27.379 1.00 76.19 914 LEU A C 1
ATOM 6806 O O . LEU A 1 914 ? -22.968 -1.862 -27.436 1.00 76.19 914 LEU A O 1
ATOM 6810 N N . GLU A 1 915 ? -21.149 -2.339 -26.226 1.00 72.19 915 GLU A N 1
ATOM 6811 C CA . GLU A 1 915 ? -21.866 -2.408 -24.946 1.00 72.19 915 GLU A CA 1
ATOM 6812 C C . GLU A 1 915 ? -22.107 -1.018 -24.347 1.00 72.19 915 GLU A C 1
ATOM 6814 O O . GLU A 1 915 ? -23.221 -0.748 -23.899 1.00 72.19 915 GLU A O 1
ATOM 6819 N N . HIS A 1 916 ? -21.148 -0.087 -24.461 1.00 81.56 916 HIS A N 1
ATOM 6820 C CA . HIS A 1 916 ? -21.392 1.327 -24.146 1.00 81.56 916 HIS A CA 1
ATOM 6821 C C . HIS A 1 916 ? -22.474 1.914 -25.061 1.00 81.56 916 HIS A C 1
ATOM 6823 O O . HIS A 1 916 ? -23.384 2.583 -24.579 1.00 81.56 916 HIS A O 1
ATOM 6829 N N . ILE A 1 917 ? -22.417 1.608 -26.363 1.00 86.06 917 ILE A N 1
ATOM 6830 C CA . ILE A 1 917 ? -23.420 2.025 -27.354 1.00 86.06 917 ILE A CA 1
ATOM 6831 C C . ILE A 1 917 ? -24.819 1.513 -26.970 1.00 86.06 917 ILE A C 1
ATOM 6833 O O . ILE A 1 917 ? -25.753 2.304 -26.875 1.00 86.06 917 ILE A O 1
ATOM 6837 N N . ARG A 1 918 ? -24.972 0.217 -26.661 1.00 80.06 918 ARG A N 1
ATOM 6838 C CA . ARG A 1 918 ? -26.259 -0.367 -26.223 1.00 80.06 918 ARG A CA 1
ATOM 6839 C C . ARG A 1 918 ? -26.753 0.191 -24.885 1.00 80.06 918 ARG A C 1
ATOM 6841 O O . ARG A 1 918 ? -27.953 0.392 -24.723 1.00 80.06 918 ARG A O 1
ATOM 6848 N N . GLY A 1 919 ? -25.853 0.435 -23.932 1.00 75.44 919 GLY A N 1
ATOM 6849 C CA . GLY A 1 919 ? -26.199 1.018 -22.633 1.00 75.44 919 GLY A CA 1
ATOM 6850 C C . GLY A 1 919 ? -26.605 2.493 -22.724 1.00 75.44 919 GLY A C 1
ATOM 6851 O O . GLY A 1 919 ? -27.448 2.949 -21.956 1.00 75.44 919 GLY A O 1
ATOM 6852 N N . ALA A 1 920 ? -26.042 3.235 -23.679 1.00 84.44 920 ALA A N 1
ATOM 6853 C CA . ALA A 1 920 ? -26.318 4.653 -23.883 1.00 84.44 920 ALA A CA 1
ATOM 6854 C C . ALA A 1 920 ? -27.476 4.933 -24.860 1.00 84.44 920 ALA A C 1
ATOM 6856 O O . ALA A 1 920 ? -28.082 5.996 -24.767 1.00 84.44 920 ALA A O 1
ATOM 6857 N N . SER A 1 921 ? -27.858 3.997 -25.741 1.00 85.06 921 SER A N 1
ATOM 6858 C CA . SER A 1 921 ? -28.899 4.223 -26.767 1.00 85.06 921 SER A CA 1
ATOM 6859 C C . SER A 1 921 ? -30.313 4.483 -26.221 1.00 85.06 921 SER A C 1
ATOM 6861 O O . SER A 1 921 ? -31.201 4.900 -26.967 1.00 85.06 921 SER A O 1
ATOM 6863 N N . ALA A 1 922 ? -30.538 4.243 -24.924 1.00 83.00 922 ALA A N 1
ATOM 6864 C CA . ALA A 1 922 ? -31.756 4.634 -24.208 1.00 83.00 922 ALA A CA 1
ATOM 6865 C C . ALA A 1 922 ? -31.752 6.107 -23.739 1.00 83.00 922 ALA A C 1
ATOM 6867 O O . ALA A 1 922 ? -32.790 6.612 -23.323 1.00 83.00 922 ALA A O 1
ATOM 6868 N N . VAL A 1 923 ? -30.595 6.777 -23.785 1.00 85.19 923 VAL A N 1
ATOM 6869 C CA . VAL A 1 923 ? -30.294 8.032 -23.074 1.00 85.19 923 VAL A CA 1
ATOM 6870 C C . VAL A 1 923 ? -29.804 9.132 -24.026 1.00 85.19 923 VAL A C 1
ATOM 6872 O O . VAL A 1 923 ? -30.224 10.277 -23.899 1.00 85.19 923 VAL A O 1
ATOM 6875 N N . CYS A 1 924 ? -28.977 8.791 -25.016 1.00 89.19 924 CYS A N 1
ATOM 6876 C CA . CYS A 1 924 ? -28.515 9.681 -26.087 1.00 89.19 924 CYS A CA 1
ATOM 6877 C C . CYS A 1 924 ? -28.586 8.978 -27.455 1.00 89.19 924 CYS A C 1
ATOM 6879 O O . CYS A 1 924 ? -28.842 7.771 -27.531 1.00 89.19 924 CYS A O 1
ATOM 6881 N N . GLU A 1 925 ? -28.384 9.716 -28.547 1.00 92.56 925 GLU A N 1
ATOM 6882 C CA . GLU A 1 925 ? -28.062 9.103 -29.839 1.00 92.56 925 GLU A CA 1
ATOM 6883 C C . GLU A 1 925 ? -26.632 8.547 -29.830 1.00 92.56 925 GLU A C 1
ATOM 6885 O O . GLU A 1 925 ? -25.766 9.006 -29.081 1.00 92.56 925 GLU A O 1
ATOM 6890 N N . THR A 1 926 ? -26.370 7.518 -30.640 1.00 91.06 926 THR A N 1
ATOM 6891 C CA . THR A 1 926 ? -25.133 6.727 -30.530 1.00 91.06 926 THR A CA 1
ATOM 6892 C C . THR A 1 926 ? -24.538 6.364 -31.886 1.00 91.06 926 THR A C 1
ATOM 6894 O O . THR A 1 926 ? -25.186 5.688 -32.685 1.00 91.06 926 THR A O 1
ATOM 6897 N N . LEU A 1 927 ? -23.272 6.720 -32.106 1.00 89.50 927 LEU A N 1
ATOM 6898 C CA . LEU A 1 927 ? -22.471 6.286 -33.248 1.00 89.50 927 LEU A CA 1
ATOM 6899 C C . LEU A 1 927 ? -21.399 5.300 -32.773 1.00 89.50 927 LEU A C 1
ATOM 6901 O O . LEU A 1 927 ? -20.434 5.688 -32.113 1.00 89.50 927 LEU A O 1
ATOM 6905 N N . HIS A 1 928 ? -21.561 4.025 -33.132 1.00 86.94 928 HIS A N 1
ATOM 6906 C CA . HIS A 1 928 ? -20.485 3.045 -32.991 1.00 86.94 928 HIS A CA 1
ATOM 6907 C C . HIS A 1 928 ? -19.403 3.329 -34.037 1.00 86.94 928 HIS A C 1
ATOM 6909 O O . HIS A 1 928 ? -19.733 3.507 -35.209 1.00 86.94 928 HIS A O 1
ATOM 6915 N N . CYS A 1 929 ? -18.136 3.364 -33.623 1.00 79.62 929 CYS A N 1
ATOM 6916 C CA . CYS A 1 929 ? -16.995 3.466 -34.534 1.00 79.62 929 CYS A CA 1
ATOM 6917 C C . CYS A 1 929 ? -16.038 2.272 -34.406 1.00 79.62 929 CYS A C 1
ATOM 6919 O O . CYS A 1 929 ? -15.943 1.625 -33.364 1.00 79.62 929 CYS A O 1
ATOM 6921 N N . ASP A 1 930 ? -15.301 1.981 -35.473 1.00 66.38 930 ASP A N 1
ATOM 6922 C CA . ASP A 1 930 ? -14.351 0.861 -35.519 1.00 66.38 930 ASP A CA 1
ATOM 6923 C C . ASP A 1 930 ? -13.180 1.079 -34.527 1.00 66.38 930 ASP A C 1
ATOM 6925 O O . ASP A 1 930 ? -12.714 2.209 -34.366 1.00 66.38 930 ASP A O 1
ATOM 6929 N N . ARG A 1 931 ? -12.598 0.022 -33.925 1.00 59.72 931 ARG A N 1
ATOM 6930 C CA . ARG A 1 931 ? -11.471 0.120 -32.942 1.00 59.72 931 ARG A CA 1
ATOM 6931 C C . ARG A 1 931 ? -10.125 0.611 -33.513 1.00 59.72 931 ARG A C 1
ATOM 6933 O O . ARG A 1 931 ? -9.061 0.437 -32.928 1.00 59.72 931 ARG A O 1
ATOM 6940 N N . ARG A 1 932 ? -10.161 1.237 -34.688 1.00 63.22 932 ARG A N 1
ATOM 6941 C CA . ARG A 1 932 ? -9.111 2.118 -35.225 1.00 63.22 932 ARG A CA 1
ATOM 6942 C C . ARG A 1 932 ? -9.409 3.596 -34.894 1.00 63.22 932 ARG A C 1
ATOM 6944 O O . ARG A 1 932 ? -8.735 4.499 -35.394 1.00 63.22 932 ARG A O 1
ATOM 6951 N N . GLY A 1 933 ? -10.431 3.820 -34.058 1.00 70.50 933 GLY A N 1
ATOM 6952 C CA . GLY A 1 933 ? -11.092 5.087 -33.775 1.00 70.50 933 GLY A CA 1
ATOM 6953 C C . GLY A 1 933 ? -11.748 5.692 -35.018 1.00 70.50 933 GLY A C 1
ATOM 6954 O O . GLY A 1 933 ? -11.596 5.178 -36.124 1.00 70.50 933 GLY A O 1
ATOM 6955 N N . LEU A 1 934 ? -12.380 6.860 -34.847 1.00 82.19 934 LEU A N 1
ATOM 6956 C CA . LEU A 1 934 ? -13.009 7.618 -35.936 1.00 82.19 934 LEU A CA 1
ATOM 6957 C C . LEU A 1 934 ? -12.201 7.647 -37.247 1.00 82.19 934 LEU A C 1
ATOM 6959 O O . LEU A 1 934 ? -11.023 8.027 -37.264 1.00 82.19 934 LEU A O 1
ATOM 6963 N N . GLN A 1 935 ? -12.877 7.280 -38.329 1.00 83.06 935 GLN A N 1
ATOM 6964 C CA . GLN A 1 935 ? -12.444 7.219 -39.718 1.00 83.06 935 GLN A CA 1
ATOM 6965 C C . GLN A 1 935 ? -12.950 8.433 -40.503 1.00 83.06 935 GLN A C 1
ATOM 6967 O O . GLN A 1 935 ? -13.863 9.140 -40.084 1.00 83.06 935 GLN A O 1
ATOM 6972 N N . ALA A 1 936 ? -12.385 8.674 -41.689 1.00 80.12 936 ALA A N 1
ATOM 6973 C CA . ALA A 1 936 ? -12.706 9.866 -42.481 1.00 80.12 936 ALA A CA 1
ATOM 6974 C C . ALA A 1 936 ? -14.202 9.998 -42.843 1.00 80.12 936 ALA A C 1
ATOM 6976 O O . ALA A 1 936 ? -14.711 11.114 -42.875 1.00 80.12 936 ALA A O 1
ATOM 6977 N N . HIS A 1 937 ? -14.910 8.886 -43.074 1.00 81.75 937 HIS A N 1
ATOM 6978 C CA . HIS A 1 937 ? -16.341 8.907 -43.395 1.00 81.75 937 HIS A CA 1
ATOM 6979 C C . HIS A 1 937 ? -17.217 9.167 -42.155 1.00 81.75 937 HIS A C 1
ATOM 6981 O O . HIS A 1 937 ? -18.148 9.964 -42.226 1.00 81.75 937 HIS A O 1
ATOM 6987 N N . GLU A 1 938 ? -16.872 8.586 -41.002 1.00 88.00 938 GLU A N 1
ATOM 6988 C CA . GLU A 1 938 ? -17.531 8.846 -39.713 1.00 88.00 938 GLU A CA 1
ATOM 6989 C C . GLU A 1 938 ? -17.330 10.312 -39.286 1.00 88.00 938 GLU A C 1
ATOM 6991 O O . GLU A 1 938 ? -18.281 10.981 -38.891 1.00 88.00 938 GLU A O 1
ATOM 6996 N N . MET A 1 939 ? -16.121 10.865 -39.461 1.00 89.12 939 MET A N 1
ATOM 6997 C CA . MET A 1 939 ? -15.851 12.292 -39.228 1.00 89.12 939 MET A CA 1
ATOM 6998 C C . MET A 1 939 ? -16.690 13.202 -40.140 1.00 89.12 939 MET A C 1
ATOM 7000 O O . MET A 1 939 ? -17.180 14.239 -39.691 1.00 89.12 939 MET A O 1
ATOM 7004 N N . SER A 1 940 ? -16.876 12.829 -41.412 1.00 84.88 940 SER A N 1
ATOM 7005 C CA . SER A 1 940 ? -17.775 13.543 -42.328 1.00 84.88 940 SER A CA 1
ATOM 7006 C C . SER A 1 940 ? -19.241 13.445 -41.899 1.00 84.88 940 SER A C 1
ATOM 7008 O O . SER A 1 940 ? -19.955 14.440 -41.993 1.00 84.88 940 SER A O 1
ATOM 7010 N N . HIS A 1 941 ? -19.682 12.291 -41.390 1.00 85.06 941 HIS A N 1
ATOM 7011 C CA . HIS A 1 941 ? -21.042 12.102 -40.884 1.00 85.06 941 HIS A CA 1
ATOM 7012 C C . HIS A 1 941 ? -21.312 12.947 -39.629 1.00 85.06 941 HIS A C 1
ATOM 7014 O O . HIS A 1 941 ? -22.284 13.696 -39.615 1.00 85.06 941 HIS A O 1
ATOM 7020 N N . ILE A 1 942 ? -20.415 12.929 -38.633 1.00 89.31 942 ILE A N 1
ATOM 7021 C CA . ILE A 1 942 ? -20.524 13.766 -37.421 1.00 89.31 942 ILE A CA 1
ATOM 7022 C C . ILE A 1 942 ? -20.576 15.257 -37.782 1.00 89.31 942 ILE A C 1
ATOM 7024 O O . ILE A 1 942 ? -21.382 15.999 -37.224 1.00 89.31 942 ILE A O 1
ATOM 7028 N N . ARG A 1 943 ? -19.755 15.708 -38.745 1.00 85.75 943 ARG A N 1
ATOM 7029 C CA . ARG A 1 943 ? -19.827 17.091 -39.241 1.00 85.75 943 ARG A CA 1
ATOM 7030 C C . ARG A 1 943 ? -21.194 17.390 -39.871 1.00 85.75 943 ARG A C 1
ATOM 7032 O O . ARG A 1 943 ? -21.777 18.414 -39.544 1.00 85.75 943 ARG A O 1
ATOM 7039 N N . GLY A 1 944 ? -21.714 16.483 -40.700 1.00 81.44 944 GLY A N 1
ATOM 7040 C CA . GLY A 1 944 ? -23.032 16.616 -41.328 1.00 81.44 944 GLY A CA 1
ATOM 7041 C C . GLY A 1 944 ? -24.200 16.667 -40.334 1.00 81.44 944 GLY A C 1
ATOM 7042 O O . GLY A 1 944 ? -25.136 17.429 -40.549 1.00 81.44 944 GLY A O 1
ATOM 7043 N N . LEU A 1 945 ? -24.129 15.928 -39.220 1.00 80.69 945 LEU A N 1
ATOM 7044 C CA . LEU A 1 945 ? -25.118 16.023 -38.135 1.00 80.69 945 LEU A CA 1
ATOM 7045 C C . LEU A 1 945 ? -25.131 17.427 -37.506 1.00 80.69 945 LEU A C 1
ATOM 7047 O O . LEU A 1 945 ? -26.199 17.991 -37.284 1.00 80.69 945 LEU A O 1
ATOM 7051 N N . ALA A 1 946 ? -23.957 18.032 -37.305 1.00 72.19 946 ALA A N 1
ATOM 7052 C CA . ALA A 1 946 ? -23.835 19.407 -36.812 1.00 72.19 946 ALA A CA 1
ATOM 7053 C C . ALA A 1 946 ? -24.213 20.488 -37.854 1.00 72.19 946 ALA A C 1
ATOM 7055 O O . ALA A 1 946 ? -24.326 21.659 -37.499 1.00 72.19 946 ALA A O 1
ATOM 7056 N N . ASP A 1 947 ? -24.415 20.118 -39.124 1.00 69.94 947 ASP A N 1
ATOM 7057 C CA . ASP A 1 947 ? -24.844 21.010 -40.212 1.00 69.94 947 ASP A CA 1
ATOM 7058 C C . ASP A 1 947 ? -26.365 20.942 -40.502 1.00 69.94 947 ASP A C 1
ATOM 7060 O O . ASP A 1 947 ? -26.872 21.744 -41.285 1.00 69.94 947 ASP A O 1
ATOM 7064 N N . GLY A 1 948 ? -27.104 19.992 -39.906 1.00 54.81 948 GLY A N 1
ATOM 7065 C CA . GLY A 1 948 ? -28.386 19.491 -40.440 1.00 54.81 948 GLY A CA 1
ATOM 7066 C C . GLY A 1 948 ? -29.641 19.646 -39.568 1.00 54.81 948 GLY A C 1
ATOM 7067 O O . GLY A 1 948 ? -30.487 18.754 -39.560 1.00 54.81 948 GLY A O 1
ATOM 7068 N N . GLY A 1 949 ? -29.795 20.747 -38.829 1.00 41.81 949 GLY A N 1
ATOM 7069 C CA . GLY A 1 949 ? -30.920 20.965 -37.906 1.00 41.81 949 GLY A CA 1
ATOM 7070 C C . GLY A 1 949 ? -32.191 21.599 -38.503 1.00 41.81 949 GLY A C 1
ATOM 7071 O O . GLY A 1 949 ? -32.555 22.694 -38.081 1.00 41.81 949 GLY A O 1
ATOM 7072 N N . GLY A 1 950 ? -32.901 20.934 -39.430 1.00 31.64 950 GLY A N 1
ATOM 7073 C CA . GLY A 1 950 ? -34.294 21.301 -39.764 1.00 31.64 950 GLY A CA 1
ATOM 7074 C C . GLY A 1 950 ? -34.780 21.059 -41.203 1.00 31.64 950 GLY A C 1
ATOM 7075 O O . GLY A 1 950 ? -34.027 21.187 -42.163 1.00 31.64 950 GLY A O 1
ATOM 7076 N N . GLY A 1 951 ? -36.086 20.789 -41.345 1.00 28.41 951 GLY A N 1
ATOM 7077 C CA . GLY A 1 951 ? -36.801 20.677 -42.629 1.00 28.41 951 GLY A CA 1
ATOM 7078 C C . GLY A 1 951 ? -37.222 19.247 -43.005 1.00 28.41 951 GLY A C 1
ATOM 7079 O O . GLY A 1 951 ? -36.508 18.288 -42.734 1.00 28.41 951 GLY A O 1
ATOM 7080 N N . ALA A 1 952 ? -38.394 19.095 -43.631 1.00 33.34 952 ALA A N 1
ATOM 7081 C CA . ALA A 1 952 ? -38.965 17.799 -44.020 1.00 33.34 952 ALA A CA 1
ATOM 7082 C C . ALA A 1 952 ? -39.229 17.716 -45.535 1.00 33.34 952 ALA A C 1
ATOM 7084 O O . ALA A 1 952 ? -39.644 18.709 -46.130 1.00 33.34 952 ALA A O 1
ATOM 7085 N N . GLY A 1 953 ? -39.085 16.524 -46.139 1.00 26.44 953 GLY A N 1
ATOM 7086 C CA . GLY A 1 953 ? -39.657 16.247 -47.468 1.00 26.44 953 GLY A CA 1
ATOM 7087 C C . GLY A 1 953 ? -38.963 15.202 -48.359 1.00 26.44 953 GLY A C 1
ATOM 7088 O O . GLY A 1 953 ? -38.056 15.536 -49.105 1.00 26.44 953 GLY A O 1
ATOM 7089 N N . GLY A 1 954 ? -39.521 13.985 -48.408 1.00 26.31 954 GLY A N 1
ATOM 7090 C CA . GLY A 1 954 ? -39.837 13.320 -49.688 1.00 26.31 954 GLY A CA 1
ATOM 7091 C C . GLY A 1 954 ? -38.793 12.471 -50.453 1.00 26.31 954 GLY A C 1
ATOM 7092 O O . GLY A 1 954 ? -38.089 12.978 -51.316 1.00 26.31 954 GLY A O 1
ATOM 7093 N N . SER A 1 955 ? -38.968 11.140 -50.360 1.00 25.95 955 SER A N 1
ATOM 7094 C CA . SER A 1 955 ? -38.824 10.122 -51.441 1.00 25.95 955 SER A CA 1
ATOM 7095 C C . SER A 1 955 ? -37.443 9.558 -51.868 1.00 25.95 955 SER A C 1
ATOM 7097 O O . SER A 1 955 ? -36.429 10.240 -51.847 1.00 25.95 955 SER A O 1
ATOM 7099 N N . GLY A 1 956 ? -37.448 8.290 -52.333 1.00 23.69 956 GLY A N 1
ATOM 7100 C CA . GLY A 1 956 ? -36.417 7.710 -53.225 1.00 23.69 956 GLY A CA 1
ATOM 7101 C C . GLY A 1 956 ? -35.225 6.956 -52.598 1.00 23.69 956 GLY A C 1
ATOM 7102 O O . GLY A 1 956 ? -34.100 7.131 -53.039 1.00 23.69 956 GLY A O 1
ATOM 7103 N N . ALA A 1 957 ? -35.369 6.190 -51.516 1.00 26.52 957 ALA A N 1
ATOM 7104 C CA . ALA A 1 957 ? -35.719 4.760 -51.565 1.00 26.52 957 ALA A CA 1
ATOM 7105 C C . ALA A 1 957 ? -34.782 3.833 -52.389 1.00 26.52 957 ALA A C 1
ATOM 7107 O O . ALA A 1 957 ? -34.943 3.681 -53.597 1.00 26.52 957 ALA A O 1
ATOM 7108 N N . MET A 1 958 ? -33.952 3.046 -51.690 1.00 24.67 958 MET A N 1
ATOM 7109 C CA . MET A 1 958 ? -33.751 1.627 -52.023 1.00 24.67 958 MET A CA 1
ATOM 7110 C C . MET A 1 958 ? -33.700 0.805 -50.720 1.00 24.67 958 MET A C 1
ATOM 7112 O O . MET A 1 958 ? -33.076 1.230 -49.750 1.00 24.67 958 MET A O 1
ATOM 7116 N N . ALA A 1 959 ? -34.419 -0.322 -50.674 1.00 26.02 959 ALA A N 1
ATOM 7117 C CA . ALA A 1 959 ? -34.443 -1.256 -49.536 1.00 26.02 959 ALA A CA 1
ATOM 7118 C C . ALA A 1 959 ? -33.251 -2.256 -49.637 1.00 26.02 959 ALA A C 1
ATOM 7120 O O . ALA A 1 959 ? -32.352 -2.016 -50.437 1.00 26.02 959 ALA A O 1
ATOM 7121 N N . VAL A 1 960 ? -33.104 -3.368 -48.898 1.00 25.22 960 VAL A N 1
ATOM 7122 C CA . VAL A 1 960 ? -34.037 -4.479 -48.569 1.00 25.22 960 VAL A CA 1
ATOM 7123 C C . VAL A 1 960 ? -33.480 -5.284 -47.330 1.00 25.22 960 VAL A C 1
ATOM 7125 O O . VAL A 1 960 ? -32.393 -4.940 -46.877 1.00 25.22 960 VAL A O 1
ATOM 7128 N N . PRO A 1 961 ? -34.163 -6.279 -46.695 1.00 34.28 961 PRO A N 1
ATOM 7129 C CA . PRO A 1 961 ? -35.078 -6.015 -45.557 1.00 34.28 961 PRO A CA 1
ATOM 7130 C C . PRO A 1 961 ? -35.087 -7.044 -44.370 1.00 34.28 961 PRO A C 1
ATOM 7132 O O . PRO A 1 961 ? -34.444 -8.085 -44.438 1.00 34.28 961 PRO A O 1
ATOM 7135 N N . TRP A 1 962 ? -36.015 -6.831 -43.409 1.00 28.25 962 TRP A N 1
ATOM 7136 C CA . TRP A 1 962 ? -36.695 -7.841 -42.540 1.00 28.25 962 TRP A CA 1
ATOM 7137 C C . TRP A 1 962 ? -35.828 -8.624 -41.499 1.00 28.25 962 TRP A C 1
ATOM 7139 O O . TRP A 1 962 ? -34.610 -8.619 -41.574 1.00 28.25 962 TRP A O 1
ATOM 7149 N N . LEU A 1 963 ? -36.360 -9.288 -40.449 1.00 25.34 963 LEU A N 1
ATOM 7150 C CA . LEU A 1 963 ? -37.749 -9.513 -39.985 1.00 25.34 963 LEU A CA 1
ATOM 7151 C C . LEU A 1 963 ? -37.852 -9.542 -38.434 1.00 25.34 963 LEU A C 1
ATOM 7153 O O . LEU A 1 963 ? -36.897 -9.917 -37.762 1.00 25.34 963 LEU A O 1
ATOM 7157 N N . CYS A 1 964 ? -39.038 -9.269 -37.866 1.00 28.02 964 CYS A N 1
ATOM 7158 C CA . CYS A 1 964 ? -39.336 -9.433 -36.428 1.00 28.02 964 CYS A CA 1
ATOM 7159 C C . CYS A 1 964 ? -40.547 -10.356 -36.186 1.00 28.02 964 CYS A C 1
ATOM 7161 O O . CYS A 1 964 ? -41.541 -10.196 -36.896 1.00 28.02 964 CYS A O 1
ATOM 7163 N N . ARG A 1 965 ? -40.510 -11.197 -35.125 1.00 25.14 965 ARG A N 1
ATOM 7164 C CA . ARG A 1 965 ? -41.603 -11.582 -34.168 1.00 25.14 965 ARG A CA 1
ATOM 7165 C C . ARG A 1 965 ? -41.360 -12.975 -33.543 1.00 25.14 965 ARG A C 1
ATOM 7167 O O . ARG A 1 965 ? -40.940 -13.879 -34.250 1.00 25.14 965 ARG A O 1
ATOM 7174 N N . GLY A 1 966 ? -41.675 -13.159 -32.247 1.00 22.81 966 GLY A N 1
ATOM 7175 C CA . GLY A 1 966 ? -41.432 -14.442 -31.539 1.00 22.81 966 GLY A CA 1
ATOM 7176 C C . GLY A 1 966 ? -42.203 -14.763 -30.234 1.00 22.81 966 GLY A C 1
ATOM 7177 O O . GLY A 1 966 ? -42.289 -15.935 -29.895 1.00 22.81 966 GLY A O 1
ATOM 7178 N N . ARG A 1 967 ? -42.834 -13.780 -29.558 1.00 22.38 967 ARG A N 1
ATOM 7179 C CA . ARG A 1 967 ? -43.568 -13.905 -28.259 1.00 22.38 967 ARG A CA 1
ATOM 7180 C C . ARG A 1 967 ? -42.712 -14.281 -27.012 1.00 22.38 967 ARG A C 1
ATOM 7182 O O . ARG A 1 967 ? -41.552 -14.639 -27.180 1.00 22.38 967 ARG A O 1
ATOM 7189 N N . PRO A 1 968 ? -43.232 -14.099 -25.768 1.00 45.84 968 PRO A N 1
ATOM 7190 C CA . PRO A 1 968 ? -42.407 -14.090 -24.549 1.00 45.84 968 PRO A CA 1
ATOM 7191 C C . PRO A 1 968 ? -42.735 -15.176 -23.498 1.00 45.84 968 PRO A C 1
ATOM 7193 O O . PRO A 1 968 ? -43.902 -15.448 -23.219 1.00 45.84 968 PRO A O 1
ATOM 7196 N N . THR A 1 969 ? -41.696 -15.669 -22.818 1.00 23.95 969 THR A N 1
ATOM 7197 C CA . THR A 1 969 ? -41.724 -16.368 -21.511 1.00 23.95 969 THR A CA 1
ATOM 7198 C C . THR A 1 969 ? -40.374 -16.137 -20.780 1.00 23.95 969 THR A C 1
ATOM 7200 O O . THR A 1 969 ? -39.447 -15.629 -21.414 1.00 23.95 969 THR A O 1
ATOM 7203 N N . PRO A 1 970 ? -40.265 -16.359 -19.450 1.00 39.41 970 PRO A N 1
ATOM 7204 C CA . PRO A 1 970 ? -39.343 -15.582 -18.600 1.00 39.41 970 PRO A CA 1
ATOM 7205 C C . PRO A 1 970 ? -37.976 -16.222 -18.255 1.00 39.41 970 PRO A C 1
ATOM 7207 O O . PRO A 1 970 ? -37.721 -17.386 -18.546 1.00 39.41 970 PRO A O 1
ATOM 7210 N N . PHE A 1 971 ? -37.192 -15.429 -17.503 1.00 21.05 971 PHE A N 1
ATOM 7211 C CA . PHE A 1 971 ? -35.905 -15.676 -16.816 1.00 21.05 971 PHE A CA 1
ATOM 7212 C C . PHE A 1 971 ? -34.596 -15.478 -17.612 1.00 21.05 971 PHE A C 1
ATOM 7214 O O . PHE A 1 971 ? -34.495 -15.942 -18.744 1.00 21.05 971 PHE A O 1
ATOM 7221 N N . PRO A 1 972 ? -33.533 -14.926 -16.978 1.00 29.56 972 PRO A N 1
ATOM 7222 C CA . PRO A 1 972 ? -33.486 -13.989 -15.844 1.00 29.56 972 PRO A CA 1
ATOM 7223 C C . PRO A 1 972 ? -32.989 -12.585 -16.268 1.00 29.56 972 PRO A C 1
ATOM 7225 O O . PRO A 1 972 ? -32.698 -12.331 -17.435 1.00 29.56 972 PRO A O 1
ATOM 7228 N N . ARG A 1 973 ? -32.919 -11.642 -15.317 1.00 23.50 973 ARG A N 1
ATOM 7229 C CA . ARG A 1 973 ? -32.383 -10.285 -15.549 1.00 23.50 973 ARG A CA 1
ATOM 7230 C C . ARG A 1 973 ? -30.902 -10.338 -15.951 1.00 23.50 973 ARG A C 1
ATOM 7232 O O . ARG A 1 973 ? -30.156 -11.159 -15.424 1.00 23.50 973 ARG A O 1
ATOM 7239 N N . CYS A 1 974 ? -30.461 -9.403 -16.796 1.00 21.97 974 CYS A N 1
ATOM 7240 C CA . CYS A 1 974 ? -29.037 -9.078 -16.888 1.00 21.97 974 CYS A CA 1
ATOM 7241 C C . CYS A 1 974 ? -28.615 -8.388 -15.580 1.00 21.97 974 CYS A C 1
ATOM 7243 O O . CYS A 1 974 ? -29.259 -7.422 -15.175 1.00 21.97 974 CYS A O 1
ATOM 7245 N N . ILE A 1 975 ? -27.585 -8.908 -14.909 1.00 29.42 975 ILE A N 1
ATOM 7246 C CA . ILE A 1 975 ? -27.210 -8.516 -13.535 1.00 29.42 975 ILE A CA 1
ATOM 7247 C C . ILE A 1 975 ? -26.261 -7.301 -13.488 1.00 29.42 975 ILE A C 1
ATOM 7249 O O . ILE A 1 975 ? -26.045 -6.740 -12.426 1.00 29.42 975 ILE A O 1
ATOM 7253 N N . TYR A 1 976 ? -25.775 -6.798 -14.628 1.00 28.77 976 TYR A N 1
ATOM 7254 C CA . TYR A 1 976 ? -24.894 -5.615 -14.701 1.00 28.77 976 TYR A CA 1
ATOM 7255 C C . TYR A 1 976 ? -25.593 -4.255 -14.437 1.00 28.77 976 TYR A C 1
ATOM 7257 O O . TYR A 1 976 ? -25.172 -3.224 -14.956 1.00 28.77 976 TYR A O 1
ATOM 7265 N N . CYS A 1 977 ? -26.673 -4.233 -13.651 1.00 25.78 977 CYS A N 1
ATOM 7266 C CA . CYS A 1 977 ? -27.392 -3.033 -13.206 1.00 25.78 977 CYS A CA 1
ATOM 7267 C C . CYS A 1 977 ? -27.944 -3.272 -11.787 1.00 25.78 977 CYS A C 1
ATOM 7269 O O . CYS A 1 977 ? -28.780 -4.160 -11.608 1.00 25.78 977 CYS A O 1
ATOM 7271 N N . ALA A 1 978 ? -27.515 -2.441 -10.824 1.00 24.36 978 ALA A N 1
ATOM 7272 C CA . ALA A 1 978 ? -27.475 -2.721 -9.375 1.00 24.36 978 ALA A CA 1
ATOM 7273 C C . ALA A 1 978 ? -26.483 -3.858 -9.019 1.00 24.36 978 ALA A C 1
ATOM 7275 O O . ALA A 1 978 ? -26.289 -4.779 -9.804 1.00 24.36 978 ALA A O 1
ATOM 7276 N N . VAL A 1 979 ? -25.788 -3.842 -7.880 1.00 25.89 979 VAL A N 1
ATOM 7277 C CA . VAL A 1 979 ? -25.985 -3.073 -6.630 1.00 25.89 979 VAL A CA 1
ATOM 7278 C C . VAL A 1 979 ? -24.660 -2.410 -6.200 1.00 25.89 979 VAL A C 1
ATOM 7280 O O . VAL A 1 979 ? -23.620 -2.666 -6.807 1.00 25.89 979 VAL A O 1
ATOM 7283 N N . ASP A 1 980 ? -24.683 -1.591 -5.148 1.00 26.12 980 ASP A N 1
ATOM 7284 C CA . ASP A 1 980 ? -23.507 -1.229 -4.343 1.00 26.12 980 ASP A CA 1
ATOM 7285 C C . ASP A 1 980 ? -22.651 -2.468 -4.022 1.00 26.12 980 ASP A C 1
ATOM 7287 O O . ASP A 1 980 ? -23.198 -3.539 -3.753 1.00 26.12 980 ASP A O 1
ATOM 7291 N N . ALA A 1 981 ? -21.321 -2.340 -4.055 1.00 26.12 981 ALA A N 1
ATOM 7292 C CA . ALA A 1 981 ? -20.398 -3.472 -3.933 1.00 26.12 981 ALA A CA 1
ATOM 7293 C C . ALA A 1 981 ? -20.487 -4.151 -2.542 1.00 26.12 981 ALA A C 1
ATOM 7295 O O . ALA A 1 981 ? -20.023 -3.561 -1.563 1.00 26.12 981 ALA A O 1
ATOM 7296 N N . PRO A 1 982 ? -21.041 -5.377 -2.421 1.00 30.66 982 PRO A N 1
ATOM 7297 C CA . PRO A 1 982 ? -21.216 -6.040 -1.134 1.00 30.66 982 PRO A CA 1
ATOM 7298 C C . PRO A 1 982 ? -20.035 -6.973 -0.801 1.00 30.66 982 PRO A C 1
ATOM 7300 O O . PRO A 1 982 ? -19.242 -7.318 -1.683 1.00 30.66 982 PRO A O 1
ATOM 7303 N N . PRO A 1 983 ? -19.945 -7.466 0.450 1.00 39.44 983 PRO A N 1
ATOM 7304 C CA . PRO A 1 983 ? -19.146 -8.650 0.775 1.00 39.44 983 PRO A CA 1
ATOM 7305 C C . PRO A 1 983 ? -19.477 -9.845 -0.149 1.00 39.44 983 PRO A C 1
ATOM 7307 O O . PRO A 1 983 ? -20.627 -10.015 -0.551 1.00 39.44 983 PRO A O 1
ATOM 7310 N N . PHE A 1 984 ? -18.459 -10.650 -0.491 1.00 44.09 984 PHE A N 1
ATOM 7311 C CA . PHE A 1 984 ? -18.487 -11.770 -1.454 1.00 44.09 984 PHE A CA 1
ATOM 7312 C C . PHE A 1 984 ? -19.696 -12.729 -1.270 1.00 44.09 984 PHE A C 1
ATOM 7314 O O . PHE A 1 984 ? -19.656 -13.633 -0.436 1.00 44.09 984 PHE A O 1
ATOM 7321 N N . PRO A 1 985 ? -20.783 -12.585 -2.054 1.00 45.66 985 PRO A N 1
ATOM 7322 C CA . PRO A 1 985 ? -22.117 -12.985 -1.594 1.00 45.66 985 PRO A CA 1
ATOM 7323 C C . PRO A 1 985 ? -22.526 -14.420 -1.977 1.00 45.66 985 PRO A C 1
ATOM 7325 O O . PRO A 1 985 ? -23.715 -14.697 -2.135 1.00 45.66 985 PRO A O 1
ATOM 7328 N N . LEU A 1 986 ? -21.570 -15.335 -2.177 1.00 53.41 986 LEU A N 1
ATOM 7329 C CA . LEU A 1 986 ? -21.840 -16.712 -2.609 1.00 53.41 986 LEU A CA 1
ATOM 7330 C C . LEU A 1 986 ? -21.151 -17.740 -1.704 1.00 53.41 986 LEU A C 1
ATOM 7332 O O . LEU A 1 986 ? -19.935 -17.719 -1.531 1.00 53.41 986 LEU A O 1
ATOM 7336 N N . SER A 1 987 ? -21.931 -18.690 -1.188 1.00 60.97 987 SER A N 1
ATOM 7337 C CA . SER A 1 987 ? -21.424 -19.898 -0.523 1.00 60.97 987 SER A CA 1
ATOM 7338 C C . SER A 1 987 ? -20.918 -20.928 -1.549 1.00 60.97 987 SER A C 1
ATOM 7340 O O . SER A 1 987 ? -21.443 -20.957 -2.669 1.00 60.97 987 SER A O 1
ATOM 7342 N N . PRO A 1 988 ? -19.953 -21.801 -1.194 1.00 69.81 988 PRO A N 1
ATOM 7343 C CA . PRO A 1 988 ? -19.503 -22.884 -2.068 1.00 69.81 988 PRO A CA 1
ATOM 7344 C C . PRO A 1 988 ? -20.644 -23.807 -2.545 1.00 69.81 988 PRO A C 1
ATOM 7346 O O . PRO A 1 988 ? -21.614 -24.037 -1.815 1.00 69.81 988 PRO A O 1
ATOM 7349 N N . PRO A 1 989 ? -20.559 -24.361 -3.769 1.00 81.38 989 PRO A N 1
ATOM 7350 C CA . PRO A 1 989 ? -21.592 -25.225 -4.331 1.00 81.38 989 PRO A CA 1
ATOM 7351 C C . PRO A 1 989 ? -21.578 -26.628 -3.697 1.00 81.38 989 PRO A C 1
ATOM 7353 O O . PRO A 1 989 ? -20.551 -27.298 -3.663 1.00 81.38 989 PRO A O 1
ATOM 7356 N N . ALA A 1 990 ? -22.749 -27.135 -3.295 1.00 78.56 990 ALA A N 1
ATOM 7357 C CA . ALA A 1 990 ? -22.884 -28.499 -2.758 1.00 78.56 990 ALA A CA 1
ATOM 7358 C C . ALA A 1 990 ? -22.552 -29.612 -3.782 1.00 78.56 990 ALA A C 1
ATOM 7360 O O . ALA A 1 990 ? -22.156 -30.712 -3.407 1.00 78.56 990 ALA A O 1
ATOM 7361 N N . GLU A 1 991 ? -22.690 -29.325 -5.080 1.00 84.19 991 GLU A N 1
ATOM 7362 C CA . GLU A 1 991 ? -22.196 -30.166 -6.175 1.00 84.19 991 GLU A CA 1
ATOM 7363 C C . GLU A 1 991 ? -21.186 -29.358 -6.992 1.00 84.19 991 GLU A C 1
ATOM 7365 O O . GLU A 1 991 ? -21.578 -28.460 -7.738 1.00 84.19 991 GLU A O 1
ATOM 7370 N N . TRP A 1 992 ? -19.893 -29.665 -6.883 1.00 89.00 992 TRP A N 1
ATOM 7371 C CA . TRP A 1 992 ? -18.853 -29.022 -7.698 1.00 89.00 992 TRP A CA 1
ATOM 7372 C C . TRP A 1 992 ? -18.818 -29.552 -9.136 1.00 89.00 992 TRP A C 1
ATOM 7374 O O . TRP A 1 992 ? -18.688 -28.788 -10.093 1.00 89.00 992 TRP A O 1
ATOM 7384 N N . LEU A 1 993 ? -18.946 -30.871 -9.298 1.00 92.38 993 LEU A N 1
ATOM 7385 C CA . LEU A 1 993 ? -18.788 -31.557 -10.580 1.00 92.38 993 LEU A CA 1
ATOM 7386 C C . LEU A 1 993 ? -20.135 -31.939 -11.207 1.00 92.38 993 LEU A C 1
ATOM 7388 O O . LEU A 1 993 ? -21.152 -32.082 -10.530 1.00 92.38 993 LEU A O 1
ATOM 7392 N N . ALA A 1 994 ? -20.142 -32.127 -12.524 1.00 90.12 994 ALA A N 1
ATOM 7393 C CA . ALA A 1 994 ? -21.289 -32.618 -13.269 1.00 90.12 994 ALA A CA 1
ATOM 7394 C C . ALA A 1 994 ? -21.642 -34.049 -12.829 1.00 90.12 994 ALA A C 1
ATOM 7396 O O . ALA A 1 994 ? -20.783 -34.936 -12.798 1.00 90.12 994 ALA A O 1
ATOM 7397 N N . ARG A 1 995 ? -22.923 -34.292 -12.521 1.00 85.31 995 ARG A N 1
ATOM 7398 C CA . ARG A 1 995 ? -23.414 -35.603 -12.066 1.00 85.31 995 ARG A CA 1
ATOM 7399 C C . ARG A 1 995 ? -23.012 -36.722 -13.033 1.00 85.31 995 ARG A C 1
ATOM 7401 O O . ARG A 1 995 ? -23.304 -36.652 -14.226 1.00 85.31 995 ARG A O 1
ATOM 7408 N N . GLY A 1 996 ? -22.370 -37.761 -12.499 1.00 78.75 996 GLY A N 1
ATOM 7409 C CA . GLY A 1 996 ? -21.882 -38.910 -13.270 1.00 78.75 996 GLY A CA 1
ATOM 7410 C C . GLY A 1 996 ? -20.508 -38.727 -13.930 1.00 78.75 996 GLY A C 1
ATOM 7411 O O . GLY A 1 996 ? -20.080 -39.625 -14.657 1.00 78.75 996 GLY A O 1
ATOM 7412 N N . PHE A 1 997 ? -19.799 -37.613 -13.692 1.00 86.81 997 PHE A N 1
ATOM 7413 C CA . PHE A 1 997 ? -18.413 -37.463 -14.144 1.00 86.81 997 PHE A CA 1
ATOM 7414 C C . PHE A 1 997 ? -17.528 -38.601 -13.609 1.00 86.81 997 PHE A C 1
ATOM 7416 O O . PHE A 1 997 ? -17.514 -38.890 -12.414 1.00 86.81 997 PHE A O 1
ATOM 7423 N N . SER A 1 998 ? -16.785 -39.244 -14.509 1.00 85.50 998 SER A N 1
ATOM 7424 C CA . SER A 1 998 ? -15.848 -40.324 -14.195 1.00 85.50 998 SER A CA 1
ATOM 7425 C C . SER A 1 998 ? -14.780 -40.453 -15.288 1.00 85.50 998 SER A C 1
ATOM 7427 O O . SER A 1 998 ? -15.028 -40.179 -16.467 1.00 85.50 998 SER A O 1
ATOM 7429 N N . TRP A 1 999 ? -13.571 -40.869 -14.904 1.00 89.38 999 TRP A N 1
ATOM 7430 C CA . TRP A 1 999 ? -12.502 -41.179 -15.853 1.00 89.38 999 TRP A CA 1
ATOM 7431 C C . TRP A 1 999 ? -12.579 -42.648 -16.272 1.00 89.38 999 TRP A C 1
ATOM 7433 O O . TRP A 1 999 ? -12.638 -43.537 -15.423 1.00 89.38 999 TRP A O 1
ATOM 7443 N N . THR A 1 1000 ? -12.592 -42.904 -17.580 1.00 90.38 1000 THR A N 1
ATOM 7444 C CA . THR A 1 1000 ? -12.791 -44.241 -18.157 1.00 90.38 1000 THR A CA 1
ATOM 7445 C C . THR A 1 1000 ? -11.512 -44.757 -18.813 1.00 90.38 1000 THR A C 1
ATOM 7447 O O . THR A 1 1000 ? -10.643 -43.975 -19.193 1.00 90.38 1000 THR A O 1
ATOM 7450 N N . GLU A 1 1001 ? -11.416 -46.067 -19.048 1.00 88.75 1001 GLU A N 1
ATOM 7451 C CA . GLU A 1 1001 ? -10.291 -46.639 -19.809 1.00 88.75 1001 GLU A CA 1
ATOM 7452 C C . GLU A 1 1001 ? -10.220 -46.101 -21.253 1.00 88.75 1001 GLU A C 1
ATOM 7454 O O . GLU A 1 1001 ? -9.142 -46.014 -21.836 1.00 88.75 1001 GLU A O 1
ATOM 7459 N N . ALA A 1 1002 ? -11.351 -45.662 -21.822 1.00 90.00 1002 ALA A N 1
ATOM 7460 C CA . ALA A 1 1002 ? -11.380 -44.979 -23.115 1.00 90.00 1002 ALA A CA 1
ATOM 7461 C C . ALA A 1 1002 ? -10.788 -43.559 -23.035 1.00 90.00 1002 ALA A C 1
ATOM 7463 O O . ALA A 1 1002 ? -10.058 -43.152 -23.939 1.00 90.00 1002 ALA A O 1
ATOM 7464 N N . HIS A 1 1003 ? -11.048 -42.822 -21.946 1.00 93.25 1003 HIS A N 1
ATOM 7465 C CA . HIS A 1 1003 ? -10.408 -41.526 -21.683 1.00 93.25 1003 HIS A CA 1
ATOM 7466 C C . HIS A 1 1003 ? -8.897 -41.700 -21.477 1.00 93.25 1003 HIS A C 1
ATOM 7468 O O . HIS A 1 1003 ? -8.109 -40.968 -22.075 1.00 93.25 1003 HIS A O 1
ATOM 7474 N N . GLN A 1 1004 ? -8.496 -42.724 -20.716 1.00 91.12 1004 GLN A N 1
ATOM 7475 C CA . GLN A 1 1004 ? -7.097 -43.085 -20.496 1.00 91.12 1004 GLN A CA 1
ATOM 7476 C C . GLN A 1 1004 ? -6.373 -43.385 -21.817 1.00 91.12 1004 GLN A C 1
ATOM 7478 O O . GLN A 1 1004 ? -5.393 -42.722 -22.144 1.00 91.12 1004 GLN A O 1
ATOM 7483 N N . ALA A 1 1005 ? -6.898 -44.310 -22.627 1.00 88.88 1005 ALA A N 1
ATOM 7484 C CA . ALA A 1 1005 ? -6.291 -44.686 -23.904 1.00 88.88 1005 ALA A CA 1
ATOM 7485 C C . ALA A 1 1005 ? -6.225 -43.517 -24.908 1.00 88.88 1005 ALA A C 1
ATOM 7487 O O . ALA A 1 1005 ? -5.248 -43.394 -25.651 1.00 88.88 1005 ALA A O 1
ATOM 7488 N N . ALA A 1 1006 ? -7.232 -42.636 -24.922 1.00 90.62 1006 ALA A N 1
ATOM 7489 C CA . ALA A 1 1006 ? -7.214 -41.425 -25.740 1.00 90.62 1006 ALA A CA 1
ATOM 7490 C C . ALA A 1 1006 ? -6.132 -40.435 -25.273 1.00 90.62 1006 ALA A C 1
ATOM 7492 O O . ALA A 1 1006 ? -5.364 -39.941 -26.102 1.00 90.62 1006 ALA A O 1
ATOM 7493 N N . PHE A 1 1007 ? -6.028 -40.196 -23.961 1.00 92.19 1007 PHE A N 1
ATOM 7494 C CA . PHE A 1 1007 ? -4.999 -39.342 -23.368 1.00 92.19 1007 PHE A CA 1
ATOM 7495 C C . PHE A 1 1007 ? -3.588 -39.889 -23.615 1.00 92.19 1007 PHE A C 1
ATOM 7497 O O . PHE A 1 1007 ? -2.709 -39.138 -24.029 1.00 92.19 1007 PHE A O 1
ATOM 7504 N N . ASP A 1 1008 ? -3.358 -41.189 -23.434 1.00 89.19 1008 ASP A N 1
ATOM 7505 C CA . ASP A 1 1008 ? -2.032 -41.787 -23.620 1.00 89.19 1008 ASP A CA 1
ATOM 7506 C C . ASP A 1 1008 ? -1.580 -41.726 -25.089 1.00 89.19 1008 ASP A C 1
ATOM 7508 O O . ASP A 1 1008 ? -0.408 -41.453 -25.369 1.00 89.19 1008 ASP A O 1
ATOM 7512 N N . ALA A 1 1009 ? -2.510 -41.885 -26.038 1.00 87.62 1009 ALA A N 1
ATOM 7513 C CA . ALA A 1 1009 ? -2.238 -41.764 -27.470 1.00 87.62 1009 ALA A CA 1
ATOM 7514 C C . ALA A 1 1009 ? -2.016 -40.310 -27.935 1.00 87.62 1009 ALA A C 1
ATOM 7516 O O . ALA A 1 1009 ? -1.116 -40.051 -28.739 1.00 87.62 1009 ALA A O 1
ATOM 7517 N N . GLN A 1 1010 ? -2.824 -39.356 -27.460 1.00 89.88 1010 GLN A N 1
ATOM 7518 C CA . GLN A 1 1010 ? -2.832 -37.971 -27.961 1.00 89.88 1010 GLN A CA 1
ATOM 7519 C C . GLN A 1 1010 ? -2.018 -36.991 -27.104 1.00 89.88 1010 GLN A C 1
ATOM 7521 O O . GLN A 1 1010 ? -1.598 -35.946 -27.600 1.00 89.88 1010 GLN A O 1
ATOM 7526 N N . GLY A 1 1011 ? -1.775 -37.321 -25.839 1.00 89.81 1011 GLY A N 1
ATOM 7527 C CA . GLY A 1 1011 ? -1.143 -36.467 -24.834 1.00 89.81 1011 GLY A CA 1
ATOM 7528 C C . GLY A 1 1011 ? -2.077 -35.430 -24.206 1.00 89.81 1011 GLY A C 1
ATOM 7529 O O . GLY A 1 1011 ? -1.629 -34.665 -23.357 1.00 89.81 1011 GLY A O 1
ATOM 7530 N N . PHE A 1 1012 ? -3.348 -35.381 -24.605 1.00 92.94 1012 PHE A N 1
ATOM 7531 C CA . PHE A 1 1012 ? -4.385 -34.536 -24.015 1.00 92.94 1012 PHE A CA 1
ATOM 7532 C C . PHE A 1 1012 ? -5.767 -35.174 -24.181 1.00 92.94 1012 PHE A C 1
ATOM 7534 O O . PHE A 1 1012 ? -5.937 -36.094 -24.985 1.00 92.94 1012 PHE A O 1
ATOM 7541 N N . LEU A 1 1013 ? -6.750 -34.669 -23.436 1.00 93.19 1013 LEU A N 1
ATOM 7542 C CA . LEU A 1 1013 ? -8.163 -34.973 -23.632 1.00 93.19 1013 LEU A CA 1
ATOM 7543 C C . LEU A 1 1013 ? -9.036 -33.793 -23.186 1.00 93.19 1013 LEU A C 1
ATOM 7545 O O . LEU A 1 1013 ? -8.873 -33.298 -22.071 1.00 93.19 1013 LEU A O 1
ATOM 7549 N N . CYS A 1 1014 ? -9.994 -33.406 -24.032 1.00 92.31 1014 CYS A N 1
ATOM 7550 C CA . CYS A 1 1014 ? -11.009 -32.393 -23.737 1.00 92.31 1014 CYS A CA 1
ATOM 7551 C C . CYS A 1 1014 ? -12.340 -33.071 -23.370 1.00 92.31 1014 CYS A C 1
ATOM 7553 O O . CYS A 1 1014 ? -12.864 -33.878 -24.137 1.00 92.31 1014 CYS A O 1
ATOM 7555 N N . LEU A 1 1015 ? -12.904 -32.725 -22.214 1.00 92.19 1015 LEU A N 1
ATOM 7556 C CA . LEU A 1 1015 ? -14.152 -33.253 -21.667 1.00 92.19 1015 LEU A CA 1
ATOM 7557 C C . LEU A 1 1015 ? -15.168 -32.101 -21.512 1.00 92.19 1015 LEU A C 1
ATOM 7559 O O . LEU A 1 1015 ? -15.057 -31.304 -20.580 1.00 92.19 1015 LEU A O 1
ATOM 7563 N N . PRO A 1 1016 ? -16.188 -31.988 -22.387 1.00 89.25 1016 PRO A N 1
ATOM 7564 C CA . PRO A 1 1016 ? -17.094 -30.830 -22.443 1.00 89.25 1016 PRO A CA 1
ATOM 7565 C C . PRO A 1 1016 ? -18.160 -30.793 -21.329 1.00 89.25 1016 PRO A C 1
ATOM 7567 O O . PRO A 1 1016 ? -19.102 -30.006 -21.399 1.00 89.25 1016 PRO A O 1
ATOM 7570 N N . ARG A 1 1017 ? -18.059 -31.667 -20.321 1.00 89.31 1017 ARG A N 1
ATOM 7571 C CA . ARG A 1 1017 ? -18.923 -31.713 -19.133 1.00 89.31 1017 ARG A CA 1
ATOM 7572 C C . ARG A 1 1017 ? -18.073 -32.112 -17.929 1.00 89.31 1017 ARG A C 1
ATOM 7574 O O . ARG A 1 1017 ? -17.765 -33.292 -17.777 1.00 89.31 1017 ARG A O 1
ATOM 7581 N N . PHE A 1 1018 ? -17.694 -31.140 -17.101 1.00 94.25 1018 PHE A N 1
ATOM 7582 C CA . PHE A 1 1018 ? -16.911 -31.387 -15.888 1.00 94.25 1018 PHE A CA 1
ATOM 7583 C C . PHE A 1 1018 ? -17.475 -30.672 -14.662 1.00 94.25 1018 PHE A C 1
ATOM 7585 O O . PHE A 1 1018 ? -17.744 -31.338 -13.669 1.00 94.25 1018 PHE A O 1
ATOM 7592 N N . LEU A 1 1019 ? -17.702 -29.358 -14.727 1.00 95.12 1019 LEU A N 1
ATOM 7593 C CA . LEU A 1 1019 ? -18.334 -28.611 -13.639 1.00 95.12 1019 LEU A CA 1
ATOM 7594 C C . LEU A 1 1019 ? -19.855 -28.780 -13.620 1.00 95.12 1019 LEU A C 1
ATOM 7596 O O . LEU A 1 1019 ? -20.503 -28.948 -14.657 1.00 95.12 1019 LEU A O 1
ATOM 7600 N N . SER A 1 1020 ? -20.435 -28.650 -12.429 1.00 93.44 1020 SER A N 1
ATOM 7601 C CA . SER A 1 1020 ? -21.855 -28.344 -12.283 1.00 93.44 1020 SER A CA 1
ATOM 7602 C C . SER A 1 1020 ? -22.142 -26.901 -12.730 1.00 93.44 1020 SER A C 1
ATOM 7604 O O . SER A 1 1020 ? -21.248 -26.049 -12.783 1.00 93.44 1020 SER A O 1
ATOM 7606 N N . ARG A 1 1021 ? -23.409 -26.584 -13.028 1.00 89.31 1021 ARG A N 1
ATOM 7607 C CA . ARG A 1 1021 ? -23.787 -25.203 -13.363 1.00 89.31 1021 ARG A CA 1
ATOM 7608 C C . ARG A 1 1021 ? -23.601 -24.228 -12.180 1.00 89.31 1021 ARG A C 1
ATOM 7610 O O . ARG A 1 1021 ? -23.027 -23.168 -12.426 1.00 89.31 1021 ARG A O 1
ATOM 7617 N N . PRO A 1 1022 ? -23.993 -24.563 -10.930 1.00 87.69 1022 PRO A N 1
ATOM 7618 C CA . PRO A 1 1022 ? -23.673 -23.741 -9.761 1.00 87.69 1022 PRO A CA 1
ATOM 7619 C C . PRO A 1 1022 ? -22.173 -23.481 -9.586 1.00 87.69 1022 PRO A C 1
ATOM 7621 O O . PRO A 1 1022 ? -21.789 -22.345 -9.332 1.00 87.69 1022 PRO A O 1
ATOM 7624 N N . ALA A 1 1023 ? -21.320 -24.492 -9.780 1.00 89.00 1023 ALA A N 1
ATOM 7625 C CA . ALA A 1 1023 ? -19.875 -24.333 -9.631 1.00 89.00 1023 ALA A CA 1
ATOM 7626 C C . ALA A 1 1023 ? -19.259 -23.436 -10.708 1.00 89.00 1023 ALA A C 1
ATOM 7628 O O . ALA A 1 1023 ? -18.389 -22.626 -10.402 1.00 89.00 1023 ALA A O 1
ATOM 7629 N N . LEU A 1 1024 ? -19.737 -23.525 -11.953 1.00 92.88 1024 LEU A N 1
ATOM 7630 C CA . LEU A 1 1024 ? -19.312 -22.625 -13.024 1.00 92.88 1024 LEU A CA 1
ATOM 7631 C C . LEU A 1 1024 ? -19.636 -21.158 -12.703 1.00 92.88 1024 LEU A C 1
ATOM 7633 O O . LEU A 1 1024 ? -18.781 -20.291 -12.874 1.00 92.88 1024 LEU A O 1
ATOM 7637 N N . ASP A 1 1025 ? -20.854 -20.870 -12.243 1.00 86.56 1025 ASP A N 1
ATOM 7638 C CA . ASP A 1 1025 ? -21.265 -19.493 -11.952 1.00 86.56 1025 ASP A CA 1
ATOM 7639 C C . ASP A 1 1025 ? -20.645 -18.960 -10.642 1.00 86.56 1025 ASP A C 1
ATOM 7641 O O . ASP A 1 1025 ? -20.258 -17.792 -10.594 1.00 86.56 1025 ASP A O 1
ATOM 7645 N N . TYR A 1 1026 ? -20.421 -19.817 -9.636 1.00 85.69 1026 TYR A N 1
ATOM 7646 C CA . TYR A 1 1026 ? -19.616 -19.501 -8.446 1.00 85.69 1026 TYR A CA 1
ATOM 7647 C C . TYR A 1 1026 ? -18.166 -19.144 -8.817 1.00 85.69 1026 TYR A C 1
ATOM 7649 O O . TYR A 1 1026 ? -17.664 -18.086 -8.441 1.00 85.69 1026 TYR A O 1
ATOM 7657 N N . LEU A 1 1027 ? -17.492 -19.996 -9.599 1.00 89.56 1027 LEU A N 1
ATOM 7658 C CA . LEU A 1 1027 ? -16.084 -19.803 -9.960 1.00 89.56 1027 LEU A CA 1
ATOM 7659 C C . LEU A 1 1027 ? -15.864 -18.578 -10.852 1.00 89.56 1027 LEU A C 1
ATOM 7661 O O . LEU A 1 1027 ? -14.802 -17.968 -10.780 1.00 89.56 1027 LEU A O 1
ATOM 7665 N N . ARG A 1 1028 ? -16.861 -18.175 -11.651 1.00 90.25 1028 ARG A N 1
ATOM 7666 C CA . ARG A 1 1028 ? -16.848 -16.887 -12.367 1.00 90.25 1028 ARG A CA 1
ATOM 7667 C C . ARG A 1 1028 ? -16.814 -15.706 -11.402 1.00 90.25 1028 ARG A C 1
ATOM 7669 O O . ARG A 1 1028 ? -15.946 -14.854 -11.542 1.00 90.25 1028 ARG A O 1
ATOM 7676 N N . ALA A 1 1029 ? -17.704 -15.682 -10.410 1.00 80.12 1029 ALA A N 1
ATOM 7677 C CA . ALA A 1 1029 ? -17.729 -14.621 -9.405 1.00 80.12 1029 ALA A CA 1
ATOM 7678 C C . ALA A 1 1029 ? -16.438 -14.591 -8.568 1.00 80.12 1029 ALA A C 1
ATOM 7680 O O . ALA A 1 1029 ? -15.898 -13.516 -8.317 1.00 80.12 1029 ALA A O 1
ATOM 7681 N N . ALA A 1 1030 ? -15.900 -15.758 -8.198 1.00 80.00 1030 ALA A N 1
ATOM 7682 C CA . ALA A 1 1030 ? -14.616 -15.875 -7.507 1.00 80.00 1030 ALA A CA 1
ATOM 7683 C C . ALA A 1 1030 ? -13.445 -15.343 -8.359 1.00 80.00 1030 ALA A C 1
ATOM 7685 O O . ALA A 1 1030 ? -12.640 -14.549 -7.875 1.00 80.00 1030 ALA A O 1
ATOM 7686 N N . PHE A 1 1031 ? -13.392 -15.707 -9.646 1.00 88.12 1031 PHE A N 1
ATOM 7687 C CA . PHE A 1 1031 ? -12.399 -15.202 -10.599 1.00 88.12 1031 PHE A CA 1
ATOM 7688 C C . PHE A 1 1031 ? -12.476 -13.676 -10.735 1.00 88.12 1031 PHE A C 1
ATOM 7690 O O . PHE A 1 1031 ? -11.455 -12.999 -10.626 1.00 88.12 1031 PHE A O 1
ATOM 7697 N N . ASP A 1 1032 ? -13.674 -13.134 -10.962 1.00 82.31 1032 ASP A N 1
ATOM 7698 C CA . ASP A 1 1032 ? -13.887 -11.701 -11.180 1.00 82.31 1032 ASP A CA 1
ATOM 7699 C C . ASP A 1 1032 ? -13.562 -10.895 -9.910 1.00 82.31 1032 ASP A C 1
ATOM 7701 O O . ASP A 1 1032 ? -12.906 -9.855 -9.990 1.00 82.31 1032 ASP A O 1
ATOM 7705 N N . PHE A 1 1033 ? -13.925 -11.412 -8.728 1.00 76.94 1033 PHE A N 1
ATOM 7706 C CA . PHE A 1 1033 ? -13.562 -10.831 -7.434 1.00 76.94 1033 PHE A CA 1
ATOM 7707 C C . PHE A 1 1033 ? -12.040 -10.797 -7.230 1.00 76.94 1033 PHE A C 1
ATOM 7709 O O . PHE A 1 1033 ? -11.498 -9.741 -6.898 1.00 76.94 1033 PHE A O 1
ATOM 7716 N N . THR A 1 1034 ? -11.325 -11.906 -7.467 1.00 77.06 1034 THR A N 1
ATOM 7717 C CA . THR A 1 1034 ? -9.855 -11.929 -7.349 1.00 77.06 1034 THR A CA 1
ATOM 7718 C C . THR A 1 1034 ? -9.179 -11.043 -8.398 1.00 77.06 1034 THR A C 1
ATOM 7720 O O . THR A 1 1034 ? -8.186 -10.385 -8.093 1.00 77.06 1034 THR A O 1
ATOM 7723 N N . LEU A 1 1035 ? -9.715 -10.971 -9.621 1.00 78.25 1035 LEU A N 1
ATOM 7724 C CA . LEU A 1 1035 ? -9.194 -10.088 -10.665 1.00 78.25 1035 LEU A CA 1
ATOM 7725 C C . LEU A 1 1035 ? -9.361 -8.607 -10.288 1.00 78.25 1035 LEU A C 1
ATOM 7727 O O . LEU A 1 1035 ? -8.460 -7.818 -10.576 1.00 78.25 1035 LEU A O 1
ATOM 7731 N N . ALA A 1 1036 ? -10.470 -8.237 -9.638 1.00 71.75 1036 ALA A N 1
ATOM 7732 C CA . ALA A 1 1036 ? -10.746 -6.874 -9.182 1.00 71.75 1036 ALA A CA 1
ATOM 7733 C C . ALA A 1 1036 ? -9.885 -6.443 -7.979 1.00 71.75 1036 ALA A C 1
ATOM 7735 O O . ALA A 1 1036 ? -9.434 -5.302 -7.947 1.00 71.75 1036 ALA A O 1
ATOM 7736 N N . HIS A 1 1037 ? -9.617 -7.347 -7.028 1.00 68.38 1037 HIS A N 1
ATOM 7737 C CA . HIS A 1 1037 ? -8.886 -7.046 -5.784 1.00 68.38 1037 HIS A CA 1
ATOM 7738 C C . HIS A 1 1037 ? -7.372 -7.331 -5.844 1.00 68.38 1037 HIS A C 1
ATOM 7740 O O . HIS A 1 1037 ? -6.681 -7.256 -4.827 1.00 68.38 1037 HIS A O 1
ATOM 7746 N N . ARG A 1 1038 ? -6.823 -7.663 -7.019 1.00 72.88 1038 ARG A N 1
ATOM 7747 C CA . ARG A 1 1038 ? -5.371 -7.824 -7.198 1.00 72.88 1038 ARG A CA 1
ATOM 7748 C C . ARG A 1 1038 ? -4.645 -6.475 -7.059 1.00 72.88 1038 ARG A C 1
ATOM 7750 O O . ARG A 1 1038 ? -5.159 -5.442 -7.478 1.00 72.88 1038 ARG A O 1
ATOM 7757 N N . SER A 1 1039 ? -3.400 -6.499 -6.584 1.00 58.34 1039 SER A N 1
ATOM 7758 C CA . SER A 1 1039 ? -2.497 -5.340 -6.688 1.00 58.34 1039 SER A CA 1
ATOM 7759 C C . SER A 1 1039 ? -2.176 -5.020 -8.156 1.00 58.34 1039 SER A C 1
ATOM 7761 O O . SER A 1 1039 ? -1.975 -5.938 -8.953 1.00 58.34 1039 SER A O 1
ATOM 7763 N N . ASP A 1 1040 ? -2.043 -3.736 -8.507 1.00 60.06 1040 ASP A N 1
ATOM 7764 C CA . ASP A 1 1040 ? -1.626 -3.283 -9.849 1.00 60.06 1040 ASP A CA 1
ATOM 7765 C C . ASP A 1 1040 ? -0.237 -3.815 -10.270 1.00 60.06 1040 ASP A C 1
ATOM 7767 O O . ASP A 1 1040 ? 0.071 -3.875 -11.461 1.00 60.06 1040 ASP A O 1
ATOM 7771 N N . ALA A 1 1041 ? 0.591 -4.272 -9.321 1.00 51.41 1041 ALA A N 1
ATOM 7772 C CA . ALA A 1 1041 ? 1.852 -4.964 -9.609 1.00 51.41 1041 ALA A CA 1
ATOM 7773 C C . ALA A 1 1041 ? 1.662 -6.384 -10.199 1.00 51.41 1041 ALA A C 1
ATOM 7775 O O . ALA A 1 1041 ? 2.604 -6.961 -10.757 1.00 51.41 1041 ALA A O 1
ATOM 7776 N N . VAL A 1 1042 ? 0.458 -6.961 -10.087 1.00 61.28 1042 VAL A N 1
ATOM 7777 C CA . VAL A 1 1042 ? 0.108 -8.302 -10.575 1.00 61.28 1042 VAL A CA 1
ATOM 7778 C C . VAL A 1 1042 ? -0.532 -8.212 -11.961 1.00 61.28 1042 VAL A C 1
ATOM 7780 O O . VAL A 1 1042 ? -1.565 -7.567 -12.169 1.00 61.28 1042 VAL A O 1
ATOM 7783 N N . HIS A 1 1043 ? 0.073 -8.907 -12.926 1.00 72.69 1043 HIS A N 1
ATOM 7784 C CA . HIS A 1 1043 ? -0.376 -8.883 -14.315 1.00 72.69 1043 HIS A CA 1
ATOM 7785 C C . HIS A 1 1043 ? -1.772 -9.521 -14.457 1.00 72.69 1043 HIS A C 1
ATOM 7787 O O . HIS A 1 1043 ? -1.936 -10.673 -14.051 1.00 72.69 1043 HIS A O 1
ATOM 7793 N N . PRO A 1 1044 ? -2.765 -8.843 -15.069 1.00 73.56 1044 PRO A N 1
ATOM 7794 C CA . PRO A 1 1044 ? -4.158 -9.310 -15.100 1.00 73.56 1044 PRO A CA 1
ATOM 7795 C C . PRO A 1 1044 ? -4.349 -10.674 -15.780 1.00 73.56 1044 PRO A C 1
ATOM 7797 O O . PRO A 1 1044 ? -5.273 -11.404 -15.444 1.00 73.56 1044 PRO A O 1
ATOM 7800 N N . GLU A 1 1045 ? -3.475 -11.033 -16.722 1.00 81.19 1045 GLU A N 1
ATOM 7801 C CA . GLU A 1 1045 ? -3.535 -12.304 -17.468 1.00 81.19 1045 GLU A CA 1
ATOM 7802 C C . GLU A 1 1045 ? -2.786 -13.474 -16.799 1.00 81.19 1045 GLU A C 1
ATOM 7804 O O . GLU A 1 1045 ? -2.929 -14.616 -17.235 1.00 81.19 1045 GLU A O 1
ATOM 7809 N N . TRP A 1 1046 ? -1.987 -13.211 -15.754 1.00 77.62 1046 TRP A N 1
ATOM 7810 C CA . TRP A 1 1046 ? -1.030 -14.172 -15.184 1.00 77.62 1046 TRP A CA 1
ATOM 7811 C C . TRP A 1 1046 ? -1.007 -14.125 -13.646 1.00 77.62 1046 TRP A C 1
ATOM 7813 O O . TRP A 1 1046 ? 0.032 -13.857 -13.042 1.00 77.62 1046 TRP A O 1
ATOM 7823 N N . LEU A 1 1047 ? -2.147 -14.392 -12.998 1.00 82.94 1047 LEU A N 1
ATOM 7824 C CA . LEU A 1 1047 ? -2.194 -14.543 -11.538 1.00 82.94 1047 LEU A CA 1
ATOM 7825 C C . LEU A 1 1047 ? -1.763 -15.973 -11.184 1.00 82.94 1047 LEU A C 1
ATOM 7827 O O . LEU A 1 1047 ? -2.416 -16.931 -11.594 1.00 82.94 1047 LEU A O 1
ATOM 7831 N N . LEU A 1 1048 ? -0.670 -16.117 -10.437 1.00 78.31 1048 LEU A N 1
ATOM 7832 C CA . LEU A 1 1048 ? -0.093 -17.395 -10.002 1.00 78.31 1048 LEU A CA 1
ATOM 7833 C C . LEU A 1 1048 ? -0.297 -17.595 -8.489 1.00 78.31 1048 LEU A C 1
ATOM 7835 O O . LEU A 1 1048 ? -0.596 -16.644 -7.773 1.00 78.31 1048 LEU A O 1
ATOM 7839 N N . GLY A 1 1049 ? -0.146 -18.829 -8.003 1.00 71.81 1049 GLY A N 1
ATOM 7840 C CA . GLY A 1 1049 ? -0.036 -19.124 -6.566 1.00 71.81 1049 GLY A CA 1
ATOM 7841 C C . GLY A 1 1049 ? -1.339 -19.082 -5.755 1.00 71.81 1049 GLY A C 1
ATOM 7842 O O . GLY A 1 1049 ? -1.292 -19.298 -4.556 1.00 71.81 1049 GLY A O 1
ATOM 7843 N N . LEU A 1 1050 ? -2.513 -18.869 -6.370 1.00 72.56 1050 LEU A N 1
ATOM 7844 C CA . LEU A 1 1050 ? -3.794 -18.700 -5.648 1.00 72.56 1050 LEU A CA 1
ATOM 7845 C C . LEU A 1 1050 ? -4.084 -19.726 -4.527 1.00 72.56 1050 LEU A C 1
ATOM 7847 O O . LEU A 1 1050 ? -4.601 -19.340 -3.486 1.00 72.56 1050 LEU A O 1
ATOM 7851 N N . HIS A 1 1051 ? -3.753 -21.008 -4.712 1.00 70.81 1051 HIS A N 1
ATOM 7852 C CA . HIS A 1 1051 ? -3.915 -22.047 -3.682 1.00 70.81 1051 HIS A CA 1
ATOM 7853 C C . HIS A 1 1051 ? -3.061 -21.839 -2.413 1.00 70.81 1051 HIS A C 1
ATOM 7855 O O . HIS A 1 1051 ? -3.434 -22.318 -1.340 1.00 70.81 1051 HIS A O 1
ATOM 7861 N N . GLU A 1 1052 ? -1.938 -21.122 -2.508 1.00 60.47 1052 GLU A N 1
ATOM 7862 C CA . GLU A 1 1052 ? -1.058 -20.811 -1.378 1.00 60.47 1052 GLU A CA 1
ATOM 7863 C C . GLU A 1 1052 ? -1.666 -19.747 -0.455 1.00 60.47 1052 GLU A C 1
ATOM 7865 O O . GLU A 1 1052 ? -1.341 -19.740 0.735 1.00 60.47 1052 GLU A O 1
ATOM 7870 N N . ALA A 1 1053 ? -2.589 -18.914 -0.963 1.00 55.78 1053 ALA A N 1
ATOM 7871 C CA . ALA A 1 1053 ? -3.209 -17.808 -0.236 1.00 55.78 1053 ALA A CA 1
ATOM 7872 C C . ALA A 1 1053 ? -3.666 -18.208 1.179 1.00 55.78 1053 ALA A C 1
ATOM 7874 O O . ALA A 1 1053 ? -4.238 -19.282 1.404 1.00 55.78 1053 ALA A O 1
ATOM 7875 N N . ALA A 1 1054 ? -3.378 -17.334 2.145 1.00 42.81 1054 ALA A N 1
ATOM 7876 C CA . ALA A 1 1054 ? -3.794 -17.516 3.527 1.00 42.81 1054 ALA A CA 1
ATOM 7877 C C . ALA A 1 1054 ? -5.316 -17.358 3.664 1.00 42.81 1054 ALA A C 1
ATOM 7879 O O . ALA A 1 1054 ? -5.943 -16.598 2.924 1.00 42.81 1054 ALA A O 1
ATOM 7880 N N . GLU A 1 1055 ? -5.897 -18.028 4.656 1.00 39.75 1055 GLU A N 1
ATOM 7881 C CA . GLU A 1 1055 ? -7.348 -18.064 4.906 1.00 39.75 1055 GLU A CA 1
ATOM 7882 C C . GLU A 1 1055 ? -7.951 -16.655 5.100 1.00 39.75 1055 GLU A C 1
ATOM 7884 O O . GLU A 1 1055 ? -9.097 -16.403 4.727 1.00 39.75 1055 GLU A O 1
ATOM 7889 N N . GLY A 1 1056 ? -7.141 -15.695 5.567 1.00 36.47 1056 GLY A N 1
ATOM 7890 C CA . GLY A 1 1056 ? -7.502 -14.280 5.704 1.00 36.47 1056 GLY A CA 1
ATOM 7891 C C . GLY A 1 1056 ? -7.672 -13.489 4.396 1.00 36.47 1056 GLY A C 1
ATOM 7892 O O . GLY A 1 1056 ? -8.308 -12.440 4.424 1.00 36.47 1056 GLY A O 1
ATOM 7893 N N . VAL A 1 1057 ? -7.198 -13.966 3.235 1.00 40.38 1057 VAL A N 1
ATOM 7894 C CA . VAL A 1 1057 ? -7.445 -13.279 1.940 1.00 40.38 1057 VAL A CA 1
ATOM 7895 C C . VAL A 1 1057 ? -8.928 -13.364 1.541 1.00 40.38 1057 VAL A C 1
ATOM 7897 O O . VAL A 1 1057 ? -9.438 -12.500 0.832 1.00 40.38 1057 VAL A O 1
ATOM 7900 N N . CYS A 1 1058 ? -9.649 -14.360 2.066 1.00 37.34 1058 CYS A N 1
ATOM 7901 C CA . CYS A 1 1058 ? -11.107 -14.488 1.972 1.00 37.34 1058 CYS A CA 1
ATOM 7902 C C . CYS A 1 1058 ? -11.815 -14.029 3.270 1.00 37.34 1058 CYS A C 1
ATOM 7904 O O . CYS A 1 1058 ? -12.963 -14.401 3.516 1.00 37.34 1058 CYS A O 1
ATOM 7906 N N . GLY A 1 1059 ? -11.130 -13.238 4.110 1.00 28.83 1059 GLY A N 1
ATOM 7907 C CA . GLY A 1 1059 ? -11.353 -13.055 5.556 1.00 28.83 1059 GLY A CA 1
ATOM 7908 C C . GLY A 1 1059 ? -12.671 -12.438 6.042 1.00 28.83 1059 GLY A C 1
ATOM 7909 O O . GLY A 1 1059 ? -12.774 -12.108 7.216 1.00 28.83 1059 GLY A O 1
ATOM 7910 N N . ALA A 1 1060 ? -13.680 -12.308 5.182 1.00 32.66 1060 ALA A N 1
ATOM 7911 C CA . ALA A 1 1060 ? -15.056 -11.981 5.568 1.00 32.66 1060 ALA A CA 1
ATOM 7912 C C . ALA A 1 1060 ? -16.018 -13.194 5.505 1.00 32.66 1060 ALA A C 1
ATOM 7914 O O . ALA A 1 1060 ? -17.157 -13.078 5.946 1.00 32.66 1060 ALA A O 1
ATOM 7915 N N . HIS A 1 1061 ? -15.589 -14.349 4.962 1.00 33.38 1061 HIS A N 1
ATOM 7916 C CA . HIS A 1 1061 ? -16.475 -15.484 4.627 1.00 33.38 1061 HIS A CA 1
ATOM 7917 C C . HIS A 1 1061 ? -15.911 -16.861 5.036 1.00 33.38 1061 HIS A C 1
ATOM 7919 O O . HIS A 1 1061 ? -15.963 -17.812 4.262 1.00 33.38 1061 HIS A O 1
ATOM 7925 N N . GLY A 1 1062 ? -15.364 -16.973 6.252 1.00 33.00 1062 GLY A N 1
ATOM 7926 C CA . GLY A 1 1062 ? -15.151 -18.255 6.946 1.00 33.00 1062 GLY A CA 1
ATOM 7927 C C . GLY A 1 1062 ? -14.428 -19.366 6.165 1.00 33.00 1062 GLY A C 1
ATOM 7928 O O . GLY A 1 1062 ? -15.054 -20.338 5.752 1.00 33.00 1062 GLY A O 1
ATOM 7929 N N . GLY A 1 1063 ? -13.103 -19.262 6.012 1.00 42.25 1063 GLY A N 1
ATOM 7930 C CA . GLY A 1 1063 ? -12.217 -20.399 5.691 1.00 42.25 1063 GLY A CA 1
ATOM 7931 C C . GLY A 1 1063 ? -12.257 -20.981 4.266 1.00 42.25 1063 GLY A C 1
ATOM 7932 O O . GLY A 1 1063 ? -11.459 -21.865 3.962 1.00 42.25 1063 GLY A O 1
ATOM 7933 N N . CYS A 1 1064 ? -13.131 -20.504 3.377 1.00 46.41 1064 CYS A N 1
ATOM 7934 C CA . CYS A 1 1064 ? -13.347 -21.111 2.056 1.00 46.41 1064 CYS A CA 1
ATOM 7935 C C . CYS A 1 1064 ? -12.235 -20.778 1.033 1.00 46.41 1064 CYS A C 1
ATOM 7937 O O . CYS A 1 1064 ? -12.366 -19.856 0.221 1.00 46.41 1064 CYS A O 1
ATOM 7939 N N . ASN A 1 1065 ? -11.133 -21.541 1.029 1.00 68.12 1065 ASN A N 1
ATOM 7940 C CA . ASN A 1 1065 ? -10.176 -21.547 -0.086 1.00 68.12 1065 ASN A CA 1
ATOM 7941 C C . ASN A 1 1065 ? -10.765 -22.339 -1.267 1.00 68.12 1065 ASN A C 1
ATOM 7943 O O . ASN A 1 1065 ? -10.441 -23.504 -1.496 1.00 68.12 1065 ASN A O 1
ATOM 7947 N N . TRP A 1 1066 ? -11.616 -21.677 -2.048 1.00 77.44 1066 TRP A N 1
ATOM 7948 C CA . TRP A 1 1066 ? -12.333 -22.269 -3.182 1.00 77.44 1066 TRP A CA 1
ATOM 7949 C C . TRP A 1 1066 ? -11.435 -22.916 -4.250 1.00 77.44 1066 TRP A C 1
ATOM 7951 O O . TRP A 1 1066 ? -11.869 -23.826 -4.956 1.00 77.44 1066 TRP A O 1
ATOM 7961 N N . MET A 1 1067 ? -10.184 -22.461 -4.388 1.00 80.50 1067 MET A N 1
ATOM 7962 C CA . MET A 1 1067 ? -9.208 -23.066 -5.300 1.00 80.50 1067 MET A CA 1
ATOM 7963 C C . MET A 1 1067 ? -8.755 -24.438 -4.781 1.00 80.50 1067 MET A C 1
ATOM 7965 O O . MET A 1 1067 ? -8.601 -25.376 -5.561 1.00 80.50 1067 MET A O 1
ATOM 7969 N N . TRP A 1 1068 ? -8.581 -24.566 -3.463 1.00 77.44 1068 TRP A N 1
ATOM 7970 C CA . TRP A 1 1068 ? -8.302 -25.837 -2.800 1.00 77.44 1068 TRP A CA 1
ATOM 7971 C C . TRP A 1 1068 ? -9.514 -26.776 -2.856 1.00 77.44 1068 TRP A C 1
ATOM 7973 O O . TRP A 1 1068 ? -9.365 -27.914 -3.290 1.00 77.44 1068 TRP A O 1
ATOM 7983 N N . GLU A 1 1069 ? -10.718 -26.290 -2.533 1.00 79.50 1069 GLU A N 1
ATOM 7984 C CA . GLU A 1 1069 ? -11.964 -27.078 -2.598 1.00 79.50 1069 GLU A CA 1
ATOM 7985 C C . GLU A 1 1069 ? -12.246 -27.643 -4.000 1.00 79.50 1069 GLU A C 1
ATOM 7987 O O . GLU A 1 1069 ? -12.692 -28.784 -4.135 1.00 79.50 1069 GLU A O 1
ATOM 7992 N N . LEU A 1 1070 ? -11.952 -26.880 -5.060 1.00 86.56 1070 LEU A N 1
ATOM 7993 C CA . LEU A 1 1070 ? -12.022 -27.358 -6.443 1.00 86.56 1070 LEU A CA 1
ATOM 7994 C C . LEU A 1 1070 ? -10.952 -28.424 -6.743 1.00 86.56 1070 LEU A C 1
ATOM 7996 O O . LEU A 1 1070 ? -11.229 -29.397 -7.448 1.00 86.56 1070 LEU A O 1
ATOM 8000 N N . ALA A 1 1071 ? -9.733 -28.247 -6.228 1.00 87.19 1071 ALA A N 1
ATOM 8001 C CA . ALA A 1 1071 ? -8.609 -29.149 -6.470 1.00 87.19 1071 ALA A CA 1
ATOM 8002 C C . ALA A 1 1071 ? -8.730 -30.495 -5.730 1.00 87.19 1071 ALA A C 1
ATOM 8004 O O . ALA A 1 1071 ? -8.256 -31.507 -6.249 1.00 87.19 1071 ALA A O 1
ATOM 8005 N N . THR A 1 1072 ? -9.374 -30.535 -4.557 1.00 84.12 1072 THR A N 1
ATOM 8006 C CA . THR A 1 1072 ? -9.549 -31.761 -3.754 1.00 84.12 1072 THR A CA 1
ATOM 8007 C C . THR A 1 1072 ? -10.772 -32.602 -4.133 1.00 84.12 1072 THR A C 1
ATOM 8009 O O . THR A 1 1072 ? -10.986 -33.660 -3.541 1.00 84.12 1072 THR A O 1
ATOM 8012 N N . GLN A 1 1073 ? -11.561 -32.200 -5.141 1.00 87.94 1073 GLN A N 1
ATOM 8013 C CA . GLN A 1 1073 ? -12.777 -32.925 -5.530 1.00 87.94 1073 GLN A CA 1
ATOM 8014 C C . GLN A 1 1073 ? -12.509 -34.421 -5.810 1.00 87.94 1073 GLN A C 1
ATOM 8016 O O . GLN A 1 1073 ? -11.685 -34.732 -6.675 1.00 87.94 1073 GLN A O 1
ATOM 8021 N N . PRO A 1 1074 ? -13.216 -35.373 -5.158 1.00 85.81 1074 PRO A N 1
ATOM 8022 C CA . PRO A 1 1074 ? -12.841 -36.791 -5.185 1.00 85.81 1074 PRO A CA 1
ATOM 8023 C C . PRO A 1 1074 ? -12.664 -37.390 -6.585 1.00 85.81 1074 PRO A C 1
ATOM 8025 O O . PRO A 1 1074 ? -11.632 -37.994 -6.863 1.00 85.81 1074 PRO A O 1
ATOM 8028 N N . ALA A 1 1075 ? -13.600 -37.150 -7.510 1.00 85.19 1075 ALA A N 1
ATOM 8029 C CA . ALA A 1 1075 ? -13.504 -37.681 -8.874 1.00 85.19 1075 ALA A CA 1
ATOM 8030 C C . ALA A 1 1075 ? -12.416 -36.999 -9.736 1.00 85.19 1075 ALA A C 1
ATOM 8032 O O . ALA A 1 1075 ? -11.970 -37.579 -10.728 1.00 85.19 1075 ALA A O 1
ATOM 8033 N N . LEU A 1 1076 ? -11.956 -35.796 -9.359 1.00 89.69 1076 LEU A N 1
ATOM 8034 C CA . LEU A 1 1076 ? -10.769 -35.167 -9.947 1.00 89.69 1076 LEU A CA 1
ATOM 8035 C C . LEU A 1 1076 ? -9.493 -35.826 -9.399 1.00 89.69 1076 LEU A C 1
ATOM 8037 O O . LEU A 1 1076 ? -8.603 -36.170 -10.177 1.00 89.69 1076 LEU A O 1
ATOM 8041 N N . LEU A 1 1077 ? -9.424 -36.077 -8.088 1.00 88.69 1077 LEU A N 1
ATOM 8042 C CA . LEU A 1 1077 ? -8.306 -36.801 -7.476 1.00 88.69 1077 LEU A CA 1
ATOM 8043 C C . LEU A 1 1077 ? -8.201 -38.245 -7.992 1.00 88.69 1077 LEU A C 1
ATOM 8045 O O . LEU A 1 1077 ? -7.098 -38.696 -8.282 1.00 88.69 1077 LEU A O 1
ATOM 8049 N N . ASP A 1 1078 ? -9.311 -38.958 -8.185 1.00 85.81 1078 ASP A N 1
ATOM 8050 C CA . ASP A 1 1078 ? -9.313 -40.332 -8.714 1.00 85.81 1078 ASP A CA 1
ATOM 8051 C C . ASP A 1 1078 ? -8.886 -40.414 -10.186 1.00 85.81 1078 ASP A C 1
ATOM 8053 O O . ASP A 1 1078 ? -8.240 -41.383 -10.595 1.00 85.81 1078 ASP A O 1
ATOM 8057 N N . MET A 1 1079 ? -9.166 -39.373 -10.977 1.00 89.94 1079 MET A N 1
ATOM 8058 C CA . MET A 1 1079 ? -8.553 -39.194 -12.294 1.00 89.94 1079 MET A CA 1
ATOM 8059 C C . MET A 1 1079 ? -7.037 -38.986 -12.153 1.00 89.94 1079 MET A C 1
ATOM 8061 O O . MET A 1 1079 ? -6.251 -39.708 -12.764 1.00 89.94 1079 MET A O 1
ATOM 8065 N N . LEU A 1 1080 ? -6.603 -38.027 -11.329 1.00 90.00 1080 LEU A N 1
ATOM 8066 C CA . LEU A 1 1080 ? -5.188 -37.667 -11.178 1.00 90.00 1080 LEU A CA 1
ATOM 8067 C C . LEU A 1 1080 ? -4.332 -38.814 -10.618 1.00 90.00 1080 LEU A C 1
ATOM 8069 O O . LEU A 1 1080 ? -3.214 -39.017 -11.093 1.00 90.00 1080 LEU A O 1
ATOM 8073 N N . ARG A 1 1081 ? -4.864 -39.621 -9.691 1.00 86.38 1081 ARG A N 1
ATOM 8074 C CA . ARG A 1 1081 ? -4.190 -40.793 -9.100 1.00 86.38 1081 ARG A CA 1
ATOM 8075 C C . ARG A 1 1081 ? -3.735 -41.810 -10.149 1.00 86.38 1081 ARG A C 1
ATOM 8077 O O . ARG A 1 1081 ? -2.642 -42.362 -10.034 1.00 86.38 1081 ARG A O 1
ATOM 8084 N N . ARG A 1 1082 ? -4.516 -42.001 -11.221 1.00 85.31 1082 ARG A N 1
ATOM 8085 C CA . ARG A 1 1082 ? -4.146 -42.845 -12.378 1.00 85.31 1082 ARG A CA 1
ATOM 8086 C C . ARG A 1 1082 ? -2.952 -42.292 -13.167 1.00 85.31 1082 ARG A C 1
ATOM 8088 O O . ARG A 1 1082 ? -2.263 -43.047 -13.843 1.00 85.31 1082 ARG A O 1
ATOM 8095 N N . HIS A 1 1083 ? -2.705 -40.984 -13.088 1.00 84.69 1083 HIS A N 1
ATOM 8096 C CA . HIS A 1 1083 ? -1.725 -40.273 -13.907 1.00 84.69 1083 HIS A CA 1
ATOM 8097 C C . HIS A 1 1083 ? -0.431 -39.868 -13.178 1.00 84.69 1083 HIS A C 1
ATOM 8099 O O . HIS A 1 1083 ? 0.584 -39.717 -13.866 1.00 84.69 1083 HIS A O 1
ATOM 8105 N N . VAL A 1 1084 ? -0.453 -39.669 -11.849 1.00 80.56 1084 VAL A N 1
ATOM 8106 C CA . VAL A 1 1084 ? 0.725 -39.288 -11.023 1.00 80.56 1084 VAL A CA 1
ATOM 8107 C C . VAL A 1 1084 ? 1.014 -40.230 -9.841 1.00 80.56 1084 VAL A C 1
ATOM 8109 O O . VAL A 1 1084 ? 2.003 -40.035 -9.135 1.00 80.56 1084 VAL A O 1
ATOM 8112 N N . GLY A 1 1085 ? 0.199 -41.269 -9.634 1.00 79.50 1085 GLY A N 1
ATOM 8113 C CA . GLY A 1 1085 ? 0.307 -42.179 -8.489 1.00 79.50 1085 GLY A CA 1
ATOM 8114 C C . GLY A 1 1085 ? -0.583 -41.773 -7.302 1.00 79.50 1085 GLY A C 1
ATOM 8115 O O . GLY A 1 1085 ? -1.318 -40.790 -7.391 1.00 79.50 1085 GLY A O 1
ATOM 8116 N N . PRO A 1 1086 ? -0.560 -42.543 -6.197 1.00 77.69 1086 PRO A N 1
ATOM 8117 C CA . PRO A 1 1086 ? -1.498 -42.372 -5.082 1.00 77.69 1086 PRO A CA 1
ATOM 8118 C C . PRO A 1 1086 ? -1.339 -41.028 -4.354 1.00 77.69 1086 PRO A C 1
ATOM 8120 O O . PRO A 1 1086 ? -2.342 -40.388 -4.026 1.00 77.69 1086 PRO A O 1
ATOM 8123 N N . ASP A 1 1087 ? -0.097 -40.590 -4.141 1.00 78.19 1087 ASP A N 1
ATOM 8124 C CA . ASP A 1 1087 ? 0.251 -39.357 -3.434 1.00 78.19 1087 ASP A CA 1
ATOM 8125 C C . ASP A 1 1087 ? 0.255 -38.144 -4.380 1.00 78.19 1087 ASP A C 1
ATOM 8127 O O . ASP A 1 1087 ? 1.301 -37.719 -4.881 1.00 78.19 1087 ASP A O 1
ATOM 8131 N N . VAL A 1 1088 ? -0.936 -37.601 -4.642 1.00 80.00 1088 VAL A N 1
ATOM 8132 C CA . VAL A 1 1088 ? -1.142 -36.418 -5.494 1.00 80.00 1088 VAL A CA 1
ATOM 8133 C C . VAL A 1 1088 ? -0.779 -35.133 -4.740 1.00 80.00 1088 VAL A C 1
ATOM 8135 O O . VAL A 1 1088 ? -1.355 -34.838 -3.696 1.00 80.00 1088 VAL A O 1
ATOM 8138 N N . VAL A 1 1089 ? 0.122 -34.331 -5.310 1.00 80.12 1089 VAL A N 1
ATOM 8139 C CA . VAL A 1 1089 ? 0.512 -32.997 -4.822 1.00 80.12 1089 VAL A CA 1
ATOM 8140 C C . VAL A 1 1089 ? 0.048 -31.940 -5.822 1.00 80.12 1089 VAL A C 1
ATOM 8142 O O . VAL A 1 1089 ? 0.437 -31.996 -6.988 1.00 80.12 1089 VAL A O 1
ATOM 8145 N N . LEU A 1 1090 ? -0.746 -30.960 -5.384 1.00 81.50 1090 LEU A N 1
ATOM 8146 C CA . LEU A 1 1090 ? -0.966 -29.709 -6.120 1.00 81.50 1090 LEU A CA 1
ATOM 8147 C C . LEU A 1 1090 ? 0.277 -28.825 -5.933 1.00 81.50 1090 LEU A C 1
ATOM 8149 O O . LEU A 1 1090 ? 0.656 -28.573 -4.794 1.00 81.50 1090 LEU A O 1
ATOM 8153 N N . PHE A 1 1091 ? 0.922 -28.389 -7.021 1.00 72.06 1091 PHE A N 1
ATOM 8154 C CA . PHE A 1 1091 ? 2.160 -27.589 -6.945 1.00 72.06 1091 PHE A CA 1
ATOM 8155 C C . PHE A 1 1091 ? 2.051 -26.191 -7.561 1.00 72.06 1091 PHE A C 1
ATOM 8157 O O . PHE A 1 1091 ? 2.916 -25.345 -7.361 1.00 72.06 1091 PHE A O 1
ATOM 8164 N N . SER A 1 1092 ? 1.030 -25.943 -8.382 1.00 78.62 1092 SER A N 1
ATOM 8165 C CA . SER A 1 1092 ? 0.837 -24.642 -9.016 1.00 78.62 1092 SER A CA 1
ATOM 8166 C C . SER A 1 1092 ? -0.616 -24.457 -9.422 1.00 78.62 1092 SER A C 1
ATOM 8168 O O . SER A 1 1092 ? -1.222 -25.335 -10.040 1.00 78.62 1092 SER A O 1
ATOM 8170 N N . THR A 1 1093 ? -1.158 -23.279 -9.128 1.00 84.94 1093 THR A N 1
ATOM 8171 C CA . THR A 1 1093 ? -2.444 -22.811 -9.654 1.00 84.94 1093 THR A CA 1
ATOM 8172 C C . THR A 1 1093 ? -2.265 -21.478 -10.346 1.00 84.94 1093 THR A C 1
ATOM 8174 O O . THR A 1 1093 ? -1.465 -20.648 -9.911 1.00 84.94 1093 THR A O 1
ATOM 8177 N N . GLN A 1 1094 ? -3.051 -21.250 -11.390 1.00 86.62 1094 GLN A N 1
ATOM 8178 C CA . GLN A 1 1094 ? -2.989 -20.045 -12.197 1.00 86.62 1094 GLN A CA 1
ATOM 8179 C C . GLN A 1 1094 ? -4.389 -19.633 -12.656 1.00 86.62 1094 GLN A C 1
ATOM 8181 O O . GLN A 1 1094 ? -5.142 -20.465 -13.163 1.00 86.62 1094 GLN A O 1
ATOM 8186 N N . LEU A 1 1095 ? -4.708 -18.342 -12.556 1.00 89.31 1095 LEU A N 1
ATOM 8187 C CA . LEU A 1 1095 ? -5.800 -17.742 -13.319 1.00 89.31 1095 LEU A CA 1
ATOM 8188 C C . LEU A 1 1095 ? -5.222 -17.135 -14.597 1.00 89.31 1095 LEU A C 1
ATOM 8190 O O . LEU A 1 1095 ? -4.390 -16.229 -14.548 1.00 89.31 1095 LEU A O 1
ATOM 8194 N N . ALA A 1 1096 ? -5.659 -17.657 -15.740 1.00 89.56 1096 ALA A N 1
ATOM 8195 C CA . ALA A 1 1096 ? -5.240 -17.214 -17.062 1.00 89.56 1096 ALA A CA 1
ATOM 8196 C C . ALA A 1 1096 ? -6.390 -16.460 -17.742 1.00 89.56 1096 ALA A C 1
ATOM 8198 O O . ALA A 1 1096 ? -7.120 -17.011 -18.573 1.00 89.56 1096 ALA A O 1
ATOM 8199 N N . PHE A 1 1097 ? -6.577 -15.197 -17.364 1.00 92.19 1097 PHE A N 1
ATOM 8200 C CA . PHE A 1 1097 ? -7.504 -14.295 -18.045 1.00 92.19 1097 PHE A CA 1
ATOM 8201 C C . PHE A 1 1097 ? -6.980 -13.982 -19.449 1.00 92.19 1097 PHE A C 1
ATOM 8203 O O . PHE A 1 1097 ? -5.787 -13.752 -19.622 1.00 92.19 1097 PHE A O 1
ATOM 8210 N N . LYS A 1 1098 ? -7.867 -13.917 -20.444 1.00 88.56 1098 LYS A N 1
ATOM 8211 C CA . LYS A 1 1098 ? -7.664 -13.012 -21.579 1.00 88.56 1098 LYS A CA 1
ATOM 8212 C C . LYS A 1 1098 ? -8.860 -12.071 -21.665 1.00 88.56 1098 LYS A C 1
ATOM 8214 O O . LYS A 1 1098 ? -9.992 -12.574 -21.661 1.00 88.56 1098 LYS A O 1
ATOM 8219 N N . PRO A 1 1099 ? -8.643 -10.748 -21.749 1.00 84.06 1099 PRO A N 1
ATOM 8220 C CA . PRO A 1 1099 ? -9.729 -9.808 -21.978 1.00 84.06 1099 PRO A CA 1
ATOM 8221 C C . PRO A 1 1099 ? -10.460 -10.113 -23.294 1.00 84.06 1099 PRO A C 1
ATOM 8223 O O . PRO A 1 1099 ? -9.902 -10.793 -24.163 1.00 84.06 1099 PRO A O 1
ATOM 8226 N N . PRO A 1 1100 ? -11.696 -9.619 -23.476 1.00 81.19 1100 PRO A N 1
ATOM 8227 C CA . PRO A 1 1100 ? -12.318 -9.576 -24.792 1.00 81.19 1100 PRO A CA 1
ATOM 8228 C C . PRO A 1 1100 ? -11.469 -8.747 -25.765 1.00 81.19 1100 PRO A C 1
ATOM 8230 O O . PRO A 1 1100 ? -10.637 -7.931 -25.368 1.00 81.19 1100 PRO A O 1
ATOM 8233 N N . ALA A 1 1101 ? -11.711 -8.897 -27.067 1.00 73.06 1101 ALA A N 1
ATOM 8234 C CA . ALA A 1 1101 ? -10.934 -8.200 -28.095 1.00 73.06 1101 ALA A CA 1
ATOM 8235 C C . ALA A 1 1101 ? -11.038 -6.655 -28.065 1.00 73.06 1101 ALA A C 1
ATOM 8237 O O . ALA A 1 1101 ? -10.340 -5.993 -28.836 1.00 73.06 1101 ALA A O 1
ATOM 8238 N N . CYS A 1 1102 ? -11.937 -6.064 -27.263 1.00 57.03 1102 CYS A N 1
ATOM 8239 C CA . CYS A 1 1102 ? -11.961 -4.616 -27.008 1.00 57.03 1102 CYS A CA 1
ATOM 8240 C C . CYS A 1 1102 ? -10.814 -4.181 -26.102 1.00 57.03 1102 CYS A C 1
ATOM 8242 O O . CYS A 1 1102 ? -10.102 -3.241 -26.443 1.00 57.03 1102 CYS A O 1
ATOM 8244 N N . ASP A 1 1103 ? -10.557 -4.922 -25.029 1.00 58.38 1103 ASP A N 1
ATOM 8245 C CA . ASP A 1 1103 ? -9.592 -4.536 -23.997 1.00 58.38 1103 ASP A CA 1
ATOM 8246 C C . ASP A 1 1103 ? -8.222 -5.177 -24.293 1.00 58.38 1103 ASP A C 1
ATOM 8248 O O . ASP A 1 1103 ? -7.538 -5.718 -23.430 1.00 58.38 1103 ASP A O 1
ATOM 8252 N N . GLY A 1 1104 ? -7.849 -5.158 -25.579 1.00 59.50 1104 GLY A N 1
ATOM 8253 C CA . GLY A 1 1104 ? -6.598 -5.683 -26.132 1.00 59.50 1104 GLY A CA 1
ATOM 8254 C C . GLY A 1 1104 ? -6.616 -7.155 -26.568 1.00 59.50 1104 GLY A C 1
ATOM 8255 O O . GLY A 1 1104 ? -5.749 -7.550 -27.342 1.00 59.50 1104 GLY A O 1
ATOM 8256 N N . GLY A 1 1105 ? -7.573 -7.976 -26.116 1.00 71.00 1105 GLY A N 1
ATOM 8257 C CA . GLY A 1 1105 ? -7.624 -9.421 -26.416 1.00 71.00 1105 GLY A CA 1
ATOM 8258 C C . GLY A 1 1105 ? -6.542 -10.283 -25.736 1.00 71.00 1105 GLY A C 1
ATOM 8259 O O . GLY A 1 1105 ? -6.574 -11.512 -25.821 1.00 71.00 1105 GLY A O 1
ATOM 8260 N N . GLY A 1 1106 ? -5.597 -9.655 -25.040 1.00 78.94 1106 GLY A N 1
ATOM 8261 C CA . GLY A 1 1106 ? -4.506 -10.302 -24.319 1.00 78.94 1106 GLY A CA 1
ATOM 8262 C C . GLY A 1 1106 ? -3.440 -10.948 -25.198 1.00 78.94 1106 GLY A C 1
ATOM 8263 O O . GLY A 1 1106 ? -3.568 -11.062 -26.420 1.00 78.94 1106 GLY A O 1
ATOM 8264 N N . GLU A 1 1107 ? -2.341 -11.356 -24.573 1.00 77.81 1107 GLU A N 1
ATOM 8265 C CA . GLU A 1 1107 ? -1.142 -11.751 -25.308 1.00 77.81 1107 GLU A CA 1
ATOM 8266 C C . GLU A 1 1107 ? -1.252 -13.141 -25.953 1.00 77.81 1107 GLU A C 1
ATOM 8268 O O . GLU A 1 1107 ? -1.965 -14.043 -25.498 1.00 77.81 1107 GLU A O 1
ATOM 8273 N N . ALA A 1 1108 ? -0.516 -13.346 -27.047 1.00 85.25 1108 ALA A N 1
ATOM 8274 C CA . ALA A 1 1108 ? -0.315 -14.676 -27.612 1.00 85.25 1108 ALA A CA 1
ATOM 8275 C C . ALA A 1 1108 ? 0.653 -15.465 -26.719 1.00 85.25 1108 ALA A C 1
ATOM 8277 O O . ALA A 1 1108 ? 1.725 -14.973 -26.403 1.00 85.25 1108 ALA A O 1
ATOM 8278 N N . VAL A 1 1109 ? 0.325 -16.705 -26.361 1.00 88.44 1109 VAL A N 1
ATOM 8279 C CA . VAL A 1 1109 ? 1.235 -17.572 -25.595 1.00 88.44 1109 VAL A CA 1
ATOM 8280 C C . VAL A 1 1109 ? 2.013 -18.430 -26.591 1.00 88.44 1109 VAL A C 1
ATOM 8282 O O . VAL A 1 1109 ? 1.367 -19.106 -27.396 1.00 88.44 1109 VAL A O 1
ATOM 8285 N N . PRO A 1 1110 ? 3.358 -18.436 -26.580 1.00 89.38 1110 PRO A N 1
ATOM 8286 C CA . PRO A 1 1110 ? 4.154 -19.161 -27.565 1.00 89.38 1110 PRO A CA 1
ATOM 8287 C C . PRO A 1 1110 ? 4.078 -20.679 -27.355 1.00 89.38 1110 PRO A C 1
ATOM 8289 O O . PRO A 1 1110 ? 3.546 -21.164 -26.355 1.00 89.38 1110 PRO A O 1
ATOM 8292 N N . TRP A 1 1111 ? 4.640 -21.445 -28.293 1.00 91.06 1111 TRP A N 1
ATOM 8293 C CA . TRP A 1 1111 ? 4.800 -22.892 -28.130 1.00 91.06 1111 TRP A CA 1
ATOM 8294 C C . TRP A 1 1111 ? 5.719 -23.193 -26.946 1.00 91.06 1111 TRP A C 1
ATOM 8296 O O . TRP A 1 1111 ? 6.886 -22.819 -26.971 1.00 91.06 1111 TRP A O 1
ATOM 8306 N N . HIS A 1 1112 ? 5.209 -23.882 -25.929 1.00 89.69 1112 HIS A N 1
ATOM 8307 C CA . HIS A 1 1112 ? 5.929 -24.249 -24.707 1.00 89.69 1112 HIS A CA 1
ATOM 8308 C C . HIS A 1 1112 ? 5.506 -25.646 -24.214 1.00 89.69 1112 HIS A C 1
ATOM 8310 O O . HIS A 1 1112 ? 4.708 -26.333 -24.855 1.00 89.69 1112 HIS A O 1
ATOM 8316 N N . VAL A 1 1113 ? 6.088 -26.079 -23.094 1.00 86.56 1113 VAL A N 1
ATOM 8317 C CA . VAL A 1 1113 ? 5.788 -27.327 -22.370 1.00 86.56 1113 VAL A CA 1
ATOM 8318 C C . VAL A 1 1113 ? 5.783 -27.022 -20.866 1.00 86.56 1113 VAL A C 1
ATOM 8320 O O . VAL A 1 1113 ? 6.680 -26.321 -20.399 1.00 86.56 1113 VAL A O 1
ATOM 8323 N N . ASP A 1 1114 ? 4.798 -27.524 -20.112 1.00 79.44 1114 ASP A N 1
ATOM 8324 C CA . ASP A 1 1114 ? 4.564 -27.143 -18.701 1.00 79.44 1114 ASP A CA 1
ATOM 8325 C C . ASP A 1 1114 ? 5.661 -27.619 -17.729 1.00 79.44 1114 ASP A C 1
ATOM 8327 O O . ASP A 1 1114 ? 5.834 -27.036 -16.665 1.00 79.44 1114 ASP A O 1
ATOM 8331 N N . GLY A 1 1115 ? 6.383 -28.702 -18.040 1.00 70.31 1115 GLY A N 1
ATOM 8332 C CA . GLY A 1 1115 ? 7.267 -29.344 -17.061 1.00 70.31 1115 GLY A CA 1
ATOM 8333 C C . GLY A 1 1115 ? 8.132 -30.461 -17.636 1.00 70.31 1115 GLY A C 1
ATOM 8334 O O . GLY A 1 1115 ? 8.321 -30.562 -18.852 1.00 70.31 1115 GLY A O 1
ATOM 8335 N N . ASP A 1 1116 ? 8.726 -31.283 -16.775 1.00 63.25 1116 ASP A N 1
ATOM 8336 C CA . ASP A 1 1116 ? 9.221 -32.599 -17.191 1.00 63.25 1116 ASP A CA 1
ATOM 8337 C C . ASP A 1 1116 ? 8.043 -33.592 -17.333 1.00 63.25 1116 ASP A C 1
ATOM 8339 O O . ASP A 1 1116 ? 6.892 -33.177 -17.417 1.00 63.25 1116 ASP A O 1
ATOM 8343 N N . GLY A 1 1117 ? 8.291 -34.902 -17.415 1.00 63.12 1117 GLY A N 1
ATOM 8344 C CA . GLY A 1 1117 ? 7.222 -35.897 -17.591 1.00 63.12 1117 GLY A CA 1
ATOM 8345 C C . GLY A 1 1117 ? 6.298 -36.123 -16.381 1.00 63.12 1117 GLY A C 1
ATOM 8346 O O . GLY A 1 1117 ? 5.346 -36.896 -16.511 1.00 63.12 1117 GLY A O 1
ATOM 8347 N N . ARG A 1 1118 ? 6.569 -35.510 -15.220 1.00 69.44 1118 ARG A N 1
ATOM 8348 C CA . ARG A 1 1118 ? 5.974 -35.872 -13.917 1.00 69.44 1118 ARG A CA 1
ATOM 8349 C C . ARG A 1 1118 ? 4.711 -35.078 -13.561 1.00 69.44 1118 ARG A C 1
ATOM 8351 O O . ARG A 1 1118 ? 3.829 -35.606 -12.891 1.00 69.44 1118 ARG A O 1
ATOM 8358 N N . CYS A 1 1119 ? 4.615 -33.839 -14.041 1.00 76.12 1119 CYS A N 1
ATOM 8359 C CA . CYS A 1 1119 ? 3.451 -32.958 -13.884 1.00 76.12 1119 CYS A CA 1
ATOM 8360 C C . CYS A 1 1119 ? 2.205 -33.498 -14.630 1.00 76.12 1119 CYS A C 1
ATOM 8362 O O . CYS A 1 1119 ? 2.325 -34.267 -15.584 1.00 76.12 1119 CYS A O 1
ATOM 8364 N N . ARG A 1 1120 ? 0.995 -33.072 -14.260 1.00 85.25 1120 ARG A N 1
ATOM 8365 C CA . ARG A 1 1120 ? -0.219 -33.112 -15.092 1.00 85.25 1120 ARG A CA 1
ATOM 8366 C C . ARG A 1 1120 ? -0.932 -31.771 -14.997 1.00 85.25 1120 ARG A C 1
ATOM 8368 O O . ARG A 1 1120 ? -1.214 -31.310 -13.891 1.00 85.25 1120 ARG A O 1
ATOM 8375 N N . THR A 1 1121 ? -1.245 -31.177 -16.145 1.00 89.50 1121 THR A N 1
ATOM 8376 C CA . THR A 1 1121 ? -1.929 -29.884 -16.210 1.00 89.50 1121 THR A CA 1
ATOM 8377 C C . THR A 1 1121 ? -3.417 -30.098 -16.445 1.00 89.50 1121 THR A C 1
ATOM 8379 O O . THR A 1 1121 ? -3.833 -30.598 -17.491 1.00 89.50 1121 THR A O 1
ATOM 8382 N N . VAL A 1 1122 ? -4.212 -29.696 -15.460 1.00 92.94 1122 VAL A N 1
ATOM 8383 C CA . VAL A 1 1122 ? -5.654 -29.485 -15.562 1.00 92.94 1122 VAL A CA 1
ATOM 8384 C C . VAL A 1 1122 ? -5.889 -28.055 -16.037 1.00 92.94 1122 VAL A C 1
ATOM 8386 O O . VAL A 1 1122 ? -5.364 -27.107 -15.456 1.00 92.94 1122 VAL A O 1
ATOM 8389 N N . TRP A 1 1123 ? -6.679 -27.896 -17.093 1.00 94.31 1123 TRP A N 1
ATOM 8390 C CA . TRP A 1 1123 ? -7.004 -26.619 -17.723 1.00 94.31 1123 TRP A CA 1
ATOM 8391 C C . TRP A 1 1123 ? -8.525 -26.516 -17.848 1.00 94.31 1123 TRP A C 1
ATOM 8393 O O . TRP A 1 1123 ? -9.154 -27.333 -18.516 1.00 94.31 1123 TRP A O 1
ATOM 8403 N N . LEU A 1 1124 ? -9.130 -25.549 -17.164 1.00 95.25 1124 LEU A N 1
ATOM 8404 C CA . LEU A 1 1124 ? -10.572 -25.461 -16.950 1.00 95.25 1124 LEU A CA 1
ATOM 8405 C C . LEU A 1 1124 ? -11.077 -24.083 -17.407 1.00 95.25 1124 LEU A C 1
ATOM 8407 O O . LEU A 1 1124 ? -10.785 -23.077 -16.754 1.00 95.25 1124 LEU A O 1
ATOM 8411 N N . PRO A 1 1125 ? -11.826 -23.997 -18.519 1.00 95.19 1125 PRO A N 1
ATOM 8412 C CA . PRO A 1 1125 ? -12.376 -22.739 -19.001 1.00 95.19 1125 PRO A CA 1
ATOM 8413 C C . PRO A 1 1125 ? -13.690 -22.384 -18.288 1.00 95.19 1125 PRO A C 1
ATOM 8415 O O . PRO A 1 1125 ? -14.615 -23.194 -18.199 1.00 95.19 1125 PRO A O 1
ATOM 8418 N N . LEU A 1 1126 ? -13.792 -21.142 -17.812 1.00 95.44 1126 LEU A N 1
ATOM 8419 C CA . LEU A 1 1126 ? -15.016 -20.577 -17.226 1.00 95.44 1126 LEU A CA 1
ATOM 8420 C C . LEU A 1 1126 ? -15.878 -19.833 -18.262 1.00 95.44 1126 LEU A C 1
ATOM 8422 O O . LEU A 1 1126 ? -16.991 -19.412 -17.958 1.00 95.44 1126 LEU A O 1
ATOM 8426 N N . ASP A 1 1127 ? -15.396 -19.694 -19.493 1.00 94.81 1127 ASP A N 1
ATOM 8427 C CA . ASP A 1 1127 ? -16.102 -19.132 -20.649 1.00 94.81 1127 ASP A CA 1
ATOM 8428 C C . ASP A 1 1127 ? -15.954 -20.097 -21.837 1.00 94.81 1127 ASP A C 1
ATOM 8430 O O . ASP A 1 1127 ? -15.064 -20.946 -21.820 1.00 94.81 1127 ASP A O 1
ATOM 8434 N N . ASP A 1 1128 ? -16.826 -20.032 -22.848 1.00 92.81 1128 ASP A N 1
ATOM 8435 C CA . ASP A 1 1128 ? -16.759 -21.008 -23.945 1.00 92.81 1128 ASP A CA 1
ATOM 8436 C C . ASP A 1 1128 ? -15.468 -20.849 -24.765 1.00 92.81 1128 ASP A C 1
ATOM 8438 O O . ASP A 1 1128 ? -14.991 -19.740 -25.037 1.00 92.81 1128 ASP A O 1
ATOM 8442 N N . VAL A 1 1129 ? -14.910 -21.981 -25.184 1.00 92.12 1129 VAL A N 1
ATOM 8443 C CA . VAL A 1 1129 ? -13.692 -22.054 -25.986 1.00 92.12 1129 VAL A CA 1
ATOM 8444 C C . VAL A 1 1129 ? -14.061 -22.342 -27.433 1.00 92.12 1129 VAL A C 1
ATOM 8446 O O . VAL A 1 1129 ? -14.598 -23.406 -27.742 1.00 92.12 1129 VAL A O 1
ATOM 8449 N N . ASP A 1 1130 ? -13.778 -21.369 -28.295 1.00 86.25 1130 ASP A N 1
ATOM 8450 C CA . ASP A 1 1130 ? -14.050 -21.373 -29.730 1.00 86.25 1130 ASP A CA 1
ATOM 8451 C C . ASP A 1 1130 ? -12.816 -20.852 -30.499 1.00 86.25 1130 ASP A C 1
ATOM 8453 O O . ASP A 1 1130 ? -11.864 -20.351 -29.891 1.00 86.25 1130 ASP A O 1
ATOM 8457 N N . GLU A 1 1131 ? -12.816 -20.956 -31.835 1.00 77.19 1131 GLU A N 1
ATOM 8458 C CA . GLU A 1 1131 ? -11.721 -20.474 -32.703 1.00 77.19 1131 GLU A CA 1
ATOM 8459 C C . GLU A 1 1131 ? -11.355 -18.996 -32.435 1.00 77.19 1131 GLU A C 1
ATOM 8461 O O . GLU A 1 1131 ? -10.196 -18.589 -32.554 1.00 77.19 1131 GLU A O 1
ATOM 8466 N N . GLY A 1 1132 ? -12.335 -18.184 -32.027 1.00 81.25 1132 GLY A N 1
ATOM 8467 C CA . GLY A 1 1132 ? -12.162 -16.775 -31.703 1.00 81.25 1132 GLY A CA 1
ATOM 8468 C C . GLY A 1 1132 ? -11.643 -16.509 -30.290 1.00 81.25 1132 GLY A C 1
ATOM 8469 O O . GLY A 1 1132 ? -10.959 -15.506 -30.099 1.00 81.25 1132 GLY A O 1
ATOM 8470 N N . SER A 1 1133 ? -11.924 -17.348 -29.289 1.00 83.94 1133 SER A N 1
ATOM 8471 C CA . SER A 1 1133 ? -11.708 -16.981 -27.878 1.00 83.94 1133 SER A CA 1
ATOM 8472 C C . SER A 1 1133 ? -10.253 -17.043 -27.392 1.00 83.94 1133 SER A C 1
ATOM 8474 O O . SER A 1 1133 ? -9.951 -16.655 -26.263 1.00 83.94 1133 SER A O 1
ATOM 8476 N N . GLY A 1 1134 ? -9.312 -17.475 -28.239 1.00 82.38 1134 GLY A N 1
ATOM 8477 C CA . GLY A 1 1134 ? -7.896 -17.595 -27.872 1.00 82.38 1134 GLY A CA 1
ATOM 8478 C C . GLY A 1 1134 ? -7.630 -18.794 -26.955 1.00 82.38 1134 GLY A C 1
ATOM 8479 O O . GLY A 1 1134 ? -6.875 -18.689 -25.981 1.00 82.38 1134 GLY A O 1
ATOM 8480 N N . GLY A 1 1135 ? -8.285 -19.925 -27.239 1.00 86.00 1135 GLY A N 1
ATOM 8481 C CA . GLY A 1 1135 ? -8.045 -21.219 -26.594 1.00 86.00 1135 GLY A CA 1
ATOM 8482 C C . GLY A 1 1135 ? -6.627 -21.766 -26.815 1.00 86.00 1135 GLY A C 1
ATOM 8483 O O . GLY A 1 1135 ? -5.816 -21.184 -27.543 1.00 86.00 1135 GLY A O 1
ATOM 8484 N N . LEU A 1 1136 ? -6.309 -22.892 -26.167 1.00 90.69 1136 LEU A N 1
ATOM 8485 C CA . LEU A 1 1136 ? -5.044 -23.585 -26.424 1.00 90.69 1136 LEU A CA 1
ATOM 8486 C C . LEU A 1 1136 ? -5.043 -24.238 -27.813 1.00 90.69 1136 LEU A C 1
ATOM 8488 O O . LEU A 1 1136 ? -6.069 -24.721 -28.287 1.00 90.69 1136 LEU A O 1
ATOM 8492 N N . MET A 1 1137 ? -3.866 -24.301 -28.432 1.00 91.31 1137 MET A N 1
ATOM 8493 C CA . MET A 1 1137 ? -3.570 -25.178 -29.564 1.00 91.31 1137 MET A CA 1
ATOM 8494 C C . MET A 1 1137 ? -2.437 -26.125 -29.176 1.00 91.31 1137 MET A C 1
ATOM 8496 O O . MET A 1 1137 ? -1.460 -25.697 -28.561 1.00 91.31 1137 MET A O 1
ATOM 8500 N N . VAL A 1 1138 ? -2.551 -27.400 -29.543 1.00 92.31 1138 VAL A N 1
ATOM 8501 C CA . VAL A 1 1138 ? -1.618 -28.473 -29.161 1.00 92.31 1138 VAL A CA 1
ATOM 8502 C C . VAL A 1 1138 ? -1.081 -29.222 -30.381 1.00 92.31 1138 VAL A C 1
ATOM 8504 O O . VAL A 1 1138 ? -1.674 -29.157 -31.456 1.00 92.31 1138 VAL A O 1
ATOM 8507 N N . LEU A 1 1139 ? 0.018 -29.969 -30.226 1.00 91.06 1139 LEU A N 1
ATOM 8508 C CA . LEU A 1 1139 ? 0.503 -30.924 -31.236 1.00 91.06 1139 LEU A CA 1
ATOM 8509 C C . LEU A 1 1139 ? 0.280 -32.380 -30.772 1.00 91.06 1139 LEU A C 1
ATOM 8511 O O . LEU A 1 1139 ? 1.110 -32.892 -30.013 1.00 91.06 1139 LEU A O 1
ATOM 8515 N N . PRO A 1 1140 ? -0.786 -33.072 -31.228 1.00 90.75 1140 PRO A N 1
ATOM 8516 C CA . PRO A 1 1140 ? -1.153 -34.403 -30.737 1.00 90.75 1140 PRO A CA 1
ATOM 8517 C C . PRO A 1 1140 ? -0.039 -35.453 -30.862 1.00 90.75 1140 PRO A C 1
ATOM 8519 O O . PRO A 1 1140 ? 0.695 -35.511 -31.852 1.00 90.75 1140 PRO A O 1
ATOM 8522 N N . GLY A 1 1141 ? 0.084 -36.307 -29.845 1.00 87.69 1141 GLY A N 1
ATOM 8523 C CA . GLY A 1 1141 ? 1.016 -37.438 -29.800 1.00 87.69 1141 GLY A CA 1
ATOM 8524 C C . GLY A 1 1141 ? 2.493 -37.060 -29.628 1.00 87.69 1141 GLY A C 1
ATOM 8525 O O . GLY A 1 1141 ? 3.365 -37.930 -29.668 1.00 87.69 1141 GLY A O 1
ATOM 8526 N N . ARG A 1 1142 ? 2.819 -35.768 -29.474 1.00 86.56 1142 ARG A N 1
ATOM 8527 C CA . ARG A 1 1142 ? 4.213 -35.290 -29.418 1.00 86.56 1142 ARG A CA 1
ATOM 8528 C C . ARG A 1 1142 ? 4.838 -35.342 -28.025 1.00 86.56 1142 ARG A C 1
ATOM 8530 O O . ARG A 1 1142 ? 6.061 -35.282 -27.935 1.00 86.56 1142 ARG A O 1
ATOM 8537 N N . HIS A 1 1143 ? 4.042 -35.547 -26.974 1.00 87.56 1143 HIS A N 1
ATOM 8538 C CA . HIS A 1 1143 ? 4.522 -35.880 -25.626 1.00 87.56 1143 HIS A CA 1
ATOM 8539 C C . HIS A 1 1143 ? 5.419 -37.128 -25.629 1.00 87.56 1143 HIS A C 1
ATOM 8541 O O . HIS A 1 1143 ? 6.489 -37.128 -25.021 1.00 87.56 1143 HIS A O 1
ATOM 8547 N N . ALA A 1 1144 ? 5.038 -38.150 -26.402 1.00 85.19 1144 ALA A N 1
ATOM 8548 C CA . ALA A 1 1144 ? 5.776 -39.402 -26.563 1.00 85.19 1144 ALA A CA 1
ATOM 8549 C C . ALA A 1 1144 ? 7.128 -39.253 -27.299 1.00 85.19 1144 ALA A C 1
ATOM 8551 O O . ALA A 1 1144 ? 7.929 -40.187 -27.313 1.00 85.19 1144 ALA A O 1
ATOM 8552 N N . ALA A 1 1145 ? 7.423 -38.090 -27.897 1.00 81.12 1145 ALA A N 1
ATOM 8553 C CA . ALA A 1 1145 ? 8.735 -37.799 -28.483 1.00 81.12 1145 ALA A CA 1
ATOM 8554 C C . ALA A 1 1145 ? 9.765 -37.288 -27.448 1.00 81.12 1145 ALA A C 1
ATOM 8556 O O . ALA A 1 1145 ? 10.929 -37.082 -27.804 1.00 81.12 1145 ALA A O 1
ATOM 8557 N N . GLY A 1 1146 ? 9.350 -37.084 -26.191 1.00 78.00 1146 GLY A N 1
ATOM 8558 C CA . GLY A 1 1146 ? 10.132 -36.435 -25.138 1.00 78.00 1146 GLY A CA 1
ATOM 8559 C C . GLY A 1 1146 ? 10.019 -34.905 -25.170 1.00 78.00 1146 GLY A C 1
ATOM 8560 O O . GLY A 1 1146 ? 9.338 -34.334 -26.024 1.00 78.00 1146 GLY A O 1
ATOM 8561 N N . ARG A 1 1147 ? 10.706 -34.227 -24.237 1.00 81.38 1147 ARG A N 1
ATOM 8562 C CA . ARG A 1 1147 ? 10.725 -32.755 -24.151 1.00 81.38 1147 ARG A CA 1
ATOM 8563 C C . ARG A 1 1147 ? 11.193 -32.139 -25.475 1.00 81.38 1147 ARG A C 1
ATOM 8565 O O . ARG A 1 1147 ? 12.278 -32.454 -25.966 1.00 81.38 1147 ARG A O 1
ATOM 8572 N N . ALA A 1 1148 ? 10.378 -31.237 -26.019 1.00 82.38 1148 ALA A N 1
ATOM 8573 C CA . ALA A 1 1148 ? 10.722 -30.452 -27.196 1.00 82.38 1148 ALA A CA 1
ATOM 8574 C C . ALA A 1 1148 ? 11.960 -29.568 -26.931 1.00 82.38 1148 ALA A C 1
ATOM 8576 O O . ALA A 1 1148 ? 12.135 -29.080 -25.810 1.00 82.38 1148 ALA A O 1
ATOM 8577 N N . PRO A 1 1149 ? 12.839 -29.356 -27.927 1.00 81.81 1149 PRO A N 1
ATOM 8578 C CA . PRO A 1 1149 ? 14.029 -28.533 -27.752 1.00 81.81 1149 PRO A CA 1
ATOM 8579 C C . PRO A 1 1149 ? 13.625 -27.070 -27.547 1.00 81.81 1149 PRO A C 1
ATOM 8581 O O . PRO A 1 1149 ? 12.751 -26.577 -28.252 1.00 81.81 1149 PRO A O 1
ATOM 8584 N N . PHE A 1 1150 ? 14.270 -26.355 -26.624 1.00 83.25 1150 PHE A N 1
ATOM 8585 C CA . PHE A 1 1150 ? 14.022 -24.920 -26.436 1.00 83.25 1150 PHE A CA 1
ATOM 8586 C C . PHE A 1 1150 ? 14.281 -24.124 -27.721 1.00 83.25 1150 PHE A C 1
ATOM 8588 O O . PHE A 1 1150 ? 15.209 -24.440 -28.478 1.00 83.25 1150 PHE A O 1
ATOM 8595 N N . ARG A 1 1151 ? 13.495 -23.069 -27.969 1.00 84.12 1151 ARG A N 1
ATOM 8596 C CA . ARG A 1 1151 ? 13.709 -22.208 -29.133 1.00 84.12 1151 ARG A CA 1
ATOM 8597 C C . ARG A 1 1151 ? 15.049 -21.499 -28.993 1.00 84.12 1151 ARG A C 1
ATOM 8599 O O . ARG A 1 1151 ? 15.300 -20.766 -28.041 1.00 84.12 1151 ARG A O 1
ATOM 8606 N N . ARG A 1 1152 ? 15.928 -21.707 -29.975 1.00 79.56 1152 ARG A N 1
ATOM 8607 C CA . ARG A 1 1152 ? 17.219 -21.019 -30.018 1.00 79.56 1152 ARG A CA 1
ATOM 8608 C C . ARG A 1 1152 ? 16.996 -19.533 -30.297 1.00 79.56 1152 ARG A C 1
ATOM 8610 O O . ARG A 1 1152 ? 16.777 -19.169 -31.453 1.00 79.56 1152 ARG A O 1
ATOM 8617 N N . LEU A 1 1153 ? 17.110 -18.721 -29.249 1.00 83.00 1153 LEU A N 1
ATOM 8618 C CA . LEU A 1 1153 ? 17.136 -17.258 -29.303 1.00 83.00 1153 LEU A CA 1
ATOM 8619 C C . LEU A 1 1153 ? 18.251 -16.791 -30.261 1.00 83.00 1153 LEU A C 1
ATOM 8621 O O . LEU A 1 1153 ? 19.339 -17.380 -30.277 1.00 83.00 1153 LEU A O 1
ATOM 8625 N N . ARG A 1 1154 ? 17.982 -15.777 -31.094 1.00 77.19 1154 ARG A N 1
ATOM 8626 C CA . ARG A 1 1154 ? 18.926 -15.263 -32.113 1.00 77.19 1154 ARG A CA 1
ATOM 8627 C C . ARG A 1 1154 ? 19.071 -13.741 -32.102 1.00 77.19 1154 ARG A C 1
ATOM 8629 O O . ARG A 1 1154 ? 20.045 -13.232 -32.644 1.00 77.19 1154 ARG A O 1
ATOM 8636 N N . THR A 1 1155 ? 18.112 -13.033 -31.516 1.00 76.75 1155 THR A N 1
ATOM 8637 C CA . THR A 1 1155 ? 18.010 -11.570 -31.488 1.00 76.75 1155 THR A CA 1
ATOM 8638 C C . THR A 1 1155 ? 17.798 -11.064 -30.059 1.00 76.75 1155 THR A C 1
ATOM 8640 O O . THR A 1 1155 ? 17.375 -11.816 -29.182 1.00 76.75 1155 THR A O 1
ATOM 8643 N N . ALA A 1 1156 ? 18.037 -9.771 -29.819 1.00 55.59 1156 ALA A N 1
ATOM 8644 C CA . ALA A 1 1156 ? 17.705 -9.142 -28.537 1.00 55.59 1156 ALA A CA 1
ATOM 8645 C C . ALA A 1 1156 ? 16.191 -9.182 -28.242 1.00 55.59 1156 ALA A C 1
ATOM 8647 O O . ALA A 1 1156 ? 15.801 -9.352 -27.089 1.00 55.59 1156 ALA A O 1
ATOM 8648 N N . SER A 1 1157 ? 15.346 -9.119 -29.280 1.00 63.16 1157 SER A N 1
ATOM 8649 C CA . SER A 1 1157 ? 13.895 -9.300 -29.149 1.00 63.16 1157 SER A CA 1
ATOM 8650 C C . SER A 1 1157 ? 13.553 -10.696 -28.625 1.00 63.16 1157 SER A C 1
ATOM 8652 O O . SER A 1 1157 ? 12.804 -10.792 -27.661 1.00 63.16 1157 SER A O 1
ATOM 8654 N N . ASP A 1 1158 ? 14.182 -11.759 -29.146 1.00 70.44 1158 ASP A N 1
ATOM 8655 C CA . ASP A 1 1158 ? 13.991 -13.117 -28.614 1.00 70.44 1158 ASP A CA 1
ATOM 8656 C C . ASP A 1 1158 ? 14.353 -13.210 -27.126 1.00 70.44 1158 ASP A C 1
ATOM 8658 O O . ASP A 1 1158 ? 13.678 -13.908 -26.378 1.00 70.44 1158 ASP A O 1
ATOM 8662 N N . VAL A 1 1159 ? 15.402 -12.506 -26.685 1.00 71.75 1159 VAL A N 1
ATOM 8663 C CA . VAL A 1 1159 ? 15.829 -12.477 -25.275 1.00 71.75 1159 VAL A CA 1
ATOM 8664 C C . VAL A 1 1159 ? 14.861 -11.673 -24.401 1.00 71.75 1159 VAL A C 1
ATOM 8666 O O . VAL A 1 1159 ? 14.595 -12.081 -23.273 1.00 71.75 1159 VAL A O 1
ATOM 8669 N N . ALA A 1 1160 ? 14.302 -10.567 -24.898 1.00 64.69 1160 ALA A N 1
ATOM 8670 C CA . ALA A 1 1160 ? 13.286 -9.791 -24.185 1.00 64.69 1160 ALA A CA 1
ATOM 8671 C C . ALA A 1 1160 ? 11.975 -10.584 -24.032 1.00 64.69 1160 ALA A C 1
ATOM 8673 O O . ALA A 1 1160 ? 11.468 -10.731 -22.922 1.00 64.69 1160 ALA A O 1
ATOM 8674 N N . THR A 1 1161 ? 11.487 -11.177 -25.124 1.00 71.94 1161 THR A N 1
ATOM 8675 C CA . THR A 1 1161 ? 10.324 -12.075 -25.143 1.00 71.94 1161 THR A CA 1
ATOM 8676 C C . THR A 1 1161 ? 10.545 -13.298 -24.245 1.00 71.94 1161 THR A C 1
ATOM 8678 O O . THR A 1 1161 ? 9.674 -13.642 -23.451 1.00 71.94 1161 THR A O 1
ATOM 8681 N N . PHE A 1 1162 ? 11.734 -13.912 -24.284 1.00 76.56 1162 PHE A N 1
ATOM 8682 C CA . PHE A 1 1162 ? 12.101 -15.002 -23.376 1.00 76.56 1162 PHE A CA 1
ATOM 8683 C C . PHE A 1 1162 ? 12.079 -14.562 -21.907 1.00 76.56 1162 PHE A C 1
ATOM 8685 O O . PHE A 1 1162 ? 11.499 -15.264 -21.090 1.00 76.56 1162 PHE A O 1
ATOM 8692 N N . ARG A 1 1163 ? 12.648 -13.399 -21.557 1.00 72.81 1163 ARG A N 1
ATOM 8693 C CA . ARG A 1 1163 ? 12.622 -12.865 -20.180 1.00 72.81 1163 ARG A CA 1
ATOM 8694 C C . ARG A 1 1163 ? 11.202 -12.604 -19.678 1.00 72.81 1163 ARG A C 1
ATOM 8696 O O . ARG A 1 1163 ? 10.920 -12.896 -18.520 1.00 72.81 1163 ARG A O 1
ATOM 8703 N N . PHE A 1 1164 ? 10.317 -12.091 -20.533 1.00 75.38 1164 PHE A N 1
ATOM 8704 C CA . PHE A 1 1164 ? 8.910 -11.890 -20.186 1.00 75.38 1164 PHE A CA 1
ATOM 8705 C C . PHE A 1 1164 ? 8.220 -13.219 -19.850 1.00 75.38 1164 PHE A C 1
ATOM 8707 O O . PHE A 1 1164 ? 7.671 -13.364 -18.762 1.00 75.38 1164 PHE A O 1
ATOM 8714 N N . TYR A 1 1165 ? 8.315 -14.220 -20.729 1.00 73.56 1165 TYR A N 1
ATOM 8715 C CA . TYR A 1 1165 ? 7.700 -15.529 -20.489 1.00 73.56 1165 TYR A CA 1
ATOM 8716 C C . TYR A 1 1165 ? 8.360 -16.294 -19.329 1.00 73.56 1165 TYR A C 1
ATOM 8718 O O . TYR A 1 1165 ? 7.661 -16.922 -18.534 1.00 73.56 1165 TYR A O 1
ATOM 8726 N N . HIS A 1 1166 ? 9.673 -16.151 -19.135 1.00 71.62 1166 HIS A N 1
ATOM 8727 C CA . HIS A 1 1166 ? 10.403 -16.712 -17.995 1.00 71.62 1166 HIS A CA 1
ATOM 8728 C C . HIS A 1 1166 ? 9.909 -16.166 -16.645 1.00 71.62 1166 HIS A C 1
ATOM 8730 O O . HIS A 1 1166 ? 9.890 -16.917 -15.672 1.00 71.62 1166 HIS A O 1
ATOM 8736 N N . LYS A 1 1167 ? 9.448 -14.905 -16.565 1.00 64.56 1167 LYS A N 1
ATOM 8737 C CA . LYS A 1 1167 ? 8.808 -14.357 -15.348 1.00 64.56 1167 LYS A CA 1
ATOM 8738 C C . LYS A 1 1167 ? 7.572 -15.170 -14.925 1.00 64.56 1167 LYS A C 1
ATOM 8740 O O . LYS A 1 1167 ? 7.236 -15.208 -13.748 1.00 64.56 1167 LYS A O 1
ATOM 8745 N N . TYR A 1 1168 ? 6.923 -15.845 -15.874 1.00 68.56 1168 TYR A N 1
ATOM 8746 C CA . TYR A 1 1168 ? 5.741 -16.684 -15.660 1.00 68.56 1168 TYR A CA 1
ATOM 8747 C C . TYR A 1 1168 ? 6.035 -18.182 -15.887 1.00 68.56 1168 TYR A C 1
ATOM 8749 O O . TYR A 1 1168 ? 5.130 -18.952 -16.194 1.00 68.56 1168 TYR A O 1
ATOM 8757 N N . SER A 1 1169 ? 7.302 -18.604 -15.748 1.00 69.31 1169 SER A N 1
ATOM 8758 C CA . SER A 1 1169 ? 7.782 -19.989 -15.942 1.00 69.31 1169 SER A CA 1
ATOM 8759 C C . SER A 1 1169 ? 7.524 -20.608 -17.329 1.00 69.31 1169 SER A C 1
ATOM 8761 O O . SER A 1 1169 ? 7.592 -21.825 -17.503 1.00 69.31 1169 SER A O 1
ATOM 8763 N N . LEU A 1 1170 ? 7.266 -19.786 -18.348 1.00 74.75 1170 LEU A N 1
ATOM 8764 C CA . LEU A 1 1170 ? 7.004 -20.229 -19.714 1.00 74.75 1170 LEU A CA 1
ATOM 8765 C C . LEU A 1 1170 ? 8.295 -20.263 -20.543 1.00 74.75 1170 LEU A C 1
ATOM 8767 O O . LEU A 1 1170 ? 8.892 -19.232 -20.853 1.00 74.75 1170 LEU A O 1
ATOM 8771 N N . TYR A 1 1171 ? 8.702 -21.464 -20.956 1.00 80.50 1171 TYR A N 1
ATOM 8772 C CA . TYR A 1 1171 ? 9.909 -21.683 -21.754 1.00 80.50 1171 TYR A CA 1
ATOM 8773 C C . TYR A 1 1171 ? 9.554 -22.095 -23.185 1.00 80.50 1171 TYR A C 1
ATOM 8775 O O . TYR A 1 1171 ? 9.064 -23.200 -23.426 1.00 80.50 1171 TYR A O 1
ATOM 8783 N N . GLU A 1 1172 ? 9.827 -21.209 -24.140 1.00 85.88 1172 GLU A N 1
ATOM 8784 C CA . GLU A 1 1172 ? 9.489 -21.414 -25.550 1.00 85.88 1172 GLU A CA 1
ATOM 8785 C C . GLU A 1 1172 ? 10.285 -22.571 -26.194 1.00 85.88 1172 GLU A C 1
ATOM 8787 O O . GLU A 1 1172 ? 11.498 -22.699 -25.999 1.00 85.88 1172 GLU A O 1
ATOM 8792 N N . VAL A 1 1173 ? 9.617 -23.404 -27.002 1.00 86.56 1173 VAL A N 1
ATOM 8793 C CA . VAL A 1 1173 ? 10.181 -24.588 -27.675 1.00 86.56 1173 VAL A CA 1
ATOM 8794 C C . VAL A 1 1173 ? 10.091 -24.518 -29.203 1.00 86.56 1173 VAL A C 1
ATOM 8796 O O . VAL A 1 1173 ? 9.119 -24.046 -29.788 1.00 86.56 1173 VAL A O 1
ATOM 8799 N N . ASP A 1 1174 ? 11.121 -25.034 -29.872 1.00 84.50 1174 ASP A N 1
ATOM 8800 C CA . ASP A 1 1174 ? 11.215 -25.131 -31.327 1.00 84.50 1174 ASP A CA 1
ATOM 8801 C C . ASP A 1 1174 ? 10.423 -26.337 -31.855 1.00 84.50 1174 ASP A C 1
ATOM 8803 O O . ASP A 1 1174 ? 10.938 -27.450 -32.016 1.00 84.50 1174 ASP A O 1
ATOM 8807 N N . VAL A 1 1175 ? 9.151 -26.096 -32.171 1.00 83.44 1175 VAL A N 1
ATOM 8808 C CA . VAL A 1 1175 ? 8.278 -27.083 -32.820 1.00 83.44 1175 VAL A CA 1
ATOM 8809 C C . VAL A 1 1175 ? 8.553 -27.276 -34.319 1.00 83.44 1175 VAL A C 1
ATOM 8811 O O . VAL A 1 1175 ? 7.957 -28.168 -34.915 1.00 83.44 1175 VAL A O 1
ATOM 8814 N N . SER A 1 1176 ? 9.476 -26.534 -34.953 1.00 76.06 1176 SER A N 1
ATOM 8815 C CA . SER A 1 1176 ? 9.730 -26.662 -36.405 1.00 76.06 1176 SER A CA 1
ATOM 8816 C C . SER A 1 1176 ? 10.220 -28.055 -36.820 1.00 76.06 1176 SER A C 1
ATOM 8818 O O . SER A 1 1176 ? 10.018 -28.484 -37.953 1.00 76.06 1176 SER A O 1
ATOM 8820 N N . GLN A 1 1177 ? 10.805 -28.813 -35.887 1.00 65.94 1177 GLN A N 1
ATOM 8821 C CA . GLN A 1 1177 ? 11.246 -30.194 -36.100 1.00 65.94 1177 GLN A CA 1
ATOM 8822 C C . GLN A 1 1177 ? 10.164 -31.244 -35.771 1.00 65.94 1177 GLN A C 1
ATOM 8824 O O . GLN A 1 1177 ? 10.496 -32.397 -35.487 1.00 65.94 1177 GLN A O 1
ATOM 8829 N N . ALA A 1 1178 ? 8.874 -30.878 -35.808 1.00 61.59 1178 ALA A N 1
ATOM 8830 C CA . ALA A 1 1178 ? 7.762 -31.728 -35.364 1.00 61.59 1178 ALA A CA 1
ATOM 8831 C C . ALA A 1 1178 ? 7.639 -33.098 -36.059 1.00 61.59 1178 ALA A C 1
ATOM 8833 O O . ALA A 1 1178 ? 7.045 -34.015 -35.497 1.00 61.59 1178 ALA A O 1
ATOM 8834 N N . GLN A 1 1179 ? 8.229 -33.263 -37.243 1.00 60.88 1179 GLN A N 1
ATOM 8835 C CA . GLN A 1 1179 ? 8.228 -34.519 -38.002 1.00 60.88 1179 GLN A CA 1
ATOM 8836 C C . GLN A 1 1179 ? 9.152 -35.599 -37.395 1.00 60.88 1179 GLN A C 1
ATOM 8838 O O . GLN A 1 1179 ? 9.036 -36.775 -37.727 1.00 60.88 1179 GLN A O 1
ATOM 8843 N N . ARG A 1 1180 ? 10.077 -35.239 -36.490 1.00 60.75 1180 ARG A N 1
ATOM 8844 C CA . ARG A 1 1180 ? 11.146 -36.147 -36.037 1.00 60.75 1180 ARG A CA 1
ATOM 8845 C C . ARG A 1 1180 ? 10.755 -37.010 -34.829 1.00 60.75 1180 ARG A C 1
ATOM 8847 O O . ARG A 1 1180 ? 10.230 -36.518 -33.827 1.00 60.75 1180 ARG A O 1
ATOM 8854 N N . ARG A 1 1181 ? 11.086 -38.304 -34.924 1.00 53.12 1181 ARG A N 1
ATOM 8855 C CA . ARG A 1 1181 ? 10.925 -39.357 -33.902 1.00 53.12 1181 ARG A CA 1
ATOM 8856 C C . ARG A 1 1181 ? 12.310 -39.936 -33.525 1.00 53.12 1181 ARG A C 1
ATOM 8858 O O . ARG A 1 1181 ? 12.635 -41.021 -34.000 1.00 53.12 1181 ARG A O 1
ATOM 8865 N N . PRO A 1 1182 ? 13.170 -39.231 -32.760 1.00 60.44 1182 PRO A N 1
ATOM 8866 C CA . PRO A 1 1182 ? 12.833 -38.249 -31.723 1.00 60.44 1182 PRO A CA 1
ATOM 8867 C C . PRO A 1 1182 ? 13.351 -36.826 -32.019 1.00 60.44 1182 PRO A C 1
ATOM 8869 O O . PRO A 1 1182 ? 13.967 -36.571 -33.057 1.00 60.44 1182 PRO A O 1
ATOM 8872 N N . TRP A 1 1183 ? 13.151 -35.894 -31.080 1.00 60.62 1183 TRP A N 1
ATOM 8873 C CA . TRP A 1 1183 ? 13.799 -34.577 -31.105 1.00 60.62 1183 TRP A CA 1
ATOM 8874 C C . TRP A 1 1183 ? 15.337 -34.733 -31.072 1.00 60.62 1183 TRP A C 1
ATOM 8876 O O . TRP A 1 1183 ? 15.920 -35.193 -30.089 1.00 60.62 1183 TRP A O 1
ATOM 8886 N N . ALA A 1 1184 ? 16.014 -34.401 -32.174 1.00 49.09 1184 ALA A N 1
ATOM 8887 C CA . ALA A 1 1184 ? 17.384 -34.855 -32.425 1.00 49.09 1184 ALA A CA 1
ATOM 8888 C C . ALA A 1 1184 ? 18.472 -34.039 -31.689 1.00 49.09 1184 ALA A C 1
ATOM 8890 O O . ALA A 1 1184 ? 18.963 -33.023 -32.188 1.00 49.09 1184 ALA A O 1
ATOM 8891 N N . VAL A 1 1185 ? 18.926 -34.528 -30.530 1.00 43.06 1185 VAL A N 1
ATOM 8892 C CA . VAL A 1 1185 ? 20.053 -33.944 -29.776 1.00 43.06 1185 VAL A CA 1
ATOM 8893 C C . VAL A 1 1185 ? 21.405 -34.337 -30.393 1.00 43.06 1185 VAL A C 1
ATOM 8895 O O . VAL A 1 1185 ? 21.828 -35.492 -30.321 1.00 43.06 1185 VAL A O 1
ATOM 8898 N N . ARG A 1 1186 ? 22.147 -33.362 -30.939 1.00 36.44 1186 ARG A N 1
ATOM 8899 C CA . ARG A 1 1186 ? 23.548 -33.546 -31.377 1.00 36.44 1186 ARG A CA 1
ATOM 8900 C C . ARG A 1 1186 ? 24.489 -33.703 -30.173 1.00 36.44 1186 ARG A C 1
ATOM 8902 O O . ARG A 1 1186 ? 25.070 -32.723 -29.713 1.00 36.44 1186 ARG A O 1
ATOM 8909 N N . LYS A 1 1187 ? 24.697 -34.936 -29.698 1.00 33.72 1187 LYS A N 1
ATOM 8910 C CA . LYS A 1 1187 ? 25.809 -35.249 -28.779 1.00 33.72 1187 LYS A CA 1
ATOM 8911 C C . LYS A 1 1187 ? 27.166 -35.071 -29.483 1.00 33.72 1187 LYS A C 1
ATOM 8913 O O . LYS A 1 1187 ? 27.286 -35.263 -30.694 1.00 33.72 1187 LYS A O 1
ATOM 8918 N N . SER A 1 1188 ? 28.179 -34.657 -28.725 1.00 34.56 1188 SER A N 1
ATOM 8919 C CA . SER A 1 1188 ? 29.529 -34.356 -29.220 1.00 34.56 1188 SER A CA 1
ATOM 8920 C C . SER A 1 1188 ? 30.383 -35.621 -29.450 1.00 34.56 1188 SER A C 1
ATOM 8922 O O . SER A 1 1188 ? 29.966 -36.748 -29.185 1.00 34.56 1188 SER A O 1
ATOM 8924 N N . ARG A 1 1189 ? 31.573 -35.441 -30.044 1.00 39.75 1189 ARG A N 1
ATOM 8925 C CA . ARG A 1 1189 ? 32.408 -36.502 -30.643 1.00 39.75 1189 ARG A CA 1
ATOM 8926 C C . ARG A 1 1189 ? 32.769 -37.664 -29.692 1.00 39.75 1189 ARG A C 1
ATOM 8928 O O . ARG A 1 1189 ? 33.552 -37.481 -28.765 1.00 39.75 1189 ARG A O 1
ATOM 8935 N N . ARG A 1 1190 ? 32.450 -38.899 -30.102 1.00 33.97 1190 ARG A N 1
ATOM 8936 C CA . ARG A 1 1190 ? 33.353 -40.067 -29.971 1.00 33.97 1190 ARG A CA 1
ATOM 8937 C C . ARG A 1 1190 ? 33.380 -40.858 -31.286 1.00 33.97 1190 ARG A C 1
ATOM 8939 O O . ARG A 1 1190 ? 32.370 -40.962 -31.973 1.00 33.97 1190 ARG A O 1
ATOM 8946 N N . ARG A 1 1191 ? 34.550 -41.387 -31.665 1.00 43.53 1191 ARG A N 1
ATOM 8947 C CA . ARG A 1 1191 ? 34.738 -42.216 -32.875 1.00 43.53 1191 ARG A CA 1
ATOM 8948 C C . ARG A 1 1191 ? 34.205 -43.638 -32.652 1.00 43.53 1191 ARG A C 1
ATOM 8950 O O . ARG A 1 1191 ? 34.697 -44.292 -31.737 1.00 43.53 1191 ARG A O 1
ATOM 8957 N N . ARG A 1 1192 ? 33.417 -44.180 -33.593 1.00 34.53 1192 ARG A N 1
ATOM 8958 C CA . ARG A 1 1192 ? 33.708 -45.478 -34.254 1.00 34.53 1192 ARG A CA 1
ATOM 8959 C C . ARG A 1 1192 ? 32.783 -45.766 -35.452 1.00 34.53 1192 ARG A C 1
ATOM 8961 O O . ARG A 1 1192 ? 31.635 -45.360 -35.441 1.00 34.53 1192 ARG A O 1
ATOM 8968 N N . ARG A 1 1193 ? 33.370 -46.461 -36.442 1.00 32.81 1193 ARG A N 1
ATOM 8969 C CA . ARG A 1 1193 ? 32.827 -47.208 -37.607 1.00 32.81 1193 ARG A CA 1
ATOM 8970 C C . ARG A 1 1193 ? 31.427 -46.875 -38.160 1.00 32.81 1193 ARG A C 1
ATOM 8972 O O . ARG A 1 1193 ? 30.424 -47.001 -37.473 1.00 32.81 1193 ARG A O 1
ATOM 8979 N N . ALA A 1 1194 ? 31.379 -46.665 -39.476 1.00 39.53 1194 ALA A N 1
ATOM 8980 C CA . ALA A 1 1194 ? 30.169 -46.832 -40.279 1.00 39.53 1194 ALA A CA 1
ATOM 8981 C C . ALA A 1 1194 ? 29.843 -48.323 -40.517 1.00 39.53 1194 ALA A C 1
ATOM 8983 O O . ALA A 1 1194 ? 30.772 -49.127 -40.659 1.00 39.53 1194 ALA A O 1
ATOM 8984 N N . PRO A 1 1195 ? 28.553 -48.670 -40.643 1.00 37.00 1195 PRO A N 1
ATOM 8985 C CA . PRO A 1 1195 ? 28.075 -49.794 -41.440 1.00 37.00 1195 PRO A CA 1
ATOM 8986 C C . PRO A 1 1195 ? 27.502 -49.332 -42.793 1.00 37.00 1195 PRO A C 1
ATOM 8988 O O . PRO A 1 1195 ? 26.988 -48.227 -42.942 1.00 37.00 1195 PRO A O 1
ATOM 8991 N N . THR A 1 1196 ? 27.603 -50.236 -43.758 1.00 31.83 1196 THR A N 1
ATOM 8992 C CA . THR A 1 1196 ? 27.074 -50.235 -45.132 1.00 31.83 1196 THR A CA 1
ATOM 8993 C C . THR A 1 1196 ? 25.611 -49.807 -45.306 1.00 31.83 1196 THR A C 1
ATOM 8995 O O . THR A 1 1196 ? 24.769 -50.072 -44.452 1.00 31.83 1196 THR A O 1
ATOM 8998 N N . ALA A 1 1197 ? 25.292 -49.253 -46.481 1.00 39.97 1197 ALA A N 1
ATOM 8999 C CA . ALA A 1 1197 ? 23.921 -48.983 -46.916 1.00 39.97 1197 ALA A CA 1
ATOM 9000 C C . ALA A 1 1197 ? 23.153 -50.261 -47.317 1.00 39.97 1197 ALA A C 1
ATOM 9002 O O . ALA A 1 1197 ? 23.732 -51.188 -47.880 1.00 39.97 1197 ALA A O 1
ATOM 9003 N N . ALA A 1 1198 ? 21.836 -50.253 -47.096 1.00 30.84 1198 ALA A N 1
ATOM 9004 C CA . ALA A 1 1198 ? 20.854 -51.170 -47.680 1.00 30.84 1198 ALA A CA 1
ATOM 9005 C C . ALA A 1 1198 ? 19.514 -50.425 -47.870 1.00 30.84 1198 ALA A C 1
ATOM 9007 O O . ALA A 1 1198 ? 19.276 -49.406 -47.219 1.00 30.84 1198 ALA A O 1
ATOM 9008 N N . ALA A 1 1199 ? 18.670 -50.883 -48.798 1.00 34.59 1199 ALA A N 1
ATOM 9009 C CA . ALA A 1 1199 ? 17.477 -50.155 -49.247 1.00 34.59 1199 ALA A CA 1
ATOM 9010 C C . ALA A 1 1199 ? 16.266 -50.274 -48.295 1.00 34.59 1199 ALA A C 1
ATOM 9012 O O . ALA A 1 1199 ? 16.148 -51.237 -47.543 1.00 34.59 1199 ALA A O 1
ATOM 9013 N N . GLY A 1 1200 ? 15.328 -49.320 -48.378 1.00 30.22 1200 GLY A N 1
ATOM 9014 C CA . GLY A 1 1200 ? 14.091 -49.352 -47.584 1.00 30.22 1200 GLY A CA 1
ATOM 9015 C C . GLY A 1 1200 ? 13.270 -48.060 -47.614 1.00 30.22 1200 GLY A C 1
ATOM 9016 O O . GLY A 1 1200 ? 12.997 -47.486 -46.565 1.00 30.22 1200 GLY A O 1
ATOM 9017 N N . GLY A 1 1201 ? 12.891 -47.572 -48.799 1.00 40.38 1201 GLY A N 1
ATOM 9018 C CA . GLY A 1 1201 ? 12.078 -46.358 -48.920 1.00 40.38 1201 GLY A CA 1
ATOM 9019 C C . GLY A 1 1201 ? 10.649 -46.547 -48.394 1.00 40.38 1201 GLY A C 1
ATOM 9020 O O . GLY A 1 1201 ? 9.837 -47.207 -49.037 1.00 40.38 1201 GLY A O 1
ATOM 9021 N N . ARG A 1 1202 ? 10.325 -45.923 -47.257 1.00 33.19 1202 ARG A N 1
ATOM 9022 C CA . ARG A 1 1202 ? 8.948 -45.618 -46.836 1.00 33.19 1202 ARG A CA 1
ATOM 9023 C C . ARG A 1 1202 ? 8.762 -44.103 -46.830 1.00 33.19 1202 ARG A C 1
ATOM 9025 O O . ARG A 1 1202 ? 9.690 -43.381 -46.479 1.00 33.19 1202 ARG A O 1
ATOM 9032 N N . ALA A 1 1203 ? 7.575 -43.640 -47.216 1.00 32.94 1203 ALA A N 1
ATOM 9033 C CA . ALA A 1 1203 ? 7.218 -42.231 -47.095 1.00 32.94 1203 ALA A CA 1
ATOM 9034 C C . ALA A 1 1203 ? 7.202 -41.821 -45.613 1.00 32.94 1203 ALA A C 1
ATOM 9036 O O . ALA A 1 1203 ? 6.656 -42.544 -44.776 1.00 32.94 1203 ALA A O 1
ATOM 9037 N N . ASP A 1 1204 ? 7.812 -40.678 -45.306 1.00 37.50 1204 ASP A N 1
ATOM 9038 C CA . ASP A 1 1204 ? 7.829 -40.107 -43.959 1.00 37.50 1204 ASP A CA 1
ATOM 9039 C C . ASP A 1 1204 ? 6.404 -39.611 -43.629 1.00 37.50 1204 ASP A C 1
ATOM 9041 O O . ASP A 1 1204 ? 5.830 -38.869 -44.437 1.00 37.50 1204 ASP A O 1
ATOM 9045 N N . PRO A 1 1205 ? 5.766 -40.043 -42.523 1.00 45.41 1205 PRO A N 1
ATOM 9046 C CA . PRO A 1 1205 ? 4.405 -39.626 -42.211 1.00 45.41 1205 PRO A CA 1
ATOM 9047 C C . PRO A 1 1205 ? 4.345 -38.114 -41.967 1.00 45.41 1205 PRO A C 1
ATOM 9049 O O . PRO A 1 1205 ? 5.189 -37.548 -41.270 1.00 45.41 1205 PRO A O 1
ATOM 9052 N N . ALA A 1 1206 ? 3.321 -37.466 -42.527 1.00 49.53 1206 ALA A N 1
ATOM 9053 C CA . ALA A 1 1206 ? 3.113 -36.030 -42.381 1.00 49.53 1206 ALA A CA 1
ATOM 9054 C C . ALA A 1 1206 ? 3.072 -35.605 -40.901 1.00 49.53 1206 ALA A C 1
ATOM 9056 O O . ALA A 1 1206 ? 2.642 -36.361 -40.025 1.00 49.53 1206 ALA A O 1
ATOM 9057 N N . ALA A 1 1207 ? 3.511 -34.373 -40.625 1.00 54.72 1207 ALA A N 1
ATOM 9058 C CA . ALA A 1 1207 ? 3.443 -33.810 -39.280 1.00 54.72 1207 ALA A CA 1
ATOM 9059 C C . ALA A 1 1207 ? 1.987 -33.817 -38.773 1.00 54.72 1207 ALA A C 1
ATOM 9061 O O . ALA A 1 1207 ? 1.099 -33.436 -39.540 1.00 54.72 1207 ALA A O 1
ATOM 9062 N N . PRO A 1 1208 ? 1.723 -34.182 -37.502 1.00 63.12 1208 PRO A N 1
ATOM 9063 C CA . PRO A 1 1208 ? 0.414 -33.937 -36.916 1.00 63.12 1208 PRO A CA 1
ATOM 9064 C C . PRO A 1 1208 ? 0.156 -32.427 -36.923 1.00 63.12 1208 PRO A C 1
ATOM 9066 O O . PRO A 1 1208 ? 0.995 -31.646 -36.464 1.00 63.12 1208 PRO A O 1
ATOM 9069 N N . ALA A 1 1209 ? -0.981 -32.023 -37.486 1.00 77.25 1209 ALA A N 1
ATOM 9070 C CA . ALA A 1 1209 ? -1.393 -30.628 -37.508 1.00 77.25 1209 ALA A CA 1
ATOM 9071 C C . ALA A 1 1209 ? -1.674 -30.121 -36.078 1.00 77.25 1209 ALA A C 1
ATOM 9073 O O . ALA A 1 1209 ? -2.046 -30.921 -35.213 1.00 77.25 1209 ALA A O 1
ATOM 9074 N N . PRO A 1 1210 ? -1.527 -28.808 -35.816 1.00 86.62 1210 PRO A N 1
ATOM 9075 C CA . PRO A 1 1210 ? -2.059 -28.196 -34.607 1.00 86.62 1210 PRO A CA 1
ATOM 9076 C C . PRO A 1 1210 ? -3.560 -28.462 -34.465 1.00 86.62 1210 PRO A C 1
ATOM 9078 O O . PRO A 1 1210 ? -4.304 -28.321 -35.433 1.00 86.62 1210 PRO A O 1
ATOM 9081 N N . VAL A 1 1211 ? -3.995 -28.812 -33.257 1.00 89.75 1211 VAL A N 1
ATOM 9082 C CA . VAL A 1 1211 ? -5.411 -28.974 -32.899 1.00 89.75 1211 VAL A CA 1
ATOM 9083 C C . VAL A 1 1211 ? -5.762 -27.927 -31.851 1.00 89.75 1211 VAL A C 1
ATOM 9085 O O . VAL A 1 1211 ? -5.064 -27.820 -30.843 1.00 89.75 1211 VAL A O 1
ATOM 9088 N N . ALA A 1 1212 ? -6.813 -27.145 -32.096 1.00 88.75 1212 ALA A N 1
ATOM 9089 C CA . ALA A 1 1212 ? -7.349 -26.190 -31.131 1.00 88.75 1212 ALA A CA 1
ATOM 9090 C C . ALA A 1 1212 ? -8.247 -26.889 -30.097 1.00 88.75 1212 ALA A C 1
ATOM 9092 O O . ALA A 1 1212 ? -8.859 -27.919 -30.379 1.00 88.75 1212 ALA A O 1
ATOM 9093 N N . TYR A 1 1213 ? -8.330 -26.327 -28.894 1.00 89.44 1213 TYR A N 1
ATOM 9094 C CA . TYR A 1 1213 ? -9.327 -26.717 -27.901 1.00 89.44 1213 TYR A CA 1
ATOM 9095 C C . TYR A 1 1213 ? -10.663 -26.045 -28.223 1.00 89.44 1213 TYR A C 1
ATOM 9097 O O . TYR A 1 1213 ? -10.745 -24.821 -28.232 1.00 89.44 1213 TYR A O 1
ATOM 9105 N N . GLU A 1 1214 ? -11.709 -26.847 -28.397 1.00 88.69 1214 GLU A N 1
ATOM 9106 C CA . GLU A 1 1214 ? -13.099 -26.398 -28.510 1.00 88.69 1214 GLU A CA 1
ATOM 9107 C C . GLU A 1 1214 ? -13.921 -27.093 -27.418 1.00 88.69 1214 GLU A C 1
ATOM 9109 O O . GLU A 1 1214 ? -13.962 -28.324 -27.353 1.00 88.69 1214 GLU A O 1
ATOM 9114 N N . MET A 1 1215 ? -14.528 -26.323 -26.510 1.00 90.75 1215 MET A N 1
ATOM 9115 C CA . MET A 1 1215 ? -15.380 -26.849 -25.434 1.00 90.75 1215 MET A CA 1
ATOM 9116 C C . MET A 1 1215 ? -16.236 -25.742 -24.797 1.00 90.75 1215 MET A C 1
ATOM 9118 O O . MET A 1 1215 ? -15.789 -24.598 -24.733 1.00 90.75 1215 MET A O 1
ATOM 9122 N N . PRO A 1 1216 ? -17.440 -26.049 -24.284 1.00 93.69 1216 PRO A N 1
ATOM 9123 C CA . PRO A 1 1216 ? -18.247 -25.079 -23.550 1.00 93.69 1216 PRO A CA 1
ATOM 9124 C C . PRO A 1 1216 ? -17.622 -24.712 -22.195 1.00 93.69 1216 PRO A C 1
ATOM 9126 O O . PRO A 1 1216 ? -16.808 -25.454 -21.635 1.00 93.69 1216 PRO A O 1
ATOM 9129 N N . ALA A 1 1217 ? -18.066 -23.587 -21.640 1.00 94.31 1217 ALA A N 1
ATOM 9130 C CA . ALA A 1 1217 ? -17.747 -23.152 -20.287 1.00 94.31 1217 ALA A CA 1
ATOM 9131 C C . ALA A 1 1217 ? -18.087 -24.241 -19.250 1.00 94.31 1217 ALA A C 1
ATOM 9133 O O . ALA A 1 1217 ? -19.169 -24.830 -19.283 1.00 94.31 1217 ALA A O 1
ATOM 9134 N N . GLY A 1 1218 ? -17.174 -24.502 -18.311 1.00 93.06 1218 GLY A N 1
ATOM 9135 C CA . GLY A 1 1218 ? -17.305 -25.594 -17.338 1.00 93.06 1218 GLY A CA 1
ATOM 9136 C C . GLY A 1 1218 ? -16.918 -26.979 -17.876 1.00 93.06 1218 GLY A C 1
ATOM 9137 O O . GLY A 1 1218 ? -17.153 -27.988 -17.205 1.00 93.06 1218 GLY A O 1
ATOM 9138 N N . GLY A 1 1219 ? -16.319 -27.050 -19.068 1.00 93.62 1219 GLY A N 1
ATOM 9139 C CA . GLY A 1 1219 ? -15.544 -28.209 -19.503 1.00 93.62 1219 GLY A CA 1
ATOM 9140 C C . GLY A 1 1219 ? -14.237 -28.381 -18.713 1.00 93.62 1219 GLY A C 1
ATOM 9141 O O . GLY A 1 1219 ? -13.913 -27.607 -17.815 1.00 93.62 1219 GLY A O 1
ATOM 9142 N N . LEU A 1 1220 ? -13.473 -29.408 -19.071 1.00 93.88 1220 LEU A N 1
ATOM 9143 C CA . LEU A 1 1220 ? -12.142 -29.707 -18.545 1.00 93.88 1220 LEU A CA 1
ATOM 9144 C C . LEU A 1 1220 ? -11.250 -30.146 -19.700 1.00 93.88 1220 LEU A C 1
ATOM 9146 O O . LEU A 1 1220 ? -11.658 -30.983 -20.499 1.00 93.88 1220 LEU A O 1
ATOM 9150 N N . SER A 1 1221 ? -10.011 -29.676 -19.742 1.00 93.62 1221 SER A N 1
ATOM 9151 C CA . SER A 1 1221 ? -8.942 -30.361 -20.458 1.00 93.62 1221 SER A CA 1
ATOM 9152 C C . SER A 1 1221 ? -7.912 -30.893 -19.476 1.00 93.62 1221 SER A C 1
ATOM 9154 O O . SER A 1 1221 ? -7.525 -30.207 -18.530 1.00 93.62 1221 SER A O 1
ATOM 9156 N N . LEU A 1 1222 ? -7.423 -32.099 -19.740 1.00 92.81 1222 LEU A N 1
ATOM 9157 C CA . LEU A 1 1222 ? -6.204 -32.625 -19.139 1.00 92.81 1222 LEU A CA 1
ATOM 9158 C C . LEU A 1 1222 ? -5.143 -32.700 -20.234 1.00 92.81 1222 LEU A C 1
ATOM 9160 O O . LEU A 1 1222 ? -5.419 -33.254 -21.299 1.00 92.81 1222 LEU A O 1
ATOM 9164 N N . HIS A 1 1223 ? -3.932 -32.191 -19.998 1.00 91.88 1223 HIS A N 1
ATOM 9165 C CA . HIS A 1 1223 ? -2.814 -32.385 -20.926 1.00 91.88 1223 HIS A CA 1
ATOM 9166 C C . HIS A 1 1223 ? -1.505 -32.774 -20.238 1.00 91.88 1223 HIS A C 1
ATOM 9168 O O . HIS A 1 1223 ? -1.210 -32.430 -19.092 1.00 91.88 1223 HIS A O 1
ATOM 9174 N N . HIS A 1 1224 ? -0.727 -33.569 -20.966 1.00 89.56 1224 HIS A N 1
ATOM 9175 C CA . HIS A 1 1224 ? 0.569 -34.072 -20.555 1.00 89.56 1224 HIS A CA 1
ATOM 9176 C C . HIS A 1 1224 ? 1.604 -32.936 -20.630 1.00 89.56 1224 HIS A C 1
ATOM 9178 O O . HIS A 1 1224 ? 1.677 -32.250 -21.648 1.00 89.56 1224 HIS A O 1
ATOM 9184 N N . PRO A 1 1225 ? 2.473 -32.753 -19.624 1.00 85.06 1225 PRO A N 1
ATOM 9185 C CA . PRO A 1 1225 ? 3.356 -31.587 -19.522 1.00 85.06 1225 PRO A CA 1
ATOM 9186 C C . PRO A 1 1225 ? 4.372 -31.476 -20.663 1.00 85.06 1225 PRO A C 1
ATOM 9188 O O . PRO A 1 1225 ? 4.761 -30.374 -21.031 1.00 85.06 1225 PRO A O 1
ATOM 9191 N N . LEU A 1 1226 ? 4.780 -32.607 -21.252 1.00 87.44 1226 LEU A N 1
ATOM 9192 C CA . LEU A 1 1226 ? 5.647 -32.652 -22.440 1.00 87.44 1226 LEU A CA 1
ATOM 9193 C C . LEU A 1 1226 ? 4.914 -32.406 -23.774 1.00 87.44 1226 LEU A C 1
ATOM 9195 O O . LEU A 1 1226 ? 5.562 -32.450 -24.820 1.00 87.44 1226 LEU A O 1
ATOM 9199 N N . LEU A 1 1227 ? 3.593 -32.201 -23.778 1.00 90.75 1227 LEU A N 1
ATOM 9200 C CA . LEU A 1 1227 ? 2.843 -31.887 -24.992 1.00 90.75 1227 LEU A CA 1
ATOM 9201 C C . LEU A 1 1227 ? 3.101 -30.421 -25.387 1.00 90.75 1227 LEU A C 1
ATOM 9203 O O . LEU A 1 1227 ? 2.776 -29.525 -24.603 1.00 90.75 1227 LEU A O 1
ATOM 9207 N N . PRO A 1 1228 ? 3.663 -30.138 -26.579 1.00 91.12 1228 PRO A N 1
ATOM 9208 C CA . PRO A 1 1228 ? 3.870 -28.765 -27.015 1.00 91.12 1228 PRO A CA 1
ATOM 9209 C C . PRO A 1 1228 ? 2.523 -28.082 -27.247 1.00 91.12 1228 PRO A C 1
ATOM 9211 O O . PRO A 1 1228 ? 1.708 -28.593 -28.023 1.00 91.12 1228 PRO A O 1
ATOM 9214 N N . HIS A 1 1229 ? 2.311 -26.936 -26.603 1.00 92.38 1229 HIS A N 1
ATOM 9215 C CA . HIS A 1 1229 ? 1.073 -26.165 -26.713 1.00 92.38 1229 HIS A CA 1
ATOM 9216 C C . HIS A 1 1229 ? 1.307 -24.647 -26.676 1.00 92.38 1229 HIS A C 1
ATOM 9218 O O . HIS A 1 1229 ? 2.364 -24.182 -26.254 1.00 92.38 1229 HIS A O 1
ATOM 9224 N N . CYS A 1 1230 ? 0.350 -23.875 -27.191 1.00 91.69 1230 CYS A N 1
ATOM 9225 C CA . CYS A 1 1230 ? 0.390 -22.413 -27.326 1.00 91.69 1230 CYS A CA 1
ATOM 9226 C C . CYS A 1 1230 ? -1.038 -21.824 -27.263 1.00 91.69 1230 CYS A C 1
ATOM 9228 O O . CYS A 1 1230 ? -1.999 -22.580 -27.138 1.00 91.69 1230 CYS A O 1
ATOM 9230 N N . SER A 1 1231 ? -1.223 -20.501 -27.364 1.00 91.00 1231 SER A N 1
ATOM 9231 C CA . SER A 1 1231 ? -2.551 -19.910 -27.646 1.00 91.00 1231 SER A CA 1
ATOM 9232 C C . SER A 1 1231 ? -2.467 -18.591 -28.410 1.00 91.00 1231 SER A C 1
ATOM 9234 O O . SER A 1 1231 ? -1.582 -17.774 -28.161 1.00 91.00 1231 SER A O 1
ATOM 9236 N N . GLY A 1 1232 ? -3.426 -18.346 -29.306 1.00 88.06 1232 GLY A N 1
ATOM 9237 C CA . GLY A 1 1232 ? -3.600 -17.035 -29.939 1.00 88.06 1232 GLY A CA 1
ATOM 9238 C C . GLY A 1 1232 ? -4.173 -15.982 -28.974 1.00 88.06 1232 GLY A C 1
ATOM 9239 O O . GLY A 1 1232 ? -4.677 -16.344 -27.906 1.00 88.06 1232 GLY A O 1
ATOM 9240 N N . PRO A 1 1233 ? -4.120 -14.683 -29.324 1.00 85.69 1233 PRO A N 1
ATOM 9241 C CA . PRO A 1 1233 ? -4.866 -13.646 -28.608 1.00 85.69 1233 PRO A CA 1
ATOM 9242 C C . PRO A 1 1233 ? -6.377 -13.903 -28.734 1.00 85.69 1233 PRO A C 1
ATOM 9244 O O . PRO A 1 1233 ? -6.825 -14.486 -29.725 1.00 85.69 1233 PRO A O 1
ATOM 9247 N N . ASN A 1 1234 ? -7.164 -13.455 -27.759 1.00 88.62 1234 ASN A N 1
ATOM 9248 C CA . ASN A 1 1234 ? -8.621 -13.528 -27.811 1.00 88.62 1234 ASN A CA 1
ATOM 9249 C C . ASN A 1 1234 ? -9.160 -12.513 -28.834 1.00 88.62 1234 ASN A C 1
ATOM 9251 O O . ASN A 1 1234 ? -8.966 -11.304 -28.716 1.00 88.62 1234 ASN A O 1
ATOM 9255 N N . ARG A 1 1235 ? -9.835 -13.024 -29.863 1.00 87.25 1235 ARG A N 1
ATOM 9256 C CA . ARG A 1 1235 ? -10.487 -12.270 -30.943 1.00 87.25 1235 ARG A CA 1
ATOM 9257 C C . ARG A 1 1235 ? -12.002 -12.158 -30.748 1.00 87.25 1235 ARG A C 1
ATOM 9259 O O . ARG A 1 1235 ? -12.646 -11.411 -31.482 1.00 87.25 1235 ARG A O 1
ATOM 9266 N N . SER A 1 1236 ? -12.569 -12.888 -29.788 1.00 82.62 1236 SER A N 1
ATOM 9267 C CA . SER A 1 1236 ? -14.001 -12.880 -29.494 1.00 82.62 1236 SER A CA 1
ATOM 9268 C C . SER A 1 1236 ? -14.439 -11.597 -28.770 1.00 82.62 1236 SER A C 1
ATOM 9270 O O . SER A 1 1236 ? -13.632 -10.842 -28.222 1.00 82.62 1236 SER A O 1
ATOM 9272 N N . SER A 1 1237 ? -15.750 -11.354 -28.733 1.00 76.25 1237 SER A N 1
ATOM 9273 C CA . SER A 1 1237 ? -16.359 -10.268 -27.954 1.00 76.25 1237 SER A CA 1
ATOM 9274 C C . SER A 1 1237 ? -16.605 -10.632 -26.483 1.00 76.25 1237 SER A C 1
ATOM 9276 O O . SER A 1 1237 ? -17.413 -9.980 -25.834 1.00 76.25 1237 SER A O 1
ATOM 9278 N N . ARG A 1 1238 ? -15.988 -11.704 -25.971 1.00 83.06 1238 ARG A N 1
ATOM 9279 C CA . ARG A 1 1238 ? -16.189 -12.226 -24.610 1.00 83.06 1238 ARG A CA 1
ATOM 9280 C C . ARG A 1 1238 ? -14.843 -12.332 -23.892 1.00 83.06 1238 ARG A C 1
ATOM 9282 O O . ARG A 1 1238 ? -13.846 -12.574 -24.571 1.00 83.06 1238 ARG A O 1
ATOM 9289 N N . PRO A 1 1239 ? -14.767 -12.187 -22.558 1.00 85.06 1239 PRO A N 1
ATOM 9290 C CA . PRO A 1 1239 ? -13.573 -12.594 -21.827 1.00 85.06 1239 PRO A CA 1
ATOM 9291 C C . PRO A 1 1239 ? -13.363 -14.110 -21.965 1.00 85.06 1239 PRO A C 1
ATOM 9293 O O . PRO A 1 1239 ? -14.312 -14.858 -22.204 1.00 85.06 1239 PRO A O 1
ATOM 9296 N N . ARG A 1 1240 ? -12.119 -14.562 -21.793 1.00 92.12 1240 ARG A N 1
ATOM 9297 C CA . ARG A 1 1240 ? -11.764 -15.987 -21.744 1.00 92.12 1240 ARG A CA 1
ATOM 9298 C C . ARG A 1 1240 ? -11.062 -16.294 -20.423 1.00 92.12 1240 ARG A C 1
ATOM 9300 O O . ARG A 1 1240 ? -9.830 -16.359 -20.364 1.00 92.12 1240 ARG A O 1
ATOM 9307 N N . ARG A 1 1241 ? -11.843 -16.451 -19.353 1.00 93.50 1241 ARG A N 1
ATOM 9308 C CA . ARG A 1 1241 ? -11.359 -16.827 -18.014 1.00 93.50 1241 ARG A CA 1
ATOM 9309 C C . ARG A 1 1241 ? -11.050 -18.320 -17.961 1.00 93.50 1241 ARG A C 1
ATOM 9311 O O . ARG A 1 1241 ? -11.826 -19.145 -18.442 1.00 93.50 1241 ARG A O 1
ATOM 9318 N N . VAL A 1 1242 ? -9.909 -18.670 -17.375 1.00 94.06 1242 VAL A N 1
ATOM 9319 C CA . VAL A 1 1242 ? -9.428 -20.054 -17.275 1.00 94.06 1242 VAL A CA 1
ATOM 9320 C C . VAL A 1 1242 ? -8.748 -20.264 -15.927 1.00 94.06 1242 VAL A C 1
ATOM 9322 O O . VAL A 1 1242 ? -7.862 -19.492 -15.562 1.00 94.06 1242 VAL A O 1
ATOM 9325 N N . ILE A 1 1243 ? -9.121 -21.333 -15.229 1.00 93.62 1243 ILE A N 1
ATOM 9326 C CA . ILE A 1 1243 ? -8.389 -21.874 -14.081 1.00 93.62 1243 ILE A CA 1
ATOM 9327 C C . ILE A 1 1243 ? -7.435 -22.952 -14.603 1.00 93.62 1243 ILE A C 1
ATOM 9329 O O . ILE A 1 1243 ? -7.841 -23.838 -15.352 1.00 93.62 1243 ILE A O 1
ATOM 9333 N N . ILE A 1 1244 ? -6.165 -22.896 -14.212 1.00 91.75 1244 ILE A N 1
ATOM 9334 C CA . ILE A 1 1244 ? -5.172 -23.933 -14.508 1.00 91.75 1244 ILE A CA 1
ATOM 9335 C C . ILE A 1 1244 ? -4.630 -24.455 -13.177 1.00 91.75 1244 ILE A C 1
ATOM 9337 O O . ILE A 1 1244 ? -4.232 -23.668 -12.320 1.00 91.75 1244 ILE A O 1
ATOM 9341 N N . MET A 1 1245 ? -4.608 -25.774 -13.008 1.00 90.94 1245 MET A N 1
ATOM 9342 C CA . MET A 1 1245 ? -4.099 -26.461 -11.818 1.00 90.94 1245 MET A CA 1
ATOM 9343 C C . MET A 1 1245 ? -3.080 -27.510 -12.262 1.00 90.94 1245 MET A C 1
ATOM 9345 O O . MET A 1 1245 ? -3.330 -28.255 -13.210 1.00 90.94 1245 MET A O 1
ATOM 9349 N N . ARG A 1 1246 ? -1.917 -27.568 -11.614 1.00 87.06 1246 ARG A N 1
ATOM 9350 C CA . ARG A 1 1246 ? -0.825 -28.476 -11.983 1.00 87.06 1246 ARG A CA 1
ATOM 9351 C C . ARG A 1 1246 ? -0.491 -29.394 -10.813 1.00 87.06 1246 ARG A C 1
ATOM 9353 O O . ARG A 1 1246 ? -0.226 -28.927 -9.705 1.00 87.06 1246 ARG A O 1
ATOM 9360 N N . PHE A 1 1247 ? -0.511 -30.696 -11.080 1.00 86.38 1247 PHE A N 1
ATOM 9361 C CA . PHE A 1 1247 ? -0.370 -31.750 -10.075 1.00 86.38 1247 PHE A CA 1
ATOM 9362 C C . PHE A 1 1247 ? 0.838 -32.649 -10.363 1.00 86.38 1247 PHE A C 1
ATOM 9364 O O . PHE A 1 1247 ? 1.212 -32.820 -11.521 1.00 86.38 1247 PHE A O 1
ATOM 9371 N N . GLN A 1 1248 ? 1.431 -33.254 -9.336 1.00 82.12 1248 GLN A N 1
ATOM 9372 C CA . GLN A 1 1248 ? 2.557 -34.190 -9.452 1.00 82.12 1248 GLN A CA 1
ATOM 9373 C C . GLN A 1 1248 ? 2.533 -35.263 -8.347 1.00 82.12 1248 GLN A C 1
ATOM 9375 O O . GLN A 1 1248 ? 1.603 -35.307 -7.545 1.00 82.12 1248 GLN A O 1
ATOM 9380 N N . SER A 1 1249 ? 3.547 -36.132 -8.318 1.00 75.75 1249 SER A N 1
ATOM 9381 C CA . SER A 1 1249 ? 3.725 -37.163 -7.285 1.00 75.75 1249 SER A CA 1
ATOM 9382 C C . SER A 1 1249 ? 4.540 -36.656 -6.087 1.00 75.75 1249 SER A C 1
ATOM 9384 O O . SER A 1 1249 ? 5.419 -35.810 -6.258 1.00 75.75 1249 SER A O 1
ATOM 9386 N N . ARG A 1 1250 ? 4.308 -37.216 -4.893 1.00 65.06 1250 ARG A N 1
ATOM 9387 C CA . ARG A 1 1250 ? 5.070 -36.922 -3.658 1.00 65.06 1250 ARG A CA 1
ATOM 9388 C C . ARG A 1 1250 ? 6.403 -37.683 -3.533 1.00 65.06 1250 ARG A C 1
ATOM 9390 O O . ARG A 1 1250 ? 7.188 -37.382 -2.643 1.00 65.06 1250 ARG A O 1
ATOM 9397 N N . THR A 1 1251 ? 6.680 -38.679 -4.379 1.00 54.06 1251 THR A N 1
ATOM 9398 C CA . THR A 1 1251 ? 7.776 -39.653 -4.162 1.00 54.06 1251 THR A CA 1
ATOM 9399 C C . THR A 1 1251 ? 9.192 -39.170 -4.522 1.00 54.06 1251 THR A C 1
ATOM 9401 O O . THR A 1 1251 ? 10.084 -39.996 -4.712 1.00 54.06 1251 THR A O 1
ATOM 9404 N N . GLU A 1 1252 ? 9.426 -37.863 -4.639 1.00 51.75 1252 GLU A N 1
ATOM 9405 C CA . GLU A 1 1252 ? 10.757 -37.271 -4.842 1.00 51.75 1252 GLU A CA 1
ATOM 9406 C C . GLU A 1 1252 ? 11.011 -36.171 -3.792 1.00 51.75 1252 GLU A C 1
ATOM 9408 O O . GLU A 1 1252 ? 10.058 -35.527 -3.349 1.00 51.75 1252 GLU A O 1
ATOM 9413 N N . PRO A 1 1253 ? 12.267 -35.965 -3.347 1.00 37.16 1253 PRO A N 1
ATOM 9414 C CA . PRO A 1 1253 ? 12.567 -35.074 -2.232 1.00 37.16 1253 PRO A CA 1
ATOM 9415 C C . PRO A 1 1253 ? 12.348 -33.603 -2.604 1.00 37.16 1253 PRO A C 1
ATOM 9417 O O . PRO A 1 1253 ? 13.162 -32.983 -3.284 1.00 37.16 1253 PRO A O 1
ATOM 9420 N N . LEU A 1 1254 ? 11.251 -33.052 -2.094 1.00 40.97 1254 LEU A N 1
ATOM 9421 C CA . LEU A 1 1254 ? 11.031 -31.621 -1.926 1.00 40.97 1254 LEU A CA 1
ATOM 9422 C C . LEU A 1 1254 ? 11.358 -31.254 -0.474 1.00 40.97 1254 LEU A C 1
ATOM 9424 O O . LEU A 1 1254 ? 10.926 -31.958 0.449 1.00 40.97 1254 LEU A O 1
ATOM 9428 N N . GLU A 1 1255 ? 12.060 -30.143 -0.257 1.00 35.88 1255 GLU A N 1
ATOM 9429 C CA . GLU A 1 1255 ? 12.216 -29.570 1.088 1.00 35.88 1255 GLU A CA 1
ATOM 9430 C C . GLU A 1 1255 ? 10.837 -29.162 1.648 1.00 35.88 1255 GLU A C 1
ATOM 9432 O O . GLU A 1 1255 ? 9.877 -28.976 0.889 1.00 35.88 1255 GLU A O 1
ATOM 9437 N N . ALA A 1 1256 ? 10.674 -29.215 2.973 1.00 31.62 1256 ALA A N 1
ATOM 9438 C CA . ALA A 1 1256 ? 9.388 -29.578 3.572 1.00 31.62 1256 ALA A CA 1
ATOM 9439 C C . ALA A 1 1256 ? 8.922 -28.667 4.714 1.00 31.62 1256 ALA A C 1
ATOM 9441 O O . ALA A 1 1256 ? 9.593 -28.554 5.734 1.00 31.62 1256 ALA A O 1
ATOM 9442 N N . GLU A 1 1257 ? 7.692 -28.168 4.578 1.00 32.94 1257 GLU A N 1
ATOM 9443 C CA . GLU A 1 1257 ? 6.849 -27.636 5.653 1.00 32.94 1257 GLU A CA 1
ATOM 9444 C C . GLU A 1 1257 ? 5.379 -28.055 5.419 1.00 32.94 1257 GLU A C 1
ATOM 9446 O O . GLU A 1 1257 ? 5.000 -28.397 4.297 1.00 32.94 1257 GLU A O 1
ATOM 9451 N N . GLY A 1 1258 ? 4.551 -28.001 6.472 1.00 40.72 1258 GLY A N 1
ATOM 9452 C CA . GLY A 1 1258 ? 3.084 -27.907 6.366 1.00 40.72 1258 GLY A CA 1
ATOM 9453 C C . GLY A 1 1258 ? 2.281 -29.196 6.115 1.00 40.72 1258 GLY A C 1
ATOM 9454 O O . GLY A 1 1258 ? 1.923 -29.507 4.979 1.00 40.72 1258 GLY A O 1
ATOM 9455 N N . LEU A 1 1259 ? 1.849 -29.876 7.187 1.00 34.53 1259 LEU A N 1
ATOM 9456 C CA . LEU A 1 1259 ? 0.764 -30.873 7.131 1.00 34.53 1259 LEU A CA 1
ATOM 9457 C C . LEU A 1 1259 ? -0.578 -30.221 7.521 1.00 34.53 1259 LEU A C 1
ATOM 9459 O O . LEU A 1 1259 ? -0.663 -29.574 8.562 1.00 34.53 1259 LEU A O 1
ATOM 9463 N N . VAL A 1 1260 ? -1.631 -30.427 6.727 1.00 38.81 1260 VAL A N 1
ATOM 9464 C CA . VAL A 1 1260 ? -2.998 -29.918 6.958 1.00 38.81 1260 VAL A CA 1
ATOM 9465 C C . VAL A 1 1260 ? -3.970 -31.099 6.985 1.00 38.81 1260 VAL A C 1
ATOM 9467 O O . VAL A 1 1260 ? -3.822 -32.043 6.212 1.00 38.81 1260 VAL A O 1
ATOM 9470 N N . ARG A 1 1261 ? -4.966 -31.084 7.876 1.00 30.75 1261 ARG A N 1
ATOM 9471 C CA . ARG A 1 1261 ? -5.886 -32.214 8.082 1.00 30.75 1261 ARG A CA 1
ATOM 9472 C C . ARG A 1 1261 ? -7.330 -31.801 7.822 1.00 30.75 1261 ARG A C 1
ATOM 9474 O O . ARG A 1 1261 ? -7.797 -30.833 8.410 1.00 30.75 1261 ARG A O 1
ATOM 9481 N N . GLU A 1 1262 ? -8.039 -32.539 6.972 1.00 31.94 1262 GLU A N 1
ATOM 9482 C CA . GLU A 1 1262 ? -9.446 -32.254 6.669 1.00 31.94 1262 GLU A CA 1
ATOM 9483 C C . GLU A 1 1262 ? -10.355 -32.571 7.875 1.00 31.94 1262 GLU A C 1
ATOM 9485 O O . GLU A 1 1262 ? -10.374 -33.724 8.327 1.00 31.94 1262 GLU A O 1
ATOM 9490 N N . PRO A 1 1263 ? -11.170 -31.612 8.367 1.00 28.44 1263 PRO A N 1
ATOM 9491 C CA . PRO A 1 1263 ? -12.059 -31.841 9.510 1.00 28.44 1263 PRO A CA 1
ATOM 9492 C C . PRO A 1 1263 ? -13.117 -32.928 9.272 1.00 28.44 1263 PRO A C 1
ATOM 9494 O O . PRO A 1 1263 ? -13.505 -33.626 10.204 1.00 28.44 1263 PRO A O 1
ATOM 9497 N N . CYS A 1 1264 ? -13.585 -33.080 8.029 1.00 28.73 1264 CYS A N 1
ATOM 9498 C CA . CYS A 1 1264 ? -14.716 -33.950 7.688 1.00 28.73 1264 CYS A CA 1
ATOM 9499 C C . CYS A 1 1264 ? -14.321 -35.390 7.322 1.00 28.73 1264 CYS A C 1
ATOM 9501 O O . CYS A 1 1264 ? -15.165 -36.282 7.380 1.00 28.73 1264 CYS A O 1
ATOM 9503 N N . THR A 1 1265 ? -13.066 -35.626 6.928 1.00 33.41 1265 THR A N 1
ATOM 9504 C CA . THR A 1 1265 ? -12.578 -36.942 6.463 1.00 33.41 1265 THR A CA 1
ATOM 9505 C C . THR A 1 1265 ? -11.492 -37.524 7.369 1.00 33.41 1265 THR A C 1
ATOM 9507 O O . THR A 1 1265 ? -11.223 -38.724 7.323 1.00 33.41 1265 THR A O 1
ATOM 9510 N N . GLY A 1 1266 ? -10.841 -36.688 8.189 1.00 27.42 1266 GLY A N 1
ATOM 9511 C CA . GLY A 1 1266 ? -9.706 -37.067 9.030 1.00 27.42 1266 GLY A CA 1
ATOM 9512 C C . GLY A 1 1266 ? -8.401 -37.321 8.263 1.00 27.42 1266 GLY A C 1
ATOM 9513 O O . GLY A 1 1266 ? -7.388 -37.610 8.912 1.00 27.42 1266 GLY A O 1
ATOM 9514 N N . VAL A 1 1267 ? -8.418 -37.205 6.927 1.00 32.53 1267 VAL A N 1
ATOM 9515 C CA . VAL A 1 1267 ? -7.274 -37.411 6.029 1.00 32.53 1267 VAL A CA 1
ATOM 9516 C C . VAL A 1 1267 ? -6.309 -36.227 6.127 1.00 32.53 1267 VAL A C 1
ATOM 9518 O O . VAL A 1 1267 ? -6.721 -35.069 6.210 1.00 32.53 1267 VAL A O 1
ATOM 9521 N N . SER A 1 1268 ? -5.011 -36.529 6.122 1.00 33.22 1268 SER A N 1
ATOM 9522 C CA . SER A 1 1268 ? -3.941 -35.529 6.130 1.00 33.22 1268 SER A CA 1
ATOM 9523 C C . SER A 1 1268 ? -3.387 -35.314 4.724 1.00 33.22 1268 SER A C 1
ATOM 9525 O O . SER A 1 1268 ? -2.982 -36.269 4.060 1.00 33.22 1268 SER A O 1
ATOM 9527 N N . TYR A 1 1269 ? -3.305 -34.053 4.317 1.00 41.41 1269 TYR A N 1
ATOM 9528 C CA . TYR A 1 1269 ? -2.692 -33.575 3.081 1.00 41.41 1269 TYR A CA 1
ATOM 9529 C C . TYR A 1 1269 ? -1.502 -32.663 3.426 1.00 41.41 1269 TYR A C 1
ATOM 9531 O O . TYR A 1 1269 ? -1.342 -32.235 4.567 1.00 41.41 1269 TYR A O 1
ATOM 9539 N N . GLU A 1 1270 ? -0.635 -32.367 2.463 1.00 40.28 1270 GLU A N 1
ATOM 9540 C CA . GLU A 1 1270 ? 0.581 -31.574 2.691 1.00 40.28 1270 GLU A CA 1
ATOM 9541 C C . GLU A 1 1270 ? 0.499 -30.286 1.856 1.00 40.28 1270 GLU A C 1
ATOM 9543 O O . GLU A 1 1270 ? 0.537 -30.347 0.625 1.00 40.28 1270 GLU A O 1
ATOM 9548 N N . LYS A 1 1271 ? 0.328 -29.124 2.507 1.00 39.22 1271 LYS A N 1
ATOM 9549 C CA . LYS A 1 1271 ? 0.255 -27.815 1.832 1.00 39.22 1271 LYS A CA 1
ATOM 9550 C C . LYS A 1 1271 ? 1.674 -27.258 1.724 1.00 39.22 1271 LYS A C 1
ATOM 9552 O O . LYS A 1 1271 ? 2.132 -26.548 2.613 1.00 39.22 1271 LYS A O 1
ATOM 9557 N N . ARG A 1 1272 ? 2.362 -27.600 0.632 1.00 43.41 1272 ARG A N 1
ATOM 9558 C CA . ARG A 1 1272 ? 3.733 -27.147 0.352 1.00 43.41 1272 ARG A CA 1
ATOM 9559 C C . ARG A 1 1272 ? 3.744 -25.858 -0.463 1.00 43.41 1272 ARG A C 1
ATOM 9561 O O . ARG A 1 1272 ? 3.217 -25.840 -1.572 1.00 43.41 1272 ARG A O 1
ATOM 9568 N N . SER A 1 1273 ? 4.402 -24.834 0.067 1.00 33.38 1273 SER A N 1
ATOM 9569 C CA . SER A 1 1273 ? 4.764 -23.617 -0.666 1.00 33.38 1273 SER A CA 1
ATOM 9570 C C . SER A 1 1273 ? 5.919 -23.892 -1.634 1.00 33.38 1273 SER A C 1
ATOM 9572 O O . SER A 1 1273 ? 6.827 -24.655 -1.295 1.00 33.38 1273 SER A O 1
ATOM 9574 N N . TYR A 1 1274 ? 5.944 -23.239 -2.798 1.00 30.92 1274 TYR A N 1
ATOM 9575 C CA . TYR A 1 1274 ? 7.071 -23.327 -3.739 1.00 30.92 1274 TYR A CA 1
ATOM 9576 C C . TYR A 1 1274 ? 7.803 -21.985 -3.864 1.00 30.92 1274 TYR A C 1
ATOM 9578 O O . TYR A 1 1274 ? 7.275 -21.030 -4.429 1.00 30.92 1274 TYR A O 1
ATOM 9586 N N . GLN A 1 1275 ? 9.062 -21.925 -3.412 1.00 24.14 1275 GLN A N 1
ATOM 9587 C CA . GLN A 1 1275 ? 9.979 -20.882 -3.884 1.00 24.14 1275 GLN A CA 1
ATOM 9588 C C . GLN A 1 1275 ? 10.383 -21.178 -5.340 1.00 24.14 1275 GLN A C 1
ATOM 9590 O O . GLN A 1 1275 ? 10.684 -22.325 -5.682 1.00 24.14 1275 GLN A O 1
ATOM 9595 N N . LEU A 1 1276 ? 10.359 -20.137 -6.180 1.00 26.30 1276 LEU A N 1
ATOM 9596 C CA . LEU A 1 1276 ? 10.586 -20.157 -7.633 1.00 26.30 1276 LEU A CA 1
ATOM 9597 C C . LEU A 1 1276 ? 11.786 -19.284 -8.026 1.00 26.30 1276 LEU A C 1
ATOM 9599 O O . LEU A 1 1276 ? 11.887 -18.165 -7.474 1.00 26.30 1276 LEU A O 1
#

pLDDT: mean 72.85, std 21.19, range [18.17, 98.06]

Secondary structure (DSSP, 8-state):
------------------------PPP---------------PPPPPPPPPPPPPPPPPPPPP---PPPPPPPPPPPPPPPPPP-----PPPPP-----------------------------------------------------------PPPPEEEEEEEEE--SSSSS--TTT-EE-TT-EEEEE-SS-EEEEE--TTSEEEEEESS-S-EEEEE-GGGSS-TT-EESS-SSEEE---SEEEEEEEEEE--EEEEEEEEEE--SEEEEEEEEEE-SSSSSS--BTTBEE--S-EEEEEETTTTEEEEEE--TTSEEEEEEESEEEEEEE-GGGSS-TT-EEEES-SSEEEEES----EE-TT-EEEEEE---TTS-S------EEEEE--TTSEEEEEE-SEEEEEEE-HHHHHHTT-EEEES-TTEEEEE-TTSEEEEEEEEE-----EEEEEEEEE---EEEEEEEE-SSSSSB--TTTSEE-TT-EEEEEETTEEEEEE--TTSEEEEE--SEEEEEEE-GGGSS-TTEEE---SS--TTPPBPPPSSEEEEE-TTSEEEEEEEEEEPPS--SSP----EEEETTTEEE-BTB-EEEB---TT-EEEEEEETTEEEEEEEEEEEEEETTEEEEEEEEEEEEEEEEESTTS-EEEEEEEEGGG--TTS--SSSEEEEETTEEEEE-TT-EEEETTEEEEE-SSEEEEEETTEEEEEEEEE-TTBSSS-SEEEEEEEEE-TTHHHHH--BSTTGGGGG-SS----------SSEEEE---B-BTTBSS-GGGGEESSTT---STT--SSSPPHHHHHTT-HHHHHHHHHHHHHHHTTT---EEE-SS-HHHHHHHHHHTT-GGG-SEEE-TTSHHHHTTTT-HHHHHHHHHHHHT--GGG-EEEES-HHHHHHHTTTSEEEE--TT-S-HHHHHHHHHHHH---------------------------SSS-----S---PPPS--BPTT----HHHHHHHHHHSEEEES--B-HHHHHHHHHHHHHHHHSS-TTS-TT-EE-GGG--GGGGTTSTT--HHHHHHT-HHHHHHHHHHH-SSEEEEEEEE-----TTTT--PPEEEE--SSSS-EEEEEESS-B-TTTT-EEE-TT-GGG-SPPBP---SHHHHHHHHHHHHTT--BB-GGGTT-SS----PPP-------------PPPPPPPPEE--B-TT-EEEE-TTS-EEEPPP-SSS---EEEEEEEES-S------EEE-TTT--EEE------

Foldseek 3Di:
DDDDDDDDDDDDDDDDDDDDDDDDDDDDDDDDDDDDDDDDDDDDDDDDDDDDDDDDDDDDDDDDDDDDDDDDDDDDDDDDDDDDDDDDDDDDDDDDDDDDDDDDDDDDDDDDDDDDDDDDDDDDDDDDDDDDDDDDDDDDDDDDDDDDDDDDDDDFKEKEKEWEKADQQPDQDDDPVGIATQFQWWKWKDPPPDIDIWTAHPRRMTMDIDPDFAKIWIATDCVRSVDVQKDWPDDGRDIDGTDRDYDYYYTYIFHWWKEKEFEKAWEDFKAKAKEAEWADQQLPQDDDPPRIAGQWFWKKWKADPVPRDIDIWTAHRRRMDMDIDTFAKIWIATPQVRSVDVLKDWSDADGGHIDGTDDTDMQTDFFWKKKKWADPDPPDDDDDDDIDIDIDTHDNNRMDMDTDRFAKMWMATPCVVVVVVQKDKDDFDGGDIWGIHTNYYTYDYTYIYRPDRRHPYDYIYIFNWWKEKEAAWAPPPLQQWDDPPPIGGQWQWKKWKDDDPDIDIDTAHNRRMDMDTDGFAKIWMATDCVRSVDVQKDWGFHPDDDDPIDGADDGTDIWGIGTNYYTYHYTYIYRHDPDDPPPFFQKWKFFDLTWTAARQGATFGAQDDAQWKFWAKFWAFKTKIWGKHWFFFDDVQETERGIFTFKMKMWGQADDLSNAIKIKMAGLQQADPVQFHFFRMWIDQSNHTDTGTAQDWDDRHQWIKGHHGQKIWIDHDQKIKIWGKDADPRTPDMDGIHIMMMIGGDDCRLVQTCMATLHSVSSVDNDHFYAHYDDDDPHDYYYDDTRRPRSHDDGNVQRIDPDNHDQDGPDHHNNPDGNLCVVCVHDVSLVLVVVLLVLCVVLVNAAEAQEQADPVVVQVSCVVSVNNVSHPYYHYCPPPLCVVQVNLLLVSLQVVCPVVVDQQASDEDEDQDVVSQVSNVVPHHYDHDHLSGDDNVNSVVSSVSSVDPDDDDDDDDDDDDDDDDDDDDDDDDDPPHDDPDDQLPDDDDPFFWDPPDAQDVVNVVQCLQWQKDWFQGTGDPSNLVSVVSVLVVCLVPDDPVDDSQKDKDLLVDDQCVSVVDPRDSVLVVNCVPPRNLVVVCVQFNNAKDWAMKIKGKAAAVSVVLDDWFAWFFQDFQFKKKKKAWSAFFDPQFFFKKWFTRQVVLGAAAFDDDDDVVSVVVQVVCVVRPTTHGDCVPQLDSHRDDDDDDDDDDDDDDDDDDDDRDDGRDIDGDGHGRGIMMMGGRRITMITDRRRHRHMTIMMMIMMGHPPDDDDADAWDADPPPRDIHGSDDDDD